Protein AF-0000000078882561 (afdb_homodimer)

Sequence (866 aa):
RDKWDKDHVRMPCSTNNLYPMENSKKVQNRWELIESALLAPIKSSHDLQDAILKYNARYSSRWNFEALHCYFNEYLDSSDAQEFFDHTLPAMVRLTLQIPSVCTVAIPLMKRQKNHSITISQHQAACLLANAFFCTFPRRNSHKHSEYSNFPDINFNRLFQGGKGGTSTVKCEKLQSVLHYFRCVTQCTPTGTLTFHRQALQSEDLPKWERSSENFSRLHVSTKGNIEDDGTGFLQVDFANKYIGGGVIGEGCVQEEIRFLICPEMILSRLFCERLDSNECVFIIGAQRFSNYTGYAHTFKWAGHHDDKSIRDSWGRRYSQVVAIDAHVFHSYIDQFKIGFLKRELDKAYCGFYSPGDSRNLPAIATGNWGCGAFGGDSRLKGLLQMMAASAANRDLVYFTFGDSELAEDLLDIHNFIKERHLTLGKYNVLNIRDKWDKDHVRMPCSTNNLYPMENSKKVQNRWELIESALLAPIKSSHDLQDAILKYNARYSSRWNFEALHCYFNEYLDSSDAQEFFDHTLPAMVRLTLQIPSVCTVAIPLMKRQKNHSITISQHQAACLLANAFFCTFPRRNSHKHSEYSNFPDINFNRLFQGGKGGTSTVKCEKLQSVLHYFRCVTQCTPTGTLTFHRQALQSEDLPKWERSSENFSRLHVSTKGNIEDDGTGFLQVDFANKYIGGGVIGEGCVQEEIRFLICPEMILSRLFCERLDSNECVFIIGAQRFSNYTGYAHTFKWAGHHDDKSIRDSWGRRYSQVVAIDAHVFHSYIDQFKIGFLKRELDKAYCGFYSPGDSRNLPAIATGNWGCGAFGGDSRLKGLLQMMAASAANRDLVYFTFGDSELAEDLLDIHNFIKERHLTLGKYNVLNI

Solvent-accessible surface area (backbone atoms only — not comparable to full-atom values): 45287 Å² total; per-residue (Å²): 88,84,44,90,51,96,58,28,50,53,52,43,73,35,86,82,31,63,33,78,39,88,98,47,96,46,70,39,58,34,38,59,50,46,51,52,38,63,71,42,91,44,82,44,62,66,43,45,50,51,36,43,33,68,76,39,54,92,41,59,85,73,60,48,54,49,24,46,42,42,29,50,70,63,71,35,51,69,67,58,37,48,47,33,44,69,46,44,47,56,45,42,44,51,39,34,72,39,36,72,77,64,53,54,58,55,48,65,45,41,48,72,89,43,69,43,73,49,76,43,40,42,54,45,44,50,17,54,49,36,30,21,63,55,49,48,55,63,77,48,84,58,60,89,88,40,100,43,50,58,34,39,66,51,48,31,59,52,37,21,35,46,52,97,88,44,64,55,70,41,46,36,27,50,48,49,36,53,50,48,45,52,44,48,42,66,73,52,67,55,83,31,24,33,34,41,33,36,45,50,61,53,81,84,72,49,79,62,53,74,72,32,78,50,54,69,50,61,77,44,74,33,42,64,66,46,51,90,79,69,21,78,74,23,42,27,58,32,54,23,41,44,40,50,51,58,30,50,48,44,84,45,35,45,72,36,18,45,53,31,45,23,19,52,73,55,51,54,50,16,64,35,36,36,40,52,53,68,44,26,26,35,36,41,34,14,63,61,48,45,40,37,66,44,73,54,38,86,56,35,37,64,58,48,80,35,84,66,77,64,56,59,51,96,74,36,18,32,66,37,41,34,30,37,34,48,55,72,74,47,90,47,78,68,55,62,71,19,56,71,51,41,48,44,55,30,48,19,45,25,48,53,52,47,63,96,62,80,52,74,84,46,56,34,35,20,40,50,59,56,31,31,68,93,25,48,40,57,54,70,60,45,44,50,39,45,46,51,20,24,20,74,38,52,20,32,39,36,37,32,50,67,60,36,58,68,57,42,52,51,53,49,50,53,52,47,54,37,61,77,66,66,42,24,44,20,74,65,34,82,76,76,90,87,84,45,89,51,95,60,29,48,54,51,45,73,36,86,82,33,62,33,76,39,84,97,46,97,46,71,39,56,37,38,59,49,45,50,54,40,63,71,41,93,45,80,44,64,67,43,44,51,51,36,44,33,68,76,38,54,92,40,58,85,72,62,47,54,49,25,45,41,41,29,49,70,62,71,36,52,70,65,60,37,48,47,35,42,71,46,43,47,55,46,43,44,52,39,34,71,38,36,71,78,63,55,53,58,55,48,64,46,41,49,72,89,43,69,44,73,49,75,44,41,42,54,46,45,50,18,54,50,36,31,22,62,55,48,48,55,64,77,48,83,62,64,89,85,42,97,48,53,59,33,39,66,52,47,31,59,52,37,21,33,46,51,96,91,43,65,55,71,39,46,38,28,50,49,49,35,54,51,48,44,53,46,47,42,66,74,52,66,53,84,31,23,32,34,42,34,38,44,49,61,52,80,84,72,49,78,61,54,73,72,31,77,49,54,69,49,61,77,45,72,33,42,64,65,48,52,90,80,67,23,77,75,24,41,27,57,32,54,23,40,42,41,51,52,58,31,50,49,43,83,45,35,45,71,33,20,45,52,30,46,25,18,52,72,53,52,55,49,16,64,35,37,36,40,52,53,67,44,27,26,37,36,40,35,15,65,61,47,46,40,36,66,46,72,55,38,86,55,36,37,64,58,48,81,36,84,68,77,64,55,58,51,96,72,36,18,32,66,37,42,34,30,35,35,50,56,71,74,47,90,47,79,67,56,63,71,19,57,70,51,41,48,44,55,30,48,20,46,25,48,53,52,47,63,96,61,80,53,74,84,47,57,34,36,20,39,50,61,56,30,31,69,95,25,48,38,56,54,68,60,44,44,51,39,44,48,50,20,26,19,75,38,51,20,34,38,37,37,30,49,66,60,35,57,67,58,41,51,50,53,50,49,54,51,48,54,37,59,75,66,66,42,23,43,20,73,64,32,82,76,76,90

Structure (mmCIF, N/CA/C/O backbone):
data_AF-0000000078882561-model_v1
#
loop_
_entity.id
_entity.type
_entity.pdbx_description
1 polymer 'poly(ADP-ribose) glycohydrolase'
#
loop_
_atom_site.group_PDB
_atom_site.id
_atom_site.type_symbol
_atom_site.label_atom_id
_atom_site.label_alt_id
_atom_site.label_comp_id
_atom_site.label_asym_id
_atom_site.label_entity_id
_atom_site.label_seq_id
_atom_site.pdbx_PDB_ins_code
_atom_site.Cartn_x
_atom_site.Cartn_y
_atom_site.Cartn_z
_atom_site.occupancy
_atom_site.B_iso_or_equiv
_atom_site.auth_seq_id
_atom_site.auth_comp_id
_atom_site.auth_asym_id
_atom_site.auth_atom_id
_atom_site.pdbx_PDB_model_num
ATOM 1 N N . ARG A 1 1 ? 8.32 -50.406 -16.078 1 74.19 1 ARG A N 1
ATOM 2 C CA . ARG A 1 1 ? 7.031 -51.094 -16.234 1 74.19 1 ARG A CA 1
ATOM 3 C C . ARG A 1 1 ? 5.902 -50.25 -15.648 1 74.19 1 ARG A C 1
ATOM 5 O O . ARG A 1 1 ? 6.105 -49.5 -14.688 1 74.19 1 ARG A O 1
ATOM 12 N N . ASP A 1 2 ? 4.848 -50.25 -16.281 1 86.12 2 ASP A N 1
ATOM 13 C CA . ASP A 1 2 ? 3.625 -49.562 -15.875 1 86.12 2 ASP A CA 1
ATOM 14 C C . ASP A 1 2 ? 3.191 -50 -14.477 1 86.12 2 ASP A C 1
ATOM 16 O O . ASP A 1 2 ? 3.334 -51.156 -14.109 1 86.12 2 ASP A O 1
ATOM 20 N N . LYS A 1 3 ? 2.924 -49.156 -13.562 1 92 3 LYS A N 1
ATOM 21 C CA . LYS A 1 3 ? 2.371 -49.406 -12.242 1 92 3 LYS A CA 1
ATOM 22 C C . LYS A 1 3 ? 1.019 -48.719 -12.062 1 92 3 LYS A C 1
ATOM 24 O O . LYS A 1 3 ? 0.907 -47.5 -12.227 1 92 3 LYS A O 1
ATOM 29 N N . TRP A 1 4 ? 0.003 -49.594 -11.742 1 94.06 4 TRP A N 1
ATOM 30 C CA . TRP A 1 4 ? -1.343 -49.062 -11.5 1 94.06 4 TRP A CA 1
ATOM 31 C C . TRP A 1 4 ? -1.661 -49.062 -10.008 1 94.06 4 TRP A C 1
ATOM 33 O O . TRP A 1 4 ? -2.365 -49.938 -9.508 1 94.06 4 TRP A O 1
ATOM 43 N N . ASP A 1 5 ? -1.133 -48.062 -9.312 1 93.31 5 ASP A N 1
ATOM 44 C CA . ASP A 1 5 ? -1.28 -48 -7.863 1 93.31 5 ASP A CA 1
ATOM 45 C C . ASP A 1 5 ? -1.353 -46.562 -7.387 1 93.31 5 ASP A C 1
ATOM 47 O O . ASP A 1 5 ? -1.403 -45.625 -8.195 1 93.31 5 ASP A O 1
ATOM 51 N N . LYS A 1 6 ? -1.439 -46.375 -6.098 1 91.19 6 LYS A N 1
ATOM 52 C CA . LYS A 1 6 ? -1.703 -45.062 -5.516 1 91.19 6 LYS A CA 1
ATOM 53 C C . LYS A 1 6 ? -0.433 -44.219 -5.465 1 91.19 6 LYS A C 1
ATOM 55 O O . LYS A 1 6 ? -0.487 -43 -5.16 1 91.19 6 LYS A O 1
ATOM 60 N N . ASP A 1 7 ? 0.716 -44.719 -5.816 1 93.5 7 ASP A N 1
ATOM 61 C CA . ASP A 1 7 ? 1.985 -44.031 -5.672 1 93.5 7 ASP A CA 1
ATOM 62 C C . ASP A 1 7 ? 2.533 -43.594 -7.031 1 93.5 7 ASP A C 1
ATOM 64 O O . ASP A 1 7 ? 3.58 -42.938 -7.105 1 93.5 7 ASP A O 1
ATOM 68 N N . HIS A 1 8 ? 1.814 -43.938 -8.086 1 95.19 8 HIS A N 1
ATOM 69 C CA . HIS A 1 8 ? 2.266 -43.625 -9.438 1 95.19 8 HIS A CA 1
ATOM 70 C C . HIS A 1 8 ? 1.137 -43 -10.266 1 95.19 8 HIS A C 1
ATOM 72 O O . HIS A 1 8 ? -0.041 -43.188 -9.953 1 95.19 8 HIS A O 1
ATOM 78 N N . VAL A 1 9 ? 1.552 -42.25 -11.242 1 96 9 VAL A N 1
ATOM 79 C CA . VAL A 1 9 ? 0.58 -41.75 -12.203 1 96 9 VAL A CA 1
ATOM 80 C C . VAL A 1 9 ? -0.093 -42.906 -12.93 1 96 9 VAL A C 1
ATOM 82 O O . VAL A 1 9 ? 0.583 -43.812 -13.438 1 96 9 VAL A O 1
ATOM 85 N N . ARG A 1 10 ? -1.375 -42.969 -12.914 1 95.31 10 ARG A N 1
ATOM 86 C CA . ARG A 1 10 ? -2.086 -43.969 -13.727 1 95.31 10 ARG A CA 1
ATOM 87 C C . ARG A 1 10 ? -2.066 -43.562 -15.203 1 95.31 10 ARG A C 1
ATOM 89 O O . ARG A 1 10 ? -2.779 -42.656 -15.609 1 95.31 10 ARG A O 1
ATOM 96 N N . MET A 1 11 ? -1.359 -44.312 -15.922 1 96.56 11 MET A N 1
ATOM 97 C CA . MET A 1 11 ? -1.098 -43.969 -17.312 1 96.56 11 MET A CA 1
ATOM 98 C C . MET A 1 11 ? -2.287 -44.312 -18.203 1 96.56 11 MET A C 1
ATOM 100 O O . MET A 1 11 ? -2.938 -45.344 -18 1 96.56 11 MET A O 1
ATOM 104 N N . PRO A 1 12 ? -2.559 -43.438 -19.188 1 96.44 12 PRO A N 1
ATOM 105 C CA . PRO A 1 12 ? -3.66 -43.719 -20.094 1 96.44 12 PRO A CA 1
ATOM 106 C C . PRO A 1 12 ? -3.48 -45.031 -20.844 1 96.44 12 PRO A C 1
ATOM 108 O O . PRO A 1 12 ? -4.461 -45.719 -21.141 1 96.44 12 PRO A O 1
ATOM 111 N N . CYS A 1 13 ? -2.258 -45.469 -21.109 1 96.5 13 CYS A N 1
ATOM 112 C CA . CYS A 1 13 ? -1.983 -46.625 -21.953 1 96.5 13 CYS A CA 1
ATOM 113 C C . CYS A 1 13 ? -1.884 -47.875 -21.125 1 96.5 13 CYS A C 1
ATOM 115 O O . CYS A 1 13 ? -1.527 -48.938 -21.641 1 96.5 13 CYS A O 1
ATOM 117 N N . SER A 1 14 ? -2.162 -47.75 -19.875 1 95.44 14 SER A N 1
ATOM 118 C CA . SER A 1 14 ? -2.088 -48.906 -19 1 95.44 14 SER A CA 1
ATOM 119 C C . SER A 1 14 ? -3.137 -49.969 -19.391 1 95.44 14 SER A C 1
ATOM 121 O O . SER A 1 14 ? -4.266 -49.594 -19.734 1 95.44 14 SER A O 1
ATOM 123 N N . THR A 1 15 ? -2.775 -51.219 -19.203 1 93.75 15 THR A N 1
ATOM 124 C CA . THR A 1 15 ? -3.713 -52.281 -19.469 1 93.75 15 THR A CA 1
ATOM 125 C C . THR A 1 15 ? -4.824 -52.312 -18.422 1 93.75 15 THR A C 1
ATOM 127 O O . THR A 1 15 ? -5.879 -52.906 -18.656 1 93.75 15 THR A O 1
ATOM 130 N N . ASN A 1 16 ? -4.574 -51.719 -17.344 1 94.25 16 ASN A N 1
ATOM 131 C CA . ASN A 1 16 ? -5.555 -51.688 -16.266 1 94.25 16 ASN A CA 1
ATOM 132 C C . ASN A 1 16 ? -6.539 -50.531 -16.453 1 94.25 16 ASN A C 1
ATOM 134 O O . ASN A 1 16 ? -7.512 -50.406 -15.711 1 94.25 16 ASN A O 1
ATOM 138 N N . ASN A 1 17 ? -6.262 -49.656 -17.469 1 94.75 17 ASN A N 1
ATOM 139 C CA . ASN A 1 17 ? -7.18 -48.594 -17.797 1 94.75 17 ASN A CA 1
ATOM 140 C C . ASN A 1 17 ? -8.367 -49.062 -18.609 1 94.75 17 ASN A C 1
ATOM 142 O O . ASN A 1 17 ? -8.328 -49.031 -19.844 1 94.75 17 ASN A O 1
ATOM 146 N N . LEU A 1 18 ? -9.367 -49.344 -17.875 1 92.88 18 LEU A N 1
ATOM 147 C CA . LEU A 1 18 ? -10.539 -49.938 -18.5 1 92.88 18 LEU A CA 1
ATOM 148 C C . LEU A 1 18 ? -11.688 -48.938 -18.594 1 92.88 18 LEU A C 1
ATOM 150 O O . LEU A 1 18 ? -11.719 -47.938 -17.844 1 92.88 18 LEU A O 1
ATOM 154 N N . TYR A 1 19 ? -12.555 -49.219 -19.578 1 90.56 19 TYR A N 1
ATOM 155 C CA . TYR A 1 19 ? -13.68 -48.344 -19.859 1 90.56 19 TYR A CA 1
ATOM 156 C C . TYR A 1 19 ? -14.938 -49.125 -20.156 1 90.56 19 TYR A C 1
ATOM 158 O O . TYR A 1 19 ? -14.891 -50.156 -20.875 1 90.56 19 TYR A O 1
ATOM 166 N N . PRO A 1 20 ? -16.062 -48.688 -19.516 1 86.12 20 PRO A N 1
ATOM 167 C CA . PRO A 1 20 ? -17.297 -49.469 -19.75 1 86.12 20 PRO A CA 1
ATOM 168 C C . PRO A 1 20 ? -17.75 -49.406 -21.219 1 86.12 20 PRO A C 1
ATOM 170 O O . PRO A 1 20 ? -17.641 -48.344 -21.859 1 86.12 20 PRO A O 1
ATOM 173 N N . MET A 1 21 ? -18.156 -50.5 -21.734 1 79 21 MET A N 1
ATOM 174 C CA . MET A 1 21 ? -18.719 -50.531 -23.094 1 79 21 MET A CA 1
ATOM 175 C C . MET A 1 21 ? -20.172 -50.094 -23.078 1 79 21 MET A C 1
ATOM 177 O O . MET A 1 21 ? -20.875 -50.25 -22.094 1 79 21 MET A O 1
ATOM 181 N N . GLU A 1 22 ? -20.531 -49.375 -24.188 1 65.44 22 GLU A N 1
ATOM 182 C CA . GLU A 1 22 ? -21.922 -48.938 -24.312 1 65.44 22 GLU A CA 1
ATOM 183 C C . GLU A 1 22 ? -22.891 -50.094 -24.125 1 65.44 22 GLU A C 1
ATOM 185 O O . GLU A 1 22 ? -22.75 -51.156 -24.781 1 65.44 22 GLU A O 1
ATOM 190 N N . ASN A 1 23 ? -23.875 -50 -23.359 1 63.44 23 ASN A N 1
ATOM 191 C CA . ASN A 1 23 ? -25.047 -50.844 -23.219 1 63.44 23 ASN A CA 1
ATOM 192 C C . ASN A 1 23 ? -24.656 -52.25 -22.719 1 63.44 23 ASN A C 1
ATOM 194 O O . ASN A 1 23 ? -25.344 -53.219 -23.016 1 63.44 23 ASN A O 1
ATOM 198 N N . SER A 1 24 ? -23.406 -52.406 -22.203 1 65.5 24 SER A N 1
ATOM 199 C CA . SER A 1 24 ? -23.078 -53.719 -21.672 1 65.5 24 SER A CA 1
ATOM 200 C C . SER A 1 24 ? -22.312 -53.625 -20.375 1 65.5 24 SER A C 1
ATOM 202 O O . SER A 1 24 ? -21.812 -52.562 -20.016 1 65.5 24 SER A O 1
ATOM 204 N N . LYS A 1 25 ? -22.328 -54.562 -19.578 1 69.62 25 LYS A N 1
ATOM 205 C CA . LYS A 1 25 ? -21.578 -54.719 -18.344 1 69.62 25 LYS A CA 1
ATOM 206 C C . LYS A 1 25 ? -20.109 -55.094 -18.641 1 69.62 25 LYS A C 1
ATOM 208 O O . LYS A 1 25 ? -19.312 -55.219 -17.719 1 69.62 25 LYS A O 1
ATOM 213 N N . LYS A 1 26 ? -19.828 -55 -19.906 1 81.88 26 LYS A N 1
ATOM 214 C CA . LYS A 1 26 ? -18.469 -55.406 -20.281 1 81.88 26 LYS A CA 1
ATOM 215 C C . LYS A 1 26 ? -17.547 -54.188 -20.328 1 81.88 26 LYS A C 1
ATOM 217 O O . LYS A 1 26 ? -18 -53.062 -20.531 1 81.88 26 LYS A O 1
ATOM 222 N N . VAL A 1 27 ? -16.25 -54.5 -20.047 1 86.94 27 VAL A N 1
ATOM 223 C CA . VAL A 1 27 ? -15.258 -53.438 -20.031 1 86.94 27 VAL A CA 1
ATOM 224 C C . VAL A 1 27 ? -14.258 -53.656 -21.172 1 86.94 27 VAL A C 1
ATOM 226 O O . VAL A 1 27 ? -14.039 -54.781 -21.609 1 86.94 27 VAL A O 1
ATOM 229 N N . GLN A 1 28 ? -13.844 -52.594 -21.734 1 90 28 GLN A N 1
ATOM 230 C CA . GLN A 1 28 ? -12.82 -52.625 -22.766 1 90 28 GLN A CA 1
ATOM 231 C C . GLN A 1 28 ? -11.602 -51.812 -22.359 1 90 28 GLN A C 1
ATOM 233 O O . GLN A 1 28 ? -11.656 -51.031 -21.406 1 90 28 GLN A O 1
ATOM 238 N N . ASN A 1 29 ? -10.562 -52.125 -23.094 1 93.81 29 ASN A N 1
ATOM 239 C CA . ASN A 1 29 ? -9.359 -51.312 -22.906 1 93.81 29 ASN A CA 1
ATOM 240 C C . ASN A 1 29 ? -9.562 -49.875 -23.359 1 93.81 29 ASN A C 1
ATOM 242 O O . ASN A 1 29 ? -9.836 -49.625 -24.547 1 93.81 29 ASN A O 1
ATOM 246 N N . ARG A 1 30 ? -9.445 -48.969 -22.469 1 95.38 30 ARG A N 1
ATOM 247 C CA . ARG A 1 30 ? -9.719 -47.562 -22.781 1 95.38 30 ARG A CA 1
ATOM 248 C C . ARG A 1 30 ? -8.719 -47.031 -23.797 1 95.38 30 ARG A C 1
ATOM 250 O O . ARG A 1 30 ? -9.062 -46.156 -24.625 1 95.38 30 ARG A O 1
ATOM 257 N N . TRP A 1 31 ? -7.48 -47.5 -23.75 1 96.75 31 TRP A N 1
ATOM 258 C CA . TRP A 1 31 ? -6.438 -47.031 -24.656 1 96.75 31 TRP A CA 1
ATOM 259 C C . TRP A 1 31 ? -6.797 -47.344 -26.109 1 96.75 31 TRP A C 1
ATOM 261 O O . TRP A 1 31 ? -6.555 -46.531 -27 1 96.75 31 TRP A O 1
ATOM 271 N N . GLU A 1 32 ? -7.383 -48.469 -26.344 1 96.12 32 GLU A N 1
ATOM 272 C CA . GLU A 1 32 ? -7.812 -48.812 -27.688 1 96.12 32 GLU A CA 1
ATOM 273 C C . GLU A 1 32 ? -8.898 -47.875 -28.188 1 96.12 32 GLU A C 1
ATOM 275 O O . GLU A 1 32 ? -8.914 -47.531 -29.375 1 96.12 32 GLU A O 1
ATOM 280 N N . LEU A 1 33 ? -9.758 -47.594 -27.312 1 96 33 LEU A N 1
ATOM 281 C CA . LEU A 1 33 ? -10.805 -46.625 -27.656 1 96 33 LEU A CA 1
ATOM 282 C C . LEU A 1 33 ? -10.211 -45.25 -27.984 1 96 33 LEU A C 1
ATOM 284 O O . LEU A 1 33 ? -10.641 -44.594 -28.922 1 96 33 LEU A O 1
ATOM 288 N N . ILE A 1 34 ? -9.242 -44.812 -27.172 1 98 34 ILE A N 1
ATOM 289 C CA . ILE A 1 34 ? -8.547 -43.562 -27.375 1 98 34 ILE A CA 1
ATOM 290 C C . ILE A 1 34 ? -7.859 -43.562 -28.734 1 98 34 ILE A C 1
ATOM 292 O O . ILE A 1 34 ? -7.992 -42.625 -29.516 1 98 34 ILE A O 1
ATOM 296 N N . GLU A 1 35 ? -7.16 -44.625 -29.031 1 98 35 GLU A N 1
ATOM 297 C CA . GLU A 1 35 ? -6.461 -44.75 -30.297 1 98 35 GLU A CA 1
ATOM 298 C C . GLU A 1 35 ? -7.434 -44.656 -31.469 1 98 35 GLU A C 1
ATOM 300 O O . GLU A 1 35 ? -7.191 -43.906 -32.438 1 98 35 GLU A O 1
ATOM 305 N N . SER A 1 36 ? -8.5 -45.344 -31.344 1 97.25 36 SER A N 1
ATOM 306 C CA . SER A 1 36 ? -9.492 -45.375 -32.406 1 97.25 36 SER A CA 1
ATOM 307 C C . SER A 1 36 ? -10.109 -44 -32.625 1 97.25 36 SER A C 1
ATOM 309 O O . SER A 1 36 ? -10.273 -43.531 -33.75 1 97.25 36 SER A O 1
ATOM 311 N N . ALA A 1 37 ? -10.461 -43.375 -31.531 1 97.88 37 ALA A N 1
ATOM 312 C CA . ALA A 1 37 ? -11.102 -42.062 -31.578 1 97.88 37 ALA A CA 1
ATOM 313 C C . ALA A 1 37 ? -10.164 -41.031 -32.188 1 97.88 37 ALA A C 1
ATOM 315 O O . ALA A 1 37 ? -10.594 -40.188 -32.969 1 97.88 37 ALA A O 1
ATOM 316 N N . LEU A 1 38 ? -8.867 -41.031 -31.797 1 98.38 38 LEU A N 1
ATOM 317 C CA . LEU A 1 38 ? -7.926 -39.969 -32.188 1 98.38 38 LEU A CA 1
ATOM 318 C C . LEU A 1 38 ? -7.406 -40.188 -33.594 1 98.38 38 LEU A C 1
ATOM 320 O O . LEU A 1 38 ? -6.965 -39.25 -34.25 1 98.38 38 LEU A O 1
ATOM 324 N N . LEU A 1 39 ? -7.438 -41.438 -34.062 1 97.81 39 LEU A N 1
ATOM 325 C CA . LEU A 1 39 ? -6.953 -41.75 -35.406 1 97.81 39 LEU A CA 1
ATOM 326 C C . LEU A 1 39 ? -8.047 -41.531 -36.438 1 97.81 39 LEU A C 1
ATOM 328 O O . LEU A 1 39 ? -7.77 -41.5 -37.625 1 97.81 39 LEU A O 1
ATOM 332 N N . ALA A 1 40 ? -9.32 -41.406 -35.969 1 97.44 40 ALA A N 1
ATOM 333 C CA . ALA A 1 40 ? -10.398 -41.031 -36.875 1 97.44 40 ALA A CA 1
ATOM 334 C C . ALA A 1 40 ? -10.211 -39.594 -37.406 1 97.44 40 ALA A C 1
ATOM 336 O O . ALA A 1 40 ? -9.516 -38.781 -36.781 1 97.44 40 ALA A O 1
ATOM 337 N N . PRO A 1 41 ? -10.805 -39.281 -38.531 1 96.38 41 PRO A N 1
ATOM 338 C CA . PRO A 1 41 ? -10.656 -37.938 -39.094 1 96.38 41 PRO A CA 1
ATOM 339 C C . PRO A 1 41 ? -11.258 -36.875 -38.188 1 96.38 41 PRO A C 1
ATOM 341 O O . PRO A 1 41 ? -12.422 -36.969 -37.781 1 96.38 41 PRO A O 1
ATOM 344 N N . ILE A 1 42 ? -10.484 -35.906 -37.812 1 98.12 42 ILE A N 1
ATOM 345 C CA . ILE A 1 42 ? -10.906 -34.75 -37.031 1 98.12 42 ILE A CA 1
ATOM 346 C C . ILE A 1 42 ? -10.641 -33.469 -37.812 1 98.12 42 ILE A C 1
ATOM 348 O O . ILE A 1 42 ? -9.492 -33.062 -37.969 1 98.12 42 ILE A O 1
ATOM 352 N N . LYS A 1 43 ? -11.68 -32.812 -38.281 1 96.81 43 LYS A N 1
ATOM 353 C CA . LYS A 1 43 ? -11.492 -31.719 -39.219 1 96.81 43 LYS A CA 1
ATOM 354 C C . LYS A 1 43 ? -12.008 -30.406 -38.625 1 96.81 43 LYS A C 1
ATOM 356 O O . LYS A 1 43 ? -11.844 -29.344 -39.25 1 96.81 43 LYS A O 1
ATOM 361 N N . SER A 1 44 ? -12.594 -30.484 -37.469 1 97.06 44 SER A N 1
ATOM 362 C CA . SER A 1 44 ? -13.133 -29.281 -36.844 1 97.06 44 SER A CA 1
ATOM 363 C C . SER A 1 44 ? -13.078 -29.391 -35.312 1 97.06 44 SER A C 1
ATOM 365 O O . SER A 1 44 ? -12.797 -30.453 -34.781 1 97.06 44 SER A O 1
ATOM 367 N N . SER A 1 45 ? -13.297 -28.219 -34.719 1 97.44 45 SER A N 1
ATOM 368 C CA . SER A 1 45 ? -13.305 -28.219 -33.281 1 97.44 45 SER A CA 1
ATOM 369 C C . SER A 1 45 ? -14.438 -29.078 -32.719 1 97.44 45 SER A C 1
ATOM 371 O O . SER A 1 45 ? -14.305 -29.688 -31.641 1 97.44 45 SER A O 1
ATOM 373 N N . HIS A 1 46 ? -15.539 -29.25 -33.406 1 97.5 46 HIS A N 1
ATOM 374 C CA . HIS A 1 46 ? -16.641 -30.109 -33 1 97.5 46 HIS A CA 1
ATOM 375 C C . HIS A 1 46 ? -16.266 -31.578 -33.125 1 97.5 46 HIS A C 1
ATOM 377 O O . HIS A 1 46 ? -16.672 -32.406 -32.312 1 97.5 46 HIS A O 1
ATOM 383 N N . ASP A 1 47 ? -15.531 -31.891 -34.219 1 98.19 47 ASP A N 1
ATOM 384 C CA . ASP A 1 47 ? -15.016 -33.25 -34.344 1 98.19 47 ASP A CA 1
ATOM 385 C C . ASP A 1 47 ? -14.086 -33.594 -33.188 1 98.19 47 ASP A C 1
ATOM 387 O O . ASP A 1 47 ? -14.109 -34.719 -32.688 1 98.19 47 ASP A O 1
ATOM 391 N N . LEU A 1 48 ? -13.266 -32.625 -32.906 1 98.31 48 LEU A N 1
ATOM 392 C CA . LEU A 1 48 ? -12.328 -32.812 -31.797 1 98.31 48 LEU A CA 1
ATOM 393 C C . LEU A 1 48 ? -13.07 -33.062 -30.484 1 98.31 48 LEU A C 1
ATOM 395 O O . LEU A 1 48 ? -12.719 -33.969 -29.734 1 98.31 48 LEU A O 1
ATOM 399 N N . GLN A 1 49 ? -14.078 -32.219 -30.188 1 98.06 49 GLN A N 1
ATOM 400 C CA . GLN A 1 49 ? -14.938 -32.438 -29.031 1 98.06 49 GLN A CA 1
ATOM 401 C C . GLN A 1 49 ? -15.516 -33.844 -29.016 1 98.06 49 GLN A C 1
ATOM 403 O O . GLN A 1 49 ? -15.477 -34.531 -27.984 1 98.06 49 GLN A O 1
ATOM 408 N N . ASP A 1 50 ? -16.031 -34.281 -30.109 1 97.69 50 ASP A N 1
ATOM 409 C CA . ASP A 1 50 ? -16.656 -35.594 -30.219 1 97.69 50 ASP A CA 1
ATOM 410 C C . ASP A 1 50 ? -15.633 -36.688 -29.938 1 97.69 50 ASP A C 1
ATOM 412 O O . ASP A 1 50 ? -15.953 -37.688 -29.266 1 97.69 50 ASP A O 1
ATOM 416 N N . ALA A 1 51 ? -14.477 -36.531 -30.5 1 98.06 51 ALA A N 1
ATOM 417 C CA . ALA A 1 51 ? -13.422 -37.531 -30.281 1 98.06 51 ALA A CA 1
ATOM 418 C C . ALA A 1 51 ? -13.078 -37.656 -28.797 1 98.06 51 ALA A C 1
ATOM 420 O O . ALA A 1 51 ? -12.984 -38.781 -28.266 1 98.06 51 ALA A O 1
ATOM 421 N N . ILE A 1 52 ? -12.898 -36.5 -28.125 1 98 52 ILE A N 1
ATOM 422 C CA . ILE A 1 52 ? -12.508 -36.469 -26.719 1 98 52 ILE A CA 1
ATOM 423 C C . ILE A 1 52 ? -13.617 -37.094 -25.859 1 98 52 ILE A C 1
ATOM 425 O O . ILE A 1 52 ? -13.344 -37.812 -24.891 1 98 52 ILE A O 1
ATOM 429 N N . LEU A 1 53 ? -14.859 -36.906 -26.234 1 96.81 53 LEU A N 1
ATOM 430 C CA . LEU A 1 53 ? -16 -37.344 -25.438 1 96.81 53 LEU A CA 1
ATOM 431 C C . LEU A 1 53 ? -16.25 -38.844 -25.656 1 96.81 53 LEU A C 1
ATOM 433 O O . LEU A 1 53 ? -16.953 -39.469 -24.859 1 96.81 53 LEU A O 1
ATOM 437 N N . LYS A 1 54 ? -15.719 -39.438 -26.703 1 95.69 54 LYS A N 1
ATOM 438 C CA . LYS A 1 54 ? -15.898 -40.875 -26.969 1 95.69 54 LYS A CA 1
ATOM 439 C C . LYS A 1 54 ? -15.32 -41.719 -25.828 1 95.69 54 LYS A C 1
ATOM 441 O O . LYS A 1 54 ? -15.875 -42.75 -25.484 1 95.69 54 LYS A O 1
ATOM 446 N N . TYR A 1 55 ? -14.211 -41.281 -25.328 1 95.62 55 TYR A N 1
ATOM 447 C CA . TYR A 1 55 ? -13.609 -42.031 -24.234 1 95.62 55 TYR A CA 1
ATOM 448 C C . TYR A 1 55 ? -13.789 -41.312 -22.906 1 95.62 55 TYR A C 1
ATOM 450 O O . TYR A 1 55 ? -13.102 -41.594 -21.922 1 95.62 55 TYR A O 1
ATOM 458 N N . ASN A 1 56 ? -14.562 -40.25 -22.844 1 94.75 56 ASN A N 1
ATOM 459 C CA . ASN A 1 56 ? -15.008 -39.531 -21.656 1 94.75 56 ASN A CA 1
ATOM 460 C C . ASN A 1 56 ? -16.516 -39.375 -21.625 1 94.75 56 ASN A C 1
ATOM 462 O O . ASN A 1 56 ? -17.016 -38.281 -21.328 1 94.75 56 ASN A O 1
ATOM 466 N N . ALA A 1 57 ? -17.219 -40.312 -21.984 1 90.81 57 ALA A N 1
ATOM 467 C CA . ALA A 1 57 ? -18.656 -40.25 -22.219 1 90.81 57 ALA A CA 1
ATOM 468 C C . ALA A 1 57 ? -19.406 -39.812 -20.953 1 90.81 57 ALA A C 1
ATOM 470 O O . ALA A 1 57 ? -20.438 -39.156 -21.031 1 90.81 57 ALA A O 1
ATOM 471 N N . ARG A 1 58 ? -18.969 -40.156 -19.844 1 87.81 58 ARG A N 1
ATOM 472 C CA . ARG A 1 58 ? -19.609 -39.844 -18.578 1 87.81 58 ARG A CA 1
ATOM 473 C C . ARG A 1 58 ? -19.703 -38.344 -18.375 1 87.81 58 ARG A C 1
ATOM 475 O O . ARG A 1 58 ? -20.531 -37.844 -17.609 1 87.81 58 ARG A O 1
ATOM 482 N N . TYR A 1 59 ? -18.875 -37.594 -19.109 1 91.12 59 TYR A N 1
ATOM 483 C CA . TYR A 1 59 ? -18.812 -36.156 -18.891 1 91.12 59 TYR A CA 1
ATOM 484 C C . TYR A 1 59 ? -19.453 -35.406 -20.047 1 91.12 59 TYR A C 1
ATOM 486 O O . TYR A 1 59 ? -19.312 -34.188 -20.156 1 91.12 59 TYR A O 1
ATOM 494 N N . SER A 1 60 ? -20.109 -36.094 -20.906 1 91.56 60 SER A N 1
ATOM 495 C CA . SER A 1 60 ? -20.703 -35.5 -22.094 1 91.56 60 SER A CA 1
ATOM 496 C C . SER A 1 60 ? -21.703 -34.406 -21.75 1 91.56 60 SER A C 1
ATOM 498 O O . SER A 1 60 ? -21.828 -33.406 -22.453 1 91.56 60 SER A O 1
ATOM 500 N N . SER A 1 61 ? -22.359 -34.531 -20.625 1 91.19 61 SER A N 1
ATOM 501 C CA . SER A 1 61 ? -23.359 -33.531 -20.234 1 91.19 61 SER A CA 1
ATOM 502 C C . SER A 1 61 ? -22.75 -32.469 -19.344 1 91.19 61 SER A C 1
ATOM 504 O O . SER A 1 61 ? -23.344 -31.391 -19.172 1 91.19 61 SER A O 1
ATOM 506 N N . ARG A 1 62 ? -21.594 -32.625 -18.891 1 90.56 62 ARG A N 1
ATOM 507 C CA . ARG A 1 62 ? -21.016 -31.719 -17.906 1 90.56 62 ARG A CA 1
ATOM 508 C C . ARG A 1 62 ? -19.984 -30.797 -18.562 1 90.56 62 ARG A C 1
ATOM 510 O O . ARG A 1 62 ? -19.859 -29.625 -18.188 1 90.56 62 ARG A O 1
ATOM 517 N N . TRP A 1 63 ? -19.25 -31.406 -19.5 1 93.25 63 TRP A N 1
ATOM 518 C CA . TRP A 1 63 ? -18.188 -30.625 -20.125 1 93.25 63 TRP A CA 1
ATOM 519 C C . TRP A 1 63 ? -18.75 -29.75 -21.25 1 93.25 63 TRP A C 1
ATOM 521 O O . TRP A 1 63 ? -19.656 -30.172 -21.969 1 93.25 63 TRP A O 1
ATOM 531 N N . ASN A 1 64 ? -18.297 -28.516 -21.172 1 92.38 64 ASN A N 1
ATOM 532 C CA . ASN A 1 64 ? -18.562 -27.656 -22.312 1 92.38 64 ASN A CA 1
ATOM 533 C C . ASN A 1 64 ? -17.266 -27.281 -23.031 1 92.38 64 ASN A C 1
ATOM 535 O O . ASN A 1 64 ? -16.188 -27.266 -22.422 1 92.38 64 ASN A O 1
ATOM 539 N N . PHE A 1 65 ? -17.328 -27.094 -24.375 1 95.88 65 PHE A N 1
ATOM 540 C CA . PHE A 1 65 ? -16.156 -26.859 -25.188 1 95.88 65 PHE A CA 1
ATOM 541 C C . PHE A 1 65 ? -16.25 -25.5 -25.891 1 95.88 65 PHE A C 1
ATOM 543 O O . PHE A 1 65 ? -15.734 -25.328 -27 1 95.88 65 PHE A O 1
ATOM 550 N N . GLU A 1 66 ? -16.906 -24.578 -25.234 1 94.88 66 GLU A N 1
ATOM 551 C CA . GLU A 1 66 ? -17.219 -23.312 -25.891 1 94.88 66 GLU A CA 1
ATOM 552 C C . GLU A 1 66 ? -15.953 -22.5 -26.156 1 94.88 66 GLU A C 1
ATOM 554 O O . GLU A 1 66 ? -15.836 -21.828 -27.188 1 94.88 66 GLU A O 1
ATOM 559 N N . ALA A 1 67 ? -15.062 -22.5 -25.25 1 95.69 67 ALA A N 1
ATOM 560 C CA . ALA A 1 67 ? -13.812 -21.766 -25.453 1 95.69 67 ALA A CA 1
ATOM 561 C C . ALA A 1 67 ? -13.016 -22.344 -26.609 1 95.69 67 ALA A C 1
ATOM 563 O O . ALA A 1 67 ? -12.391 -21.594 -27.375 1 95.69 67 ALA A O 1
ATOM 564 N N . LEU A 1 68 ? -12.992 -23.609 -26.719 1 96.81 68 LEU A N 1
ATOM 565 C CA . LEU A 1 68 ? -12.312 -24.266 -27.812 1 96.81 68 LEU A CA 1
ATOM 566 C C . LEU A 1 68 ? -12.93 -23.891 -29.156 1 96.81 68 LEU A C 1
ATOM 568 O O . LEU A 1 68 ? -12.211 -23.594 -30.109 1 96.81 68 LEU A O 1
ATOM 572 N N . HIS A 1 69 ? -14.258 -23.891 -29.203 1 96.25 69 HIS A N 1
ATOM 573 C CA . HIS A 1 69 ? -14.953 -23.531 -30.422 1 96.25 69 HIS A CA 1
ATOM 574 C C . HIS A 1 69 ? -14.695 -22.078 -30.797 1 96.25 69 HIS A C 1
ATOM 576 O O . HIS A 1 69 ? -14.469 -21.75 -31.969 1 96.25 69 HIS A O 1
ATOM 582 N N . CYS A 1 70 ? -14.766 -21.281 -29.797 1 95.38 70 CYS A N 1
ATOM 583 C CA . CYS A 1 70 ? -14.508 -19.859 -30.031 1 95.38 70 CYS A CA 1
ATOM 584 C C . CYS A 1 70 ? -13.102 -19.641 -30.562 1 95.38 70 CYS A C 1
ATOM 586 O O . CYS A 1 70 ? -12.898 -18.812 -31.453 1 95.38 70 CYS A O 1
ATOM 588 N N . TYR A 1 71 ? -12.188 -20.328 -30.062 1 96.62 71 TYR A N 1
ATOM 589 C CA . TYR A 1 71 ? -10.797 -20.203 -30.484 1 96.62 71 TYR A CA 1
ATOM 590 C C . TYR A 1 71 ? -10.648 -20.531 -31.969 1 96.62 71 TYR A C 1
ATOM 592 O O . TYR A 1 71 ? -10.055 -19.766 -32.719 1 96.62 71 TYR A O 1
ATOM 600 N N . PHE A 1 72 ? -11.172 -21.594 -32.438 1 97.12 72 PHE A N 1
ATOM 601 C CA . PHE A 1 72 ? -10.93 -22.062 -33.781 1 97.12 72 PHE A CA 1
ATOM 602 C C . PHE A 1 72 ? -11.844 -21.359 -34.781 1 97.12 72 PHE A C 1
ATOM 604 O O . PHE A 1 72 ? -11.477 -21.172 -35.938 1 97.12 72 PHE A O 1
ATOM 611 N N . ASN A 1 73 ? -12.977 -20.922 -34.25 1 94.88 73 ASN A N 1
ATOM 612 C CA . ASN A 1 73 ? -13.977 -20.422 -35.188 1 94.88 73 ASN A CA 1
ATOM 613 C C . ASN A 1 73 ? -14.008 -18.906 -35.219 1 94.88 73 ASN A C 1
ATOM 615 O O . ASN A 1 73 ? -14.5 -18.297 -36.188 1 94.88 73 ASN A O 1
ATOM 619 N N . GLU A 1 74 ? -13.531 -18.297 -34.188 1 93.31 74 GLU A N 1
ATOM 620 C CA . GLU A 1 74 ? -13.641 -16.844 -34.094 1 93.31 74 GLU A CA 1
ATOM 621 C C . GLU A 1 74 ? -12.266 -16.188 -33.938 1 93.31 74 GLU A C 1
ATOM 623 O O . GLU A 1 74 ? -11.961 -15.188 -34.562 1 93.31 74 GLU A O 1
ATOM 628 N N . TYR A 1 75 ? -11.469 -16.75 -33.125 1 93.44 75 TYR A N 1
ATOM 629 C CA . TYR A 1 75 ? -10.172 -16.172 -32.781 1 93.44 75 TYR A CA 1
ATOM 630 C C . TYR A 1 75 ? -9.18 -16.359 -33.906 1 93.44 75 TYR A C 1
ATOM 632 O O . TYR A 1 75 ? -8.477 -15.414 -34.281 1 93.44 75 TYR A O 1
ATOM 640 N N . LEU A 1 76 ? -9.109 -17.594 -34.438 1 95.25 76 LEU A N 1
ATOM 641 C CA . LEU A 1 76 ? -8.188 -17.891 -35.531 1 95.25 76 LEU A CA 1
ATOM 642 C C . LEU A 1 76 ? -8.812 -17.531 -36.875 1 95.25 76 LEU A C 1
ATOM 644 O O . LEU A 1 76 ? -10.031 -17.594 -37.031 1 95.25 76 LEU A O 1
ATOM 648 N N . ASP A 1 77 ? -7.914 -17.172 -37.75 1 94.62 77 ASP A N 1
ATOM 649 C CA . ASP A 1 77 ? -8.414 -17.094 -39.125 1 94.62 77 ASP A CA 1
ATOM 650 C C . ASP A 1 77 ? -8.602 -18.484 -39.719 1 94.62 77 ASP A C 1
ATOM 652 O O . ASP A 1 77 ? -8.055 -19.453 -39.219 1 94.62 77 ASP A O 1
ATOM 656 N N . SER A 1 78 ? -9.32 -18.562 -40.781 1 93.81 78 SER A N 1
ATOM 657 C CA . SER A 1 78 ? -9.703 -19.844 -41.406 1 93.81 78 SER A CA 1
ATOM 658 C C . SER A 1 78 ? -8.477 -20.625 -41.844 1 93.81 78 SER A C 1
ATOM 660 O O . SER A 1 78 ? -8.438 -21.844 -41.719 1 93.81 78 SER A O 1
ATOM 662 N N . SER A 1 79 ? -7.523 -19.969 -42.312 1 95.62 79 SER A N 1
ATOM 663 C CA . SER A 1 79 ? -6.312 -20.641 -42.812 1 95.62 79 SER A CA 1
ATOM 664 C C . SER A 1 79 ? -5.535 -21.266 -41.656 1 95.62 79 SER A C 1
ATOM 666 O O . SER A 1 79 ? -5.059 -22.406 -41.781 1 95.62 79 SER A O 1
ATOM 668 N N . ASP A 1 80 ? -5.391 -20.516 -40.625 1 94.94 80 ASP A N 1
ATOM 669 C CA . ASP A 1 80 ? -4.676 -21.016 -39.469 1 94.94 80 ASP A CA 1
ATOM 670 C C . ASP A 1 80 ? -5.406 -22.203 -38.844 1 94.94 80 ASP A C 1
ATOM 672 O O . ASP A 1 80 ? -4.773 -23.156 -38.375 1 94.94 80 ASP A O 1
ATOM 676 N N . ALA A 1 81 ? -6.715 -22.078 -38.75 1 96.81 81 ALA A N 1
ATOM 677 C CA . ALA A 1 81 ? -7.504 -23.188 -38.219 1 96.81 81 ALA A CA 1
ATOM 678 C C . ALA A 1 81 ? -7.312 -24.438 -39.062 1 96.81 81 ALA A C 1
ATOM 680 O O . ALA A 1 81 ? -7.133 -25.531 -38.531 1 96.81 81 ALA A O 1
ATOM 681 N N . GLN A 1 82 ? -7.336 -24.234 -40.344 1 96.31 82 GLN A N 1
ATOM 682 C CA . GLN A 1 82 ? -7.16 -25.375 -41.219 1 96.31 82 GLN A CA 1
ATOM 683 C C . GLN A 1 82 ? -5.766 -25.969 -41.094 1 96.31 82 GLN A C 1
ATOM 685 O O . GLN A 1 82 ? -5.605 -27.203 -41.125 1 96.31 82 GLN A O 1
ATOM 690 N N . GLU A 1 83 ? -4.824 -25.141 -41 1 96.19 83 GLU A N 1
ATOM 691 C CA . GLU A 1 83 ? -3.457 -25.609 -40.812 1 96.19 83 GLU A CA 1
ATOM 692 C C . GLU A 1 83 ? -3.34 -26.469 -39.531 1 96.19 83 GLU A C 1
ATOM 694 O O . GLU A 1 83 ? -2.592 -27.438 -39.531 1 96.19 83 GLU A O 1
ATOM 699 N N . PHE A 1 84 ? -3.979 -26.047 -38.594 1 97.38 84 PHE A N 1
ATOM 700 C CA . PHE A 1 84 ? -3.959 -26.812 -37.344 1 97.38 84 PHE A CA 1
ATOM 701 C C . PHE A 1 84 ? -4.543 -28.203 -37.562 1 97.38 84 PHE A C 1
ATOM 703 O O . PHE A 1 84 ? -3.928 -29.203 -37.219 1 97.38 84 PHE A O 1
ATOM 710 N N . PHE A 1 85 ? -5.73 -28.344 -38.094 1 98 85 PHE A N 1
ATOM 711 C CA . PHE A 1 85 ? -6.43 -29.625 -38.219 1 98 85 PHE A CA 1
ATOM 712 C C . PHE A 1 85 ? -5.758 -30.5 -39.281 1 98 85 PHE A C 1
ATOM 714 O O . PHE A 1 85 ? -5.793 -31.734 -39.156 1 98 85 PHE A O 1
ATOM 721 N N . ASP A 1 86 ? -5 -29.844 -40.125 1 97 86 ASP A N 1
ATOM 722 C CA . ASP A 1 86 ? -4.379 -30.609 -41.219 1 97 86 ASP A CA 1
ATOM 723 C C . ASP A 1 86 ? -2.984 -31.078 -40.812 1 97 86 ASP A C 1
ATOM 725 O O . ASP A 1 86 ? -2.514 -32.125 -41.281 1 97 86 ASP A O 1
ATOM 729 N N . HIS A 1 87 ? -2.346 -30.359 -39.969 1 96.75 87 HIS A N 1
ATOM 730 C CA . HIS A 1 87 ? -0.939 -30.672 -39.75 1 96.75 87 HIS A CA 1
ATOM 731 C C . HIS A 1 87 ? -0.644 -30.828 -38.281 1 96.75 87 HIS A C 1
ATOM 733 O O . HIS A 1 87 ? -0.147 -31.859 -37.844 1 96.75 87 HIS A O 1
ATOM 739 N N . THR A 1 88 ? -0.96 -29.828 -37.531 1 97.56 88 THR A N 1
ATOM 740 C CA . THR A 1 88 ? -0.571 -29.812 -36.125 1 97.56 88 THR A CA 1
ATOM 741 C C . THR A 1 88 ? -1.315 -30.891 -35.344 1 97.56 88 THR A C 1
ATOM 743 O O . THR A 1 88 ? -0.712 -31.625 -34.562 1 97.56 88 THR A O 1
ATOM 746 N N . LEU A 1 89 ? -2.67 -30.984 -35.531 1 98.5 89 LEU A N 1
ATOM 747 C CA . LEU A 1 89 ? -3.48 -31.938 -34.75 1 98.5 89 LEU A CA 1
ATOM 748 C C . LEU A 1 89 ? -3.033 -33.375 -35.031 1 98.5 89 LEU A C 1
ATOM 750 O O . LEU A 1 89 ? -2.824 -34.156 -34.094 1 98.5 89 LEU A O 1
ATOM 754 N N . PRO A 1 90 ? -2.865 -33.75 -36.281 1 98.25 90 PRO A N 1
ATOM 755 C CA . PRO A 1 90 ? -2.381 -35.125 -36.531 1 98.25 90 PRO A CA 1
ATOM 756 C C . PRO A 1 90 ? -1.027 -35.406 -35.875 1 98.25 90 PRO A C 1
ATOM 758 O O . PRO A 1 90 ? -0.783 -36.5 -35.406 1 98.25 90 PRO A O 1
ATOM 761 N N . ALA A 1 91 ? -0.17 -34.406 -35.938 1 98.12 91 ALA A N 1
ATOM 762 C CA . ALA A 1 91 ? 1.127 -34.562 -35.281 1 98.12 91 ALA A CA 1
ATOM 763 C C . ALA A 1 91 ? 0.965 -34.75 -33.781 1 98.12 91 ALA A C 1
ATOM 765 O O . ALA A 1 91 ? 1.696 -35.5 -33.156 1 98.12 91 ALA A O 1
ATOM 766 N N . MET A 1 92 ? 0.068 -34 -33.188 1 98.56 92 MET A N 1
ATOM 767 C CA . MET A 1 92 ? -0.233 -34.125 -31.766 1 98.56 9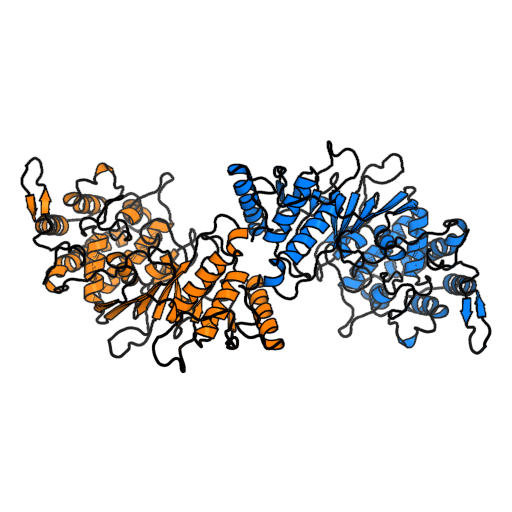2 MET A CA 1
ATOM 768 C C . MET A 1 92 ? -0.765 -35.5 -31.453 1 98.56 92 MET A C 1
ATOM 770 O O . MET A 1 92 ? -0.431 -36.094 -30.406 1 98.56 92 MET A O 1
ATOM 774 N N . VAL A 1 93 ? -1.633 -36 -32.281 1 98.62 93 VAL A N 1
ATOM 775 C CA . VAL A 1 93 ? -2.182 -37.344 -32.094 1 98.62 93 VAL A CA 1
ATOM 776 C C . VAL A 1 93 ? -1.051 -38.344 -32.094 1 98.62 93 VAL A C 1
ATOM 778 O O . VAL A 1 93 ? -1.023 -39.25 -31.266 1 98.62 93 VAL A O 1
ATOM 781 N N . ARG A 1 94 ? -0.133 -38.188 -33 1 97.62 94 ARG A N 1
ATOM 782 C CA . ARG A 1 94 ? 1.015 -39.062 -33.062 1 97.62 94 ARG A CA 1
ATOM 783 C C . ARG A 1 94 ? 1.818 -39 -31.766 1 97.62 94 ARG A C 1
ATOM 785 O O . ARG A 1 94 ? 2.242 -40.031 -31.234 1 97.62 94 ARG A O 1
ATOM 792 N N . LEU A 1 95 ? 2.068 -37.812 -31.328 1 97.12 95 LEU A N 1
ATOM 793 C CA . LEU A 1 95 ? 2.762 -37.625 -30.062 1 97.12 95 LEU A CA 1
ATOM 794 C C . LEU A 1 95 ? 2.043 -38.375 -28.938 1 97.12 95 LEU A C 1
ATOM 796 O O . LEU A 1 95 ? 2.68 -39.031 -28.125 1 97.12 95 LEU A O 1
ATOM 800 N N . THR A 1 96 ? 0.724 -38.219 -28.891 1 98.31 96 THR A N 1
ATOM 801 C CA . THR A 1 96 ? -0.112 -38.812 -27.859 1 98.31 96 THR A CA 1
ATOM 802 C C . THR A 1 96 ? 0.018 -40.312 -27.875 1 98.31 96 THR A C 1
ATOM 804 O O . THR A 1 96 ? 0.183 -40.938 -26.828 1 98.31 96 THR A O 1
ATOM 807 N N . LEU A 1 97 ? -0.007 -40.875 -29.016 1 98.12 97 LEU A N 1
ATOM 808 C CA . LEU A 1 97 ? -0.085 -42.312 -29.172 1 98.12 97 LEU A CA 1
ATOM 809 C C . LEU A 1 97 ? 1.295 -42.969 -29.031 1 98.12 97 LEU A C 1
ATOM 811 O O . LEU A 1 97 ? 1.414 -44.188 -28.938 1 98.12 97 LEU A O 1
ATOM 815 N N . GLN A 1 98 ? 2.34 -42.188 -28.812 1 96.75 98 GLN A N 1
ATOM 816 C CA . GLN A 1 98 ? 3.701 -42.688 -28.641 1 96.75 98 GLN A CA 1
ATOM 817 C C . GLN A 1 98 ? 4 -42.969 -27.172 1 96.75 98 GLN A C 1
ATOM 819 O O . GLN A 1 98 ? 5.023 -43.562 -26.844 1 96.75 98 GLN A O 1
ATOM 824 N N . ILE A 1 99 ? 3.133 -42.625 -26.297 1 95.62 99 ILE A N 1
ATOM 825 C CA . ILE A 1 99 ? 3.402 -42.625 -24.859 1 95.62 99 ILE A CA 1
ATOM 826 C C . ILE A 1 99 ? 3.816 -44.031 -24.406 1 95.62 99 ILE A C 1
ATOM 828 O O . ILE A 1 99 ? 4.695 -44.156 -23.562 1 95.62 99 ILE A O 1
ATOM 832 N N . PRO A 1 100 ? 3.264 -45.156 -24.938 1 94.81 100 PRO A N 1
ATOM 833 C CA . PRO A 1 100 ? 3.691 -46.5 -24.5 1 94.81 100 PRO A CA 1
ATOM 834 C C . PRO A 1 100 ? 5.164 -46.781 -24.812 1 94.81 100 PRO A C 1
ATOM 836 O O . PRO A 1 100 ? 5.82 -47.5 -24.078 1 94.81 100 PRO A O 1
ATOM 839 N N . SER A 1 101 ? 5.695 -46.125 -25.828 1 95.31 101 SER A N 1
ATOM 840 C CA . SER A 1 101 ? 7.07 -46.375 -26.234 1 95.31 101 SER A CA 1
ATOM 841 C C . SER A 1 101 ? 8.023 -45.344 -25.672 1 95.31 101 SER A C 1
ATOM 843 O O . SER A 1 101 ? 9.219 -45.594 -25.516 1 95.31 101 SER A O 1
ATOM 845 N N . VAL A 1 102 ? 7.527 -44.219 -25.359 1 94.44 102 VAL A N 1
ATOM 846 C CA . VAL A 1 102 ? 8.359 -43.094 -24.938 1 94.44 102 VAL A CA 1
ATOM 847 C C . VAL A 1 102 ? 8.445 -43.031 -23.422 1 94.44 102 VAL A C 1
ATOM 849 O O . VAL A 1 102 ? 9.508 -42.781 -22.859 1 94.44 102 VAL A O 1
ATOM 852 N N . CYS A 1 103 ? 7.352 -43.312 -22.75 1 93.75 103 CYS A N 1
ATOM 853 C CA . CYS A 1 103 ? 7.305 -43.344 -21.297 1 93.75 103 CYS A CA 1
ATOM 854 C C . CYS A 1 103 ? 7.211 -44.812 -20.812 1 93.75 103 CYS A C 1
ATOM 856 O O . CYS A 1 103 ? 6.121 -45.281 -20.5 1 93.75 103 CYS A O 1
ATOM 858 N N . THR A 1 104 ? 8.305 -45.375 -20.531 1 91.69 104 THR A N 1
ATOM 859 C CA . THR A 1 104 ? 8.328 -46.812 -20.297 1 91.69 104 THR A CA 1
ATOM 860 C C . THR A 1 104 ? 8.461 -47.125 -18.812 1 91.69 104 THR A C 1
ATOM 862 O O . THR A 1 104 ? 8.383 -48.281 -18.406 1 91.69 104 THR A O 1
ATOM 865 N N . VAL A 1 105 ? 8.719 -46.125 -18.078 1 91.38 105 VAL A N 1
ATOM 866 C CA . VAL A 1 105 ? 8.859 -46.312 -16.641 1 91.38 105 VAL A CA 1
ATOM 867 C C . VAL A 1 105 ? 7.723 -45.594 -15.914 1 91.38 105 VAL A C 1
ATOM 869 O O . VAL A 1 105 ? 7.289 -44.531 -16.344 1 91.38 105 VAL A O 1
ATOM 872 N N . ALA A 1 106 ? 7.246 -46.25 -14.891 1 92.56 106 ALA A N 1
ATOM 873 C CA . ALA A 1 106 ? 6.184 -45.625 -14.102 1 92.56 106 ALA A CA 1
ATOM 874 C C . ALA A 1 106 ? 6.633 -44.312 -13.523 1 92.56 106 ALA A C 1
ATOM 876 O O . ALA A 1 106 ? 7.762 -44.156 -13.039 1 92.56 106 ALA A O 1
ATOM 877 N N . ILE A 1 107 ? 5.805 -43.312 -13.609 1 96.38 107 ILE A N 1
ATOM 878 C CA . ILE A 1 107 ? 6.109 -41.969 -13.094 1 96.38 107 ILE A CA 1
ATOM 879 C C . ILE A 1 107 ? 5.633 -41.875 -11.648 1 96.38 107 ILE A C 1
ATOM 881 O O . ILE A 1 107 ? 4.43 -41.906 -11.383 1 96.38 107 ILE A O 1
ATOM 885 N N . PRO A 1 108 ? 6.48 -41.719 -10.75 1 96.44 108 PRO A N 1
ATOM 886 C CA . PRO A 1 108 ? 6.07 -41.594 -9.352 1 96.44 108 PRO A CA 1
ATOM 887 C C . PRO A 1 108 ? 5.332 -40.281 -9.047 1 96.44 108 PRO A C 1
ATOM 889 O O . PRO A 1 108 ? 5.637 -39.25 -9.648 1 96.44 108 PRO A O 1
ATOM 892 N N . LEU A 1 109 ? 4.402 -40.406 -8.109 1 96.5 109 LEU A N 1
ATOM 893 C CA . LEU A 1 109 ? 3.752 -39.188 -7.594 1 96.5 109 LEU A CA 1
ATOM 894 C C . LEU A 1 109 ? 4.625 -38.5 -6.551 1 96.5 109 LEU A C 1
ATOM 896 O O . LEU A 1 109 ? 5.27 -39.188 -5.738 1 96.5 109 LEU A O 1
ATOM 900 N N . MET A 1 110 ? 4.758 -37.219 -6.688 1 97.56 110 MET A N 1
ATOM 901 C CA . MET A 1 110 ? 5.461 -36.438 -5.676 1 97.56 110 MET A CA 1
ATOM 902 C C . MET A 1 110 ? 4.523 -36.062 -4.539 1 97.56 110 MET A C 1
ATOM 904 O O . MET A 1 110 ? 3.906 -35 -4.57 1 97.56 110 MET A O 1
ATOM 908 N N . LYS A 1 111 ? 4.555 -36.812 -3.494 1 96.44 111 LYS A N 1
ATOM 909 C CA . LYS A 1 111 ? 3.602 -36.719 -2.395 1 96.44 111 LYS A CA 1
ATOM 910 C C . LYS A 1 111 ? 4.109 -35.75 -1.324 1 96.44 111 LYS A C 1
ATOM 912 O O . LYS A 1 111 ? 5.301 -35.469 -1.265 1 96.44 111 LYS A O 1
ATOM 917 N N . ARG A 1 112 ? 3.207 -35.312 -0.469 1 96.44 112 ARG A N 1
ATOM 918 C CA . ARG A 1 112 ? 3.51 -34.344 0.589 1 96.44 112 ARG A CA 1
ATOM 919 C C . ARG A 1 112 ? 4.555 -34.906 1.55 1 96.44 112 ARG A C 1
ATOM 921 O O . ARG A 1 112 ? 4.551 -36.094 1.854 1 96.44 112 ARG A O 1
ATOM 928 N N . GLN A 1 113 ? 5.414 -34.062 2.033 1 96.69 113 GLN A N 1
ATOM 929 C CA . GLN A 1 113 ? 6.387 -34.281 3.092 1 96.69 113 GLN A CA 1
ATOM 930 C C . GLN A 1 113 ? 7.434 -35.312 2.656 1 96.69 113 GLN A C 1
ATOM 932 O O . GLN A 1 113 ? 8.109 -35.906 3.494 1 96.69 113 GLN A O 1
ATOM 937 N N . LYS A 1 114 ? 7.508 -35.562 1.309 1 95.81 114 LYS A N 1
ATOM 938 C CA . LYS A 1 114 ? 8.523 -36.438 0.76 1 95.81 114 LYS A CA 1
ATOM 939 C C . LYS A 1 114 ? 9.367 -35.75 -0.294 1 95.81 114 LYS A C 1
ATOM 941 O O . LYS A 1 114 ? 8.844 -35.25 -1.295 1 95.81 114 LYS A O 1
ATOM 946 N N . ASN A 1 115 ? 10.641 -35.719 -0.036 1 95.5 115 ASN A N 1
ATOM 947 C CA . ASN A 1 115 ? 11.547 -35.188 -1.045 1 95.5 115 ASN A CA 1
ATOM 948 C C . ASN A 1 115 ? 11.695 -36.156 -2.225 1 95.5 115 ASN A C 1
ATOM 950 O O . ASN A 1 115 ? 11.953 -37.344 -2.037 1 95.5 115 ASN A O 1
ATOM 954 N N . HIS A 1 116 ? 11.492 -35.656 -3.383 1 95.81 116 HIS A N 1
ATOM 955 C CA . HIS A 1 116 ? 11.547 -36.469 -4.578 1 95.81 116 HIS A CA 1
ATOM 956 C C . HIS A 1 116 ? 11.875 -35.656 -5.816 1 95.81 116 HIS A C 1
ATOM 958 O O . HIS A 1 116 ? 11.531 -34.469 -5.879 1 95.81 116 HIS A O 1
ATOM 964 N N . SER A 1 117 ? 12.555 -36.25 -6.789 1 96.38 117 SER A N 1
ATOM 965 C CA . SER A 1 117 ? 12.875 -35.594 -8.055 1 96.38 117 SER A CA 1
ATOM 966 C C . SER A 1 117 ? 12.477 -36.469 -9.242 1 96.38 117 SER A C 1
ATOM 968 O O . SER A 1 117 ? 12.625 -37.719 -9.195 1 96.38 117 SER A O 1
ATOM 970 N N . ILE A 1 118 ? 11.938 -35.906 -10.211 1 96.69 118 ILE A N 1
ATOM 971 C CA . ILE A 1 118 ? 11.594 -36.562 -11.469 1 96.69 118 ILE A CA 1
ATOM 972 C C . ILE A 1 118 ? 12.258 -35.812 -12.633 1 96.69 118 ILE A C 1
ATOM 974 O O . ILE A 1 118 ? 12.109 -34.594 -12.773 1 96.69 118 ILE A O 1
ATOM 978 N N . THR A 1 119 ? 13.055 -36.531 -13.391 1 95.75 119 THR A N 1
ATOM 979 C CA . THR A 1 119 ? 13.641 -35.969 -14.617 1 95.75 119 THR A CA 1
ATOM 980 C C . THR A 1 119 ? 13 -36.625 -15.852 1 95.75 119 THR A C 1
ATOM 982 O O . THR A 1 119 ? 12.914 -37.844 -15.953 1 95.75 119 THR A O 1
ATOM 985 N N . ILE A 1 120 ? 12.523 -35.844 -16.719 1 95.5 120 ILE A N 1
ATOM 986 C CA . ILE A 1 120 ? 11.875 -36.312 -17.938 1 95.5 120 ILE A CA 1
ATOM 987 C C . ILE A 1 120 ? 12.461 -35.625 -19.156 1 95.5 120 ILE A C 1
ATOM 989 O O . ILE A 1 120 ? 12.93 -34.469 -19.047 1 95.5 120 ILE A O 1
ATOM 993 N N . SER A 1 121 ? 12.531 -36.281 -20.266 1 95.12 121 SER A N 1
ATOM 994 C CA . SER A 1 121 ? 12.953 -35.625 -21.5 1 95.12 121 SER A CA 1
ATOM 995 C C . SER A 1 121 ? 11.859 -34.719 -22.047 1 95.12 121 SER A C 1
ATOM 997 O O . SER A 1 121 ? 10.68 -34.875 -21.703 1 95.12 121 SER A O 1
ATOM 999 N N . GLN A 1 122 ? 12.219 -33.75 -22.828 1 96.38 122 GLN A N 1
ATOM 1000 C CA . GLN A 1 122 ? 11.227 -32.844 -23.422 1 96.38 122 GLN A CA 1
ATOM 1001 C C . GLN A 1 122 ? 10.297 -33.625 -24.359 1 96.38 122 GLN A C 1
ATOM 1003 O O . GLN A 1 122 ? 9.133 -33.25 -24.516 1 96.38 122 GLN A O 1
ATOM 1008 N N . HIS A 1 123 ? 10.844 -34.688 -24.953 1 96.69 123 HIS A N 1
ATOM 1009 C CA . HIS A 1 123 ? 9.977 -35.531 -25.766 1 96.69 123 HIS A CA 1
ATOM 1010 C C . HIS A 1 123 ? 8.906 -36.219 -24.922 1 96.69 123 HIS A C 1
ATOM 1012 O O . HIS A 1 123 ? 7.734 -36.219 -25.297 1 96.69 123 HIS A O 1
ATOM 1018 N N . GLN A 1 124 ? 9.32 -36.75 -23.844 1 97.19 124 GLN A N 1
ATOM 1019 C CA . GLN A 1 124 ? 8.367 -37.344 -22.906 1 97.19 124 GLN A CA 1
ATOM 1020 C C . GLN A 1 124 ? 7.344 -36.312 -22.438 1 97.19 124 GLN A C 1
ATOM 1022 O O . GLN A 1 124 ? 6.148 -36.625 -22.359 1 97.19 124 GLN A O 1
ATOM 1027 N N . ALA A 1 125 ? 7.859 -35.156 -22.156 1 97.69 125 ALA A N 1
ATOM 1028 C CA . ALA A 1 125 ? 6.984 -34.094 -21.688 1 97.69 125 ALA A CA 1
ATOM 1029 C C . ALA A 1 125 ? 5.93 -33.75 -22.734 1 97.69 125 ALA A C 1
ATOM 1031 O O . ALA A 1 125 ? 4.754 -33.562 -22.406 1 97.69 125 ALA A O 1
ATOM 1032 N N . ALA A 1 126 ? 6.344 -33.656 -23.938 1 98 126 ALA A N 1
ATOM 1033 C CA . ALA A 1 126 ? 5.422 -33.344 -25.031 1 98 126 ALA A CA 1
ATOM 1034 C C . ALA A 1 126 ? 4.348 -34.406 -25.156 1 98 126 ALA A C 1
ATOM 1036 O O . ALA A 1 126 ? 3.17 -34.094 -25.359 1 98 126 ALA A O 1
ATOM 1037 N N . CYS A 1 127 ? 4.754 -35.625 -25.031 1 98 127 CYS A N 1
ATOM 1038 C CA . CYS A 1 127 ? 3.809 -36.75 -25.125 1 98 127 CYS A CA 1
ATOM 1039 C C . CYS A 1 127 ? 2.795 -36.688 -23.984 1 98 127 CYS A C 1
ATOM 1041 O O . CYS A 1 127 ? 1.594 -36.844 -24.203 1 98 127 CYS A O 1
ATOM 1043 N N . LEU A 1 128 ? 3.293 -36.5 -22.828 1 98.25 128 LEU A N 1
ATOM 1044 C CA . LEU A 1 128 ? 2.426 -36.438 -21.656 1 98.25 128 LEU A CA 1
ATOM 1045 C C . LEU A 1 128 ? 1.462 -35.25 -21.734 1 98.25 128 LEU A C 1
ATOM 1047 O O . LEU A 1 128 ? 0.276 -35.406 -21.438 1 98.25 128 LEU A O 1
ATOM 1051 N N . LEU A 1 129 ? 1.949 -34.094 -22.172 1 98.5 129 LEU A N 1
ATOM 1052 C CA . LEU A 1 129 ? 1.104 -32.906 -22.281 1 98.5 129 LEU A CA 1
ATOM 1053 C C . LEU A 1 129 ? 0.056 -33.094 -23.375 1 98.5 129 LEU A C 1
ATOM 1055 O O . LEU A 1 129 ? -1.069 -32.625 -23.25 1 98.5 129 LEU A O 1
ATOM 1059 N N . ALA A 1 130 ? 0.459 -33.75 -24.453 1 98.62 130 ALA A N 1
ATOM 1060 C CA . ALA A 1 130 ? -0.522 -34.031 -25.5 1 98.62 130 ALA A CA 1
ATOM 1061 C C . ALA A 1 130 ? -1.649 -34.906 -24.953 1 98.62 130 ALA A C 1
ATOM 1063 O O . ALA A 1 130 ? -2.82 -34.688 -25.281 1 98.62 130 ALA A O 1
ATOM 1064 N N . ASN A 1 131 ? -1.264 -35.875 -24.172 1 98.56 131 ASN A N 1
ATOM 1065 C CA . ASN A 1 131 ? -2.275 -36.688 -23.531 1 98.56 131 ASN A CA 1
ATOM 1066 C C . ASN A 1 131 ? -3.193 -35.875 -22.641 1 98.56 131 ASN A C 1
ATOM 1068 O O . ASN A 1 131 ? -4.402 -36.094 -22.594 1 98.56 131 ASN A O 1
ATOM 1072 N N . ALA A 1 132 ? -2.613 -34.938 -21.938 1 98.56 132 ALA A N 1
ATOM 1073 C CA . ALA A 1 132 ? -3.414 -34.031 -21.094 1 98.56 132 ALA A CA 1
ATOM 1074 C C . ALA A 1 132 ? -4.363 -33.219 -21.953 1 98.56 132 ALA A C 1
ATOM 1076 O O . ALA A 1 132 ? -5.527 -33 -21.578 1 98.56 132 ALA A O 1
ATOM 1077 N N . PHE A 1 133 ? -3.877 -32.688 -23.047 1 98.56 133 PHE A N 1
ATOM 1078 C CA . PHE A 1 133 ? -4.695 -31.906 -23.953 1 98.56 133 PHE A CA 1
ATOM 1079 C C . PHE A 1 133 ? -5.906 -32.688 -24.438 1 98.56 133 PHE A C 1
ATOM 1081 O O . PHE A 1 133 ? -7.02 -32.156 -24.469 1 98.56 133 PHE A O 1
ATOM 1088 N N . PHE A 1 134 ? -5.691 -33.938 -24.719 1 98.62 134 PHE A N 1
ATOM 1089 C CA . PHE A 1 134 ? -6.77 -34.781 -25.234 1 98.62 134 PHE A CA 1
ATOM 1090 C C . PHE A 1 134 ? -7.562 -35.406 -24.094 1 98.62 134 PHE A C 1
ATOM 1092 O O . PHE A 1 134 ? -8.438 -36.25 -24.312 1 98.62 134 PHE A O 1
ATOM 1099 N N . CYS A 1 135 ? -7.258 -35.094 -22.875 1 97.88 135 CYS A N 1
ATOM 1100 C CA . CYS A 1 135 ? -7.988 -35.5 -21.672 1 97.88 135 CYS A CA 1
ATOM 1101 C C . CYS A 1 135 ? -8.016 -37.031 -21.531 1 97.88 135 CYS A C 1
ATOM 1103 O O . CYS A 1 135 ? -9.078 -37.625 -21.359 1 97.88 135 CYS A O 1
ATOM 1105 N N . THR A 1 136 ? -6.852 -37.625 -21.562 1 97.81 136 THR A N 1
ATOM 1106 C CA . THR A 1 136 ? -6.809 -39.062 -21.578 1 97.81 136 THR A CA 1
ATOM 1107 C C . THR A 1 136 ? -6.508 -39.625 -20.188 1 97.81 136 THR A C 1
ATOM 1109 O O . THR A 1 136 ? -6.711 -40.812 -19.938 1 97.81 136 THR A O 1
ATOM 1112 N N . PHE A 1 137 ? -5.941 -38.812 -19.312 1 96.56 137 PHE A N 1
ATOM 1113 C CA . PHE A 1 137 ? -5.543 -39.312 -18.016 1 96.56 137 PHE A CA 1
ATOM 1114 C C . PHE A 1 137 ? -6.762 -39.781 -17.203 1 96.56 137 PHE A C 1
ATOM 1116 O O . PHE A 1 137 ? -7.695 -39 -17 1 96.56 137 PHE A O 1
ATOM 1123 N N . PRO A 1 138 ? -6.746 -40.969 -16.703 1 93.81 138 PRO A N 1
ATOM 1124 C CA . PRO A 1 138 ? -7.906 -41.5 -15.992 1 93.81 138 PRO A CA 1
ATOM 1125 C C . PRO A 1 138 ? -8.008 -41 -14.555 1 93.81 138 PRO A C 1
ATOM 1127 O O . PRO A 1 138 ? -6.984 -40.656 -13.945 1 93.81 138 PRO A O 1
ATOM 1130 N N . ARG A 1 139 ? -9.156 -40.844 -14.016 1 90.12 139 ARG A N 1
ATOM 1131 C CA . ARG A 1 139 ? -9.484 -40.562 -12.625 1 90.12 139 ARG A CA 1
ATOM 1132 C C . ARG A 1 139 ? -9.016 -39.156 -12.227 1 90.12 139 ARG A C 1
ATOM 1134 O O . ARG A 1 139 ? -8.695 -38.906 -11.062 1 90.12 139 ARG A O 1
ATOM 1141 N N . ARG A 1 140 ? -8.781 -38.312 -13.125 1 89.12 140 ARG A N 1
ATOM 1142 C CA . ARG A 1 140 ? -8.266 -37 -12.859 1 89.12 140 ARG A CA 1
ATOM 1143 C C . ARG A 1 140 ? -9.328 -35.938 -13.125 1 89.12 140 ARG A C 1
ATOM 1145 O O . ARG A 1 140 ? -9.047 -34.719 -13.031 1 89.12 140 ARG A O 1
ATOM 1152 N N . ASN A 1 141 ? -10.453 -36.344 -13.484 1 69.44 141 ASN A N 1
ATOM 1153 C CA . ASN A 1 141 ? -11.531 -35.438 -13.82 1 69.44 141 ASN A CA 1
ATOM 1154 C C . ASN A 1 141 ? -12.539 -35.312 -12.68 1 69.44 141 ASN A C 1
ATOM 1156 O O . ASN A 1 141 ? -13.453 -34.5 -12.742 1 69.44 141 ASN A O 1
ATOM 1160 N N . SER A 1 142 ? -12.43 -36.219 -11.688 1 63.47 142 SER A N 1
ATOM 1161 C CA . SER A 1 142 ? -13.453 -36.281 -10.648 1 63.47 142 SER A CA 1
ATOM 1162 C C . SER A 1 142 ? -12.938 -35.719 -9.336 1 63.47 142 SER A C 1
ATOM 1164 O O . SER A 1 142 ? -11.75 -35.844 -9.016 1 63.47 142 SER A O 1
ATOM 1166 N N . HIS A 1 143 ? -13.539 -34.688 -8.883 1 60.66 143 HIS A N 1
ATOM 1167 C CA . HIS A 1 143 ? -13.133 -33.875 -7.742 1 60.66 143 HIS A CA 1
ATOM 1168 C C . HIS A 1 143 ? -13.047 -34.719 -6.473 1 60.66 143 HIS A C 1
ATOM 1170 O O . HIS A 1 143 ? -11.977 -34.812 -5.859 1 60.66 143 HIS A O 1
ATOM 1176 N N . LYS A 1 144 ? -14.312 -34.875 -5.707 1 61.06 144 LYS A N 1
ATOM 1177 C CA . LYS A 1 144 ? -14.445 -35.094 -4.27 1 61.06 144 LYS A CA 1
ATOM 1178 C C . LYS A 1 144 ? -14.227 -36.562 -3.902 1 61.06 144 LYS A C 1
ATOM 1180 O O . LYS A 1 144 ? -14.781 -37.438 -4.543 1 61.06 144 LYS A O 1
ATOM 1185 N N . HIS A 1 145 ? -13.297 -36.906 -3.172 1 63.03 145 HIS A N 1
ATOM 1186 C CA . HIS A 1 145 ? -13.078 -38.156 -2.441 1 63.03 145 HIS A CA 1
ATOM 1187 C C . HIS A 1 145 ? -12.289 -39.156 -3.281 1 63.03 145 HIS A C 1
ATOM 1189 O O . HIS A 1 145 ? -12.32 -40.344 -3.018 1 63.03 145 HIS A O 1
ATOM 1195 N N . SER A 1 146 ? -11.648 -38.562 -4.32 1 70.12 146 SER A N 1
ATOM 1196 C CA . SER A 1 146 ? -10.891 -39.438 -5.199 1 70.12 146 SER A CA 1
ATOM 1197 C C . SER A 1 146 ? -9.43 -39.531 -4.766 1 70.12 146 SER A C 1
ATOM 1199 O O . SER A 1 146 ? -9 -38.812 -3.855 1 70.12 146 SER A O 1
ATOM 1201 N N . GLU A 1 147 ? -8.828 -40.531 -5.336 1 79.25 147 GLU A N 1
ATOM 1202 C CA . GLU A 1 147 ? -7.41 -40.812 -5.121 1 79.25 147 GLU A CA 1
ATOM 1203 C C . GLU A 1 147 ? -6.566 -39.562 -5.379 1 79.25 147 GLU A C 1
ATOM 1205 O O . GLU A 1 147 ? -5.543 -39.344 -4.73 1 79.25 147 GLU A O 1
ATOM 1210 N N . TYR A 1 148 ? -7.113 -38.688 -6.176 1 86.62 148 TYR A N 1
ATOM 1211 C CA . TYR A 1 148 ? -6.348 -37.5 -6.586 1 86.62 148 TYR A CA 1
ATOM 1212 C C . TYR A 1 148 ? -6.992 -36.219 -6.074 1 86.62 148 TYR A C 1
ATOM 1214 O O . TYR A 1 148 ? -6.84 -35.156 -6.68 1 86.62 148 TYR A O 1
ATOM 1222 N N . SER A 1 149 ? -7.719 -36.312 -4.934 1 88.31 149 SER A N 1
ATOM 1223 C CA . SER A 1 149 ? -8.414 -35.125 -4.395 1 88.31 149 SER A CA 1
ATOM 1224 C C . SER A 1 149 ? -7.434 -34.062 -3.934 1 88.31 149 SER A C 1
ATOM 1226 O O . SER A 1 149 ? -7.77 -32.875 -3.9 1 88.31 149 SER A O 1
ATOM 1228 N N . ASN A 1 150 ? -6.211 -34.5 -3.615 1 92.75 150 ASN A N 1
ATOM 1229 C CA . ASN A 1 150 ? -5.199 -33.562 -3.152 1 92.75 150 ASN A CA 1
ATOM 1230 C C . ASN A 1 150 ? -4.238 -33.188 -4.273 1 92.75 150 ASN A C 1
ATOM 1232 O O . ASN A 1 150 ? -3.184 -32.594 -4.02 1 92.75 150 ASN A O 1
ATOM 1236 N N . PHE A 1 151 ? -4.602 -33.594 -5.512 1 94.38 151 PHE A N 1
ATOM 1237 C CA . PHE A 1 151 ? -3.805 -33.219 -6.676 1 94.38 151 PHE A CA 1
ATOM 1238 C C . PHE A 1 151 ? -4.555 -32.219 -7.547 1 94.38 151 PHE A C 1
ATOM 1240 O O . PHE A 1 151 ? -5.785 -32.219 -7.582 1 94.38 151 PHE A O 1
ATOM 1247 N N . PRO A 1 152 ? -3.809 -31.344 -8.203 1 95.25 152 PRO A N 1
ATOM 1248 C CA . PRO A 1 152 ? -4.48 -30.484 -9.188 1 95.25 152 PRO A CA 1
ATOM 1249 C C . PRO A 1 152 ? -4.965 -31.266 -10.406 1 95.25 152 PRO A C 1
ATOM 1251 O O . PRO A 1 152 ? -4.555 -32.406 -10.617 1 95.25 152 PRO A O 1
ATOM 1254 N N . ASP A 1 153 ? -5.852 -30.625 -11.164 1 94.06 153 ASP A N 1
ATOM 1255 C CA . ASP A 1 153 ? -6.309 -31.25 -12.406 1 94.06 153 ASP A CA 1
ATOM 1256 C C . ASP A 1 153 ? -5.223 -31.188 -13.477 1 94.06 153 ASP A C 1
ATOM 1258 O O . ASP A 1 153 ? -4.367 -30.297 -13.461 1 94.06 153 ASP A O 1
ATOM 1262 N N . ILE A 1 154 ? -5.266 -32.125 -14.422 1 96.5 154 ILE A N 1
ATOM 1263 C CA . ILE A 1 154 ? -4.227 -32.156 -15.445 1 96.5 154 ILE A CA 1
ATOM 1264 C C . ILE A 1 154 ? -4.871 -32.125 -16.828 1 96.5 154 ILE A C 1
ATOM 1266 O O . ILE A 1 154 ? -4.297 -31.562 -17.766 1 96.5 154 ILE A O 1
ATOM 1270 N N . ASN A 1 155 ? -6.09 -32.781 -16.953 1 97.44 155 ASN A N 1
ATOM 1271 C CA . ASN A 1 155 ? -6.766 -32.781 -18.234 1 97.44 155 ASN A CA 1
ATOM 1272 C C . ASN A 1 155 ? -7.254 -31.375 -18.609 1 97.44 155 ASN A C 1
ATOM 1274 O O . ASN A 1 155 ? -7.738 -30.641 -17.734 1 97.44 155 ASN A O 1
ATOM 1278 N N . PHE A 1 156 ? -7.246 -31 -19.859 1 97.69 156 PHE A N 1
ATOM 1279 C CA . PHE A 1 156 ? -7.41 -29.625 -20.297 1 97.69 156 PHE A CA 1
ATOM 1280 C C . PHE A 1 156 ? -8.891 -29.281 -20.469 1 97.69 156 PHE A C 1
ATOM 1282 O O . PHE A 1 156 ? -9.227 -28.219 -20.984 1 97.69 156 PHE A O 1
ATOM 1289 N N . ASN A 1 157 ? -9.836 -30.125 -20.031 1 95.75 157 ASN A N 1
ATOM 1290 C CA . ASN A 1 157 ? -11.258 -29.922 -20.25 1 95.75 157 ASN A CA 1
ATOM 1291 C C . ASN A 1 157 ? -11.711 -28.562 -19.719 1 95.75 157 ASN A C 1
ATOM 1293 O O . ASN A 1 157 ? -12.555 -27.906 -20.312 1 95.75 157 ASN A O 1
ATOM 1297 N N . ARG A 1 158 ? -11.141 -28.109 -18.625 1 93.88 158 ARG A N 1
ATOM 1298 C CA . ARG A 1 158 ? -11.547 -26.828 -18.031 1 93.88 158 ARG A CA 1
ATOM 1299 C C . ARG A 1 158 ? -11.062 -25.656 -18.891 1 93.88 158 ARG A C 1
ATOM 1301 O O . ARG A 1 158 ? -11.68 -24.594 -18.891 1 93.88 158 ARG A O 1
ATOM 1308 N N . LEU A 1 159 ? -9.914 -25.812 -19.562 1 96 159 LEU A N 1
ATOM 1309 C CA . LEU A 1 159 ? -9.422 -24.797 -20.484 1 96 159 LEU A CA 1
ATOM 1310 C C . LEU A 1 159 ? -10.352 -24.641 -21.672 1 96 159 LEU A C 1
ATOM 1312 O O . LEU A 1 159 ? -10.477 -23.547 -22.234 1 96 159 LEU A O 1
ATOM 1316 N N . PHE A 1 160 ? -11.086 -25.719 -22.031 1 96.62 160 PHE A N 1
ATOM 1317 C CA . PHE A 1 160 ? -11.953 -25.719 -23.203 1 96.62 160 PHE A CA 1
ATOM 1318 C C . PHE A 1 160 ? -13.305 -25.094 -22.891 1 96.62 160 PHE A C 1
ATOM 1320 O O . PHE A 1 160 ? -14.086 -24.781 -23.781 1 96.62 160 PHE A O 1
ATOM 1327 N N . GLN A 1 161 ? -13.523 -24.906 -21.625 1 93.62 161 GLN A N 1
ATOM 1328 C CA . GLN A 1 161 ? -14.852 -24.547 -21.172 1 93.62 161 GLN A CA 1
ATOM 1329 C C . GLN A 1 161 ? -15.062 -23.031 -21.25 1 93.62 161 GLN A C 1
ATOM 1331 O O . GLN A 1 161 ? -14.156 -22.25 -20.922 1 93.62 161 GLN A O 1
ATOM 1336 N N . GLY A 1 162 ? -16.266 -22.609 -21.75 1 87.62 162 GLY A N 1
ATOM 1337 C CA . GLY A 1 162 ? -16.641 -21.219 -21.734 1 87.62 162 GLY A CA 1
ATOM 1338 C C . GLY A 1 162 ? -17.406 -20.812 -20.484 1 87.62 162 GLY A C 1
ATOM 1339 O O . GLY A 1 162 ? -17.812 -21.672 -19.703 1 87.62 162 GLY A O 1
ATOM 1340 N N . GLY A 1 163 ? -17.359 -19.438 -20.156 1 72 163 GLY A N 1
ATOM 1341 C CA . GLY A 1 163 ? -18.094 -18.969 -18.984 1 72 163 GLY A CA 1
ATOM 1342 C C . GLY A 1 163 ? -19.5 -18.531 -19.297 1 72 163 GLY A C 1
ATOM 1343 O O . GLY A 1 163 ? -19.922 -18.531 -20.453 1 72 163 GLY A O 1
ATOM 1344 N N . LYS A 1 164 ? -20.453 -18.391 -18.234 1 60.41 164 LYS A N 1
ATOM 1345 C CA . LYS A 1 164 ? -21.844 -17.938 -18.375 1 60.41 164 LYS A CA 1
ATOM 1346 C C . LYS A 1 164 ? -21.922 -16.703 -19.266 1 60.41 164 LYS A C 1
ATOM 1348 O O . LYS A 1 164 ? -22.906 -16.531 -20 1 60.41 164 LYS A O 1
ATOM 1353 N N . GLY A 1 165 ? -21.016 -15.789 -19.188 1 59.38 165 GLY A N 1
ATOM 1354 C CA . GLY A 1 165 ? -21.156 -14.547 -19.922 1 59.38 165 GLY A CA 1
ATOM 1355 C C . GLY A 1 165 ? -20.391 -14.547 -21.234 1 59.38 165 GLY A C 1
ATOM 1356 O O . GLY A 1 165 ? -20.141 -13.492 -21.812 1 59.38 165 GLY A O 1
ATOM 1357 N N . GLY A 1 166 ? -20.156 -15.656 -21.75 1 62.97 166 GLY A N 1
ATOM 1358 C CA . GLY A 1 166 ? -19.438 -15.781 -23.016 1 62.97 166 GLY A CA 1
ATOM 1359 C C . GLY A 1 166 ? -17.969 -16.156 -22.828 1 62.97 166 GLY A C 1
ATOM 1360 O O . GLY A 1 166 ? -17.547 -16.531 -21.734 1 62.97 166 GLY A O 1
ATOM 1361 N N . THR A 1 167 ? -17.359 -16.328 -24.031 1 64.88 167 THR A N 1
ATOM 1362 C CA . THR A 1 167 ? -15.984 -16.812 -24.031 1 64.88 167 THR A CA 1
ATOM 1363 C C . THR A 1 167 ? -15.016 -15.695 -23.656 1 64.88 167 THR A C 1
ATOM 1365 O O . THR A 1 167 ? -15.086 -14.602 -24.219 1 64.88 167 THR A O 1
ATOM 1368 N N . SER A 1 168 ? -14.281 -15.984 -22.641 1 76.62 168 SER A N 1
ATOM 1369 C CA . SER A 1 168 ? -13.25 -15.07 -22.172 1 76.62 168 SER A CA 1
ATOM 1370 C C . SER A 1 168 ? -12.125 -14.93 -23.203 1 76.62 168 SER A C 1
ATOM 1372 O O . SER A 1 168 ? -11.664 -15.93 -23.766 1 76.62 168 SER A O 1
ATOM 1374 N N . THR A 1 169 ? -11.859 -13.781 -23.656 1 88 169 THR A N 1
ATOM 1375 C CA . THR A 1 169 ? -10.727 -13.469 -24.531 1 88 169 THR A CA 1
ATOM 1376 C C . THR A 1 169 ? -9.43 -14.039 -23.953 1 88 169 THR A C 1
ATOM 1378 O O . THR A 1 169 ? -8.555 -14.477 -24.703 1 88 169 THR A O 1
ATOM 1381 N N . VAL A 1 170 ? -9.422 -14.266 -22.734 1 93.81 170 VAL A N 1
ATOM 1382 C CA . VAL A 1 170 ? -8.211 -14.734 -22.062 1 93.81 170 VAL A CA 1
ATOM 1383 C C . VAL A 1 170 ? -8.008 -16.219 -22.344 1 93.81 170 VAL A C 1
ATOM 1385 O O . VAL A 1 170 ? -6.875 -16.656 -22.578 1 93.81 170 VAL A O 1
ATOM 1388 N N . LYS A 1 171 ? -9.031 -17 -22.375 1 95.31 171 LYS A N 1
ATOM 1389 C CA . LYS A 1 171 ? -8.914 -18.438 -22.656 1 95.31 171 LYS A CA 1
ATOM 1390 C C . LYS A 1 171 ? -8.43 -18.688 -24.078 1 95.31 171 LYS A C 1
ATOM 1392 O O . LYS A 1 171 ? -7.695 -19.641 -24.328 1 95.31 171 LYS A O 1
ATOM 1397 N N . CYS A 1 172 ? -8.875 -17.859 -24.953 1 95.69 172 CYS A N 1
ATOM 1398 C CA . CYS A 1 172 ? -8.398 -17.984 -26.328 1 95.69 172 CYS A CA 1
ATOM 1399 C C . CYS A 1 172 ? -6.902 -17.719 -26.406 1 95.69 172 CYS A C 1
ATOM 1401 O O . CYS A 1 172 ? -6.18 -18.422 -27.125 1 95.69 172 CYS A O 1
ATOM 1403 N N . GLU A 1 173 ? -6.477 -16.688 -25.656 1 96.81 173 GLU A N 1
ATOM 1404 C CA . GLU A 1 173 ? -5.051 -16.359 -25.625 1 96.81 173 GLU A CA 1
ATOM 1405 C C . GLU A 1 173 ? -4.25 -17.5 -25 1 96.81 173 GLU A C 1
ATOM 1407 O O . GLU A 1 173 ? -3.135 -17.797 -25.422 1 96.81 173 GLU A O 1
ATOM 1412 N N . LYS A 1 174 ? -4.836 -18.109 -23.984 1 97.88 174 LYS A N 1
ATOM 1413 C CA . LYS A 1 174 ? -4.191 -19.25 -23.359 1 97.88 174 LYS A CA 1
ATOM 1414 C C . LYS A 1 174 ? -4.074 -20.422 -24.328 1 97.88 174 LYS A C 1
ATOM 1416 O O . LYS A 1 174 ? -3.033 -21.078 -24.391 1 97.88 174 LYS A O 1
ATOM 1421 N N . LEU A 1 175 ? -5.16 -20.703 -25.031 1 97.88 175 LEU A N 1
ATOM 1422 C CA . LEU A 1 175 ? -5.16 -21.766 -26.016 1 97.88 175 LEU A CA 1
ATOM 1423 C C . LEU A 1 175 ? -4.125 -21.516 -27.109 1 97.88 175 LEU A C 1
ATOM 1425 O O . LEU A 1 175 ? -3.449 -22.438 -27.562 1 97.88 175 LEU A O 1
ATOM 1429 N N . GLN A 1 176 ? -3.996 -20.266 -27.484 1 97.94 176 GLN A N 1
ATOM 1430 C CA . GLN A 1 176 ? -2.994 -19.891 -28.484 1 97.94 176 GLN A CA 1
ATOM 1431 C C . GLN A 1 176 ? -1.589 -20.25 -28.016 1 97.94 176 GLN A C 1
ATOM 1433 O O . GLN A 1 176 ? -0.78 -20.766 -28.781 1 97.94 176 GLN A O 1
ATOM 1438 N N . SER A 1 177 ? -1.325 -20 -26.781 1 98.31 177 SER A N 1
ATOM 1439 C CA . SER A 1 177 ? -0.017 -20.312 -26.219 1 98.31 177 SER A CA 1
ATOM 1440 C C . SER A 1 177 ? 0.229 -21.812 -26.188 1 98.31 177 SER A C 1
ATOM 1442 O O . SER A 1 177 ? 1.305 -22.281 -26.562 1 98.31 177 SER A O 1
ATOM 1444 N N . VAL A 1 178 ? -0.744 -22.531 -25.75 1 98.38 178 VAL A N 1
ATOM 1445 C CA . VAL A 1 178 ? -0.624 -23.984 -25.609 1 98.38 178 VAL A CA 1
ATOM 1446 C C . VAL A 1 178 ? -0.451 -24.625 -26.984 1 98.38 178 VAL A C 1
ATOM 1448 O O . VAL A 1 178 ? 0.413 -25.484 -27.188 1 98.38 178 VAL A O 1
ATOM 1451 N N . LEU A 1 179 ? -1.229 -24.219 -27.938 1 98.31 179 LEU A N 1
ATOM 1452 C CA . LEU A 1 179 ? -1.193 -24.844 -29.25 1 98.31 179 LEU A CA 1
ATOM 1453 C C . LEU A 1 179 ? 0.059 -24.438 -30.016 1 98.31 179 LEU A C 1
ATOM 1455 O O . LEU A 1 179 ? 0.581 -25.203 -30.828 1 98.31 179 LEU A O 1
ATOM 1459 N N . HIS A 1 180 ? 0.5 -23.203 -29.766 1 98.25 180 HIS A N 1
ATOM 1460 C CA . HIS A 1 180 ? 1.791 -22.828 -30.328 1 98.25 180 HIS A CA 1
ATOM 1461 C C . HIS A 1 180 ? 2.898 -23.75 -29.844 1 98.25 180 HIS A C 1
ATOM 1463 O O . HIS A 1 180 ? 3.783 -24.125 -30.609 1 98.25 180 HIS A O 1
ATOM 1469 N N . TYR A 1 181 ? 2.881 -24.078 -28.625 1 98.38 181 TYR A N 1
ATOM 1470 C CA . TYR A 1 181 ? 3.84 -25.031 -28.078 1 98.38 181 TYR A CA 1
ATOM 1471 C C . TYR A 1 181 ? 3.818 -26.328 -28.859 1 98.38 181 TYR A C 1
ATOM 1473 O O . TYR A 1 181 ? 4.867 -26.828 -29.297 1 98.38 181 TYR A O 1
ATOM 1481 N N . PHE A 1 182 ? 2.643 -26.891 -29.047 1 98.56 182 PHE A N 1
ATOM 1482 C CA . PHE A 1 182 ? 2.537 -28.156 -29.75 1 98.56 182 PHE A CA 1
ATOM 1483 C C . PHE A 1 182 ? 3.008 -28.031 -31.188 1 98.56 182 PHE A C 1
ATOM 1485 O O . PHE A 1 182 ? 3.598 -28.953 -31.75 1 98.56 182 PHE A O 1
ATOM 1492 N N . ARG A 1 183 ? 2.709 -26.891 -31.734 1 97.75 183 ARG A N 1
ATOM 1493 C CA . ARG A 1 183 ? 3.223 -26.641 -33.094 1 97.75 183 ARG A CA 1
ATOM 1494 C C . ARG A 1 183 ? 4.746 -26.703 -33.094 1 97.75 183 ARG A C 1
ATOM 1496 O O . ARG A 1 183 ? 5.34 -27.328 -33.969 1 97.75 183 ARG A O 1
ATOM 1503 N N . CYS A 1 184 ? 5.383 -26.125 -32.125 1 97.44 184 CYS A N 1
ATOM 1504 C CA . CYS A 1 184 ? 6.84 -26.047 -32.062 1 97.44 184 CYS A CA 1
ATOM 1505 C C . CYS A 1 184 ? 7.441 -27.438 -31.859 1 97.44 184 CYS A C 1
ATOM 1507 O O . CYS A 1 184 ? 8.352 -27.828 -32.594 1 97.44 184 CYS A O 1
ATOM 1509 N N . VAL A 1 185 ? 6.906 -28.188 -30.969 1 97.06 185 VAL A N 1
ATOM 1510 C CA . VAL A 1 185 ? 7.547 -29.438 -30.578 1 97.06 185 VAL A CA 1
ATOM 1511 C C . VAL A 1 185 ? 7.277 -30.531 -31.609 1 97.06 185 VAL A C 1
ATOM 1513 O O . VAL A 1 185 ? 8.023 -31.5 -31.703 1 97.06 185 VAL A O 1
ATOM 1516 N N . THR A 1 186 ? 6.223 -30.375 -32.344 1 96.62 186 THR A N 1
ATOM 1517 C CA . THR A 1 186 ? 5.945 -31.359 -33.375 1 96.62 186 THR A CA 1
ATOM 1518 C C . THR A 1 186 ? 6.762 -31.062 -34.656 1 96.62 186 THR A C 1
ATOM 1520 O O . THR A 1 186 ? 7.051 -31.953 -35.438 1 96.62 186 THR A O 1
ATOM 1523 N N . GLN A 1 187 ? 7.086 -29.812 -34.812 1 94.75 187 GLN A N 1
ATOM 1524 C CA . GLN A 1 187 ? 7.93 -29.438 -35.938 1 94.75 187 GLN A CA 1
ATOM 1525 C C . GLN A 1 187 ? 9.391 -29.75 -35.688 1 94.75 187 GLN A C 1
ATOM 1527 O O . GLN A 1 187 ? 10.094 -30.266 -36.562 1 94.75 187 GLN A O 1
ATOM 1532 N N . CYS A 1 188 ? 9.82 -29.406 -34.5 1 92.25 188 CYS A N 1
ATOM 1533 C CA . CYS A 1 188 ? 11.172 -29.719 -34.062 1 92.25 188 CYS A CA 1
ATOM 1534 C C . CYS A 1 188 ? 11.148 -30.203 -32.594 1 92.25 188 CYS A C 1
ATOM 1536 O O . CYS A 1 188 ? 11.07 -29.391 -31.672 1 92.25 188 CYS A O 1
ATOM 1538 N N . THR A 1 189 ? 11.297 -31.516 -32.5 1 87.81 189 THR A N 1
ATOM 1539 C CA . THR A 1 189 ? 11.25 -32.094 -31.156 1 87.81 189 THR A CA 1
ATOM 1540 C C . THR A 1 189 ? 12.492 -31.719 -30.359 1 87.81 189 THR A C 1
ATOM 1542 O O . THR A 1 189 ? 13.609 -32.062 -30.734 1 87.81 189 THR A O 1
ATOM 1545 N N . PRO A 1 190 ? 12.219 -31.078 -29.25 1 88 190 PRO A N 1
ATOM 1546 C CA . PRO A 1 190 ? 13.391 -30.734 -28.438 1 88 190 PRO A CA 1
ATOM 1547 C C . PRO A 1 190 ? 14.039 -31.953 -27.781 1 88 190 PRO A C 1
ATOM 1549 O O . PRO A 1 190 ? 13.367 -32.938 -27.516 1 88 190 PRO A O 1
ATOM 1552 N N . THR A 1 191 ? 15.328 -31.891 -27.484 1 89.06 191 THR A N 1
ATOM 1553 C CA . THR A 1 191 ? 16.078 -33.062 -27.016 1 89.06 191 THR A CA 1
ATOM 1554 C C . THR A 1 191 ? 16.578 -32.844 -25.578 1 89.06 191 THR A C 1
ATOM 1556 O O . THR A 1 191 ? 17.375 -33.625 -25.078 1 89.06 191 THR A O 1
ATOM 1559 N N . GLY A 1 192 ? 16.141 -31.891 -25 1 92.75 192 GLY A N 1
ATOM 1560 C CA . GLY A 1 192 ? 16.594 -31.625 -23.641 1 92.75 192 GLY A CA 1
ATOM 1561 C C . GLY A 1 192 ? 15.812 -32.375 -22.578 1 92.75 192 GLY A C 1
ATOM 1562 O O . GLY A 1 192 ? 15.117 -33.344 -22.906 1 92.75 192 GLY A O 1
ATOM 1563 N N . THR A 1 193 ? 16.109 -32.062 -21.297 1 94.75 193 THR A N 1
ATOM 1564 C CA . THR A 1 193 ? 15.414 -32.656 -20.156 1 94.75 193 THR A CA 1
ATOM 1565 C C . THR A 1 193 ? 14.961 -31.578 -19.172 1 94.75 193 THR A C 1
ATOM 1567 O O . THR A 1 193 ? 15.422 -30.438 -19.234 1 94.75 193 THR A O 1
ATOM 1570 N N . LEU A 1 194 ? 13.992 -31.906 -18.484 1 94.69 194 LEU A N 1
ATOM 1571 C CA . LEU A 1 194 ? 13.578 -31.047 -17.375 1 94.69 194 LEU A CA 1
ATOM 1572 C C . LEU A 1 194 ? 13.406 -31.859 -16.094 1 94.69 194 LEU A C 1
ATOM 1574 O O . LEU A 1 194 ? 13.062 -33.031 -16.141 1 94.69 194 LEU A O 1
ATOM 1578 N N . THR A 1 195 ? 13.688 -31.219 -14.953 1 96.56 195 THR A N 1
ATOM 1579 C CA . THR A 1 195 ? 13.625 -31.891 -13.648 1 96.56 195 THR A CA 1
ATOM 1580 C C . THR A 1 195 ? 12.648 -31.172 -12.719 1 96.56 195 THR A C 1
ATOM 1582 O O . THR A 1 195 ? 12.656 -29.938 -12.641 1 96.56 195 THR A O 1
ATOM 1585 N N . PHE A 1 196 ? 11.789 -31.938 -12.109 1 98 196 PHE A N 1
ATOM 1586 C CA . PHE A 1 196 ? 10.93 -31.469 -11.031 1 98 196 PHE A CA 1
ATOM 1587 C C . PHE A 1 196 ? 11.414 -32 -9.688 1 98 196 PHE A C 1
ATOM 1589 O O . PHE A 1 196 ? 11.602 -33.219 -9.523 1 98 196 PHE A O 1
ATOM 1596 N N . HIS A 1 197 ? 11.672 -31.062 -8.805 1 97.44 197 HIS A N 1
ATOM 1597 C CA . HIS A 1 197 ? 12.172 -31.469 -7.496 1 97.44 197 HIS A CA 1
ATOM 1598 C C . HIS A 1 197 ? 11.297 -30.922 -6.379 1 97.44 197 HIS A C 1
ATOM 1600 O O . HIS A 1 197 ? 11.148 -29.703 -6.242 1 97.44 197 HIS A O 1
ATOM 1606 N N . ARG A 1 198 ? 10.664 -31.797 -5.656 1 98.12 198 ARG A N 1
ATOM 1607 C CA . ARG A 1 198 ? 9.922 -31.406 -4.461 1 98.12 198 ARG A CA 1
ATOM 1608 C C . ARG A 1 198 ? 10.82 -31.391 -3.234 1 98.12 198 ARG A C 1
ATOM 1610 O O . ARG A 1 198 ? 11.578 -32.344 -2.996 1 98.12 198 ARG A O 1
ATOM 1617 N N . GLN A 1 199 ? 10.766 -30.312 -2.502 1 97.06 199 GLN A N 1
ATOM 1618 C CA . GLN A 1 199 ? 11.578 -30.141 -1.3 1 97.06 199 GLN A CA 1
ATOM 1619 C C . GLN A 1 199 ? 10.695 -29.922 -0.073 1 97.06 199 GLN A C 1
ATOM 1621 O O . GLN A 1 199 ? 9.82 -29.047 -0.081 1 97.06 199 GLN A O 1
ATOM 1626 N N . ALA A 1 200 ? 10.891 -30.734 0.91 1 97.25 200 ALA A N 1
ATOM 1627 C CA . ALA A 1 200 ? 10.258 -30.562 2.219 1 97.25 200 ALA A CA 1
ATOM 1628 C C . ALA A 1 200 ? 11.312 -30.375 3.309 1 97.25 200 ALA A C 1
ATOM 1630 O O . ALA A 1 200 ? 12.172 -31.234 3.514 1 97.25 200 ALA A O 1
ATOM 1631 N N . LEU A 1 201 ? 11.234 -29.25 3.928 1 96.31 201 LEU A N 1
ATOM 1632 C CA . LEU A 1 201 ? 12.18 -28.984 5.012 1 96.31 201 LEU A CA 1
ATOM 1633 C C . LEU A 1 201 ? 11.602 -29.422 6.352 1 96.31 201 LEU A C 1
ATOM 1635 O O . LEU A 1 201 ? 10.398 -29.281 6.598 1 96.31 201 LEU A O 1
ATOM 1639 N N . GLN A 1 202 ? 12.438 -29.938 7.164 1 93.69 202 GLN A N 1
ATOM 1640 C CA . GLN A 1 202 ? 12.055 -30.281 8.531 1 93.69 202 GLN A CA 1
ATOM 1641 C C . GLN A 1 202 ? 12.312 -29.109 9.484 1 93.69 202 GLN A C 1
ATOM 1643 O O . GLN A 1 202 ? 13.023 -28.172 9.133 1 93.69 202 GLN A O 1
ATOM 1648 N N . SER A 1 203 ? 11.688 -29.172 10.648 1 91.94 203 SER A N 1
ATOM 1649 C CA . SER A 1 203 ? 11.789 -28.094 11.633 1 91.94 203 SER A CA 1
ATOM 1650 C C . SER A 1 203 ? 13.242 -27.766 11.953 1 91.94 203 SER A C 1
ATOM 1652 O O . SER A 1 203 ? 13.586 -26.609 12.203 1 91.94 203 SER A O 1
ATOM 1654 N N . GLU A 1 204 ? 14.055 -28.781 11.867 1 91.19 204 GLU A N 1
ATOM 1655 C CA . GLU A 1 204 ? 15.461 -28.609 12.211 1 91.19 204 GLU A CA 1
ATOM 1656 C C . GLU A 1 204 ? 16.203 -27.859 11.117 1 91.19 204 GLU A C 1
ATOM 1658 O O . GLU A 1 204 ? 17.266 -27.25 11.367 1 91.19 204 GLU A O 1
ATOM 1663 N N . ASP A 1 205 ? 15.672 -27.875 9.93 1 91.12 205 ASP A N 1
ATOM 1664 C CA . ASP A 1 205 ? 16.312 -27.203 8.797 1 91.12 205 ASP A CA 1
ATOM 1665 C C . ASP A 1 205 ? 15.93 -25.734 8.75 1 91.12 205 ASP A C 1
ATOM 1667 O O . ASP A 1 205 ? 16.578 -24.938 8.047 1 91.12 205 ASP A O 1
ATOM 1671 N N . LEU A 1 206 ? 14.953 -25.359 9.445 1 93.69 206 LEU A N 1
ATOM 1672 C CA . LEU A 1 206 ? 14.484 -23.984 9.438 1 93.69 206 LEU A CA 1
ATOM 1673 C C . LEU A 1 206 ? 15.297 -23.125 10.398 1 93.69 206 LEU A C 1
ATOM 1675 O O . LEU A 1 206 ? 15.68 -23.578 11.477 1 93.69 206 LEU A O 1
ATOM 1679 N N . PRO A 1 207 ? 15.531 -21.906 10.016 1 92.5 207 PRO A N 1
ATOM 1680 C CA . PRO A 1 207 ? 16.281 -21.016 10.914 1 92.5 207 PRO A CA 1
ATOM 1681 C C . PRO A 1 207 ? 15.5 -20.688 12.188 1 92.5 207 PRO A C 1
ATOM 1683 O O . PRO A 1 207 ? 14.273 -20.578 12.156 1 92.5 207 PRO A O 1
ATOM 1686 N N . LYS A 1 208 ? 16.266 -20.562 13.242 1 92.75 208 LYS A N 1
ATOM 1687 C CA . LYS A 1 208 ? 15.703 -19.906 14.414 1 92.75 208 LYS A CA 1
ATOM 1688 C C . LYS A 1 208 ? 15.703 -18.391 14.242 1 92.75 208 LYS A C 1
ATOM 1690 O O . LYS A 1 208 ? 16.625 -17.703 14.711 1 92.75 208 LYS A O 1
ATOM 1695 N N . TRP A 1 209 ? 14.727 -17.859 13.727 1 93.31 209 TRP A N 1
ATOM 1696 C CA . TRP A 1 209 ? 14.656 -16.5 13.227 1 93.31 209 TRP A CA 1
ATOM 1697 C C . TRP A 1 209 ? 14.992 -15.5 14.328 1 93.31 209 TRP A C 1
ATOM 1699 O O . TRP A 1 209 ? 15.773 -14.562 14.109 1 93.31 209 TRP A O 1
ATOM 1709 N N . GLU A 1 210 ? 14.445 -15.641 15.516 1 88.88 210 GLU A N 1
ATOM 1710 C CA . GLU A 1 210 ? 14.562 -14.68 16.609 1 88.88 210 GLU A CA 1
ATOM 1711 C C . GLU A 1 210 ? 15.984 -14.633 17.156 1 88.88 210 GLU A C 1
ATOM 1713 O O . GLU A 1 210 ? 16.391 -13.656 17.781 1 88.88 210 GLU A O 1
ATOM 1718 N N . ARG A 1 211 ? 16.719 -15.625 16.844 1 90.25 211 ARG A N 1
ATOM 1719 C CA . ARG A 1 211 ? 18.062 -15.719 17.406 1 90.25 211 ARG A CA 1
ATOM 1720 C C . ARG A 1 211 ? 19.125 -15.617 16.312 1 90.25 211 ARG A C 1
ATOM 1722 O O . ARG A 1 211 ? 20.312 -15.758 16.578 1 90.25 211 ARG A O 1
ATOM 1729 N N . SER A 1 212 ? 18.719 -15.344 15.172 1 92.19 212 SER A N 1
ATOM 1730 C CA . SER A 1 212 ? 19.656 -15.336 14.055 1 92.19 212 SER A CA 1
ATOM 1731 C C . SER A 1 212 ? 20.578 -14.117 14.109 1 92.19 212 SER A C 1
ATOM 1733 O O . SER A 1 212 ? 20.094 -12.984 14.266 1 92.19 212 SER A O 1
ATOM 1735 N N . SER A 1 213 ? 21.797 -14.281 13.938 1 91.38 213 SER A N 1
ATOM 1736 C CA . SER A 1 213 ? 22.766 -13.188 13.938 1 91.38 213 SER A CA 1
ATOM 1737 C C . SER A 1 213 ? 23.172 -12.812 12.516 1 91.38 213 SER A C 1
ATOM 1739 O O . SER A 1 213 ? 24.047 -11.969 12.312 1 91.38 213 SER A O 1
ATOM 1741 N N . GLU A 1 214 ? 22.531 -13.445 11.578 1 91.88 214 GLU A N 1
ATOM 1742 C CA . GLU A 1 214 ? 22.859 -13.18 10.18 1 91.88 214 GLU A CA 1
ATOM 1743 C C . GLU A 1 214 ? 22.453 -11.773 9.766 1 91.88 214 GLU A C 1
ATOM 1745 O O . GLU A 1 214 ? 21.438 -11.25 10.242 1 91.88 214 GLU A O 1
ATOM 1750 N N . ASN A 1 215 ? 23.234 -11.188 8.898 1 93.56 215 ASN A N 1
ATOM 1751 C CA . ASN A 1 215 ? 22.922 -9.875 8.344 1 93.56 215 ASN A CA 1
ATOM 1752 C C . ASN A 1 215 ? 22.031 -9.992 7.113 1 93.56 215 ASN A C 1
ATOM 1754 O O . ASN A 1 215 ? 21.953 -11.047 6.484 1 93.56 215 ASN A O 1
ATOM 1758 N N . PHE A 1 216 ? 21.438 -8.922 6.816 1 95.56 216 PHE A N 1
ATOM 1759 C CA . PHE A 1 216 ? 20.641 -8.867 5.598 1 95.56 216 PHE A CA 1
ATOM 1760 C C . PHE A 1 216 ? 21.531 -8.82 4.363 1 95.56 216 PHE A C 1
ATOM 1762 O O . PHE A 1 216 ? 22.562 -8.141 4.367 1 95.56 216 PHE A O 1
ATOM 1769 N N . SER A 1 217 ? 21.172 -9.594 3.381 1 95.69 217 SER A N 1
ATOM 1770 C CA . SER A 1 217 ? 21.922 -9.602 2.127 1 95.69 217 SER A CA 1
ATOM 1771 C C . SER A 1 217 ? 21.562 -8.398 1.264 1 95.69 217 SER A C 1
ATOM 1773 O O . SER A 1 217 ? 20.797 -7.531 1.681 1 95.69 217 SER A O 1
ATOM 1775 N N . ARG A 1 218 ? 22.234 -8.32 0.031 1 96.31 218 ARG A N 1
ATOM 1776 C CA . ARG A 1 218 ? 22 -7.188 -0.863 1 96.31 218 ARG A CA 1
ATOM 1777 C C . ARG A 1 218 ? 20.609 -7.262 -1.487 1 96.31 218 ARG A C 1
ATOM 1779 O O . ARG A 1 218 ? 20.078 -8.352 -1.708 1 96.31 218 ARG A O 1
ATOM 1786 N N . LEU A 1 219 ? 19.953 -6.09 -1.706 1 97.75 219 LEU A N 1
ATOM 1787 C CA . LEU A 1 219 ? 18.641 -5.949 -2.33 1 97.75 219 LEU A CA 1
ATOM 1788 C C . LEU A 1 219 ? 18.719 -5.066 -3.57 1 97.75 219 LEU A C 1
ATOM 1790 O O . LEU A 1 219 ? 19.281 -3.969 -3.521 1 97.75 219 LEU A O 1
ATOM 1794 N N . HIS A 1 220 ? 18.312 -5.594 -4.629 1 97.56 220 HIS A N 1
ATOM 1795 C CA . HIS A 1 220 ? 18.078 -4.801 -5.832 1 97.56 220 HIS A CA 1
ATOM 1796 C C . HIS A 1 220 ? 16.594 -4.75 -6.172 1 97.56 220 HIS A C 1
ATOM 1798 O O . HIS A 1 220 ? 15.938 -5.793 -6.277 1 97.56 220 HIS A O 1
ATOM 1804 N N . VAL A 1 221 ? 16.078 -3.564 -6.266 1 97.44 221 VAL A N 1
ATOM 1805 C CA . VAL A 1 221 ? 14.656 -3.412 -6.594 1 97.44 221 VAL A CA 1
ATOM 1806 C C . VAL A 1 221 ? 14.516 -2.781 -7.977 1 97.44 221 VAL A C 1
ATOM 1808 O O . VAL A 1 221 ? 15.172 -1.78 -8.281 1 97.44 221 VAL A O 1
ATOM 1811 N N . SER A 1 222 ? 13.68 -3.412 -8.773 1 96.5 222 SER A N 1
ATOM 1812 C CA . SER A 1 222 ? 13.453 -2.881 -10.117 1 96.5 222 SER A CA 1
ATOM 1813 C C . SER A 1 222 ? 11.977 -2.602 -10.359 1 96.5 222 SER A C 1
ATOM 1815 O O . SER A 1 222 ? 11.125 -3.459 -10.102 1 96.5 222 SER A O 1
ATOM 1817 N N . THR A 1 223 ? 11.68 -1.428 -10.836 1 95.31 223 THR A N 1
ATOM 1818 C CA . THR A 1 223 ? 10.312 -1.079 -11.203 1 95.31 223 THR A CA 1
ATOM 1819 C C . THR A 1 223 ? 10 -1.537 -12.625 1 95.31 223 THR A C 1
ATOM 1821 O O . THR A 1 223 ? 8.836 -1.676 -13 1 95.31 223 THR A O 1
ATOM 1824 N N . LYS A 1 224 ? 11.078 -1.781 -13.336 1 93.94 224 LYS A N 1
ATOM 1825 C CA . LYS A 1 224 ? 10.922 -2.203 -14.727 1 93.94 224 LYS A CA 1
ATOM 1826 C C . LYS A 1 224 ? 11.219 -3.689 -14.883 1 93.94 224 LYS A C 1
ATOM 1828 O O . LYS A 1 224 ? 11.992 -4.262 -14.109 1 93.94 224 LYS A O 1
ATOM 1833 N N . GLY A 1 225 ? 10.531 -4.25 -15.93 1 92.31 225 GLY A N 1
ATOM 1834 C CA . GLY A 1 225 ? 10.82 -5.633 -16.266 1 92.31 225 GLY A CA 1
ATOM 1835 C C . GLY A 1 225 ? 10.031 -6.633 -15.453 1 92.31 225 GLY A C 1
ATOM 1836 O O . GLY A 1 225 ? 9.156 -6.246 -14.672 1 92.31 225 GLY A O 1
ATOM 1837 N N . ASN A 1 226 ? 10.242 -7.941 -15.781 1 94.06 226 ASN A N 1
ATOM 1838 C CA . ASN A 1 226 ? 9.602 -9.062 -15.102 1 94.06 226 ASN A CA 1
ATOM 1839 C C . ASN A 1 226 ? 10.586 -10.195 -14.836 1 94.06 226 ASN A C 1
ATOM 1841 O O . ASN A 1 226 ? 11.703 -10.188 -15.352 1 94.06 226 ASN A O 1
ATOM 1845 N N . ILE A 1 227 ? 10.219 -11.102 -13.984 1 95.31 227 ILE A N 1
ATOM 1846 C CA . ILE A 1 227 ? 11.078 -12.188 -13.531 1 95.31 227 ILE A CA 1
ATOM 1847 C C . ILE A 1 227 ? 11.492 -13.047 -14.719 1 95.31 227 ILE A C 1
ATOM 1849 O O . ILE A 1 227 ? 12.672 -13.375 -14.883 1 95.31 227 ILE A O 1
ATOM 1853 N N . GLU A 1 228 ? 10.547 -13.344 -15.602 1 92.75 228 GLU A N 1
ATOM 1854 C CA . GLU A 1 228 ? 10.797 -14.289 -16.688 1 92.75 228 GLU A CA 1
ATOM 1855 C C . GLU A 1 228 ? 11.656 -13.648 -17.781 1 92.75 228 GLU A C 1
ATOM 1857 O O . GLU A 1 228 ? 12.375 -14.352 -18.5 1 92.75 228 GLU A O 1
ATOM 1862 N N . ASP A 1 229 ? 11.602 -12.32 -17.875 1 91.06 229 ASP A N 1
ATOM 1863 C CA . ASP A 1 229 ? 12.344 -11.641 -18.938 1 91.06 229 ASP A CA 1
ATOM 1864 C C . ASP A 1 229 ? 13.703 -11.156 -18.422 1 91.06 229 ASP A C 1
ATOM 1866 O O . ASP A 1 229 ? 14.672 -11.094 -19.188 1 91.06 229 ASP A O 1
ATOM 1870 N N . ASP A 1 230 ? 13.758 -10.82 -17.156 1 91.44 230 ASP A N 1
ATOM 1871 C CA . ASP A 1 230 ? 14.945 -10.148 -16.656 1 91.44 230 ASP A CA 1
ATOM 1872 C C . ASP A 1 230 ? 15.609 -10.977 -15.547 1 91.44 230 ASP A C 1
ATOM 1874 O O . ASP A 1 230 ? 16.578 -10.523 -14.922 1 91.44 230 ASP A O 1
ATOM 1878 N N . GLY A 1 231 ? 15.117 -12.18 -15.32 1 90.75 231 GLY A N 1
ATOM 1879 C CA . GLY A 1 231 ? 15.625 -12.984 -14.219 1 90.75 231 GLY A CA 1
ATOM 1880 C C . GLY A 1 231 ? 16.547 -14.102 -14.672 1 90.75 231 GLY A C 1
ATOM 1881 O O . GLY A 1 231 ? 16.75 -15.078 -13.938 1 90.75 231 GLY A O 1
ATOM 1882 N N . THR A 1 232 ? 17.094 -14.016 -15.844 1 88.94 232 THR A N 1
ATOM 1883 C CA . THR A 1 232 ? 18 -15.055 -16.328 1 88.94 232 THR A CA 1
ATOM 1884 C C . THR A 1 232 ? 19.203 -15.211 -15.414 1 88.94 232 THR A C 1
ATOM 1886 O O . THR A 1 232 ? 19.828 -14.219 -15.023 1 88.94 232 THR A O 1
ATOM 1889 N N . GLY A 1 233 ? 19.484 -16.406 -15.047 1 88.25 233 GLY A N 1
ATOM 1890 C CA . GLY A 1 233 ? 20.641 -16.703 -14.195 1 88.25 233 GLY A CA 1
ATOM 1891 C C . GLY A 1 233 ? 20.297 -16.703 -12.719 1 88.25 233 GLY A C 1
ATOM 1892 O O . GLY A 1 233 ? 21.078 -17.203 -11.898 1 88.25 233 GLY A O 1
ATOM 1893 N N . PHE A 1 234 ? 19.203 -16.203 -12.391 1 94.06 234 PHE A N 1
ATOM 1894 C CA . PHE A 1 234 ? 18.75 -16.188 -11.008 1 94.06 234 PHE A CA 1
ATOM 1895 C C . PHE A 1 234 ? 17.828 -17.359 -10.719 1 94.06 234 PHE A C 1
ATOM 1897 O O . PHE A 1 234 ? 17.375 -18.047 -11.648 1 94.06 234 PHE A O 1
ATOM 1904 N N . LEU A 1 235 ? 17.656 -17.672 -9.469 1 96.38 235 LEU A N 1
ATOM 1905 C CA . LEU A 1 235 ? 16.531 -18.5 -9.07 1 96.38 235 LEU A CA 1
ATOM 1906 C C . LEU A 1 235 ? 15.219 -17.719 -9.156 1 96.38 235 LEU A C 1
ATOM 1908 O O . LEU A 1 235 ? 15.039 -16.719 -8.445 1 96.38 235 LEU A O 1
ATOM 1912 N N . GLN A 1 236 ? 14.375 -18.125 -10.023 1 97.81 236 GLN A N 1
ATOM 1913 C CA . GLN A 1 236 ? 13.156 -17.375 -10.305 1 97.81 236 GLN A CA 1
ATOM 1914 C C . GLN A 1 236 ? 11.984 -17.906 -9.477 1 97.81 236 GLN A C 1
ATOM 1916 O O . GLN A 1 236 ? 11.664 -19.094 -9.539 1 97.81 236 GLN A O 1
ATOM 1921 N N . VAL A 1 237 ? 11.352 -17.016 -8.773 1 98.5 237 VAL A N 1
ATOM 1922 C CA . VAL A 1 237 ? 10.25 -17.438 -7.914 1 98.5 237 VAL A CA 1
ATOM 1923 C C . VAL A 1 237 ? 8.953 -17.5 -8.719 1 98.5 237 VAL A C 1
ATOM 1925 O O . VAL A 1 237 ? 8.648 -16.562 -9.469 1 98.5 237 VAL A O 1
ATOM 1928 N N . ASP A 1 238 ? 8.297 -18.562 -8.648 1 98.25 238 ASP A N 1
ATOM 1929 C CA . ASP A 1 238 ? 6.918 -18.703 -9.117 1 98.25 238 ASP A CA 1
ATOM 1930 C C . ASP A 1 238 ? 5.926 -18.5 -7.973 1 98.25 238 ASP A C 1
ATOM 1932 O O . ASP A 1 238 ? 5.949 -19.219 -6.977 1 98.25 238 ASP A O 1
ATOM 1936 N N . PHE A 1 239 ? 5.117 -17.438 -8.117 1 97.31 239 PHE A N 1
ATOM 1937 C CA . PHE A 1 239 ? 4.109 -17.156 -7.105 1 97.31 239 PHE A CA 1
ATOM 1938 C C . PHE A 1 239 ? 2.996 -18.188 -7.141 1 97.31 239 PHE A C 1
ATOM 1940 O O . PHE A 1 239 ? 1.869 -17.891 -7.539 1 97.31 239 PHE A O 1
ATOM 1947 N N . ALA A 1 240 ? 3.174 -19.25 -6.559 1 96.88 240 ALA A N 1
ATOM 1948 C CA . ALA A 1 240 ? 2.389 -20.453 -6.828 1 96.88 240 ALA A CA 1
ATOM 1949 C C . ALA A 1 240 ? 1.159 -20.516 -5.926 1 96.88 240 ALA A C 1
ATOM 1951 O O . ALA A 1 240 ? 1.133 -19.891 -4.855 1 96.88 240 ALA A O 1
ATOM 1952 N N . ASN A 1 241 ? 0.174 -21.234 -6.426 1 96 241 ASN A N 1
ATOM 1953 C CA . ASN A 1 241 ? -0.883 -21.797 -5.602 1 96 241 ASN A CA 1
ATOM 1954 C C . ASN A 1 241 ? -0.417 -23.078 -4.902 1 96 241 ASN A C 1
ATOM 1956 O O . ASN A 1 241 ? 0.558 -23.703 -5.324 1 96 241 ASN A O 1
ATOM 1960 N N . LYS A 1 242 ? -1.097 -23.391 -3.777 1 97.25 242 LYS A N 1
ATOM 1961 C CA . LYS A 1 242 ? -0.756 -24.656 -3.131 1 97.25 242 LYS A CA 1
ATOM 1962 C C . LYS A 1 242 ? -0.966 -25.828 -4.078 1 97.25 242 LYS A C 1
ATOM 1964 O O . LYS A 1 242 ? -0.291 -26.859 -3.965 1 97.25 242 LYS A O 1
ATOM 1969 N N . TYR A 1 243 ? -1.973 -25.703 -4.895 1 96.88 243 TYR A N 1
ATOM 1970 C CA . TYR A 1 243 ? -2.1 -26.594 -6.039 1 96.88 243 TYR A CA 1
ATOM 1971 C C . TYR A 1 243 ? -1.375 -26.031 -7.254 1 96.88 243 TYR A C 1
ATOM 1973 O O . TYR A 1 243 ? -1.916 -25.172 -7.969 1 96.88 243 TYR A O 1
ATOM 1981 N N . ILE A 1 244 ? -0.195 -26.5 -7.449 1 97.69 244 ILE A N 1
ATOM 1982 C CA . ILE A 1 244 ? 0.747 -25.906 -8.398 1 97.69 244 ILE A CA 1
ATOM 1983 C C . ILE A 1 244 ? 0.08 -25.75 -9.758 1 97.69 244 ILE A C 1
ATOM 1985 O O . ILE A 1 244 ? -0.662 -26.641 -10.203 1 97.69 244 ILE A O 1
ATOM 1989 N N . GLY A 1 245 ? 0.353 -24.688 -10.414 1 97.31 245 GLY A N 1
ATOM 1990 C CA . GLY A 1 245 ? -0.223 -24.359 -11.711 1 97.31 245 GLY A CA 1
ATOM 1991 C C . GLY A 1 245 ? -1.456 -23.484 -11.602 1 97.31 245 GLY A C 1
ATOM 1992 O O . GLY A 1 245 ? -1.864 -22.859 -12.586 1 97.31 245 GLY A O 1
ATOM 1993 N N . GLY A 1 246 ? -2.055 -23.516 -10.438 1 95.5 246 GLY A N 1
ATOM 1994 C CA . GLY A 1 246 ? -3.221 -22.672 -10.195 1 95.5 246 GLY A CA 1
ATOM 1995 C C . GLY A 1 246 ? -4.32 -22.875 -11.227 1 95.5 246 GLY A C 1
ATOM 1996 O O . GLY A 1 246 ? -4.734 -24.016 -11.484 1 95.5 246 GLY A O 1
ATOM 1997 N N . GLY A 1 247 ? -4.742 -21.766 -11.82 1 95.25 247 GLY A N 1
ATOM 1998 C CA . GLY A 1 247 ? -5.812 -21.797 -12.805 1 95.25 247 GLY A CA 1
ATOM 1999 C C . GLY A 1 247 ? -5.309 -21.828 -14.234 1 95.25 247 GLY A C 1
ATOM 2000 O O . GLY A 1 247 ? -5.977 -21.328 -15.141 1 95.25 247 GLY A O 1
ATOM 2001 N N . VAL A 1 248 ? -4.18 -22.375 -14.484 1 97.38 248 VAL A N 1
ATOM 2002 C CA . VAL A 1 248 ? -3.559 -22.312 -15.797 1 97.38 248 VAL A CA 1
ATOM 2003 C C . VAL A 1 248 ? -4.461 -22.969 -16.828 1 97.38 248 VAL A C 1
ATOM 2005 O O . VAL A 1 248 ? -4.574 -22.5 -17.969 1 97.38 248 VAL A O 1
ATOM 2008 N N . ILE A 1 249 ? -5.109 -24.078 -16.469 1 96.06 249 ILE A N 1
ATOM 2009 C CA . ILE A 1 249 ? -6.016 -24.75 -17.406 1 96.06 249 ILE A CA 1
ATOM 2010 C C . ILE A 1 249 ? -7.457 -24.344 -17.094 1 96.06 249 ILE A C 1
ATOM 2012 O O . ILE A 1 249 ? -8.391 -25.078 -17.438 1 96.06 249 ILE A O 1
ATOM 2016 N N . GLY A 1 250 ? -7.633 -23.344 -16.344 1 93 250 GLY A N 1
ATOM 2017 C CA . GLY A 1 250 ? -8.922 -22.75 -16.031 1 93 250 GLY A CA 1
ATOM 2018 C C . GLY A 1 250 ? -9 -21.281 -16.359 1 93 250 GLY A C 1
ATOM 2019 O O . GLY A 1 250 ? -8.688 -20.875 -17.484 1 93 250 GLY A O 1
ATOM 2020 N N . GLU A 1 251 ? -9.375 -20.484 -15.375 1 89.88 251 GLU A N 1
ATOM 2021 C CA . GLU A 1 251 ? -9.648 -19.078 -15.656 1 89.88 251 GLU A CA 1
ATOM 2022 C C . GLU A 1 251 ? -8.492 -18.188 -15.203 1 89.88 251 GLU A C 1
ATOM 2024 O O . GLU A 1 251 ? -8.344 -17.062 -15.68 1 89.88 251 GLU A O 1
ATOM 2029 N N . GLY A 1 252 ? -7.691 -18.688 -14.32 1 92.06 252 GLY A N 1
ATOM 2030 C CA . GLY A 1 252 ? -6.629 -17.859 -13.766 1 92.06 252 GLY A CA 1
ATOM 2031 C C . GLY A 1 252 ? -5.566 -17.5 -14.781 1 92.06 252 GLY A C 1
ATOM 2032 O O . GLY A 1 252 ? -5.23 -18.297 -15.656 1 92.06 252 GLY A O 1
ATOM 2033 N N . CYS A 1 253 ? -5.016 -16.234 -14.688 1 95.75 253 CYS A N 1
ATOM 2034 C CA . CYS A 1 253 ? -3.971 -15.805 -15.609 1 95.75 253 CYS A CA 1
ATOM 2035 C C . CYS A 1 253 ? -3.092 -14.734 -14.984 1 95.75 253 CYS A C 1
ATOM 2037 O O . CYS A 1 253 ? -2.875 -13.68 -15.578 1 95.75 253 CYS A O 1
ATOM 2039 N N . VAL A 1 254 ? -2.664 -15.016 -13.812 1 95.38 254 VAL A N 1
ATOM 2040 C CA . VAL A 1 254 ? -1.742 -14.117 -13.125 1 95.38 254 VAL A CA 1
ATOM 2041 C C . VAL A 1 254 ? -0.313 -14.633 -13.273 1 95.38 254 VAL A C 1
ATOM 2043 O O . VAL A 1 254 ? 0.023 -15.281 -14.266 1 95.38 254 VAL A O 1
ATOM 2046 N N . GLN A 1 255 ? 0.581 -14.344 -12.414 1 96.44 255 GLN A N 1
ATOM 2047 C CA . GLN A 1 255 ? 2.006 -14.578 -12.633 1 96.44 255 GLN A CA 1
ATOM 2048 C C . GLN A 1 255 ? 2.299 -16.062 -12.844 1 96.44 255 GLN A C 1
ATOM 2050 O O . GLN A 1 255 ? 3.002 -16.438 -13.781 1 96.44 255 GLN A O 1
ATOM 2055 N N . GLU A 1 256 ? 1.788 -16.938 -11.984 1 97.44 256 GLU A N 1
ATOM 2056 C CA . GLU A 1 256 ? 2.031 -18.375 -12.086 1 97.44 256 GLU A CA 1
ATOM 2057 C C . GLU A 1 256 ? 1.499 -18.922 -13.398 1 97.44 256 GLU A C 1
ATOM 2059 O O . GLU A 1 256 ? 2.223 -19.609 -14.133 1 97.44 256 GLU A O 1
ATOM 2064 N N . GLU A 1 257 ? 0.264 -18.625 -13.68 1 97.94 257 GLU A N 1
ATOM 2065 C CA . GLU A 1 257 ? -0.355 -19.156 -14.891 1 97.94 257 GLU A CA 1
ATOM 2066 C C . GLU A 1 257 ? 0.365 -18.656 -16.141 1 97.94 257 GLU A C 1
ATOM 2068 O O . GLU A 1 257 ? 0.586 -19.422 -17.078 1 97.94 257 GLU A O 1
ATOM 2073 N N . ILE A 1 258 ? 0.703 -17.406 -16.109 1 97.94 258 ILE A N 1
ATOM 2074 C CA . ILE A 1 258 ? 1.406 -16.844 -17.25 1 97.94 258 ILE A CA 1
ATOM 2075 C C . ILE A 1 258 ? 2.738 -17.562 -17.453 1 97.94 258 ILE A C 1
ATOM 2077 O O . ILE A 1 258 ? 3.104 -17.906 -18.578 1 97.94 258 ILE A O 1
ATOM 2081 N N . ARG A 1 259 ? 3.445 -17.781 -16.359 1 98 259 ARG A N 1
ATOM 2082 C CA . ARG A 1 259 ? 4.715 -18.5 -16.438 1 98 259 ARG A CA 1
ATOM 2083 C C . ARG A 1 259 ? 4.523 -19.875 -17.062 1 98 259 ARG A C 1
ATOM 2085 O O . ARG A 1 259 ? 5.324 -20.312 -17.906 1 98 259 ARG A O 1
ATOM 2092 N N . PHE A 1 260 ? 3.455 -20.547 -16.703 1 98.56 260 PHE A N 1
ATOM 2093 C CA . PHE A 1 260 ? 3.174 -21.891 -17.203 1 98.56 260 PHE A CA 1
ATOM 2094 C C . PHE A 1 260 ? 2.74 -21.828 -18.656 1 98.56 260 PHE A C 1
ATOM 2096 O O . PHE A 1 260 ? 2.941 -22.797 -19.406 1 98.56 260 PHE A O 1
ATOM 2103 N N . LEU A 1 261 ? 2.17 -20.719 -19.078 1 98.62 261 LEU A N 1
ATOM 2104 C CA . LEU A 1 261 ? 1.711 -20.594 -20.453 1 98.62 261 LEU A CA 1
ATOM 2105 C C . LEU A 1 261 ? 2.883 -20.328 -21.391 1 98.62 261 LEU A C 1
ATOM 2107 O O . LEU A 1 261 ? 2.873 -20.781 -22.547 1 98.62 261 LEU A O 1
ATOM 2111 N N . ILE A 1 262 ? 3.912 -19.641 -20.922 1 98.25 262 ILE A N 1
ATOM 2112 C CA . ILE A 1 262 ? 5.027 -19.344 -21.812 1 98.25 262 ILE A CA 1
ATOM 2113 C C . ILE A 1 262 ? 6.055 -20.469 -21.734 1 98.25 262 ILE A C 1
ATOM 2115 O O . ILE A 1 262 ? 6.891 -20.609 -22.641 1 98.25 262 ILE A O 1
ATOM 2119 N N . CYS A 1 263 ? 6.008 -21.266 -20.703 1 97.94 263 CYS A N 1
ATOM 2120 C CA . CYS A 1 263 ? 6.762 -22.5 -20.547 1 97.94 263 CYS A CA 1
ATOM 2121 C C . CYS A 1 263 ? 5.832 -23.672 -20.266 1 97.94 263 CYS A C 1
ATOM 2123 O O . CYS A 1 263 ? 5.836 -24.219 -19.156 1 97.94 263 CYS A O 1
ATOM 2125 N N . PRO A 1 264 ? 5.16 -24.203 -21.234 1 98.31 264 PRO A N 1
ATOM 2126 C CA . PRO A 1 264 ? 4.039 -25.109 -21.031 1 98.31 264 PRO A CA 1
ATOM 2127 C C . PRO A 1 264 ? 4.469 -26.438 -20.391 1 98.31 264 PRO A C 1
ATOM 2129 O O . PRO A 1 264 ? 3.66 -27.094 -19.734 1 98.31 264 PRO A O 1
ATOM 2132 N N . GLU A 1 265 ? 5.734 -26.844 -20.531 1 97.94 265 GLU A N 1
ATOM 2133 C CA . GLU A 1 265 ? 6.191 -28.109 -19.953 1 97.94 265 GLU A CA 1
ATOM 2134 C C . GLU A 1 265 ? 6.082 -28.094 -18.438 1 97.94 265 GLU A C 1
ATOM 2136 O O . GLU A 1 265 ? 6.031 -29.141 -17.797 1 97.94 265 GLU A O 1
ATOM 2141 N N . MET A 1 266 ? 6.016 -26.875 -17.875 1 98.44 266 MET A N 1
ATOM 2142 C CA . MET A 1 266 ? 5.859 -26.75 -16.438 1 98.44 266 MET A CA 1
ATOM 2143 C C . MET A 1 266 ? 4.492 -27.25 -15.984 1 98.44 266 MET A C 1
ATOM 2145 O O . MET A 1 266 ? 4.309 -27.594 -14.812 1 98.44 266 MET A O 1
ATOM 2149 N N . ILE A 1 267 ? 3.496 -27.297 -16.875 1 98.69 267 ILE A N 1
ATOM 2150 C CA . ILE A 1 267 ? 2.145 -27.75 -16.562 1 98.69 267 ILE A CA 1
ATOM 2151 C C . ILE A 1 267 ? 2.184 -29.203 -16.094 1 98.69 267 ILE A C 1
ATOM 2153 O O . ILE A 1 267 ? 1.323 -29.641 -15.328 1 98.69 267 ILE A O 1
ATOM 2157 N N . LEU A 1 268 ? 3.197 -29.938 -16.453 1 98.06 268 LEU A N 1
ATOM 2158 C CA . LEU A 1 268 ? 3.311 -31.359 -16.109 1 98.06 268 LEU A CA 1
ATOM 2159 C C . LEU A 1 268 ? 3.438 -31.531 -14.594 1 98.06 268 LEU A C 1
ATOM 2161 O O . LEU A 1 268 ? 3.189 -32.625 -14.07 1 98.06 268 LEU A O 1
ATOM 2165 N N . SER A 1 269 ? 3.918 -30.453 -13.922 1 98.25 269 SER A N 1
ATOM 2166 C CA . SER A 1 269 ? 3.982 -30.547 -12.469 1 98.25 269 SER A CA 1
ATOM 2167 C C . SER A 1 269 ? 2.615 -30.859 -11.875 1 98.25 269 SER A C 1
ATOM 2169 O O . SER A 1 269 ? 2.525 -31.5 -10.82 1 98.25 269 SER A O 1
ATOM 2171 N N . ARG A 1 270 ? 1.546 -30.469 -12.539 1 97.94 270 ARG A N 1
ATOM 2172 C CA . ARG A 1 270 ? 0.188 -30.719 -12.07 1 97.94 270 ARG A CA 1
ATOM 2173 C C . ARG A 1 270 ? -0.149 -32.188 -12.125 1 97.94 270 ARG A C 1
ATOM 2175 O O . ARG A 1 270 ? -1.076 -32.656 -11.453 1 97.94 270 ARG A O 1
ATOM 2182 N N . LEU A 1 271 ? 0.573 -32.938 -12.945 1 97.62 271 LEU A N 1
ATOM 2183 C CA . LEU A 1 271 ? 0.312 -34.375 -13.133 1 97.62 271 LEU A CA 1
ATOM 2184 C C . LEU A 1 271 ? 0.73 -35.156 -11.898 1 97.62 271 LEU A C 1
ATOM 2186 O O . LEU A 1 271 ? 0.037 -36.094 -11.484 1 97.62 271 LEU A O 1
ATOM 2190 N N . PHE A 1 272 ? 1.855 -34.75 -11.273 1 97.25 272 PHE A N 1
ATOM 2191 C CA . PHE A 1 272 ? 2.377 -35.688 -10.281 1 97.25 272 PHE A CA 1
ATOM 2192 C C . PHE A 1 272 ? 2.678 -34.969 -8.969 1 97.25 272 PHE A C 1
ATOM 2194 O O . PHE A 1 272 ? 3.025 -35.625 -7.973 1 97.25 272 PHE A O 1
ATOM 2201 N N . CYS A 1 273 ? 2.525 -33.656 -8.898 1 97.5 273 CYS A N 1
ATOM 2202 C CA . CYS A 1 273 ? 2.799 -32.969 -7.656 1 97.5 273 CYS A CA 1
ATOM 2203 C C . CYS A 1 273 ? 1.532 -32.812 -6.824 1 97.5 273 CYS A C 1
ATOM 2205 O O . CYS A 1 273 ? 0.557 -32.219 -7.273 1 97.5 273 CYS A O 1
ATOM 2207 N N . GLU A 1 274 ? 1.524 -33.312 -5.625 1 96.88 274 GLU A N 1
ATOM 2208 C CA . GLU A 1 274 ? 0.443 -33.125 -4.66 1 96.88 274 GLU A CA 1
ATOM 2209 C C . GLU A 1 274 ? 0.453 -31.719 -4.082 1 96.88 274 GLU A C 1
ATOM 2211 O O . GLU A 1 274 ? 1.419 -30.969 -4.266 1 96.88 274 GLU A O 1
ATOM 2216 N N . ARG A 1 275 ? -0.632 -31.344 -3.492 1 97.31 275 ARG A N 1
ATOM 2217 C CA . ARG A 1 275 ? -0.719 -30.016 -2.908 1 97.31 275 ARG A CA 1
ATOM 2218 C C . ARG A 1 275 ? 0.484 -29.719 -2.016 1 97.31 275 ARG A C 1
ATOM 2220 O O . ARG A 1 275 ? 0.991 -30.625 -1.342 1 97.31 275 ARG A O 1
ATOM 2227 N N . LEU A 1 276 ? 0.918 -28.5 -1.907 1 97.81 276 LEU A N 1
ATOM 2228 C CA . LEU A 1 276 ? 2.094 -28.109 -1.14 1 97.81 276 LEU A CA 1
ATOM 2229 C C . LEU A 1 276 ? 1.711 -27.734 0.289 1 97.81 276 LEU A C 1
ATOM 2231 O O . LEU A 1 276 ? 0.798 -26.938 0.503 1 97.81 276 LEU A O 1
ATOM 2235 N N . ASP A 1 277 ? 2.414 -28.297 1.198 1 97.19 277 ASP A N 1
ATOM 2236 C CA . ASP A 1 277 ? 2.289 -27.875 2.594 1 97.19 277 ASP A CA 1
ATOM 2237 C C . ASP A 1 277 ? 3.146 -26.641 2.879 1 97.19 277 ASP A C 1
ATOM 2239 O O . ASP A 1 277 ? 3.932 -26.219 2.031 1 97.19 277 ASP A O 1
ATOM 2243 N N . SER A 1 278 ? 3.049 -26.078 4.105 1 95.94 278 SER A N 1
ATOM 2244 C CA . SER A 1 278 ? 3.67 -24.812 4.461 1 95.94 278 SER A CA 1
ATOM 2245 C C . SER A 1 278 ? 5.191 -24.906 4.426 1 95.94 278 SER A C 1
ATOM 2247 O O . SER A 1 278 ? 5.879 -23.906 4.219 1 95.94 278 SER A O 1
ATOM 2249 N N . ASN A 1 279 ? 5.742 -26.047 4.566 1 96.88 279 ASN A N 1
ATOM 2250 C CA . ASN A 1 279 ? 7.191 -26.234 4.605 1 96.88 279 ASN A CA 1
ATOM 2251 C C . ASN A 1 279 ? 7.703 -26.891 3.332 1 96.88 279 ASN A C 1
ATOM 2253 O O . ASN A 1 279 ? 8.719 -27.594 3.359 1 96.88 279 ASN A O 1
ATOM 2257 N N . GLU A 1 280 ? 6.957 -26.703 2.256 1 97.81 280 GLU A N 1
ATOM 2258 C CA . GLU A 1 280 ? 7.336 -27.391 1.024 1 97.81 280 GLU A CA 1
ATOM 2259 C C . GLU A 1 280 ? 7.387 -26.422 -0.152 1 97.81 280 GLU A C 1
ATOM 2261 O O . GLU A 1 280 ? 6.762 -25.359 -0.117 1 97.81 280 GLU A O 1
ATOM 2266 N N . CYS A 1 281 ? 8.148 -26.766 -1.116 1 98.31 281 CYS A N 1
ATOM 2267 C CA . CYS A 1 281 ? 8.227 -26.062 -2.391 1 98.31 281 CYS A CA 1
ATOM 2268 C C . CYS A 1 281 ? 8.57 -27.016 -3.523 1 98.31 281 CYS A C 1
ATOM 2270 O O . CYS A 1 281 ? 8.852 -28.203 -3.285 1 98.31 281 CYS A O 1
ATOM 2272 N N . VAL A 1 282 ? 8.469 -26.578 -4.766 1 98.44 282 VAL A N 1
ATOM 2273 C CA . VAL A 1 282 ? 8.82 -27.375 -5.93 1 98.44 282 VAL A CA 1
ATOM 2274 C C . VAL A 1 282 ? 9.758 -26.594 -6.84 1 98.44 282 VAL A C 1
ATOM 2276 O O . VAL A 1 282 ? 9.461 -25.469 -7.227 1 98.44 282 VAL A O 1
ATOM 2279 N N . PHE A 1 283 ? 10.906 -27.203 -7.148 1 97.62 283 PHE A N 1
ATOM 2280 C CA . PHE A 1 283 ? 11.82 -26.656 -8.141 1 97.62 283 PHE A CA 1
ATOM 2281 C C . PHE A 1 283 ? 11.531 -27.219 -9.523 1 97.62 283 PHE A C 1
ATOM 2283 O O . PHE A 1 283 ? 11.266 -28.422 -9.664 1 97.62 283 PHE A O 1
ATOM 2290 N N . ILE A 1 284 ? 11.469 -26.406 -10.477 1 97.56 284 ILE A N 1
ATOM 2291 C CA . ILE A 1 284 ? 11.383 -26.812 -11.883 1 97.56 284 ILE A CA 1
ATOM 2292 C C . ILE A 1 284 ? 12.625 -26.312 -12.625 1 97.56 284 ILE A C 1
ATOM 2294 O O . ILE A 1 284 ? 12.789 -25.125 -12.852 1 97.56 284 ILE A O 1
ATOM 2298 N N . ILE A 1 285 ? 13.422 -27.234 -13.039 1 95.44 285 ILE A N 1
ATOM 2299 C CA . ILE A 1 285 ? 14.719 -26.922 -13.625 1 95.44 285 ILE A CA 1
ATOM 2300 C C . ILE A 1 285 ? 14.734 -27.328 -15.102 1 95.44 285 ILE A C 1
ATOM 2302 O O . ILE A 1 285 ? 14.398 -28.469 -15.438 1 95.44 285 ILE A O 1
ATOM 2306 N N . GLY A 1 286 ? 15.039 -26.344 -15.961 1 94.38 286 GLY A N 1
ATOM 2307 C CA . GLY A 1 286 ? 15.258 -26.672 -17.359 1 94.38 286 GLY A CA 1
ATOM 2308 C C . GLY A 1 286 ? 14.055 -26.406 -18.234 1 94.38 286 GLY A C 1
ATOM 2309 O O . GLY A 1 286 ? 14.008 -26.844 -19.391 1 94.38 286 GLY A O 1
ATOM 2310 N N . ALA A 1 287 ? 13.078 -25.734 -17.75 1 92.31 287 ALA A N 1
ATOM 2311 C CA . ALA A 1 287 ? 11.898 -25.438 -18.562 1 92.31 287 ALA A CA 1
ATOM 2312 C C . ALA A 1 287 ? 12.234 -24.469 -19.688 1 92.31 287 ALA A C 1
ATOM 2314 O O . ALA A 1 287 ? 12.883 -23.453 -19.469 1 92.31 287 ALA A O 1
ATOM 2315 N N . GLN A 1 288 ? 11.859 -24.797 -20.859 1 95.25 288 GLN A N 1
ATOM 2316 C CA . GLN A 1 288 ? 12.102 -23.953 -22.031 1 95.25 288 GLN A CA 1
ATOM 2317 C C . GLN A 1 288 ? 10.93 -23.016 -22.281 1 95.25 288 GLN A C 1
ATOM 2319 O O . GLN A 1 288 ? 9.766 -23.406 -22.141 1 95.25 288 GLN A O 1
ATOM 2324 N N . ARG A 1 289 ? 11.219 -21.781 -22.609 1 96.12 289 ARG A N 1
ATOM 2325 C CA . ARG A 1 289 ? 10.188 -20.828 -22.984 1 96.12 289 ARG A CA 1
ATOM 2326 C C . ARG A 1 289 ? 9.883 -20.906 -24.484 1 96.12 289 ARG A C 1
ATOM 2328 O O . ARG A 1 289 ? 10.797 -20.969 -25.297 1 96.12 289 ARG A O 1
ATOM 2335 N N . PHE A 1 290 ? 8.594 -20.844 -24.844 1 97.5 290 PHE A N 1
ATOM 2336 C CA . PHE A 1 290 ? 8.203 -21 -26.234 1 97.5 290 PHE A CA 1
ATOM 2337 C C . PHE A 1 290 ? 7.457 -19.766 -26.734 1 97.5 290 PHE A C 1
ATOM 2339 O O . PHE A 1 290 ? 7.336 -19.562 -27.938 1 97.5 290 PHE A O 1
ATOM 2346 N N . SER A 1 291 ? 6.93 -18.969 -25.812 1 98.25 291 SER A N 1
ATOM 2347 C CA . SER A 1 291 ? 6.078 -17.859 -26.219 1 98.25 291 SER A CA 1
ATOM 2348 C C . SER A 1 291 ? 6.445 -16.578 -25.5 1 98.25 291 SER A C 1
ATOM 2350 O O . SER A 1 291 ? 6.973 -16.625 -24.375 1 98.25 291 SER A O 1
ATOM 2352 N N . ASN A 1 292 ? 6.199 -15.508 -26.188 1 97.75 292 ASN A N 1
ATOM 2353 C CA . ASN A 1 292 ? 6.16 -14.195 -25.547 1 97.75 292 ASN A CA 1
ATOM 2354 C C . ASN A 1 292 ? 4.734 -13.789 -25.188 1 97.75 292 ASN A C 1
ATOM 2356 O O . ASN A 1 292 ? 3.773 -14.406 -25.641 1 97.75 292 ASN A O 1
ATOM 2360 N N . TYR A 1 293 ? 4.609 -12.805 -24.281 1 97.94 293 TYR A N 1
ATOM 2361 C CA . TYR A 1 293 ? 3.283 -12.367 -23.859 1 97.94 293 TYR A CA 1
ATOM 2362 C C . TYR A 1 293 ? 3.287 -10.891 -23.484 1 97.94 293 TYR A C 1
ATOM 2364 O O . TYR A 1 293 ? 4.352 -10.289 -23.328 1 97.94 293 TYR A O 1
ATOM 2372 N N . THR A 1 294 ?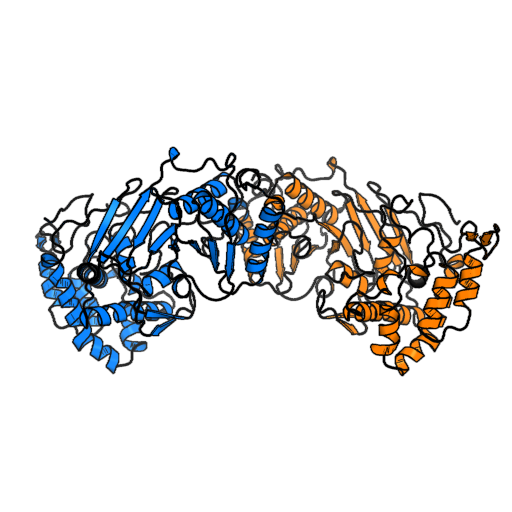 2.162 -10.289 -23.469 1 96.69 294 THR A N 1
ATOM 2373 C CA . THR A 1 294 ? 1.901 -8.977 -22.891 1 96.69 294 THR A CA 1
ATOM 2374 C C . THR A 1 294 ? 0.679 -9.031 -21.969 1 96.69 294 THR A C 1
ATOM 2376 O O . THR A 1 294 ? -0.101 -9.984 -22.031 1 96.69 294 THR A O 1
ATOM 2379 N N . GLY A 1 295 ? 0.658 -8.055 -21.109 1 94.81 295 GLY A N 1
ATOM 2380 C CA . GLY A 1 295 ? -0.514 -7.926 -20.266 1 94.81 295 GLY A CA 1
ATOM 2381 C C . GLY A 1 295 ? -0.447 -8.797 -19.016 1 94.81 295 GLY A C 1
ATOM 2382 O O . GLY A 1 295 ? 0.602 -9.367 -18.703 1 94.81 295 GLY A O 1
ATOM 2383 N N . TYR A 1 296 ? -1.558 -8.875 -18.25 1 93.69 296 TYR A N 1
ATOM 2384 C CA . TYR A 1 296 ? -1.696 -9.531 -16.953 1 93.69 2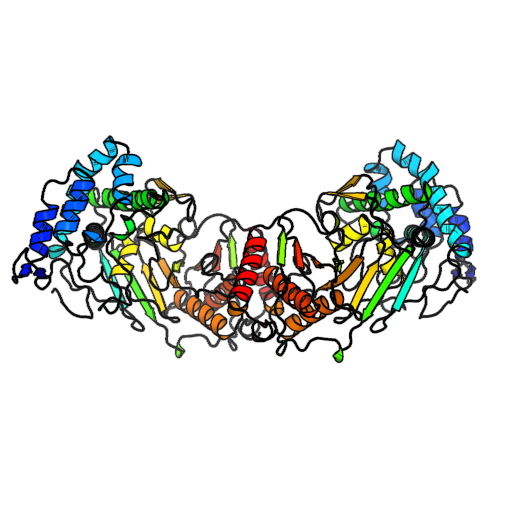96 TYR A CA 1
ATOM 2385 C C . TYR A 1 296 ? -3.162 -9.797 -16.625 1 93.69 296 TYR A C 1
ATOM 2387 O O . TYR A 1 296 ? -4.023 -8.953 -16.906 1 93.69 296 TYR A O 1
ATOM 2395 N N . ALA A 1 297 ? -3.371 -10.984 -16.109 1 93.19 297 ALA A N 1
ATOM 2396 C CA . ALA A 1 297 ? -4.738 -11.344 -15.75 1 93.19 297 ALA A CA 1
ATOM 2397 C C . ALA A 1 297 ? -5.676 -11.203 -16.938 1 93.19 297 ALA A C 1
ATOM 2399 O O . ALA A 1 297 ? -5.449 -11.812 -18 1 93.19 297 ALA A O 1
ATOM 2400 N N . HIS A 1 298 ? -6.672 -10.305 -16.859 1 91.81 298 HIS A N 1
ATOM 2401 C CA . HIS A 1 298 ? -7.684 -10.203 -17.906 1 91.81 298 HIS A CA 1
ATOM 2402 C C . HIS A 1 298 ? -7.129 -9.523 -19.156 1 91.81 298 HIS A C 1
ATOM 2404 O O . HIS A 1 298 ? -7.727 -9.602 -20.219 1 91.81 298 HIS A O 1
ATOM 2410 N N . THR A 1 299 ? -5.914 -8.898 -19.062 1 94.62 299 THR A N 1
ATOM 2411 C CA . THR A 1 299 ? -5.332 -8.219 -20.203 1 94.62 299 THR A CA 1
ATOM 2412 C C . THR A 1 299 ? -4.266 -9.078 -20.875 1 94.62 299 THR A C 1
ATOM 2414 O O . THR A 1 299 ? -3.555 -8.617 -21.766 1 94.62 299 THR A O 1
ATOM 2417 N N . PHE A 1 300 ? -4.113 -10.305 -20.469 1 96.62 300 PHE A N 1
ATOM 2418 C CA . PHE A 1 300 ? -3.104 -11.211 -21 1 96.62 300 PHE A CA 1
ATOM 2419 C C . PHE A 1 300 ? -3.295 -11.414 -22.5 1 96.62 300 PHE A C 1
ATOM 2421 O O . PHE A 1 300 ? -4.414 -11.633 -22.969 1 96.62 300 PHE A O 1
ATOM 2428 N N . LYS A 1 301 ? -2.16 -11.359 -23.25 1 97.44 301 LYS A N 1
ATOM 2429 C CA . LYS A 1 301 ? -2.154 -11.602 -24.688 1 97.44 301 LYS A CA 1
ATOM 2430 C C . LYS A 1 301 ? -0.909 -12.375 -25.109 1 97.44 301 LYS A C 1
ATOM 2432 O O . LYS A 1 301 ? 0.194 -12.094 -24.641 1 97.44 301 LYS A O 1
ATOM 2437 N N . TRP A 1 302 ? -1.151 -13.383 -25.938 1 97.94 302 TRP A N 1
ATOM 2438 C CA . TRP A 1 302 ? -0.034 -14.055 -26.594 1 97.94 302 TRP A CA 1
ATOM 2439 C C . TRP A 1 302 ? 0.67 -13.117 -27.562 1 97.94 302 TRP A C 1
ATOM 2441 O O . TRP A 1 302 ? 0.021 -12.453 -28.375 1 97.94 302 TRP A O 1
ATOM 2451 N N . ALA A 1 303 ? 2.012 -13.047 -27.438 1 98 303 ALA A N 1
ATOM 2452 C CA . ALA A 1 303 ? 2.73 -12.047 -28.219 1 98 303 ALA A CA 1
ATOM 2453 C C . ALA A 1 303 ? 3.764 -12.703 -29.141 1 98 303 ALA A C 1
ATOM 2455 O O . ALA A 1 303 ? 4.863 -12.18 -29.312 1 98 303 ALA A O 1
ATOM 2456 N N . GLY A 1 304 ? 3.598 -13.93 -29.516 1 97.44 304 GLY A N 1
ATOM 2457 C CA . GLY A 1 304 ? 4.438 -14.531 -30.547 1 97.44 304 GLY A CA 1
ATOM 2458 C C . GLY A 1 304 ? 5.41 -15.555 -30 1 97.44 304 GLY A C 1
ATOM 2459 O O . GLY A 1 304 ? 5.488 -15.758 -28.781 1 97.44 304 GLY A O 1
ATOM 2460 N N . HIS A 1 305 ? 6.113 -16.156 -30.953 1 97.12 305 HIS A N 1
ATOM 2461 C CA . HIS A 1 305 ? 7.105 -17.203 -30.688 1 97.12 305 HIS A CA 1
ATOM 2462 C C . HIS A 1 305 ? 8.312 -16.625 -29.953 1 97.12 305 HIS A C 1
ATOM 2464 O O . HIS A 1 305 ? 8.734 -15.508 -30.219 1 97.12 305 HIS A O 1
ATOM 2470 N N . HIS A 1 306 ? 8.742 -17.359 -29 1 96 306 HIS A N 1
ATOM 2471 C CA . HIS A 1 306 ? 9.992 -17.031 -28.328 1 96 306 HIS A CA 1
ATOM 2472 C C . HIS A 1 306 ? 11.094 -18.016 -28.672 1 96 306 HIS A C 1
ATOM 2474 O O . HIS A 1 306 ? 10.938 -19.219 -28.5 1 96 306 HIS A O 1
ATOM 2480 N N . ASP A 1 307 ? 12.18 -17.516 -29.125 1 92.38 307 ASP A N 1
ATOM 2481 C CA . ASP A 1 307 ? 13.367 -18.344 -29.344 1 92.38 307 ASP A CA 1
ATOM 2482 C C . ASP A 1 307 ? 14.258 -18.375 -28.109 1 92.38 307 ASP A C 1
ATOM 2484 O O . ASP A 1 307 ? 15.117 -17.5 -27.938 1 92.38 307 ASP A O 1
ATOM 2488 N N . ASP A 1 308 ? 14.102 -19.422 -27.344 1 89.88 308 ASP A N 1
ATOM 2489 C CA . ASP A 1 308 ? 14.859 -19.547 -26.109 1 89.88 308 ASP A CA 1
ATOM 2490 C C . ASP A 1 308 ? 16.328 -19.844 -26.391 1 89.88 308 ASP A C 1
ATOM 2492 O O . ASP A 1 308 ? 16.672 -20.938 -26.828 1 89.88 308 ASP A O 1
ATOM 2496 N N . LYS A 1 309 ? 17.156 -18.906 -26.062 1 81.62 309 LYS A N 1
ATOM 2497 C CA . LYS A 1 309 ? 18.578 -19.016 -26.391 1 81.62 309 LYS A CA 1
ATOM 2498 C C . LYS A 1 309 ? 19.406 -19.375 -25.156 1 81.62 309 LYS A C 1
ATOM 2500 O O . LYS A 1 309 ? 20.641 -19.344 -25.203 1 81.62 309 LYS A O 1
ATOM 2505 N N . SER A 1 310 ? 18.734 -19.703 -24.141 1 83.31 310 SER A N 1
ATOM 2506 C CA . SER A 1 310 ? 19.469 -20.047 -22.922 1 83.31 310 SER A CA 1
ATOM 2507 C C . SER A 1 310 ? 20.344 -21.297 -23.141 1 83.31 310 SER A C 1
ATOM 2509 O O . SER A 1 310 ? 19.953 -22.203 -23.859 1 83.31 310 SER A O 1
ATOM 2511 N N . ILE A 1 311 ? 21.453 -21.312 -22.5 1 80.81 311 ILE A N 1
ATOM 2512 C CA . ILE A 1 311 ? 22.391 -22.422 -22.625 1 80.81 311 ILE A CA 1
ATOM 2513 C C . ILE A 1 311 ? 21.875 -23.625 -21.844 1 80.81 311 ILE A C 1
ATOM 2515 O O . ILE A 1 311 ? 21 -23.484 -20.984 1 80.81 311 ILE A O 1
ATOM 2519 N N . ARG A 1 312 ? 22.359 -24.797 -22.266 1 80.31 312 ARG A N 1
ATOM 2520 C CA . ARG A 1 312 ? 21.953 -26.031 -21.609 1 80.31 312 ARG A CA 1
ATOM 2521 C C . ARG A 1 312 ? 23.078 -26.578 -20.719 1 80.31 312 ARG A C 1
ATOM 2523 O O . ARG A 1 312 ? 24.266 -26.375 -21.016 1 80.31 312 ARG A O 1
ATOM 2530 N N . ASP A 1 313 ? 22.719 -27.125 -19.625 1 78.44 313 ASP A N 1
ATOM 2531 C CA . ASP A 1 313 ? 23.703 -27.75 -18.766 1 78.44 313 ASP A CA 1
ATOM 2532 C C . ASP A 1 313 ? 24.062 -29.156 -19.281 1 78.44 313 ASP A C 1
ATOM 2534 O O . ASP A 1 313 ? 23.703 -29.516 -20.391 1 78.44 313 ASP A O 1
ATOM 2538 N N . SER A 1 314 ? 24.797 -29.922 -18.406 1 75.19 314 SER A N 1
ATOM 2539 C CA . SER A 1 314 ? 25.312 -31.219 -18.797 1 75.19 314 SER A CA 1
ATOM 2540 C C . SER A 1 314 ? 24.188 -32.25 -18.953 1 75.19 314 SER A C 1
ATOM 2542 O O . SER A 1 314 ? 24.359 -33.25 -19.625 1 75.19 314 SER A O 1
ATOM 2544 N N . TRP A 1 315 ? 23.094 -31.922 -18.406 1 71.06 315 TRP A N 1
ATOM 2545 C CA . TRP A 1 315 ? 21.984 -32.844 -18.453 1 71.06 315 TRP A CA 1
ATOM 2546 C C . TRP A 1 315 ? 21 -32.469 -19.562 1 71.06 315 TRP A C 1
ATOM 2548 O O . TRP A 1 315 ? 19.938 -33.094 -19.703 1 71.06 315 TRP A O 1
ATOM 2558 N N . GLY A 1 316 ? 21.359 -31.453 -20.328 1 73.12 316 GLY A N 1
ATOM 2559 C CA . GLY A 1 316 ? 20.516 -31 -21.422 1 73.12 316 GLY A CA 1
ATOM 2560 C C . GLY A 1 316 ? 19.406 -30.062 -20.984 1 73.12 316 GLY A C 1
ATOM 2561 O O . GLY A 1 316 ? 18.484 -29.781 -21.75 1 73.12 316 GLY A O 1
ATOM 2562 N N . ARG A 1 317 ? 19.5 -29.656 -19.797 1 76.81 317 ARG A N 1
ATOM 2563 C CA . ARG A 1 317 ? 18.5 -28.734 -19.266 1 76.81 317 ARG A CA 1
ATOM 2564 C C . ARG A 1 317 ? 18.875 -27.281 -19.578 1 76.81 317 ARG A C 1
ATOM 2566 O O . ARG A 1 317 ? 20.047 -26.906 -19.484 1 76.81 317 ARG A O 1
ATOM 2573 N N . ARG A 1 318 ? 17.969 -26.609 -19.922 1 80 318 ARG A N 1
ATOM 2574 C CA . ARG A 1 318 ? 18.203 -25.172 -20.078 1 80 318 ARG A CA 1
ATOM 2575 C C . ARG A 1 318 ? 18.547 -24.531 -18.75 1 80 318 ARG A C 1
ATOM 2577 O O . ARG A 1 318 ? 18.078 -24.969 -17.688 1 80 318 ARG A O 1
ATOM 2584 N N . TYR A 1 319 ? 19.344 -23.547 -18.828 1 80.75 319 TYR A N 1
ATOM 2585 C CA . TYR A 1 319 ? 19.719 -22.828 -17.609 1 80.75 319 TYR A CA 1
ATOM 2586 C C . TYR A 1 319 ? 18.578 -21.969 -17.094 1 80.75 319 TYR A C 1
ATOM 2588 O O . TYR A 1 319 ? 18.562 -20.75 -17.312 1 80.75 319 TYR A O 1
ATOM 2596 N N . SER A 1 320 ? 17.562 -22.547 -16.547 1 87.31 320 SER A N 1
ATOM 2597 C CA . SER A 1 320 ? 16.391 -21.938 -15.93 1 87.31 320 SER A CA 1
ATOM 2598 C C . SER A 1 320 ? 15.992 -22.688 -14.664 1 87.31 320 SER A C 1
ATOM 2600 O O . SER A 1 320 ? 15.82 -23.906 -14.688 1 87.31 320 SER A O 1
ATOM 2602 N N . GLN A 1 321 ? 16 -21.969 -13.609 1 93.06 321 GLN A N 1
ATOM 2603 C CA . GLN A 1 321 ? 15.586 -22.547 -12.336 1 93.06 321 GLN A CA 1
ATOM 2604 C C . GLN A 1 321 ? 14.438 -21.766 -11.719 1 93.06 321 GLN A C 1
ATOM 2606 O O . GLN A 1 321 ? 14.594 -20.578 -11.391 1 93.06 321 GLN A O 1
ATOM 2611 N N . VAL A 1 322 ? 13.352 -22.469 -11.648 1 97.44 322 VAL A N 1
ATOM 2612 C CA . VAL A 1 322 ? 12.148 -21.859 -11.086 1 97.44 322 VAL A CA 1
ATOM 2613 C C . VAL A 1 322 ? 11.781 -22.562 -9.773 1 97.44 322 VAL A C 1
ATOM 2615 O O . VAL A 1 322 ? 11.875 -23.781 -9.68 1 97.44 322 VAL A O 1
ATOM 2618 N N . VAL A 1 323 ? 11.469 -21.828 -8.773 1 98.38 323 VAL A N 1
ATOM 2619 C CA . VAL A 1 323 ? 10.984 -22.422 -7.535 1 98.38 323 VAL A CA 1
ATOM 2620 C C . VAL A 1 323 ? 9.547 -21.969 -7.273 1 98.38 323 VAL A C 1
ATOM 2622 O O . VAL A 1 323 ? 9.273 -20.766 -7.223 1 98.38 323 VAL A O 1
ATOM 2625 N N . ALA A 1 324 ? 8.648 -22.906 -7.129 1 98.69 324 ALA A N 1
ATOM 2626 C CA . ALA A 1 324 ? 7.246 -22.641 -6.848 1 98.69 324 ALA A CA 1
ATOM 2627 C C . ALA A 1 324 ? 6.973 -22.656 -5.348 1 98.69 324 ALA A C 1
ATOM 2629 O O . ALA A 1 324 ? 7.133 -23.688 -4.691 1 98.69 324 ALA A O 1
ATOM 2630 N N . ILE A 1 325 ? 6.562 -21.5 -4.809 1 98.56 325 ILE A N 1
ATOM 2631 C CA . ILE A 1 325 ? 6.16 -21.406 -3.408 1 98.56 325 ILE A CA 1
ATOM 2632 C C . ILE A 1 325 ? 4.773 -20.781 -3.314 1 98.56 325 ILE A C 1
ATOM 2634 O O . ILE A 1 325 ? 4.496 -19.766 -3.977 1 98.56 325 ILE A O 1
ATOM 2638 N N . ASP A 1 326 ? 3.9 -21.391 -2.52 1 98.12 326 ASP A N 1
ATOM 2639 C CA . ASP A 1 326 ? 2.559 -20.844 -2.361 1 98.12 326 ASP A CA 1
ATOM 2640 C C . ASP A 1 326 ? 2.512 -19.828 -1.216 1 98.12 326 ASP A C 1
ATOM 2642 O O . ASP A 1 326 ? 3.352 -19.875 -0.316 1 98.12 326 ASP A O 1
ATOM 2646 N N . ALA A 1 327 ? 1.625 -18.891 -1.323 1 97.5 327 ALA A N 1
ATOM 2647 C CA . ALA A 1 327 ? 1.363 -17.938 -0.252 1 97.5 327 ALA A CA 1
ATOM 2648 C C . ALA A 1 327 ? 0.021 -18.219 0.418 1 97.5 327 ALA A C 1
ATOM 2650 O O . ALA A 1 327 ? -0.848 -18.875 -0.167 1 97.5 327 ALA A O 1
ATOM 2651 N N . HIS A 1 328 ? -0.114 -17.812 1.637 1 96 328 HIS A N 1
ATOM 2652 C CA . HIS A 1 328 ? -1.39 -17.906 2.34 1 96 328 HIS A CA 1
ATOM 2653 C C . HIS A 1 328 ? -2.393 -16.891 1.796 1 96 328 HIS A C 1
ATOM 2655 O O . HIS A 1 328 ? -2.023 -15.766 1.469 1 96 328 HIS A O 1
ATOM 2661 N N . VAL A 1 329 ? -3.637 -17.344 1.716 1 94.25 329 VAL A N 1
ATOM 2662 C CA . VAL A 1 329 ? -4.703 -16.453 1.297 1 94.25 329 VAL A CA 1
ATOM 2663 C C . VAL A 1 329 ? -5.266 -15.711 2.512 1 94.25 329 VAL A C 1
ATOM 2665 O O . VAL A 1 329 ? -5.738 -16.344 3.461 1 94.25 329 VAL A O 1
ATOM 2668 N N . PHE A 1 330 ? -5.219 -14.406 2.498 1 91.56 330 PHE A N 1
ATOM 2669 C CA . PHE A 1 330 ? -5.723 -13.602 3.611 1 91.56 330 PHE A CA 1
ATOM 2670 C C . PHE A 1 330 ? -7.078 -13 3.273 1 91.56 330 PHE A C 1
ATOM 2672 O O . PHE A 1 330 ? -7.207 -12.25 2.303 1 91.56 330 PHE A O 1
ATOM 2679 N N . HIS A 1 331 ? -8.031 -13.281 4.094 1 84.44 331 HIS A N 1
ATOM 2680 C CA . HIS A 1 331 ? -9.359 -12.695 3.932 1 84.44 331 HIS A CA 1
ATOM 2681 C C . HIS A 1 331 ? -9.516 -11.438 4.785 1 84.44 331 HIS A C 1
ATOM 2683 O O . HIS A 1 331 ? -10.367 -10.594 4.5 1 84.44 331 HIS A O 1
ATOM 2689 N N . SER A 1 332 ? -8.742 -11.391 5.836 1 84.94 332 SER A N 1
ATOM 2690 C CA . SER A 1 332 ? -8.68 -10.219 6.703 1 84.94 332 SER A CA 1
ATOM 2691 C C . SER A 1 332 ? -7.305 -9.562 6.637 1 84.94 332 SER A C 1
ATOM 2693 O O . SER A 1 332 ? -6.277 -10.234 6.734 1 84.94 332 SER A O 1
ATOM 2695 N N . TYR A 1 333 ? -7.348 -8.273 6.484 1 86.25 333 TYR A N 1
ATOM 2696 C CA . TYR A 1 333 ? -6.098 -7.535 6.32 1 86.25 333 TYR A CA 1
ATOM 2697 C C . TYR A 1 333 ? -5.207 -7.695 7.547 1 86.25 333 TYR A C 1
ATOM 2699 O O . TYR A 1 333 ? -3.988 -7.852 7.418 1 86.25 333 TYR A O 1
ATOM 2707 N N . ILE A 1 334 ? -5.652 -7.742 8.695 1 85.12 334 ILE A N 1
ATOM 2708 C CA . ILE A 1 334 ? -4.875 -7.699 9.93 1 85.12 334 ILE A CA 1
ATOM 2709 C C . ILE A 1 334 ? -4.277 -9.078 10.211 1 85.12 334 ILE A C 1
ATOM 2711 O O . ILE A 1 334 ? -3.277 -9.195 10.922 1 85.12 334 ILE A O 1
ATOM 2715 N N . ASP A 1 335 ? -4.859 -10.078 9.688 1 88.81 335 ASP A N 1
ATOM 2716 C CA . ASP A 1 335 ? -4.406 -11.445 9.953 1 88.81 335 ASP A CA 1
ATOM 2717 C C . ASP A 1 335 ? -2.961 -11.641 9.5 1 88.81 335 ASP A C 1
ATOM 2719 O O . ASP A 1 335 ? -2.213 -12.398 10.117 1 88.81 335 ASP A O 1
ATOM 2723 N N . GLN A 1 336 ? -2.609 -10.977 8.516 1 90.88 336 GLN A N 1
ATOM 2724 C CA . GLN A 1 336 ? -1.298 -11.203 7.914 1 90.88 336 GLN A CA 1
ATOM 2725 C C . GLN A 1 336 ? -0.181 -10.727 8.836 1 90.88 336 GLN A C 1
ATOM 2727 O O . GLN A 1 336 ? 0.989 -11.055 8.625 1 90.88 336 GLN A O 1
ATOM 2732 N N . PHE A 1 337 ? -0.532 -9.984 9.883 1 88.44 337 PHE A N 1
ATOM 2733 C CA . PHE A 1 337 ? 0.472 -9.469 10.805 1 88.44 337 PHE A CA 1
ATOM 2734 C C . PHE A 1 337 ? 0.506 -10.297 12.086 1 88.44 337 PHE A C 1
ATOM 2736 O O . PHE A 1 337 ? 1.252 -9.977 13.016 1 88.44 337 PHE A O 1
ATOM 2743 N N . LYS A 1 338 ? -0.328 -11.305 12.18 1 89.31 338 LYS A N 1
ATOM 2744 C CA . LYS A 1 338 ? -0.257 -12.25 13.289 1 89.31 338 LYS A CA 1
ATOM 2745 C C . LYS A 1 338 ? 0.985 -13.125 13.188 1 89.31 338 LYS A C 1
ATOM 2747 O O . LYS A 1 338 ? 1.37 -13.539 12.086 1 89.31 338 LYS A O 1
ATOM 2752 N N . ILE A 1 339 ? 1.548 -13.5 14.289 1 89.31 339 ILE A N 1
ATOM 2753 C CA . ILE A 1 339 ? 2.844 -14.172 14.375 1 89.31 339 ILE A CA 1
ATOM 2754 C C . ILE A 1 339 ? 2.789 -15.5 13.633 1 89.31 339 ILE A C 1
ATOM 2756 O O . ILE A 1 339 ? 3.734 -15.867 12.93 1 89.31 339 ILE A O 1
ATOM 2760 N N . GLY A 1 340 ? 1.735 -16.219 13.805 1 92.06 340 GLY A N 1
ATOM 2761 C CA . GLY A 1 340 ? 1.613 -17.516 13.141 1 92.06 340 GLY A CA 1
ATOM 2762 C C . GLY A 1 340 ? 1.694 -17.422 11.625 1 92.06 340 GLY A C 1
ATOM 2763 O O . GLY A 1 340 ? 2.377 -18.219 10.984 1 92.06 340 GLY A O 1
ATOM 2764 N N . PHE A 1 341 ? 1.026 -16.5 11.055 1 93.56 341 PHE A N 1
ATOM 2765 C CA . PHE A 1 341 ? 1.009 -16.312 9.609 1 93.56 341 PHE A CA 1
ATOM 2766 C C . PHE A 1 341 ? 2.328 -15.734 9.117 1 93.56 341 PHE A C 1
ATOM 2768 O O . PHE A 1 341 ? 2.797 -16.078 8.031 1 93.56 341 PHE A O 1
ATOM 2775 N N . LEU A 1 342 ? 2.914 -14.828 9.984 1 93.44 342 LEU A N 1
ATOM 2776 C CA . LEU A 1 342 ? 4.227 -14.289 9.648 1 93.44 342 LEU A CA 1
ATOM 2777 C C . LEU A 1 342 ? 5.266 -15.398 9.547 1 93.44 342 LEU A C 1
ATOM 2779 O O . LEU A 1 342 ? 6.031 -15.453 8.586 1 93.44 342 LEU A O 1
ATOM 2783 N N . LYS A 1 343 ? 5.207 -16.234 10.531 1 94.44 343 LYS A N 1
ATOM 2784 C CA . LYS A 1 343 ? 6.164 -17.328 10.555 1 94.44 343 LYS A CA 1
ATOM 2785 C C . LYS A 1 343 ? 5.938 -18.281 9.383 1 94.44 343 LYS A C 1
ATOM 2787 O O . LYS A 1 343 ? 6.895 -18.766 8.773 1 94.44 343 LYS A O 1
ATOM 2792 N N . ARG A 1 344 ? 4.746 -18.594 9.086 1 96 344 ARG A N 1
ATOM 2793 C CA . ARG A 1 344 ? 4.434 -19.484 7.973 1 96 344 ARG A CA 1
ATOM 2794 C C . ARG A 1 344 ? 5.016 -18.953 6.668 1 96 344 ARG A C 1
ATOM 2796 O O . ARG A 1 344 ? 5.668 -19.703 5.93 1 96 344 ARG A O 1
ATOM 2803 N N . GLU A 1 345 ? 4.68 -17.656 6.418 1 96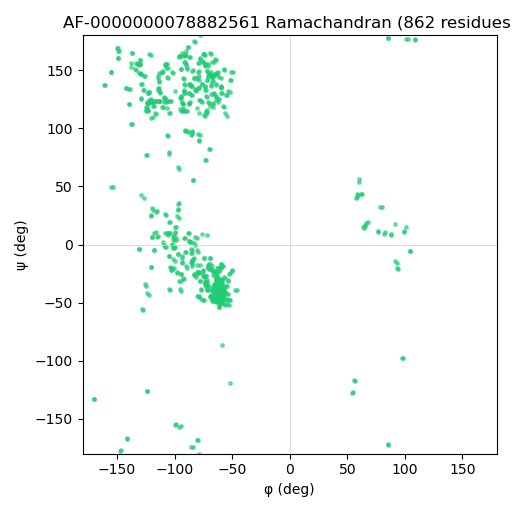.81 345 GLU A N 1
ATOM 2804 C CA . GLU A 1 345 ? 5.141 -17.047 5.172 1 96.81 345 GLU A CA 1
ATOM 2805 C C . GLU A 1 345 ? 6.664 -16.984 5.125 1 96.81 345 GLU A C 1
ATOM 2807 O O . GLU A 1 345 ? 7.266 -17.188 4.07 1 96.81 345 GLU A O 1
ATOM 2812 N N . LEU A 1 346 ? 7.27 -16.703 6.238 1 96.44 346 LEU A N 1
ATOM 2813 C CA . LEU A 1 346 ? 8.719 -16.625 6.332 1 96.44 346 LEU A CA 1
ATOM 2814 C C . LEU A 1 346 ? 9.359 -18 6.086 1 96.44 346 LEU A C 1
ATOM 2816 O O . LEU A 1 346 ? 10.305 -18.109 5.309 1 96.44 346 LEU A O 1
ATOM 2820 N N . ASP A 1 347 ? 8.852 -18.969 6.738 1 97.12 347 ASP A N 1
ATOM 2821 C CA . ASP A 1 347 ? 9.344 -20.328 6.562 1 97.12 347 ASP A CA 1
ATOM 2822 C C . ASP A 1 347 ? 9.164 -20.797 5.121 1 97.12 347 ASP A C 1
ATOM 2824 O O . ASP A 1 347 ? 10.039 -21.469 4.566 1 97.12 347 ASP A O 1
ATOM 2828 N N . LYS A 1 348 ? 8.047 -20.5 4.539 1 98.12 348 LYS A N 1
ATOM 2829 C CA . LYS A 1 348 ? 7.754 -20.891 3.164 1 98.12 348 LYS A CA 1
ATOM 2830 C C . LYS A 1 348 ? 8.758 -20.281 2.195 1 98.12 348 LYS A C 1
ATOM 2832 O O . LYS A 1 348 ? 9.281 -20.969 1.312 1 98.12 348 LYS A O 1
ATOM 2837 N N . ALA A 1 349 ? 9.008 -19 2.34 1 98.25 349 ALA A N 1
ATOM 2838 C CA . ALA A 1 349 ? 9.992 -18.344 1.488 1 98.25 349 ALA A CA 1
ATOM 2839 C C . ALA A 1 349 ? 11.375 -18.969 1.653 1 98.25 349 ALA A C 1
ATOM 2841 O O . ALA A 1 349 ? 12.07 -19.219 0.667 1 98.25 349 ALA A O 1
ATOM 2842 N N . TYR A 1 350 ? 11.734 -19.234 2.865 1 97.88 350 TYR A N 1
ATOM 2843 C CA . TYR A 1 350 ? 13.031 -19.844 3.133 1 97.88 350 TYR A CA 1
ATOM 2844 C C . TYR A 1 350 ? 13.125 -21.234 2.496 1 97.88 350 TYR A C 1
ATOM 2846 O O . TYR A 1 350 ? 14.164 -21.594 1.94 1 97.88 350 TYR A O 1
ATOM 2854 N N . CYS A 1 351 ? 12.078 -21.938 2.625 1 97.62 351 CYS A N 1
ATOM 2855 C CA . CYS A 1 351 ? 12.031 -23.281 2.033 1 97.62 351 CYS A CA 1
ATOM 2856 C C . CYS A 1 351 ? 12.391 -23.219 0.551 1 97.62 351 CYS A C 1
ATOM 2858 O O . CYS A 1 351 ? 13.117 -24.078 0.052 1 97.62 351 CYS A O 1
ATOM 2860 N N . GLY A 1 352 ? 11.898 -22.266 -0.164 1 97.88 352 GLY A N 1
ATOM 2861 C CA . GLY A 1 352 ? 12.156 -22.109 -1.587 1 97.88 352 GLY A CA 1
ATOM 2862 C C . GLY A 1 352 ? 13.547 -21.578 -1.887 1 97.88 352 GLY A C 1
ATOM 2863 O O . GLY A 1 352 ? 14.117 -21.875 -2.939 1 97.88 352 GLY A O 1
ATOM 2864 N N . PHE A 1 353 ? 14.102 -20.828 -0.962 1 97.62 353 PHE A N 1
ATOM 2865 C CA . PHE A 1 353 ? 15.359 -20.141 -1.222 1 97.62 353 PHE A CA 1
ATOM 2866 C C . PHE A 1 353 ? 16.531 -20.984 -0.744 1 97.62 353 PHE A C 1
ATOM 2868 O O . PHE A 1 353 ? 17.672 -20.766 -1.165 1 97.62 353 PHE A O 1
ATOM 2875 N N . TYR A 1 354 ? 16.234 -21.938 0.05 1 95.25 354 TYR A N 1
ATOM 2876 C CA . TYR A 1 354 ? 17.234 -22.766 0.702 1 95.25 354 TYR A CA 1
ATOM 2877 C C . TYR A 1 354 ? 17.828 -23.781 -0.272 1 95.25 354 TYR A C 1
ATOM 2879 O O . TYR A 1 354 ? 17.094 -24.344 -1.104 1 95.25 354 TYR A O 1
ATOM 2887 N N . SER A 1 355 ? 19.094 -24 -0.249 1 90 355 SER A N 1
ATOM 2888 C CA . SER A 1 355 ? 19.781 -25.062 -0.969 1 90 355 SER A CA 1
ATOM 2889 C C . SER A 1 355 ? 20.609 -25.938 -0.018 1 90 355 SER A C 1
ATOM 2891 O O . SER A 1 355 ? 21.438 -25.422 0.737 1 90 355 SER A O 1
ATOM 2893 N N . PRO A 1 356 ? 20.375 -27.25 0.162 1 81.88 356 PRO A N 1
ATOM 2894 C CA . PRO A 1 356 ? 21.062 -28.125 1.098 1 81.88 356 PRO A CA 1
ATOM 2895 C C . PRO A 1 356 ? 22.562 -28.188 0.854 1 81.88 356 PRO A C 1
ATOM 2897 O O . PRO A 1 356 ? 23.344 -28.453 1.778 1 81.88 356 PRO A O 1
ATOM 2900 N N . GLY A 1 357 ? 23.125 -27.844 -0.221 1 74 357 GLY A N 1
ATOM 2901 C CA . GLY A 1 357 ? 24.547 -27.953 -0.496 1 74 357 GLY A CA 1
ATOM 2902 C C . GLY A 1 357 ? 25.328 -26.688 -0.192 1 74 357 GLY A C 1
ATOM 2903 O O . GLY A 1 357 ? 25.031 -25.984 0.773 1 74 357 GLY A O 1
ATOM 2904 N N . ASP A 1 358 ? 26.391 -26.516 -0.777 1 68.44 358 ASP A N 1
ATOM 2905 C CA . ASP A 1 358 ? 27.281 -25.375 -0.591 1 68.44 358 ASP A CA 1
ATOM 2906 C C . ASP A 1 358 ? 26.547 -24.062 -0.837 1 68.44 358 ASP A C 1
ATOM 2908 O O . ASP A 1 358 ? 26.047 -23.812 -1.938 1 68.44 358 ASP A O 1
ATOM 2912 N N . SER A 1 359 ? 26.422 -23.391 0.158 1 70.56 359 SER A N 1
ATOM 2913 C CA . SER A 1 359 ? 25.656 -22.141 0.154 1 70.56 359 SER A CA 1
ATOM 2914 C C . SER A 1 359 ? 26.5 -20.984 -0.359 1 70.56 359 SER A C 1
ATOM 2916 O O . SER A 1 359 ? 26.016 -19.859 -0.46 1 70.56 359 SER A O 1
ATOM 2918 N N . ARG A 1 360 ? 27.812 -21.406 -0.856 1 75 360 ARG A N 1
ATOM 2919 C CA . ARG A 1 360 ? 28.656 -20.328 -1.354 1 75 360 ARG A CA 1
ATOM 2920 C C . ARG A 1 360 ? 28.375 -20.047 -2.824 1 75 360 ARG A C 1
ATOM 2922 O O . ARG A 1 360 ? 28.172 -20.969 -3.613 1 75 360 ARG A O 1
ATOM 2929 N N . ASN A 1 361 ? 28 -18.859 -3.141 1 81.44 361 ASN A N 1
ATOM 2930 C CA . ASN A 1 361 ? 27.875 -18.312 -4.488 1 81.44 361 ASN A CA 1
ATOM 2931 C C . ASN A 1 361 ? 26.562 -18.75 -5.133 1 81.44 361 ASN A C 1
ATOM 2933 O O . ASN A 1 361 ? 26.531 -19.141 -6.305 1 81.44 361 ASN A O 1
ATOM 2937 N N . LEU A 1 362 ? 25.562 -18.906 -4.34 1 90.31 362 LEU A N 1
ATOM 2938 C CA . LEU A 1 362 ? 24.234 -19.203 -4.891 1 90.31 362 LEU A CA 1
ATOM 2939 C C . LEU A 1 362 ? 23.703 -18.016 -5.68 1 90.31 362 LEU A C 1
ATOM 2941 O O . LEU A 1 362 ? 23.922 -16.859 -5.309 1 90.31 362 LEU A O 1
ATOM 2945 N N . PRO A 1 363 ? 23.078 -18.359 -6.773 1 92.5 363 PRO A N 1
ATOM 2946 C CA . PRO A 1 363 ? 22.469 -17.266 -7.523 1 92.5 363 PRO A CA 1
ATOM 2947 C C . PRO A 1 363 ? 21.469 -16.469 -6.691 1 92.5 363 PRO A C 1
ATOM 2949 O O . PRO A 1 363 ? 20.844 -17.016 -5.789 1 92.5 363 PRO A O 1
ATOM 2952 N N . ALA A 1 364 ? 21.359 -15.211 -7.035 1 95.88 364 ALA A N 1
ATOM 2953 C CA . ALA A 1 364 ? 20.359 -14.367 -6.387 1 95.88 364 ALA A CA 1
ATOM 2954 C C . ALA A 1 364 ? 18.938 -14.844 -6.695 1 95.88 364 ALA A C 1
ATOM 2956 O O . ALA A 1 364 ? 18.734 -15.641 -7.617 1 95.88 364 ALA A O 1
ATOM 2957 N N . ILE A 1 365 ? 18.031 -14.438 -5.848 1 97.75 365 ILE A N 1
ATOM 2958 C CA . ILE A 1 365 ? 16.625 -14.766 -6.02 1 97.75 365 ILE A CA 1
ATOM 2959 C C . ILE A 1 365 ? 15.93 -13.648 -6.801 1 97.75 365 ILE A C 1
ATOM 2961 O O . ILE A 1 365 ? 16.016 -12.477 -6.426 1 97.75 365 ILE A O 1
ATOM 2965 N N . ALA A 1 366 ? 15.352 -13.969 -7.918 1 98.06 366 ALA A N 1
ATOM 2966 C CA . ALA A 1 366 ? 14.469 -13.039 -8.617 1 98.06 366 ALA A CA 1
ATOM 2967 C C . ALA A 1 366 ? 13.008 -13.25 -8.203 1 98.06 366 ALA A C 1
ATOM 2969 O O . ALA A 1 366 ? 12.438 -14.312 -8.438 1 98.06 366 ALA A O 1
ATOM 2970 N N . THR A 1 367 ? 12.414 -12.266 -7.559 1 98.44 367 THR A N 1
ATOM 2971 C CA . THR A 1 367 ? 11.062 -12.398 -7.023 1 98.44 367 THR A CA 1
ATOM 2972 C C . THR A 1 367 ? 10.281 -11.109 -7.203 1 98.44 367 THR A C 1
ATOM 2974 O O . THR A 1 367 ? 10.594 -10.297 -8.078 1 98.44 367 THR A O 1
ATOM 2977 N N . GLY A 1 368 ? 9.148 -11 -6.539 1 97.75 368 GLY A N 1
ATOM 2978 C CA . GLY A 1 368 ? 8.273 -9.844 -6.574 1 97.75 368 GLY A CA 1
ATOM 2979 C C . GLY A 1 368 ? 7.172 -9.891 -5.535 1 97.75 368 GLY A C 1
ATOM 2980 O O . GLY A 1 368 ? 7.434 -10.141 -4.355 1 97.75 368 GLY A O 1
ATOM 2981 N N . ASN A 1 369 ? 5.953 -9.586 -6.066 1 96.5 369 ASN A N 1
ATOM 2982 C CA . ASN A 1 369 ? 4.816 -9.445 -5.168 1 96.5 369 ASN A CA 1
ATOM 2983 C C . ASN A 1 369 ? 4.18 -10.789 -4.84 1 96.5 369 ASN A C 1
ATOM 2985 O O . ASN A 1 369 ? 2.969 -10.961 -4.988 1 96.5 369 ASN A O 1
ATOM 2989 N N . TRP A 1 370 ? 4.949 -11.664 -4.348 1 97.62 370 TRP A N 1
ATOM 2990 C CA . TRP A 1 370 ? 4.508 -13 -3.973 1 97.62 370 TRP A CA 1
ATOM 2991 C C . TRP A 1 370 ? 3.385 -12.938 -2.941 1 97.62 370 TRP A C 1
ATOM 2993 O O . TRP A 1 370 ? 3.557 -12.367 -1.862 1 97.62 370 TRP A O 1
ATOM 3003 N N . GLY A 1 371 ? 2.238 -13.484 -3.346 1 95.88 371 GLY A N 1
ATOM 3004 C CA . GLY A 1 371 ? 1.107 -13.562 -2.436 1 95.88 371 GLY A CA 1
ATOM 3005 C C . GLY A 1 371 ? 0.388 -12.234 -2.262 1 95.88 371 GLY A C 1
ATOM 3006 O O . GLY A 1 371 ? -0.421 -12.078 -1.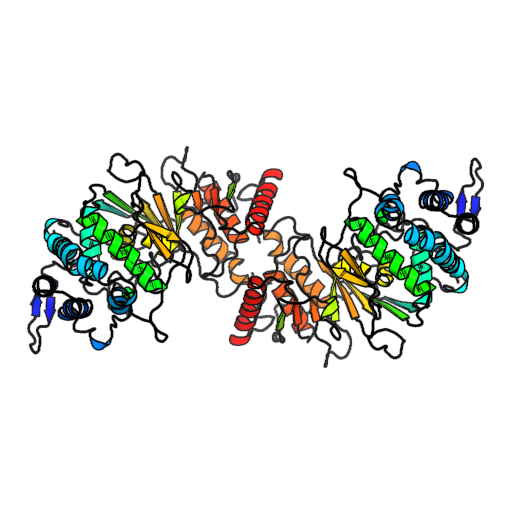345 1 95.88 371 GLY A O 1
ATOM 3007 N N . CYS A 1 372 ? 0.791 -11.352 -3.156 1 91.94 372 CYS A N 1
ATOM 3008 C CA . CYS A 1 372 ? 0.149 -10.047 -3.066 1 91.94 372 CYS A CA 1
ATOM 3009 C C . CYS A 1 372 ? -0.918 -9.883 -4.141 1 91.94 372 CYS A C 1
ATOM 3011 O O . CYS A 1 372 ? -0.916 -10.609 -5.137 1 91.94 372 CYS A O 1
ATOM 3013 N N . GLY A 1 373 ? -2.014 -9.172 -3.99 1 82.5 373 GLY A N 1
ATOM 3014 C CA . GLY A 1 373 ? -3.096 -9.031 -4.949 1 82.5 373 GLY A CA 1
ATOM 3015 C C . GLY A 1 373 ? -4.266 -9.953 -4.676 1 82.5 373 GLY A C 1
ATOM 3016 O O . GLY A 1 373 ? -5.059 -9.711 -3.764 1 82.5 373 GLY A O 1
ATOM 3017 N N . ALA A 1 374 ? -4.176 -11.117 -5.492 1 75.56 374 ALA A N 1
ATOM 3018 C CA . ALA A 1 374 ? -5.293 -12.047 -5.398 1 75.56 374 ALA A CA 1
ATOM 3019 C C . ALA A 1 374 ? -5.391 -12.648 -3.998 1 75.56 374 ALA A C 1
ATOM 3021 O O . ALA A 1 374 ? -6.488 -12.945 -3.518 1 75.56 374 ALA A O 1
ATOM 3022 N N . PHE A 1 375 ? -4.195 -12.781 -3.352 1 88.12 375 PHE A N 1
ATOM 3023 C CA . PHE A 1 375 ? -4.172 -13.469 -2.066 1 88.12 375 PHE A CA 1
ATOM 3024 C C . PHE A 1 375 ? -4.203 -12.477 -0.915 1 88.12 375 PHE A C 1
ATOM 3026 O O . PHE A 1 375 ? -4.238 -12.867 0.253 1 88.12 375 PHE A O 1
ATOM 3033 N N . GLY A 1 376 ? -4.09 -11.211 -1.188 1 89.5 376 GLY A N 1
ATOM 3034 C CA . GLY A 1 376 ? -4.395 -10.172 -0.212 1 89.5 376 GLY A CA 1
ATOM 3035 C C . GLY A 1 376 ? -3.211 -9.812 0.665 1 89.5 376 GLY A C 1
ATOM 3036 O O . GLY A 1 376 ? -3.367 -9.141 1.686 1 89.5 376 GLY A O 1
ATOM 3037 N N . GLY A 1 377 ? -2.076 -10.297 0.355 1 93.44 377 GLY A N 1
ATOM 3038 C CA . GLY A 1 377 ? -0.901 -9.984 1.153 1 93.44 377 GLY A CA 1
ATOM 3039 C C . GLY A 1 377 ? -0.419 -8.555 0.972 1 93.44 377 GLY A C 1
ATOM 3040 O O . GLY A 1 377 ? -0.551 -7.98 -0.112 1 93.44 377 GLY A O 1
ATOM 3041 N N . ASP A 1 378 ? 0.19 -7.953 2.037 1 92.75 378 ASP A N 1
ATOM 3042 C CA . ASP A 1 378 ? 0.812 -6.633 1.971 1 92.75 378 ASP A CA 1
ATOM 3043 C C . ASP A 1 378 ? 2.186 -6.707 1.307 1 92.75 378 ASP A C 1
ATOM 3045 O O . ASP A 1 378 ? 3.062 -7.441 1.765 1 92.75 378 ASP A O 1
ATOM 3049 N N . SER A 1 379 ? 2.359 -5.93 0.282 1 94.56 379 SER A N 1
ATOM 3050 C CA . SER A 1 379 ? 3.561 -6.047 -0.539 1 94.56 379 SER A CA 1
ATOM 3051 C C . SER A 1 379 ? 4.809 -5.652 0.247 1 94.56 379 SER A C 1
ATOM 3053 O O . SER A 1 379 ? 5.883 -6.215 0.034 1 94.56 379 SER A O 1
ATOM 3055 N N . ARG A 1 380 ? 4.719 -4.645 1.093 1 93.5 380 ARG A N 1
ATOM 3056 C CA . ARG A 1 380 ? 5.871 -4.234 1.894 1 93.5 380 ARG A CA 1
ATOM 3057 C C . ARG A 1 380 ? 6.27 -5.332 2.875 1 93.5 380 ARG A C 1
ATOM 3059 O O . ARG A 1 380 ? 7.457 -5.637 3.023 1 93.5 380 ARG A O 1
ATOM 3066 N N . LEU A 1 381 ? 5.246 -5.887 3.518 1 94 381 LEU A N 1
ATOM 3067 C CA . LEU A 1 381 ? 5.5 -6.977 4.457 1 94 381 LEU A CA 1
ATOM 3068 C C . LEU A 1 381 ? 6.094 -8.188 3.742 1 94 381 LEU A C 1
ATOM 3070 O O . LEU A 1 381 ? 7.086 -8.758 4.199 1 94 381 LEU A O 1
ATOM 3074 N N . LYS A 1 382 ? 5.465 -8.578 2.65 1 97.06 382 LYS A N 1
ATOM 3075 C CA . LYS A 1 382 ? 5.949 -9.734 1.896 1 97.06 382 LYS A CA 1
ATOM 3076 C C . LYS A 1 382 ? 7.367 -9.492 1.384 1 97.06 382 LYS A C 1
ATOM 3078 O O . LYS A 1 382 ? 8.18 -10.422 1.33 1 97.06 382 LYS A O 1
ATOM 3083 N N . GLY A 1 383 ? 7.641 -8.266 0.938 1 96.75 383 GLY A N 1
ATOM 3084 C CA . GLY A 1 383 ? 9 -7.922 0.556 1 96.75 383 GLY A CA 1
ATOM 3085 C C . GLY A 1 383 ? 10.008 -8.117 1.678 1 96.75 383 GLY A C 1
ATOM 3086 O O . GLY A 1 383 ? 11.078 -8.688 1.467 1 96.75 383 GLY A O 1
ATOM 3087 N N . LEU A 1 384 ? 9.648 -7.656 2.834 1 95.31 384 LEU A N 1
ATOM 3088 C CA . LEU A 1 384 ? 10.516 -7.777 4.004 1 95.31 384 LEU A CA 1
ATOM 3089 C C . LEU A 1 384 ? 10.758 -9.242 4.352 1 95.31 384 LEU A C 1
ATOM 3091 O O . LEU A 1 384 ? 11.891 -9.633 4.645 1 95.31 384 LEU A O 1
ATOM 3095 N N . LEU A 1 385 ? 9.703 -10.047 4.371 1 96.62 385 LEU A N 1
ATOM 3096 C CA . LEU A 1 385 ? 9.828 -11.469 4.676 1 96.62 385 LEU A CA 1
ATOM 3097 C C . LEU A 1 385 ? 10.758 -12.156 3.684 1 96.62 385 LEU A C 1
ATOM 3099 O O . LEU A 1 385 ? 11.57 -13.008 4.07 1 96.62 385 LEU A O 1
ATOM 3103 N N . GLN A 1 386 ? 10.609 -11.805 2.436 1 98.19 386 GLN A N 1
ATOM 3104 C CA . GLN A 1 386 ? 11.461 -12.398 1.408 1 98.19 386 GLN A CA 1
ATOM 3105 C C . GLN A 1 386 ? 12.906 -11.961 1.575 1 98.19 386 GLN A C 1
ATOM 3107 O O . GLN A 1 386 ? 13.836 -12.734 1.333 1 98.19 386 GLN A O 1
ATOM 3112 N N . MET A 1 387 ? 13.172 -10.695 1.986 1 97.25 387 MET A N 1
ATOM 3113 C CA . MET A 1 387 ? 14.523 -10.227 2.289 1 97.25 387 MET A CA 1
ATOM 3114 C C . MET A 1 387 ? 15.148 -11.055 3.4 1 97.25 387 MET A C 1
ATOM 3116 O O . MET A 1 387 ? 16.312 -11.453 3.307 1 97.25 387 MET A O 1
ATOM 3120 N N . MET A 1 388 ? 14.383 -11.297 4.41 1 96.62 388 MET A N 1
ATOM 3121 C CA . MET A 1 388 ? 14.852 -12.078 5.551 1 96.62 388 MET A CA 1
ATOM 3122 C C . MET A 1 388 ? 15.188 -13.5 5.133 1 96.62 388 MET A C 1
ATOM 3124 O O . MET A 1 388 ? 16.25 -14.016 5.465 1 96.62 388 MET A O 1
ATOM 3128 N N . ALA A 1 389 ? 14.266 -14.117 4.422 1 97.44 389 ALA A N 1
ATOM 3129 C CA . ALA A 1 389 ? 14.445 -15.5 3.982 1 97.44 389 ALA A CA 1
ATOM 3130 C C . ALA A 1 389 ? 15.664 -15.625 3.074 1 97.44 389 ALA A C 1
ATOM 3132 O O . ALA A 1 389 ? 16.453 -16.578 3.205 1 97.44 389 ALA A O 1
ATOM 3133 N N . ALA A 1 390 ? 15.773 -14.719 2.09 1 97.56 390 ALA A N 1
ATOM 3134 C CA . ALA A 1 390 ? 16.922 -14.734 1.179 1 97.56 390 ALA A CA 1
ATOM 3135 C C . ALA A 1 390 ? 18.234 -14.609 1.944 1 97.56 390 ALA A C 1
ATOM 3137 O O . ALA A 1 390 ? 19.203 -15.32 1.651 1 97.56 390 ALA A O 1
ATOM 3138 N N . SER A 1 391 ? 18.281 -13.703 2.906 1 96.06 391 SER A N 1
ATOM 3139 C CA . SER A 1 391 ? 19.484 -13.5 3.713 1 96.06 391 SER A CA 1
ATOM 3140 C C . SER A 1 391 ? 19.844 -14.75 4.504 1 96.06 391 SER A C 1
ATOM 3142 O O . SER A 1 391 ? 21 -15.133 4.578 1 96.06 391 SER A O 1
ATOM 3144 N N . ALA A 1 392 ? 18.859 -15.328 5.078 1 95.06 392 ALA A N 1
ATOM 3145 C CA . ALA A 1 392 ? 19.094 -16.562 5.832 1 95.06 392 ALA A CA 1
ATOM 3146 C C . ALA A 1 392 ? 19.625 -17.672 4.926 1 95.06 392 ALA A C 1
ATOM 3148 O O . ALA A 1 392 ? 20.375 -18.547 5.371 1 95.06 392 ALA A O 1
ATOM 3149 N N . ALA A 1 393 ? 19.188 -17.672 3.689 1 95.75 393 ALA A N 1
ATOM 3150 C CA . ALA A 1 393 ? 19.625 -18.672 2.721 1 95.75 393 ALA A CA 1
ATOM 3151 C C . ALA A 1 393 ? 20.922 -18.25 2.039 1 95.75 393 ALA A C 1
ATOM 3153 O O . ALA A 1 393 ? 21.391 -18.922 1.115 1 95.75 393 ALA A O 1
ATOM 3154 N N . ASN A 1 394 ? 21.484 -17.094 2.441 1 94.75 394 ASN A N 1
ATOM 3155 C CA . ASN A 1 394 ? 22.719 -16.547 1.91 1 94.75 394 ASN A CA 1
ATOM 3156 C C . ASN A 1 394 ? 22.609 -16.234 0.421 1 94.75 394 ASN A C 1
ATOM 3158 O O . ASN A 1 394 ? 23.484 -16.625 -0.366 1 94.75 394 ASN A O 1
ATOM 3162 N N . ARG A 1 395 ? 21.531 -15.664 0.062 1 96.56 395 ARG A N 1
ATOM 3163 C CA . ARG A 1 395 ? 21.297 -15.234 -1.312 1 96.56 395 ARG A CA 1
ATOM 3164 C C . ARG A 1 395 ? 20.922 -13.758 -1.369 1 96.56 395 ARG A C 1
ATOM 3166 O O . ARG A 1 395 ? 20.281 -13.234 -0.45 1 96.56 395 ARG A O 1
ATOM 3173 N N . ASP A 1 396 ? 21.359 -13.109 -2.41 1 97.06 396 ASP A N 1
ATOM 3174 C CA . ASP A 1 396 ? 20.875 -11.758 -2.668 1 97.06 396 ASP A CA 1
ATOM 3175 C C . ASP A 1 396 ? 19.484 -11.773 -3.279 1 97.06 396 ASP A C 1
ATOM 3177 O O . ASP A 1 396 ? 19.016 -12.82 -3.732 1 97.06 396 ASP A O 1
ATOM 3181 N N . LEU A 1 397 ? 18.797 -10.656 -3.184 1 97.94 397 LEU A N 1
ATOM 3182 C CA . LEU A 1 397 ? 17.406 -10.586 -3.627 1 97.94 397 LEU A CA 1
ATOM 3183 C C . LEU A 1 397 ? 17.234 -9.539 -4.723 1 97.94 397 LEU A C 1
ATOM 3185 O O . LEU A 1 397 ? 17.688 -8.398 -4.574 1 97.94 397 LEU A O 1
ATOM 3189 N N . VAL A 1 398 ? 16.75 -9.945 -5.824 1 98.06 398 VAL A N 1
ATOM 3190 C CA . VAL A 1 398 ? 16.297 -9.055 -6.879 1 98.06 398 VAL A CA 1
ATOM 3191 C C . VAL A 1 398 ? 14.766 -9.016 -6.895 1 98.06 398 VAL A C 1
ATOM 3193 O O . VAL A 1 398 ? 14.117 -10 -7.246 1 98.06 398 VAL A O 1
ATOM 3196 N N . TYR A 1 399 ? 14.18 -7.855 -6.562 1 98.25 399 TYR A N 1
ATOM 3197 C CA . TYR A 1 399 ? 12.742 -7.711 -6.395 1 98.25 399 TYR A CA 1
ATOM 3198 C C . TYR A 1 399 ? 12.148 -6.863 -7.512 1 98.25 399 TYR A C 1
ATOM 3200 O O . TYR A 1 399 ? 12.5 -5.695 -7.676 1 98.25 399 TYR A O 1
ATOM 3208 N N . PHE A 1 400 ? 11.234 -7.477 -8.289 1 97.56 400 PHE A N 1
ATOM 3209 C CA . PHE A 1 400 ? 10.508 -6.746 -9.32 1 97.56 400 PHE A CA 1
ATOM 3210 C C . PHE A 1 400 ? 9.172 -6.254 -8.789 1 97.56 400 PHE A C 1
ATOM 3212 O O . PHE A 1 400 ? 8.367 -7.039 -8.289 1 97.56 400 PHE A O 1
ATOM 3219 N N . THR A 1 401 ? 8.844 -4.93 -8.922 1 95.88 401 THR A N 1
ATOM 3220 C CA . THR A 1 401 ? 7.609 -4.363 -8.391 1 95.88 401 THR A CA 1
ATOM 3221 C C . THR A 1 401 ? 6.574 -4.188 -9.5 1 95.88 401 THR A C 1
ATOM 3223 O O . THR A 1 401 ? 5.488 -3.662 -9.266 1 95.88 401 THR A O 1
ATOM 3226 N N . PHE A 1 402 ? 6.965 -4.512 -10.75 1 92.5 402 PHE A N 1
ATOM 3227 C CA . PHE A 1 402 ? 6.078 -4.523 -11.906 1 92.5 402 PHE A CA 1
ATOM 3228 C C . PHE A 1 402 ? 5.449 -3.15 -12.117 1 92.5 402 PHE A C 1
ATOM 3230 O O . PHE A 1 402 ? 4.23 -3.039 -12.273 1 92.5 402 PHE A O 1
ATOM 3237 N N . GLY A 1 403 ? 6.18 -2.084 -11.961 1 91.62 403 GLY A N 1
ATOM 3238 C CA . GLY A 1 403 ? 5.762 -0.727 -12.273 1 91.62 403 GLY A CA 1
ATOM 3239 C C . GLY A 1 403 ? 5.418 0.09 -11.039 1 91.62 403 GLY A C 1
ATOM 3240 O O . GLY A 1 403 ? 5.133 1.285 -11.141 1 91.62 403 GLY A O 1
ATOM 3241 N N . ASP A 1 404 ? 5.414 -0.429 -9.93 1 92.56 404 ASP A N 1
ATOM 3242 C CA . ASP A 1 404 ? 5.062 0.268 -8.695 1 92.56 404 ASP A CA 1
ATOM 3243 C C . ASP A 1 404 ? 6.273 0.984 -8.102 1 92.56 404 ASP A C 1
ATOM 3245 O O . ASP A 1 404 ? 6.996 0.417 -7.281 1 92.56 404 ASP A O 1
ATOM 3249 N N . SER A 1 405 ? 6.422 2.256 -8.422 1 93 405 SER A N 1
ATOM 3250 C CA . SER A 1 405 ? 7.578 3.033 -7.988 1 93 405 SER A CA 1
ATOM 3251 C C . SER A 1 405 ? 7.527 3.311 -6.488 1 93 405 SER A C 1
ATOM 3253 O O . SER A 1 405 ? 8.57 3.383 -5.832 1 93 405 SER A O 1
ATOM 3255 N N . GLU A 1 406 ? 6.363 3.504 -5.984 1 88.25 406 GLU A N 1
ATOM 3256 C CA . GLU A 1 406 ? 6.223 3.756 -4.551 1 88.25 406 GLU A CA 1
ATOM 3257 C C . GLU A 1 406 ? 6.676 2.551 -3.734 1 88.25 406 GLU A C 1
ATOM 3259 O O . GLU A 1 406 ? 7.371 2.703 -2.727 1 88.25 406 GLU A O 1
ATOM 3264 N N . LEU A 1 407 ? 6.27 1.415 -4.188 1 93 407 LEU A N 1
ATOM 3265 C CA . LEU A 1 407 ? 6.691 0.196 -3.51 1 93 407 LEU A CA 1
ATOM 3266 C C . LEU A 1 407 ? 8.211 0.039 -3.566 1 93 407 LEU A C 1
ATOM 3268 O O . LEU A 1 407 ? 8.828 -0.383 -2.59 1 93 407 LEU A O 1
ATOM 3272 N N . ALA A 1 408 ? 8.781 0.323 -4.707 1 96.06 408 ALA A N 1
ATOM 3273 C CA . ALA A 1 408 ? 10.234 0.228 -4.859 1 96.06 408 ALA A CA 1
ATOM 3274 C C . ALA A 1 408 ? 10.945 1.117 -3.846 1 96.06 408 ALA A C 1
ATOM 3276 O O . ALA A 1 408 ? 11.898 0.684 -3.193 1 96.06 408 ALA A O 1
ATOM 3277 N N . GLU A 1 409 ? 10.5 2.291 -3.744 1 93.12 409 GLU A N 1
ATOM 3278 C CA . GLU A 1 409 ? 11.094 3.234 -2.803 1 93.12 409 GLU A CA 1
ATOM 3279 C C . GLU A 1 409 ? 10.93 2.752 -1.363 1 93.12 409 GLU A C 1
ATOM 3281 O O . GLU A 1 409 ? 11.867 2.844 -0.565 1 93.12 409 GLU A O 1
ATOM 3286 N N . ASP A 1 410 ? 9.773 2.299 -1.083 1 91.88 410 ASP A N 1
ATOM 3287 C CA . ASP A 1 410 ? 9.5 1.823 0.269 1 91.88 410 ASP A CA 1
ATOM 3288 C C . ASP A 1 410 ? 10.414 0.659 0.64 1 91.88 410 ASP A C 1
ATOM 3290 O O . ASP A 1 410 ? 10.938 0.603 1.757 1 91.88 410 ASP A O 1
ATOM 3294 N N . LEU A 1 411 ? 10.555 -0.296 -0.241 1 95.5 411 LEU A N 1
ATOM 3295 C CA . LEU A 1 411 ? 11.391 -1.461 0.026 1 95.5 411 LEU A CA 1
ATOM 3296 C C . LEU A 1 411 ? 12.852 -1.052 0.213 1 95.5 411 LEU A C 1
ATOM 3298 O O . LEU A 1 411 ? 13.539 -1.583 1.085 1 95.5 411 LEU A O 1
ATOM 3302 N N . LEU A 1 412 ? 13.297 -0.152 -0.622 1 95.44 412 LEU A N 1
ATOM 3303 C CA . LEU A 1 412 ? 14.664 0.34 -0.487 1 95.44 412 LEU A CA 1
ATOM 3304 C C . LEU A 1 412 ? 14.852 1.071 0.839 1 95.44 412 LEU A C 1
ATOM 3306 O O . LEU A 1 412 ? 15.891 0.937 1.486 1 95.44 412 LEU A O 1
ATOM 3310 N N . ASP A 1 413 ? 13.891 1.829 1.213 1 91.94 413 ASP A N 1
ATOM 3311 C CA . ASP A 1 413 ? 13.945 2.543 2.484 1 91.94 413 ASP A CA 1
ATOM 3312 C C . ASP A 1 413 ? 14.039 1.568 3.656 1 91.94 413 ASP A C 1
ATOM 3314 O O . ASP A 1 413 ? 14.789 1.804 4.605 1 91.94 413 ASP A O 1
ATOM 3318 N N . ILE A 1 414 ? 13.242 0.558 3.613 1 91.75 414 ILE A N 1
ATOM 3319 C CA . ILE A 1 414 ? 13.273 -0.468 4.648 1 91.75 414 ILE A CA 1
ATOM 3320 C C . ILE A 1 414 ? 14.672 -1.09 4.715 1 91.75 414 ILE A C 1
ATOM 3322 O O . ILE A 1 414 ? 15.258 -1.206 5.793 1 91.75 414 ILE A O 1
ATOM 3326 N N . HIS A 1 415 ? 15.148 -1.471 3.574 1 95.19 415 HIS A N 1
ATOM 3327 C CA . HIS A 1 415 ? 16.453 -2.121 3.51 1 95.19 415 HIS A CA 1
ATOM 3328 C C . HIS A 1 415 ? 17.562 -1.188 3.998 1 95.19 415 HIS A C 1
ATOM 3330 O O . HIS A 1 415 ? 18.453 -1.611 4.734 1 95.19 415 HIS A O 1
ATOM 3336 N N . ASN A 1 416 ? 17.531 0.092 3.598 1 93.12 416 ASN A N 1
ATOM 3337 C CA . ASN A 1 416 ? 18.5 1.083 4.023 1 93.12 416 ASN A CA 1
ATOM 3338 C C . ASN A 1 416 ? 18.469 1.294 5.535 1 93.12 416 ASN A C 1
ATOM 3340 O O . ASN A 1 416 ? 19.516 1.437 6.168 1 93.12 416 ASN A O 1
ATOM 3344 N N . PHE A 1 417 ? 17.344 1.316 6.043 1 91.44 417 PHE A N 1
ATOM 3345 C CA . PHE A 1 417 ? 17.172 1.463 7.484 1 91.44 417 PHE A CA 1
ATOM 3346 C C . PHE A 1 417 ? 17.875 0.335 8.227 1 91.44 417 PHE A C 1
ATOM 3348 O O . PHE A 1 417 ? 18.562 0.576 9.227 1 91.44 417 PHE A O 1
ATOM 3355 N N . ILE A 1 418 ? 17.672 -0.852 7.75 1 91.69 418 ILE A N 1
ATOM 3356 C CA . ILE A 1 418 ? 18.234 -2.049 8.359 1 91.69 418 ILE A CA 1
ATOM 3357 C C . ILE A 1 418 ? 19.75 -2.018 8.25 1 91.69 418 ILE A C 1
ATOM 3359 O O . ILE A 1 418 ? 20.469 -2.287 9.219 1 91.69 418 ILE A O 1
ATOM 3363 N N . LYS A 1 419 ? 20.25 -1.674 7.113 1 92.62 419 LYS A N 1
ATOM 3364 C CA . LYS A 1 419 ? 21.688 -1.675 6.848 1 92.62 419 LYS A CA 1
ATOM 3365 C C . LYS A 1 419 ? 22.391 -0.578 7.641 1 92.62 419 LYS A C 1
ATOM 3367 O O . LYS A 1 419 ? 23.469 -0.799 8.188 1 92.62 419 LYS A O 1
ATOM 3372 N N . GLU A 1 420 ? 21.797 0.6 7.652 1 91.56 420 GLU A N 1
ATOM 3373 C CA . GLU A 1 420 ? 22.391 1.738 8.344 1 91.56 420 GLU A CA 1
ATOM 3374 C C . GLU A 1 420 ? 22.531 1.469 9.844 1 91.56 420 GLU A C 1
ATOM 3376 O O . GLU A 1 420 ? 23.469 1.931 10.484 1 91.56 420 GLU A O 1
ATOM 3381 N N . ARG A 1 421 ? 21.656 0.726 10.367 1 90.44 421 ARG A N 1
ATOM 3382 C CA . ARG A 1 421 ? 21.641 0.456 11.805 1 90.44 421 ARG A CA 1
ATOM 3383 C C . ARG A 1 421 ? 22.266 -0.901 12.109 1 90.44 421 ARG A C 1
ATOM 3385 O O . ARG A 1 421 ? 22.328 -1.315 13.266 1 90.44 421 ARG A O 1
ATOM 3392 N N . HIS A 1 422 ? 22.672 -1.651 11.141 1 90.5 422 HIS A N 1
ATOM 3393 C CA . HIS A 1 422 ? 23.344 -2.941 11.258 1 90.5 422 HIS A CA 1
ATOM 3394 C C . HIS A 1 422 ? 22.484 -3.939 12.023 1 90.5 422 HIS A C 1
ATOM 3396 O O . HIS A 1 422 ? 22.953 -4.602 12.945 1 90.5 422 HIS A O 1
ATOM 3402 N N . LEU A 1 423 ? 21.25 -3.885 11.633 1 90.38 423 LEU A N 1
ATOM 3403 C CA . LEU A 1 423 ? 20.312 -4.801 12.297 1 90.38 423 LEU A CA 1
ATOM 3404 C C . LEU A 1 423 ? 20.438 -6.207 11.719 1 90.38 423 LEU A C 1
ATOM 3406 O O . LEU A 1 423 ? 20.516 -6.379 10.5 1 90.38 423 LEU A O 1
ATOM 3410 N N . THR A 1 424 ? 20.469 -7.168 12.602 1 92.69 424 THR A N 1
ATOM 3411 C CA . THR A 1 424 ? 20.5 -8.57 12.188 1 92.69 424 THR A CA 1
ATOM 3412 C C . THR A 1 424 ? 19.094 -9.109 12.008 1 92.69 424 THR A C 1
ATOM 3414 O O . THR A 1 424 ? 18.109 -8.438 12.352 1 92.69 424 THR A O 1
ATOM 3417 N N . LEU A 1 425 ? 19 -10.328 11.422 1 92.19 425 LEU A N 1
ATOM 3418 C CA . LEU A 1 425 ? 17.703 -10.977 11.227 1 92.19 425 LEU A CA 1
ATOM 3419 C C . LEU A 1 425 ? 16.969 -11.141 12.562 1 92.19 425 LEU A C 1
ATOM 3421 O O . LEU A 1 425 ? 15.758 -10.977 12.625 1 92.19 425 LEU A O 1
ATOM 3425 N N . GLY A 1 426 ? 17.688 -11.445 13.547 1 89.19 426 GLY A N 1
ATOM 3426 C CA . GLY A 1 426 ? 17.094 -11.633 14.859 1 89.19 426 GLY A CA 1
ATOM 3427 C C . GLY A 1 426 ? 16.672 -10.328 15.508 1 89.19 426 GLY A C 1
ATOM 3428 O O . GLY A 1 426 ? 15.656 -10.273 16.203 1 89.19 426 GLY A O 1
ATOM 3429 N N . LYS A 1 427 ? 17.328 -9.25 15.305 1 81.94 427 LYS A N 1
ATOM 3430 C CA . LYS A 1 427 ? 17.062 -7.957 15.914 1 81.94 427 LYS A CA 1
ATOM 3431 C C . LYS A 1 427 ? 15.898 -7.25 15.219 1 81.94 427 LYS A C 1
ATOM 3433 O O . LYS A 1 427 ? 15.086 -6.59 15.867 1 81.94 427 LYS A O 1
ATOM 3438 N N . TYR A 1 428 ? 15.969 -7.301 13.914 1 76.38 428 TYR A N 1
ATOM 3439 C CA . TYR A 1 428 ? 14.867 -6.75 13.133 1 76.38 428 TYR A CA 1
ATOM 3440 C C . TYR A 1 428 ? 13.891 -7.848 12.727 1 76.38 428 TYR A C 1
ATOM 3442 O O . TYR A 1 428 ? 13.758 -8.164 11.539 1 76.38 428 TYR A O 1
ATOM 3450 N N . ASN A 1 429 ? 13.289 -8.383 13.727 1 73.56 429 ASN A N 1
ATOM 3451 C CA . ASN A 1 429 ? 12.477 -9.555 13.43 1 73.56 429 ASN A CA 1
ATOM 3452 C C . ASN A 1 429 ? 10.984 -9.242 13.516 1 73.56 429 ASN A C 1
ATOM 3454 O O . ASN A 1 429 ? 10.523 -8.68 14.508 1 73.56 429 ASN A O 1
ATOM 3458 N N . VAL A 1 430 ? 10.359 -9.484 12.453 1 78.81 430 VAL A N 1
ATOM 3459 C CA . VAL A 1 430 ? 8.922 -9.25 12.305 1 78.81 430 VAL A CA 1
ATOM 3460 C C . VAL A 1 430 ? 8.156 -10.078 13.336 1 78.81 430 VAL A C 1
ATOM 3462 O O . VAL A 1 430 ? 6.988 -9.805 13.617 1 78.81 430 VAL A O 1
ATOM 3465 N N . LEU A 1 431 ? 8.844 -11.031 13.867 1 77.88 431 LEU A N 1
ATOM 3466 C CA . LEU A 1 431 ? 8.164 -11.93 14.789 1 77.88 431 LEU A CA 1
ATOM 3467 C C . LEU A 1 431 ? 8.156 -11.359 16.203 1 77.88 431 LEU A C 1
ATOM 3469 O O . LEU A 1 431 ? 7.555 -11.938 17.109 1 77.88 431 LEU A O 1
ATOM 3473 N N . ASN A 1 432 ? 8.812 -10.211 16.422 1 69.06 432 ASN A N 1
ATOM 3474 C CA . ASN A 1 432 ? 8.812 -9.531 17.703 1 69.06 432 ASN A CA 1
ATOM 3475 C C . ASN A 1 432 ? 7.773 -8.406 17.75 1 69.06 432 ASN A C 1
ATOM 3477 O O . ASN A 1 432 ? 8.047 -7.32 18.25 1 69.06 432 ASN A O 1
ATOM 3481 N N . ILE A 1 433 ? 6.676 -8.594 17.109 1 66.38 433 ILE A N 1
ATOM 3482 C CA . ILE A 1 433 ? 5.613 -7.598 17.094 1 66.38 433 ILE A CA 1
ATOM 3483 C C . ILE A 1 433 ? 4.781 -7.707 18.375 1 66.38 433 ILE A C 1
ATOM 3485 O O . ILE A 1 433 ? 4.551 -8.812 18.875 1 66.38 433 ILE A O 1
ATOM 3489 N N . ARG B 1 1 ? -6.73 42.562 31.078 1 74.44 1 ARG B N 1
ATOM 3490 C CA . ARG B 1 1 ? -5.434 43.188 31.359 1 74.44 1 ARG B CA 1
ATOM 3491 C C . ARG B 1 1 ? -4.293 42.281 30.891 1 74.44 1 ARG B C 1
ATOM 3493 O O . ARG B 1 1 ? -4.414 41.062 30.906 1 74.44 1 ARG B O 1
ATOM 3500 N N . ASP B 1 2 ? -3.336 42.844 30.375 1 86.25 2 ASP B N 1
ATOM 3501 C CA . ASP B 1 2 ? -2.119 42.188 29.922 1 86.25 2 ASP B CA 1
ATOM 3502 C C . ASP B 1 2 ? -1.476 41.375 31.031 1 86.25 2 ASP B C 1
ATOM 3504 O O . ASP B 1 2 ? -1.502 41.812 32.188 1 86.25 2 ASP B O 1
ATOM 3508 N N . LYS B 1 3 ? -1.151 40.156 30.875 1 92 3 LYS B N 1
ATOM 3509 C CA . LYS B 1 3 ? -0.412 39.312 31.797 1 92 3 LYS B CA 1
ATOM 3510 C C . LYS B 1 3 ? 0.901 38.844 31.188 1 92 3 LYS B C 1
ATOM 3512 O O . LYS B 1 3 ? 0.904 38.219 30.125 1 92 3 LYS B O 1
ATOM 3517 N N . TRP B 1 4 ? 2.002 39.156 31.906 1 94.06 4 TRP B N 1
ATOM 3518 C CA . TRP B 1 4 ? 3.328 38.75 31.469 1 94.06 4 TRP B CA 1
ATOM 3519 C C . TRP B 1 4 ? 3.836 37.594 32.312 1 94.06 4 TRP B C 1
ATOM 3521 O O . TRP B 1 4 ? 4.652 37.781 33.219 1 94.06 4 TRP B O 1
ATOM 3531 N N . ASP B 1 5 ? 3.344 36.406 32.031 1 93.31 5 ASP B N 1
ATOM 3532 C CA . ASP B 1 5 ? 3.676 35.219 32.812 1 93.31 5 ASP B CA 1
ATOM 3533 C C . ASP B 1 5 ? 3.709 33.969 31.953 1 93.31 5 ASP B C 1
ATOM 3535 O O . ASP B 1 5 ? 3.596 34.031 30.734 1 93.31 5 ASP B O 1
ATOM 3539 N N . LYS B 1 6 ? 3.938 32.844 32.562 1 91.19 6 LYS B N 1
ATOM 3540 C CA . LYS B 1 6 ? 4.18 31.578 31.844 1 91.19 6 LYS B CA 1
ATOM 3541 C C . LYS B 1 6 ? 2.873 30.953 31.375 1 91.19 6 LYS B C 1
ATOM 3543 O O . LYS B 1 6 ? 2.881 30 30.594 1 91.19 6 LYS B O 1
ATOM 3548 N N . ASP B 1 7 ? 1.734 31.484 31.734 1 93.56 7 ASP B N 1
ATOM 3549 C CA . ASP B 1 7 ? 0.448 30.875 31.438 1 93.56 7 ASP B CA 1
ATOM 3550 C C . ASP B 1 7 ? -0.302 31.641 30.359 1 93.56 7 ASP B C 1
ATOM 3552 O O . ASP B 1 7 ? -1.391 31.25 29.938 1 93.56 7 ASP B O 1
ATOM 3556 N N . HIS B 1 8 ? 0.302 32.75 29.906 1 95.25 8 HIS B N 1
ATOM 3557 C CA . HIS B 1 8 ? -0.344 33.562 28.891 1 95.25 8 HIS B CA 1
ATOM 3558 C C . HIS B 1 8 ? 0.621 33.938 27.766 1 95.25 8 HIS B C 1
ATOM 3560 O O . HIS B 1 8 ? 1.84 33.875 27.953 1 95.25 8 HIS B O 1
ATOM 3566 N N . VAL B 1 9 ? 0.029 34.219 26.656 1 96.06 9 VAL B N 1
ATOM 3567 C CA . VAL B 1 9 ? 0.829 34.719 25.547 1 96.06 9 VAL B CA 1
ATOM 3568 C C . VAL B 1 9 ? 1.478 36.062 25.938 1 96.06 9 VAL B C 1
ATOM 3570 O O . VAL B 1 9 ? 0.803 36.969 26.438 1 96.06 9 VAL B O 1
ATOM 3573 N N . ARG B 1 10 ? 2.75 36.156 25.828 1 95.31 10 ARG B N 1
ATOM 3574 C CA . ARG B 1 10 ? 3.412 37.438 26.016 1 95.31 10 ARG B CA 1
ATOM 3575 C C . ARG B 1 10 ? 3.168 38.375 24.828 1 95.31 10 ARG B C 1
ATOM 3577 O O . ARG B 1 10 ? 3.756 38.188 23.75 1 95.31 10 ARG B O 1
ATOM 3584 N N . MET B 1 11 ? 2.428 39.375 25.078 1 96.56 11 MET B N 1
ATOM 3585 C CA . MET B 1 11 ? 1.96 40.219 24 1 96.56 11 MET B CA 1
ATOM 3586 C C . MET B 1 11 ? 3.043 41.219 23.578 1 96.56 11 MET B C 1
ATOM 3588 O O . MET B 1 11 ? 3.789 41.719 24.422 1 96.56 11 MET B O 1
ATOM 3592 N N . PRO B 1 12 ? 3.115 41.469 22.266 1 96.5 12 PRO B N 1
ATOM 3593 C CA . PRO B 1 12 ? 4.102 42.438 21.797 1 96.5 12 PRO B CA 1
ATOM 3594 C C . PRO B 1 12 ? 3.92 43.812 22.422 1 96.5 12 PRO B C 1
ATOM 3596 O O . PRO B 1 12 ? 4.898 44.531 22.656 1 96.5 12 PRO B O 1
ATOM 3599 N N . CYS B 1 13 ? 2.711 44.219 22.75 1 96.56 13 CYS B N 1
ATOM 3600 C CA . CYS B 1 13 ? 2.408 45.562 23.203 1 96.56 13 CYS B CA 1
ATOM 3601 C C . CYS B 1 13 ? 2.508 45.656 24.719 1 96.56 13 CYS B C 1
ATOM 3603 O O . CYS B 1 13 ? 2.154 46.688 25.297 1 96.56 13 CYS B O 1
ATOM 3605 N N . SER B 1 14 ? 2.936 44.625 25.312 1 95.5 14 SER B N 1
ATOM 3606 C CA . SER B 1 14 ? 3.057 44.625 26.766 1 95.5 14 SER B CA 1
ATOM 3607 C C . SER B 1 14 ? 4.113 45.625 27.219 1 95.5 14 SER B C 1
ATOM 3609 O O . SER B 1 14 ? 5.16 45.781 26.578 1 95.5 14 SER B O 1
ATOM 3611 N N . THR B 1 15 ? 3.869 46.219 28.359 1 93.81 15 THR B N 1
ATOM 3612 C CA . THR B 1 15 ? 4.832 47.156 28.922 1 93.81 15 THR B CA 1
ATOM 3613 C C . THR B 1 15 ? 6.074 46.438 29.422 1 93.81 15 THR B C 1
ATOM 3615 O O . THR B 1 15 ? 7.129 47.062 29.625 1 93.81 15 THR B O 1
ATOM 3618 N N . ASN B 1 16 ? 5.922 45.219 29.641 1 94.31 16 ASN B N 1
ATOM 3619 C CA . ASN B 1 16 ? 7.035 44.406 30.109 1 94.31 16 ASN B CA 1
ATOM 3620 C C . ASN B 1 16 ? 7.906 43.906 28.969 1 94.31 16 ASN B C 1
ATOM 3622 O O . ASN B 1 16 ? 8.961 43.312 29.188 1 94.31 16 ASN B O 1
ATOM 3626 N N . ASN B 1 17 ? 7.441 44.156 27.719 1 94.75 17 ASN B N 1
ATOM 3627 C CA . ASN B 1 17 ? 8.234 43.781 26.531 1 94.75 17 ASN B CA 1
ATOM 3628 C C . ASN B 1 17 ? 9.328 44.812 26.266 1 94.75 17 ASN B C 1
ATOM 3630 O O . ASN B 1 17 ? 9.125 45.781 25.516 1 94.75 17 ASN B O 1
ATOM 3634 N N . LEU B 1 18 ? 10.438 44.469 26.781 1 92.75 18 LEU B N 1
ATOM 3635 C CA . LEU B 1 18 ? 11.547 45.406 26.719 1 92.75 18 LEU B CA 1
ATOM 3636 C C . LEU B 1 18 ? 12.602 44.938 25.734 1 92.75 18 LEU B C 1
ATOM 3638 O O . LEU B 1 18 ? 12.664 43.75 25.391 1 92.75 18 LEU B O 1
ATOM 3642 N N . TYR B 1 19 ? 13.359 45.938 25.234 1 90.5 19 TYR B N 1
ATOM 3643 C CA . TYR B 1 19 ? 14.375 45.688 24.219 1 90.5 19 TYR B CA 1
ATOM 3644 C C . TYR B 1 19 ? 15.633 46.5 24.5 1 90.5 19 TYR B C 1
ATOM 3646 O O . TYR B 1 19 ? 15.547 47.656 24.875 1 90.5 19 TYR B O 1
ATOM 3654 N N . PRO B 1 20 ? 16.797 45.812 24.391 1 86.12 20 PRO B N 1
ATOM 3655 C CA . PRO B 1 20 ? 18.031 46.562 24.672 1 86.12 20 PRO B CA 1
ATOM 3656 C C . PRO B 1 20 ? 18.281 47.688 23.688 1 86.12 20 PRO B C 1
ATOM 3658 O O . PRO B 1 20 ? 18.016 47.531 22.484 1 86.12 20 PRO B O 1
ATOM 3661 N N . MET B 1 21 ? 18.688 48.812 24.188 1 79.19 21 MET B N 1
ATOM 3662 C CA . MET B 1 21 ? 19.062 49.938 23.328 1 79.19 21 MET B CA 1
ATOM 3663 C C . MET B 1 21 ? 20.469 49.719 22.75 1 79.19 21 MET B C 1
ATOM 3665 O O . MET B 1 21 ? 21.312 49.094 23.375 1 79.19 21 MET B O 1
ATOM 3669 N N . GLU B 1 22 ? 20.641 50.188 21.5 1 65.5 22 GLU B N 1
ATOM 3670 C CA . GLU B 1 22 ? 21.953 50.094 20.891 1 65.5 22 GLU B CA 1
ATOM 3671 C C . GLU B 1 22 ? 23.031 50.719 21.766 1 65.5 22 GLU B C 1
ATOM 3673 O O . GLU B 1 22 ? 22.891 51.875 22.219 1 65.5 22 GLU B O 1
ATOM 3678 N N . ASN B 1 23 ? 24.094 50.094 21.984 1 63.5 23 ASN B N 1
ATOM 3679 C CA . ASN B 1 23 ? 25.344 50.562 22.578 1 63.5 23 ASN B CA 1
ATOM 3680 C C . ASN B 1 23 ? 25.125 51 24.031 1 63.5 23 ASN B C 1
ATOM 3682 O O . ASN B 1 23 ? 25.828 51.906 24.531 1 63.5 23 ASN B O 1
ATOM 3686 N N . SER B 1 24 ? 23.984 50.625 24.656 1 66.12 24 SER B N 1
ATOM 3687 C CA . SER B 1 24 ? 23.828 51 26.047 1 66.12 24 SER B CA 1
ATOM 3688 C C . SER B 1 24 ? 23.234 49.875 26.875 1 66.12 24 SER B C 1
ATOM 3690 O O . SER B 1 24 ? 22.719 48.906 26.312 1 66.12 24 SER B O 1
ATOM 3692 N N . LYS B 1 25 ? 23.484 49.812 28.078 1 70.62 25 LYS B N 1
ATOM 3693 C CA . LYS B 1 25 ? 22.906 48.906 29.062 1 70.62 25 LYS B CA 1
ATOM 3694 C C . LYS B 1 25 ? 21.469 49.25 29.375 1 70.62 25 LYS B C 1
ATOM 3696 O O . LYS B 1 25 ? 20.797 48.562 30.156 1 70.62 25 LYS B O 1
ATOM 3701 N N . LYS B 1 26 ? 20.922 50.188 28.594 1 82.19 26 LYS B N 1
ATOM 3702 C CA . LYS B 1 26 ? 19.562 50.656 28.859 1 82.19 26 LYS B CA 1
ATOM 3703 C C . LYS B 1 26 ? 18.547 49.875 28.016 1 82.19 26 LYS B C 1
ATOM 3705 O O . LYS B 1 26 ? 18.891 49.406 26.938 1 82.19 26 LYS B O 1
ATOM 3710 N N . VAL B 1 27 ? 17.328 49.781 28.609 1 87.12 27 VAL B N 1
ATOM 3711 C CA . VAL B 1 27 ? 16.266 49.062 27.922 1 87.12 27 VAL B CA 1
ATOM 3712 C C . VAL B 1 27 ? 15.141 50.031 27.547 1 87.12 27 VAL B C 1
ATOM 3714 O O . VAL B 1 27 ? 14.945 51.031 28.203 1 87.12 27 VAL B O 1
ATOM 3717 N N . GLN B 1 28 ? 14.57 49.781 26.453 1 90.06 28 GLN B N 1
ATOM 3718 C CA . GLN B 1 28 ? 13.414 50.562 26 1 90.06 28 GLN B CA 1
ATOM 3719 C C . GLN B 1 28 ? 12.211 49.656 25.766 1 90.06 28 GLN B C 1
ATOM 3721 O O . GLN B 1 28 ? 12.344 48.438 25.719 1 90.06 28 GLN B O 1
ATOM 3726 N N . ASN B 1 29 ? 11.109 50.375 25.703 1 93.81 29 ASN B N 1
ATOM 3727 C CA . ASN B 1 29 ? 9.898 49.625 25.344 1 93.81 29 ASN B CA 1
ATOM 3728 C C . ASN B 1 29 ? 9.938 49.156 23.906 1 93.81 29 ASN B C 1
ATOM 3730 O O . ASN B 1 29 ? 10.031 49.938 22.969 1 93.81 29 ASN B O 1
ATOM 3734 N N . ARG B 1 30 ? 9.883 47.875 23.719 1 95.31 30 ARG B N 1
ATOM 3735 C CA . ARG B 1 30 ? 10.008 47.281 22.391 1 95.31 30 ARG B CA 1
ATOM 3736 C C . ARG B 1 30 ? 8.852 47.688 21.484 1 95.31 30 ARG B C 1
ATOM 3738 O O . ARG B 1 30 ? 9.016 47.844 20.281 1 95.31 30 ARG B O 1
ATOM 3745 N N . TRP B 1 31 ? 7.664 47.875 22.078 1 96.81 31 TRP B N 1
ATOM 3746 C CA . TRP B 1 31 ? 6.48 48.219 21.312 1 96.81 31 TRP B CA 1
ATOM 3747 C C . TRP B 1 31 ? 6.664 49.594 20.641 1 96.81 31 TRP B C 1
ATOM 3749 O O . TRP B 1 31 ? 6.246 49.781 19.484 1 96.81 31 TRP B O 1
ATOM 3759 N N . GLU B 1 32 ? 7.285 50.5 21.297 1 96.12 32 GLU B N 1
ATOM 3760 C CA . GLU B 1 32 ? 7.555 51.812 20.719 1 96.12 32 GLU B CA 1
ATOM 3761 C C . GLU B 1 32 ? 8.492 51.688 19.516 1 96.12 32 GLU B C 1
ATOM 3763 O O . GLU B 1 32 ? 8.328 52.406 18.531 1 96.12 32 GLU B O 1
ATOM 3768 N N . LEU B 1 33 ? 9.445 50.875 19.703 1 96 33 LEU B N 1
ATOM 3769 C CA . LEU B 1 33 ? 10.375 50.625 18.594 1 96 33 LEU B CA 1
ATOM 3770 C C . LEU B 1 33 ? 9.648 50 17.406 1 96 33 LEU B C 1
ATOM 3772 O O . LEU B 1 33 ? 9.906 50.375 16.25 1 96 33 LEU B O 1
ATOM 3776 N N . ILE B 1 34 ? 8.766 49.031 17.672 1 98 34 ILE B N 1
ATOM 3777 C CA . ILE B 1 34 ? 7.961 48.375 16.641 1 98 34 ILE B CA 1
ATOM 3778 C C . ILE B 1 34 ? 7.098 49.438 15.93 1 98 34 ILE B C 1
ATOM 3780 O O . ILE B 1 34 ? 7.059 49.469 14.695 1 98 34 ILE B O 1
ATOM 3784 N N . GLU B 1 35 ? 6.445 50.25 16.688 1 98 35 GLU B N 1
ATOM 3785 C CA . GLU B 1 35 ? 5.594 51.281 16.125 1 98 35 GLU B CA 1
ATOM 3786 C C . GLU B 1 35 ? 6.391 52.219 15.203 1 98 35 GLU B C 1
ATOM 3788 O O . GLU B 1 35 ? 5.973 52.5 14.078 1 98 35 GLU B O 1
ATOM 3793 N N . SER B 1 36 ? 7.512 52.625 15.695 1 97.25 36 SER B N 1
ATOM 3794 C CA . SER B 1 36 ? 8.344 53.562 14.93 1 97.25 36 SER B CA 1
ATOM 3795 C C . SER B 1 36 ? 8.836 52.906 13.641 1 97.25 36 SER B C 1
ATOM 3797 O O . SER B 1 36 ? 8.82 53.531 12.578 1 97.25 36 SER B O 1
ATOM 3799 N N . ALA B 1 37 ? 9.289 51.688 13.758 1 97.88 37 ALA B N 1
ATOM 3800 C CA . ALA B 1 37 ? 9.836 50.969 12.609 1 97.88 37 ALA B CA 1
ATOM 3801 C C . ALA B 1 37 ? 8.758 50.75 11.555 1 97.88 37 ALA B C 1
ATOM 3803 O O . ALA B 1 37 ? 9.016 50.875 10.352 1 97.88 37 ALA B O 1
ATOM 3804 N N . LEU B 1 38 ? 7.52 50.344 11.953 1 98.38 38 LEU B N 1
ATOM 3805 C CA . LEU B 1 38 ? 6.469 49.969 11.023 1 98.38 38 LEU B CA 1
ATOM 3806 C C . LEU B 1 38 ? 5.781 51.188 10.43 1 98.38 38 LEU B C 1
ATOM 3808 O O . LEU B 1 38 ? 5.191 51.094 9.344 1 98.38 38 LEU B O 1
ATOM 3812 N N . LEU B 1 39 ? 5.832 52.312 11.148 1 97.81 39 LEU B N 1
ATOM 3813 C CA . LEU B 1 39 ? 5.195 53.531 10.648 1 97.81 39 LEU B CA 1
ATOM 3814 C C . LEU B 1 39 ? 6.125 54.281 9.703 1 97.81 39 LEU B C 1
ATOM 3816 O O . LEU B 1 39 ? 5.684 55.188 8.977 1 97.81 39 LEU B O 1
ATOM 3820 N N . ALA B 1 40 ? 7.434 53.906 9.688 1 97.38 40 ALA B N 1
ATOM 3821 C CA . ALA B 1 40 ? 8.359 54.469 8.711 1 97.38 40 ALA B CA 1
ATOM 3822 C C . ALA B 1 40 ? 8 54 7.297 1 97.38 40 ALA B C 1
ATOM 3824 O O . ALA B 1 40 ? 7.34 52.969 7.121 1 97.38 40 ALA B O 1
ATOM 3825 N N . PRO B 1 41 ? 8.414 54.75 6.281 1 96.31 41 PRO B N 1
ATOM 3826 C CA . PRO B 1 41 ? 8.109 54.375 4.906 1 96.31 41 PRO B CA 1
ATOM 3827 C C . PRO B 1 41 ? 8.742 53.031 4.523 1 96.31 41 PRO B C 1
ATOM 3829 O O . PRO B 1 41 ? 9.953 52.844 4.691 1 96.31 41 PRO B O 1
ATOM 3832 N N . ILE B 1 42 ? 7.965 52.094 4.102 1 98.12 42 ILE B N 1
ATOM 3833 C CA . ILE B 1 42 ? 8.398 50.781 3.59 1 98.12 42 ILE B CA 1
ATOM 3834 C C . ILE B 1 42 ? 7.945 50.625 2.143 1 98.12 42 ILE B C 1
ATOM 3836 O O . ILE B 1 42 ? 6.754 50.438 1.88 1 98.12 42 ILE B O 1
ATOM 3840 N N . LYS B 1 43 ? 8.875 50.656 1.223 1 96.75 43 LYS B N 1
ATOM 3841 C CA . LYS B 1 43 ? 8.484 50.719 -0.185 1 96.75 43 LYS B CA 1
ATOM 3842 C C . LYS B 1 43 ? 8.984 49.469 -0.947 1 96.75 43 LYS B C 1
ATOM 3844 O O . LYS B 1 43 ? 8.672 49.312 -2.129 1 96.75 43 LYS B O 1
ATOM 3849 N N . SER B 1 44 ? 9.727 48.656 -0.271 1 97.12 44 SER B N 1
ATOM 3850 C CA . SER B 1 44 ? 10.266 47.469 -0.908 1 97.12 44 SER B CA 1
ATOM 3851 C C . SER B 1 44 ? 10.414 46.312 0.093 1 97.12 44 SER B C 1
ATOM 3853 O O . SER B 1 44 ? 10.281 46.531 1.302 1 97.12 44 SER B O 1
ATOM 3855 N N . SER B 1 45 ? 10.633 45.156 -0.498 1 97.44 45 SER B N 1
ATOM 3856 C CA . SER B 1 45 ? 10.836 44 0.373 1 97.44 45 SER B CA 1
ATOM 3857 C C . SER B 1 45 ? 12.086 44.156 1.232 1 97.44 45 SER B C 1
ATOM 3859 O O . SER B 1 45 ? 12.133 43.656 2.365 1 97.44 45 SER B O 1
ATOM 3861 N N . HIS B 1 46 ? 13.094 44.875 0.801 1 97.5 46 HIS B N 1
ATOM 3862 C CA . HIS B 1 46 ? 14.297 45.156 1.579 1 97.5 46 HIS B CA 1
ATOM 3863 C C . HIS B 1 46 ? 14.016 46.125 2.711 1 97.5 46 HIS B C 1
ATOM 3865 O O . HIS B 1 46 ? 14.57 46 3.805 1 97.5 46 HIS B O 1
ATOM 3871 N N . ASP B 1 47 ? 13.156 47.125 2.404 1 98.12 47 ASP B N 1
ATOM 3872 C CA . ASP B 1 47 ? 12.727 48.031 3.469 1 98.12 47 ASP B CA 1
ATOM 3873 C C . ASP B 1 47 ? 11.984 47.25 4.566 1 98.12 47 ASP B C 1
ATOM 3875 O O . ASP B 1 47 ? 12.148 47.562 5.75 1 98.12 47 ASP B O 1
ATOM 3879 N N . LEU B 1 48 ? 11.141 46.375 4.07 1 98.31 48 LEU B N 1
ATOM 3880 C CA . LEU B 1 48 ? 10.375 45.562 5.012 1 98.31 48 LEU B CA 1
ATOM 3881 C C . LEU B 1 48 ? 11.297 44.75 5.891 1 98.31 48 LEU B C 1
ATOM 3883 O O . LEU B 1 48 ? 11.109 44.656 7.109 1 98.31 48 LEU B O 1
ATOM 3887 N N . GLN B 1 49 ? 12.273 44.062 5.27 1 98.06 49 GLN B N 1
ATOM 3888 C CA . GLN B 1 49 ? 13.289 43.312 6.012 1 98.06 49 GLN B CA 1
ATOM 3889 C C . GLN B 1 49 ? 13.961 44.188 7.055 1 98.06 49 GLN B C 1
ATOM 3891 O O . GLN B 1 49 ? 14.109 43.812 8.211 1 98.06 49 GLN B O 1
ATOM 3896 N N . ASP B 1 50 ? 14.359 45.344 6.668 1 97.62 50 ASP B N 1
ATOM 3897 C CA . ASP B 1 50 ? 15.047 46.281 7.562 1 97.62 50 ASP B CA 1
ATOM 3898 C C . ASP B 1 50 ? 14.164 46.688 8.734 1 97.62 50 ASP B C 1
ATOM 3900 O O . ASP B 1 50 ? 14.625 46.781 9.875 1 97.62 50 ASP B O 1
ATOM 3904 N N . ALA B 1 51 ? 12.93 46.938 8.438 1 98.06 51 ALA B N 1
ATOM 3905 C CA . ALA B 1 51 ? 11.984 47.312 9.492 1 98.06 51 ALA B CA 1
ATOM 3906 C C . ALA B 1 51 ? 11.852 46.219 10.523 1 98.06 51 ALA B C 1
ATOM 3908 O O . ALA B 1 51 ? 11.898 46.469 11.734 1 98.06 51 ALA B O 1
ATOM 3909 N N . ILE B 1 52 ? 11.688 44.969 10.047 1 98 52 ILE B N 1
ATOM 3910 C CA . ILE B 1 52 ? 11.477 43.812 10.922 1 98 52 ILE B CA 1
ATOM 3911 C C . ILE B 1 52 ? 12.734 43.562 11.758 1 98 52 ILE B C 1
ATOM 3913 O O . ILE B 1 52 ? 12.641 43.219 12.945 1 98 52 ILE B O 1
ATOM 3917 N N . LEU B 1 53 ? 13.898 43.812 11.211 1 96.75 53 LEU B N 1
ATOM 3918 C CA . LEU B 1 53 ? 15.164 43.562 11.891 1 96.75 53 LEU B CA 1
ATOM 3919 C C . LEU B 1 53 ? 15.492 44.625 12.906 1 96.75 53 LEU B C 1
ATOM 3921 O O . LEU B 1 53 ? 16.312 44.438 13.797 1 96.75 53 LEU B O 1
ATOM 3925 N N . LYS B 1 54 ? 14.859 45.781 12.828 1 95.69 54 LYS B N 1
ATOM 3926 C CA . LYS B 1 54 ? 15.102 46.875 13.766 1 95.69 54 LYS B CA 1
ATOM 3927 C C . LYS B 1 54 ? 14.742 46.469 15.195 1 95.69 54 LYS B C 1
ATOM 3929 O O . LYS B 1 54 ? 15.406 46.875 16.141 1 95.69 54 LYS B O 1
ATOM 3934 N N . TYR B 1 55 ? 13.672 45.75 15.297 1 95.62 55 TYR B N 1
ATOM 3935 C CA . TYR B 1 55 ? 13.273 45.312 16.625 1 95.62 55 TYR B CA 1
ATOM 3936 C C . TYR B 1 55 ? 13.578 43.812 16.828 1 95.62 55 TYR B C 1
ATOM 3938 O O . TYR B 1 55 ? 13.047 43.188 17.75 1 95.62 55 TYR B O 1
ATOM 3946 N N . ASN B 1 56 ? 14.289 43.188 15.945 1 94.69 56 ASN B N 1
ATOM 3947 C CA . ASN B 1 56 ? 14.836 41.844 16.031 1 94.69 56 ASN B CA 1
ATOM 3948 C C . ASN B 1 56 ? 16.328 41.812 15.695 1 94.69 56 ASN B C 1
ATOM 3950 O O . ASN B 1 56 ? 16.781 40.938 14.953 1 94.69 56 ASN B O 1
ATOM 3954 N N . ALA B 1 57 ? 17.031 42.688 16.156 1 90.69 57 ALA B N 1
ATOM 3955 C CA . ALA B 1 57 ? 18.422 42.938 15.766 1 90.69 57 ALA B CA 1
ATOM 3956 C C . ALA B 1 57 ? 19.297 41.719 16.078 1 90.69 57 ALA B C 1
ATOM 3958 O O . ALA B 1 57 ? 20.25 41.438 15.359 1 90.69 57 ALA B O 1
ATOM 3959 N N . ARG B 1 58 ? 19.031 41.031 17.078 1 87.75 58 ARG B N 1
ATOM 3960 C CA . ARG B 1 58 ? 19.812 39.875 17.5 1 87.75 58 ARG B CA 1
ATOM 3961 C C . ARG B 1 58 ? 19.828 38.812 16.406 1 87.75 58 ARG B C 1
ATOM 3963 O O . ARG B 1 58 ? 20.719 37.969 16.375 1 87.75 58 ARG B O 1
ATOM 3970 N N . TYR B 1 59 ? 18.859 38.875 15.5 1 91.06 59 TYR B N 1
ATOM 3971 C CA . TYR B 1 59 ? 18.719 37.844 14.5 1 91.06 59 TYR B CA 1
ATOM 3972 C C . TYR B 1 59 ? 19.156 38.312 13.125 1 91.06 59 TYR B C 1
ATOM 3974 O O . TYR B 1 59 ? 18.938 37.656 12.125 1 91.06 59 TYR B O 1
ATOM 3982 N N . SER B 1 60 ? 19.75 39.438 13.062 1 91.5 60 SER B N 1
ATOM 3983 C CA . SER B 1 60 ? 20.125 40.062 11.805 1 91.5 60 SER B CA 1
ATOM 3984 C C . SER B 1 60 ? 21.094 39.188 11.023 1 91.5 60 SER B C 1
ATOM 3986 O O . SER B 1 60 ? 21.062 39.156 9.789 1 91.5 60 SER B O 1
ATOM 3988 N N . SER B 1 61 ? 21.891 38.406 11.711 1 91.12 61 SER B N 1
ATOM 3989 C CA . SER B 1 61 ? 22.875 37.562 11.039 1 91.12 61 SER B CA 1
ATOM 3990 C C . SER B 1 61 ? 22.312 36.156 10.789 1 91.12 61 SER B C 1
ATOM 3992 O O . SER B 1 61 ? 22.844 35.406 9.969 1 91.12 61 SER B O 1
ATOM 3994 N N . ARG B 1 62 ? 21.234 35.844 11.352 1 90.44 62 ARG B N 1
ATOM 3995 C CA . ARG B 1 62 ? 20.719 34.469 11.289 1 90.44 62 ARG B CA 1
ATOM 3996 C C . ARG B 1 62 ? 19.562 34.375 10.312 1 90.44 62 ARG B C 1
ATOM 3998 O O . ARG B 1 62 ? 19.406 33.344 9.633 1 90.44 62 ARG B O 1
ATOM 4005 N N . TRP B 1 63 ? 18.75 35.406 10.336 1 93.31 63 TRP B N 1
ATOM 4006 C CA . TRP B 1 63 ? 17.562 35.375 9.484 1 93.31 63 TRP B CA 1
ATOM 4007 C C . TRP B 1 63 ? 17.906 35.781 8.047 1 93.31 63 TRP B C 1
ATOM 4009 O O . TRP B 1 63 ? 18.75 36.656 7.816 1 93.31 63 TRP B O 1
ATOM 4019 N N . ASN B 1 64 ? 17.391 34.938 7.18 1 92.44 64 ASN B N 1
ATOM 4020 C CA . ASN B 1 64 ? 17.422 35.312 5.773 1 92.44 64 ASN B CA 1
ATOM 4021 C C . ASN B 1 64 ? 16.031 35.594 5.227 1 92.44 64 ASN B C 1
ATOM 4023 O O . ASN B 1 64 ? 15.047 35.031 5.719 1 92.44 64 ASN B O 1
ATOM 4027 N N . PHE B 1 65 ? 15.914 36.531 4.273 1 95.88 65 PHE B N 1
ATOM 4028 C CA . PHE B 1 65 ? 14.625 36.969 3.748 1 95.88 65 PHE B CA 1
ATOM 4029 C C . PHE B 1 65 ? 14.531 36.688 2.25 1 95.88 65 PHE B C 1
ATOM 4031 O O . PHE B 1 65 ? 13.859 37.406 1.521 1 95.88 65 PHE B O 1
ATOM 4038 N N . GLU B 1 66 ? 15.203 35.656 1.819 1 94.88 66 GLU B N 1
ATOM 4039 C CA . GLU B 1 66 ? 15.336 35.406 0.384 1 94.88 66 GLU B CA 1
ATOM 4040 C C . GLU B 1 66 ? 14 35.031 -0.242 1 94.88 66 GLU B C 1
ATOM 4042 O O . GLU B 1 66 ? 13.703 35.438 -1.369 1 94.88 66 GLU B O 1
ATOM 4047 N N . ALA B 1 67 ? 13.234 34.281 0.411 1 95.69 67 ALA B N 1
ATOM 4048 C CA . ALA B 1 67 ? 11.93 33.906 -0.121 1 95.69 67 ALA B CA 1
ATOM 4049 C C . ALA B 1 67 ? 11.016 35.125 -0.25 1 95.69 67 ALA B C 1
ATOM 4051 O O . ALA B 1 67 ? 10.25 35.219 -1.205 1 95.69 67 ALA B O 1
ATOM 4052 N N . LEU B 1 68 ? 11.078 35.969 0.694 1 96.81 68 LEU B N 1
ATOM 4053 C CA . LEU B 1 68 ? 10.297 37.219 0.652 1 96.81 68 LEU B CA 1
ATOM 4054 C C . LEU B 1 68 ? 10.703 38.062 -0.539 1 96.81 68 LEU B C 1
ATOM 4056 O O . LEU B 1 68 ? 9.852 38.625 -1.242 1 96.81 68 LEU B O 1
ATOM 4060 N N . HIS B 1 69 ? 12.016 38.188 -0.738 1 96.31 69 HIS B N 1
ATOM 4061 C CA . HIS B 1 69 ? 12.523 38.969 -1.857 1 96.31 69 HIS B CA 1
ATOM 4062 C C . HIS B 1 69 ? 12.117 38.375 -3.191 1 96.31 69 HIS B C 1
ATOM 4064 O O . HIS B 1 69 ? 11.719 39.094 -4.113 1 96.31 69 HIS B O 1
ATOM 4070 N N . CYS B 1 70 ? 12.258 37.094 -3.232 1 95.44 70 CYS B N 1
ATOM 4071 C CA . CYS B 1 70 ? 11.883 36.406 -4.453 1 95.44 70 CYS B CA 1
ATOM 4072 C C . CYS B 1 70 ? 10.398 36.594 -4.762 1 95.44 70 CYS B C 1
ATOM 4074 O O . CYS B 1 70 ? 10.023 36.781 -5.918 1 95.44 70 CYS B O 1
ATOM 4076 N N . TYR B 1 71 ? 9.602 36.562 -3.779 1 96.56 71 TYR B N 1
ATOM 4077 C CA . TYR B 1 71 ? 8.164 36.75 -3.951 1 96.56 71 TYR B CA 1
ATOM 4078 C C . TYR B 1 71 ? 7.84 38.094 -4.555 1 96.56 71 TYR B C 1
ATOM 4080 O O . TYR B 1 71 ? 7.102 38.188 -5.535 1 96.56 71 TYR B O 1
ATOM 4088 N N . PHE B 1 72 ? 8.383 39.156 -4.059 1 97.12 72 PHE B N 1
ATOM 4089 C CA . PHE B 1 72 ? 7.996 40.5 -4.465 1 97.12 72 PHE B CA 1
ATOM 4090 C C . PHE B 1 72 ? 8.719 40.906 -5.742 1 97.12 72 PHE B C 1
ATOM 4092 O O . PHE B 1 72 ? 8.188 41.656 -6.543 1 97.12 72 PHE B O 1
ATOM 4099 N N . ASN B 1 73 ? 9.875 40.281 -5.93 1 94.88 73 ASN B N 1
ATOM 4100 C CA . ASN B 1 73 ? 10.711 40.781 -7.02 1 94.88 73 ASN B CA 1
ATOM 4101 C C . ASN B 1 73 ? 10.633 39.875 -8.242 1 94.88 73 ASN B C 1
ATOM 4103 O O . ASN B 1 73 ? 10.961 40.312 -9.352 1 94.88 73 ASN B O 1
ATOM 4107 N N . GLU B 1 74 ? 10.25 38.656 -8.031 1 93.38 74 GLU B N 1
ATOM 4108 C CA . GLU B 1 74 ? 10.258 37.719 -9.148 1 93.38 74 GLU B CA 1
ATOM 4109 C C . GLU B 1 74 ? 8.883 37.094 -9.367 1 93.38 74 GLU B C 1
ATOM 4111 O O . GLU B 1 74 ? 8.422 37 -10.508 1 93.38 74 GLU B O 1
ATOM 4116 N N . TYR B 1 75 ? 8.242 36.75 -8.328 1 93.5 75 TYR B N 1
ATOM 4117 C CA . TYR B 1 75 ? 6.965 36.062 -8.414 1 93.5 75 TYR B CA 1
ATOM 4118 C C . TYR B 1 75 ? 5.844 37 -8.82 1 93.5 75 TYR B C 1
ATOM 4120 O O . TYR B 1 75 ? 5.035 36.688 -9.695 1 93.5 75 TYR B O 1
ATOM 4128 N N . LEU B 1 76 ? 5.797 38.156 -8.148 1 95.25 76 LEU B N 1
ATOM 4129 C CA . LEU B 1 76 ? 4.762 39.156 -8.453 1 95.25 76 LEU B CA 1
ATOM 4130 C C . LEU B 1 76 ? 5.176 40.031 -9.625 1 95.25 76 LEU B C 1
ATOM 4132 O O . LEU B 1 76 ? 6.367 40.281 -9.836 1 95.25 76 LEU B O 1
ATOM 4136 N N . ASP B 1 77 ? 4.16 40.469 -10.312 1 94.62 77 ASP B N 1
ATOM 4137 C CA . ASP B 1 77 ? 4.469 41.531 -11.266 1 94.62 77 ASP B CA 1
ATOM 4138 C C . ASP B 1 77 ? 4.672 42.844 -10.547 1 94.62 77 ASP B C 1
ATOM 4140 O O . ASP B 1 77 ? 4.262 43 -9.398 1 94.62 77 ASP B O 1
ATOM 4144 N N . SER B 1 78 ? 5.254 43.781 -11.219 1 93.88 78 SER B N 1
ATOM 4145 C CA . SER B 1 78 ? 5.637 45.062 -10.625 1 93.88 78 SER B CA 1
ATOM 4146 C C . SER B 1 78 ? 4.418 45.812 -10.117 1 93.88 78 SER B C 1
ATOM 4148 O O . SER B 1 78 ? 4.477 46.469 -9.07 1 93.88 78 SER B O 1
ATOM 4150 N N . SER B 1 79 ? 3.375 45.75 -10.781 1 95.56 79 SER B N 1
ATOM 4151 C CA . SER B 1 79 ? 2.16 46.469 -10.391 1 95.56 79 SER B CA 1
ATOM 4152 C C . SER B 1 79 ? 1.582 45.875 -9.102 1 95.56 79 SER B C 1
ATOM 4154 O O . SER B 1 79 ? 1.172 46.625 -8.211 1 95.56 79 SER B O 1
ATOM 4156 N N . ASP B 1 80 ? 1.515 44.594 -9.055 1 95 80 ASP B N 1
ATOM 4157 C CA . ASP B 1 80 ? 0.99 43.938 -7.867 1 95 80 ASP B CA 1
ATOM 4158 C C . ASP B 1 80 ? 1.876 44.219 -6.652 1 95 80 ASP B C 1
ATOM 4160 O O . ASP B 1 80 ? 1.375 44.375 -5.539 1 95 80 ASP B O 1
ATOM 4164 N N . ALA B 1 81 ? 3.174 44.156 -6.883 1 96.81 81 ALA B N 1
ATOM 4165 C CA . ALA B 1 81 ? 4.098 44.469 -5.793 1 96.81 81 ALA B CA 1
ATOM 4166 C C . ALA B 1 81 ? 3.885 45.875 -5.281 1 96.81 81 ALA B C 1
ATOM 4168 O O . ALA B 1 81 ? 3.855 46.125 -4.07 1 96.81 81 ALA B O 1
ATOM 4169 N N . GLN B 1 82 ? 3.73 46.75 -6.203 1 96.31 82 GLN B N 1
ATOM 4170 C CA . GLN B 1 82 ? 3.516 48.156 -5.828 1 96.31 82 GLN B CA 1
ATOM 4171 C C . GLN B 1 82 ? 2.197 48.312 -5.078 1 96.31 82 GLN B C 1
ATOM 4173 O O . GLN B 1 82 ? 2.113 49.094 -4.125 1 96.31 82 GLN B O 1
ATOM 4178 N N . GLU B 1 83 ? 1.22 47.688 -5.547 1 96.25 83 GLU B N 1
ATOM 4179 C CA . GLU B 1 83 ? -0.075 47.719 -4.875 1 96.25 83 GLU B CA 1
ATOM 4180 C C . GLU B 1 83 ? 0.033 47.25 -3.432 1 96.25 83 GLU B C 1
ATOM 4182 O O . GLU B 1 83 ? -0.644 47.781 -2.543 1 96.25 83 GLU B O 1
ATOM 4187 N N . PHE B 1 84 ? 0.763 46.281 -3.285 1 97.38 84 PHE B N 1
ATOM 4188 C CA . PHE B 1 84 ? 0.958 45.75 -1.934 1 97.38 84 PHE B CA 1
ATOM 4189 C C . PHE B 1 84 ? 1.604 46.812 -1.045 1 97.38 84 PHE B C 1
ATOM 4191 O O . PHE B 1 84 ? 1.116 47.094 0.052 1 97.38 84 PHE B O 1
ATOM 4198 N N . PHE B 1 85 ? 2.717 47.406 -1.41 1 98 85 PHE B N 1
ATOM 4199 C CA . PHE B 1 85 ? 3.479 48.344 -0.575 1 98 85 PHE B CA 1
ATOM 4200 C C . PHE B 1 85 ? 2.738 49.656 -0.408 1 98 85 PHE B C 1
ATOM 4202 O O . PHE B 1 85 ? 2.875 50.312 0.618 1 98 85 PHE B O 1
ATOM 4209 N N . ASP B 1 86 ? 1.837 49.875 -1.338 1 97.06 86 ASP B N 1
ATOM 4210 C CA . ASP B 1 86 ? 1.132 51.156 -1.3 1 97.06 86 ASP B CA 1
ATOM 4211 C C . ASP B 1 86 ? -0.162 51.062 -0.496 1 97.06 86 ASP B C 1
ATOM 4213 O O . ASP B 1 86 ? -0.617 52.031 0.096 1 97.06 86 ASP B O 1
ATOM 4217 N N . HIS B 1 87 ? -0.738 49.906 -0.492 1 96.75 87 HIS B N 1
ATOM 4218 C CA . HIS B 1 87 ? -2.078 49.812 0.08 1 96.75 87 HIS B CA 1
ATOM 4219 C C . HIS B 1 87 ? -2.164 48.719 1.135 1 96.75 87 HIS B C 1
ATOM 4221 O O . HIS B 1 87 ? -2.523 49 2.283 1 96.75 87 HIS B O 1
ATOM 4227 N N . THR B 1 88 ? -1.82 47.562 0.735 1 97.56 88 THR B N 1
ATOM 4228 C CA . THR B 1 88 ? -2.021 46.406 1.622 1 97.56 88 THR B CA 1
ATOM 4229 C C . THR B 1 88 ? -1.107 46.5 2.842 1 97.56 88 THR B C 1
ATOM 4231 O O . THR B 1 88 ? -1.55 46.312 3.973 1 97.56 88 THR B O 1
ATOM 4234 N N . LEU B 1 89 ? 0.213 46.781 2.631 1 98.5 89 LEU B N 1
ATOM 4235 C CA . LEU B 1 89 ? 1.179 46.812 3.725 1 98.5 89 LEU B CA 1
ATOM 4236 C C . LEU B 1 89 ? 0.802 47.875 4.754 1 98.5 89 LEU B C 1
ATOM 4238 O O . LEU B 1 89 ? 0.774 47.594 5.953 1 98.5 89 LEU B O 1
ATOM 4242 N N . PRO B 1 90 ? 0.489 49.094 4.336 1 98.25 90 PRO B N 1
ATOM 4243 C CA . PRO B 1 90 ? 0.071 50.094 5.324 1 98.25 90 PRO B CA 1
ATOM 4244 C C . PRO B 1 90 ? -1.161 49.656 6.113 1 98.25 90 PRO B C 1
ATOM 4246 O O . PRO B 1 90 ? -1.263 49.938 7.312 1 98.25 90 PRO B O 1
ATOM 4249 N N . ALA B 1 91 ? -2.072 49.062 5.422 1 98.12 91 ALA B N 1
ATOM 4250 C CA . ALA B 1 91 ? -3.258 48.562 6.113 1 98.12 91 ALA B CA 1
ATOM 4251 C C . ALA B 1 91 ? -2.889 47.469 7.129 1 98.12 91 ALA B C 1
ATOM 4253 O O . ALA B 1 91 ? -3.475 47.406 8.211 1 98.12 91 ALA B O 1
ATOM 4254 N N . MET B 1 92 ? -1.976 46.594 6.773 1 98.56 92 MET B N 1
ATOM 4255 C CA . MET B 1 92 ? -1.482 45.562 7.688 1 98.56 92 MET B CA 1
ATOM 4256 C C . MET B 1 92 ? -0.817 46.219 8.906 1 98.56 92 MET B C 1
ATOM 4258 O O . MET B 1 92 ? -0.971 45.719 10.023 1 98.56 92 MET B O 1
ATOM 4262 N N . VAL B 1 93 ? -0.035 47.219 8.664 1 98.62 93 VAL B N 1
ATOM 4263 C CA . VAL B 1 93 ? 0.624 47.938 9.758 1 98.62 93 VAL B CA 1
ATOM 4264 C C . VAL B 1 93 ? -0.425 48.5 10.719 1 98.62 93 VAL B C 1
ATOM 4266 O O . VAL B 1 93 ? -0.277 48.375 11.938 1 98.62 93 VAL B O 1
ATOM 4269 N N . ARG B 1 94 ? -1.47 49.031 10.156 1 97.56 94 ARG B N 1
ATOM 4270 C CA . ARG B 1 94 ? -2.549 49.531 10.992 1 97.56 94 ARG B CA 1
ATOM 4271 C C . ARG B 1 94 ? -3.178 48.438 11.82 1 97.56 94 ARG B C 1
ATOM 4273 O O . ARG B 1 94 ? -3.453 48.625 13.008 1 97.56 94 ARG B O 1
ATOM 4280 N N . LEU B 1 95 ? -3.443 47.344 11.172 1 97.12 95 LEU B N 1
ATOM 4281 C CA . LEU B 1 95 ? -3.973 46.188 11.883 1 97.12 95 LEU B CA 1
ATOM 4282 C C . LEU B 1 95 ? -3.061 45.812 13.047 1 97.12 95 LEU B C 1
ATOM 4284 O O . LEU B 1 95 ? -3.537 45.531 14.148 1 97.12 95 LEU B O 1
ATOM 4288 N N . THR B 1 96 ? -1.761 45.75 12.75 1 98.31 96 THR B N 1
ATOM 4289 C CA . THR B 1 96 ? -0.755 45.344 13.734 1 98.31 96 THR B CA 1
ATOM 4290 C C . THR B 1 96 ? -0.782 46.281 14.938 1 98.31 96 THR B C 1
ATOM 4292 O O . THR B 1 96 ? -0.762 45.812 16.078 1 98.31 96 THR B O 1
ATOM 4295 N N . LEU B 1 97 ? -0.875 47.5 14.695 1 98.12 97 LEU B N 1
ATOM 4296 C CA . LEU B 1 97 ? -0.716 48.5 15.742 1 98.12 97 LEU B CA 1
ATOM 4297 C C . LEU B 1 97 ? -2.018 48.719 16.516 1 98.12 97 LEU B C 1
ATOM 4299 O O . LEU B 1 97 ? -2.039 49.375 17.547 1 98.12 97 LEU B O 1
ATOM 4303 N N . GLN B 1 98 ? -3.078 48 16.188 1 96.69 98 GLN B N 1
ATOM 4304 C CA . GLN B 1 98 ? -4.367 48.094 16.859 1 96.69 98 GLN B CA 1
ATOM 4305 C C . GLN B 1 98 ? -4.449 47.094 18 1 96.69 98 GLN B C 1
ATOM 4307 O O . GLN B 1 98 ? -5.375 47.125 18.812 1 96.69 98 GLN B O 1
ATOM 4312 N N . ILE B 1 99 ? -3.498 46.25 18.141 1 95.62 99 ILE B N 1
ATOM 4313 C CA . ILE B 1 99 ? -3.578 45.094 19.031 1 95.62 99 ILE B CA 1
ATOM 4314 C C . ILE B 1 99 ? -3.832 45.562 20.453 1 95.62 99 ILE B C 1
ATOM 4316 O O . ILE B 1 99 ? -4.578 44.906 21.203 1 95.62 99 ILE B O 1
ATOM 4320 N N . PRO B 1 100 ? -3.277 46.719 20.969 1 94.75 100 PRO B N 1
ATOM 4321 C CA . PRO B 1 100 ? -3.549 47.125 22.328 1 94.75 100 PRO B CA 1
ATOM 4322 C C . PRO B 1 100 ? -5.023 47.469 22.578 1 94.75 100 PRO B C 1
ATOM 4324 O O . PRO B 1 100 ? -5.527 47.281 23.688 1 94.75 100 PRO B O 1
ATOM 4327 N N . SER B 1 101 ? -5.727 47.844 21.547 1 95.25 101 SER B N 1
ATOM 4328 C CA . SER B 1 101 ? -7.125 48.25 21.688 1 95.25 101 SER B CA 1
ATOM 4329 C C . SER B 1 101 ? -8.062 47.094 21.328 1 95.25 101 SER B C 1
ATOM 4331 O O . SER B 1 101 ? -9.211 47.062 21.781 1 95.25 101 SER B O 1
ATOM 4333 N N . VAL B 1 102 ? -7.617 46.188 20.547 1 94.44 102 VAL B N 1
ATOM 4334 C CA . VAL B 1 102 ? -8.461 45.125 20.031 1 94.44 102 VAL B CA 1
ATOM 4335 C C . VAL B 1 102 ? -8.352 43.875 20.922 1 94.44 102 VAL B C 1
ATOM 4337 O O . VAL B 1 102 ? -9.344 43.219 21.188 1 94.44 102 VAL B O 1
ATOM 4340 N N . CYS B 1 103 ? -7.156 43.594 21.359 1 93.81 103 CYS B N 1
ATOM 4341 C CA . CYS B 1 103 ? -6.914 42.469 22.266 1 93.81 103 CYS B CA 1
ATOM 4342 C C . CYS B 1 103 ? -6.656 42.969 23.688 1 93.81 103 CYS B C 1
ATOM 4344 O O . CYS B 1 103 ? -5.504 43.062 24.109 1 93.81 103 CYS B O 1
ATOM 4346 N N . THR B 1 104 ? -7.664 43.031 24.469 1 91.56 104 THR B N 1
ATOM 4347 C CA . THR B 1 104 ? -7.562 43.719 25.734 1 91.56 104 THR B CA 1
ATOM 4348 C C . THR B 1 104 ? -7.477 42.719 26.891 1 91.56 104 THR B C 1
ATOM 4350 O O . THR B 1 104 ? -7.258 43.094 28.047 1 91.56 104 THR B O 1
ATOM 4353 N N . VAL B 1 105 ? -7.699 41.531 26.578 1 91.31 105 VAL B N 1
ATOM 4354 C CA . VAL B 1 105 ? -7.637 40.469 27.609 1 91.31 105 VAL B CA 1
ATOM 4355 C C . VAL B 1 105 ? -6.469 39.531 27.312 1 91.31 105 VAL B C 1
ATOM 4357 O O . VAL B 1 105 ? -6.172 39.25 26.156 1 91.31 105 VAL B O 1
ATOM 4360 N N . ALA B 1 106 ? -5.812 39.156 28.375 1 92.44 106 ALA B N 1
ATOM 4361 C CA . ALA B 1 106 ? -4.695 38.25 28.219 1 92.44 106 ALA B CA 1
ATOM 4362 C C . ALA B 1 106 ? -5.152 36.938 27.578 1 92.44 106 ALA B C 1
ATOM 4364 O O . ALA B 1 106 ? -6.203 36.406 27.938 1 92.44 106 ALA B O 1
ATOM 4365 N N . ILE B 1 107 ? -4.422 36.469 26.625 1 96.38 107 ILE B N 1
ATOM 4366 C CA . ILE B 1 107 ? -4.746 35.219 25.922 1 96.38 107 ILE B CA 1
ATOM 4367 C C . ILE B 1 107 ? -4.09 34.031 26.641 1 96.38 107 ILE B C 1
ATOM 4369 O O . ILE B 1 107 ? -2.859 33.938 26.688 1 96.38 107 ILE B O 1
ATOM 4373 N N . PRO B 1 108 ? -4.824 33.188 27.172 1 96.44 108 PRO B N 1
ATOM 4374 C CA . PRO B 1 108 ? -4.242 32.031 27.859 1 96.44 108 PRO B CA 1
ATOM 4375 C C . PRO B 1 108 ? -3.559 31.047 26.906 1 96.44 108 PRO B C 1
ATOM 4377 O O . PRO B 1 108 ? -4.004 30.875 25.781 1 96.44 108 PRO B O 1
ATOM 4380 N N . LEU B 1 109 ? -2.508 30.406 27.438 1 96.5 109 LEU B N 1
ATOM 4381 C CA . LEU B 1 109 ? -1.877 29.312 26.703 1 96.5 109 LEU B CA 1
ATOM 4382 C C . LEU B 1 109 ? -2.648 28.016 26.906 1 96.5 109 LEU B C 1
ATOM 4384 O O . LEU B 1 109 ? -3.137 27.75 28 1 96.5 109 LEU B O 1
ATOM 4388 N N . MET B 1 110 ? -2.875 27.344 25.828 1 97.56 110 MET B N 1
ATOM 4389 C CA . MET B 1 110 ? -3.49 26.016 25.906 1 97.56 110 MET B CA 1
ATOM 4390 C C . MET B 1 110 ? -2.436 24.953 26.156 1 97.56 110 MET B C 1
ATOM 4392 O O . MET B 1 110 ? -1.901 24.359 25.219 1 97.56 110 MET B O 1
ATOM 4396 N N . LYS B 1 111 ? -2.285 24.578 27.406 1 96.44 111 LYS B N 1
ATOM 4397 C CA . LYS B 1 111 ? -1.205 23.703 27.844 1 96.44 111 LYS B CA 1
ATOM 4398 C C . LYS B 1 111 ? -1.631 22.234 27.797 1 96.44 111 LYS B C 1
ATOM 4400 O O . LYS B 1 111 ? -2.824 21.938 27.75 1 96.44 111 LYS B O 1
ATOM 4405 N N . ARG B 1 112 ? -0.654 21.359 27.828 1 96.44 112 ARG B N 1
ATOM 4406 C CA . ARG B 1 112 ? -0.878 19.922 27.75 1 96.44 112 ARG B CA 1
ATOM 4407 C C . ARG B 1 112 ? -1.747 19.438 28.906 1 96.44 112 ARG B C 1
ATOM 4409 O O . ARG B 1 112 ? -1.62 19.922 30.031 1 96.44 112 ARG B O 1
ATOM 4416 N N . GLN B 1 113 ? -2.596 18.484 28.641 1 96.69 113 GLN B N 1
ATOM 4417 C CA . GLN B 1 113 ? -3.402 17.734 29.594 1 96.69 113 GLN B CA 1
ATOM 4418 C C . GLN B 1 113 ? -4.422 18.625 30.281 1 96.69 113 GLN B C 1
ATOM 4420 O O . GLN B 1 113 ? -4.938 18.297 31.359 1 96.69 113 GLN B O 1
ATOM 4425 N N . LYS B 1 114 ? -4.66 19.844 29.688 1 95.81 114 LYS B N 1
ATOM 4426 C CA . LYS B 1 114 ? -5.672 20.766 30.203 1 95.81 114 LYS B CA 1
ATOM 4427 C C . LYS B 1 114 ? -6.699 21.109 29.125 1 95.81 114 LYS B C 1
ATOM 4429 O O . LYS B 1 114 ? -6.344 21.625 28.062 1 95.81 114 LYS B O 1
ATOM 4434 N N . ASN B 1 115 ? -7.922 20.812 29.422 1 95.5 115 ASN B N 1
ATOM 4435 C CA . ASN B 1 115 ? -8.992 21.219 28.531 1 95.5 115 ASN B CA 1
ATOM 4436 C C . ASN B 1 115 ? -9.227 22.734 28.594 1 95.5 115 ASN B C 1
ATOM 4438 O O . ASN B 1 115 ? -9.375 23.297 29.688 1 95.5 115 ASN B O 1
ATOM 4442 N N . HIS B 1 116 ? -9.211 23.359 27.484 1 95.75 116 HIS B N 1
ATOM 4443 C CA . HIS B 1 116 ? -9.375 24.797 27.422 1 95.75 116 HIS B CA 1
ATOM 4444 C C . HIS B 1 116 ? -9.914 25.25 26.062 1 95.75 116 HIS B C 1
ATOM 4446 O O . HIS B 1 116 ? -9.648 24.609 25.047 1 95.75 116 HIS B O 1
ATOM 4452 N N . SER B 1 117 ? -10.688 26.328 26.062 1 96.38 117 SER B N 1
ATOM 4453 C CA . SER B 1 117 ? -11.211 26.906 24.844 1 96.38 117 SER B CA 1
ATOM 4454 C C . SER B 1 117 ? -10.914 28.406 24.766 1 96.38 117 SER B C 1
ATOM 4456 O O . SER B 1 117 ? -10.969 29.109 25.781 1 96.38 117 SER B O 1
ATOM 4458 N N . ILE B 1 118 ? -10.547 28.859 23.656 1 96.69 118 ILE B N 1
ATOM 4459 C CA . ILE B 1 118 ? -10.328 30.266 23.375 1 96.69 118 ILE B CA 1
ATOM 4460 C C . ILE B 1 118 ? -11.188 30.703 22.188 1 96.69 118 ILE B C 1
ATOM 4462 O O . ILE B 1 118 ? -11.141 30.078 21.125 1 96.69 118 ILE B O 1
ATOM 4466 N N . THR B 1 119 ? -12.031 31.688 22.391 1 95.75 119 THR B N 1
ATOM 4467 C CA . THR B 1 119 ? -12.805 32.281 21.312 1 95.75 119 THR B CA 1
ATOM 4468 C C . THR B 1 119 ? -12.297 33.688 20.984 1 95.75 119 THR B C 1
ATOM 4470 O O . THR B 1 119 ? -12.141 34.5 21.875 1 95.75 119 THR B O 1
ATOM 4473 N N . ILE B 1 120 ? -11.992 33.938 19.781 1 95.5 120 ILE B N 1
ATOM 4474 C CA . ILE B 1 120 ? -11.484 35.219 19.344 1 95.5 120 ILE B CA 1
ATOM 4475 C C . ILE B 1 120 ? -12.273 35.719 18.141 1 95.5 120 ILE B C 1
ATOM 4477 O O . ILE B 1 120 ? -12.789 34.906 17.359 1 95.5 120 ILE B O 1
ATOM 4481 N N . SER B 1 121 ? -12.445 37 18.016 1 95.06 121 SER B N 1
ATOM 4482 C CA . SER B 1 121 ? -13.062 37.562 16.828 1 95.06 121 SER B CA 1
ATOM 4483 C C . SER B 1 121 ? -12.117 37.5 15.633 1 95.06 121 SER B C 1
ATOM 4485 O O . SER B 1 121 ? -10.898 37.406 15.805 1 95.06 121 SER B O 1
ATOM 4487 N N . GLN B 1 122 ? -12.656 37.5 14.438 1 96.38 122 GLN B N 1
ATOM 4488 C CA . GLN B 1 122 ? -11.812 37.469 13.242 1 96.38 122 GLN B CA 1
ATOM 4489 C C . GLN B 1 122 ? -10.961 38.75 13.148 1 96.38 122 GLN B C 1
ATOM 4491 O O . GLN B 1 122 ? -9.859 38.719 12.594 1 96.38 122 GLN B O 1
ATOM 4496 N N . HIS B 1 123 ? -11.508 39.844 13.719 1 96.69 123 HIS B N 1
ATOM 4497 C CA . HIS B 1 123 ? -10.703 41.062 13.773 1 96.69 123 HIS B CA 1
ATOM 4498 C C . HIS B 1 123 ? -9.492 40.875 14.672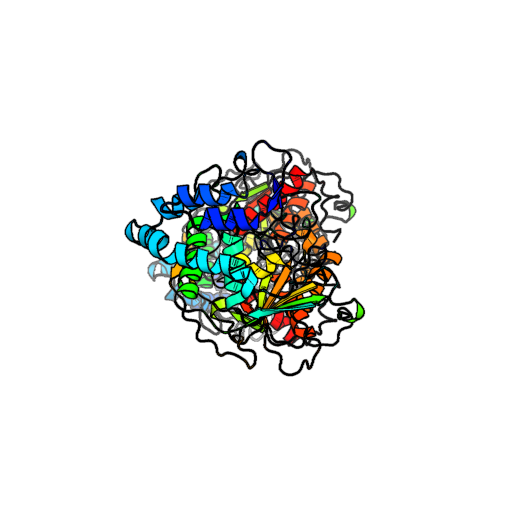 1 96.69 123 HIS B C 1
ATOM 4500 O O . HIS B 1 123 ? -8.375 41.25 14.305 1 96.69 123 HIS B O 1
ATOM 4506 N N . GLN B 1 124 ? -9.711 40.312 15.812 1 97.12 124 GLN B N 1
ATOM 4507 C CA . GLN B 1 124 ? -8.602 40 16.719 1 97.12 124 GLN B CA 1
ATOM 4508 C C . GLN B 1 124 ? -7.602 39.062 16.047 1 97.12 124 GLN B C 1
ATOM 4510 O O . GLN B 1 124 ? -6.391 39.281 16.172 1 97.12 124 GLN B O 1
ATOM 4515 N N . ALA B 1 125 ? -8.156 38.094 15.359 1 97.69 125 ALA B N 1
ATOM 4516 C CA . ALA B 1 125 ? -7.297 37.125 14.68 1 97.69 125 ALA B CA 1
ATOM 4517 C C . ALA B 1 125 ? -6.414 37.812 13.641 1 97.69 125 ALA B C 1
ATOM 4519 O O . ALA B 1 125 ? -5.223 37.531 13.531 1 97.69 125 ALA B O 1
ATOM 4520 N N . ALA B 1 126 ? -6.988 38.688 12.906 1 98 126 ALA B N 1
ATOM 4521 C CA . ALA B 1 126 ? -6.246 39.406 11.875 1 98 126 ALA B CA 1
ATOM 4522 C C . ALA B 1 126 ? -5.129 40.25 12.5 1 98 126 ALA B C 1
ATOM 4524 O O . ALA B 1 126 ? -4.012 40.281 11.977 1 98 126 ALA B O 1
ATOM 4525 N N . CYS B 1 127 ? -5.426 40.875 13.602 1 98 127 CYS B N 1
ATOM 4526 C CA . CYS B 1 127 ? -4.426 41.688 14.289 1 98 127 CYS B CA 1
ATOM 4527 C C . CYS B 1 127 ? -3.277 40.812 14.789 1 98 127 CYS B C 1
ATOM 4529 O O . CYS B 1 127 ? -2.109 41.156 14.617 1 98 127 CYS B O 1
ATOM 4531 N N . LEU B 1 128 ? -3.627 39.75 15.391 1 98.25 128 LEU B N 1
ATOM 4532 C CA . LEU B 1 128 ? -2.619 38.844 15.938 1 98.25 128 LEU B CA 1
ATOM 4533 C C . LEU B 1 128 ? -1.759 38.25 14.82 1 98.25 128 LEU B C 1
ATOM 4535 O O . LEU B 1 128 ? -0.536 38.156 14.953 1 98.25 128 LEU B O 1
ATOM 4539 N N . LEU B 1 129 ? -2.377 37.844 13.719 1 98.5 129 LEU B N 1
ATOM 4540 C CA . LEU B 1 129 ? -1.639 37.281 12.594 1 98.5 129 LEU B CA 1
ATOM 4541 C C . LEU B 1 129 ? -0.733 38.312 11.953 1 98.5 129 LEU B C 1
ATOM 4543 O O . LEU B 1 129 ? 0.359 38 11.477 1 98.5 129 LEU B O 1
ATOM 4547 N N . ALA B 1 130 ? -1.23 39.531 11.852 1 98.62 130 ALA B N 1
ATOM 4548 C CA . ALA B 1 130 ? -0.377 40.594 11.336 1 98.62 130 ALA B CA 1
ATOM 4549 C C . ALA B 1 130 ? 0.87 40.781 12.203 1 98.62 130 ALA B C 1
ATOM 4551 O O . ALA B 1 130 ? 1.968 40.969 11.68 1 98.62 130 ALA B O 1
ATOM 4552 N N . ASN B 1 131 ? 0.654 40.719 13.477 1 98.56 131 ASN B N 1
ATOM 4553 C CA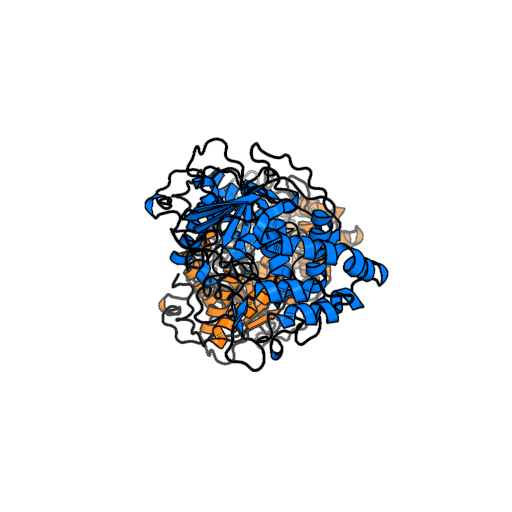 . ASN B 1 131 ? 1.798 40.781 14.375 1 98.56 131 ASN B CA 1
ATOM 4554 C C . ASN B 1 131 ? 2.768 39.625 14.133 1 98.56 131 ASN B C 1
ATOM 4556 O O . ASN B 1 131 ? 3.984 39.812 14.18 1 98.56 131 ASN B O 1
ATOM 4560 N N . ALA B 1 132 ? 2.23 38.469 13.906 1 98.56 132 ALA B N 1
ATOM 4561 C CA . ALA B 1 132 ? 3.07 37.312 13.586 1 98.56 132 ALA B CA 1
ATOM 4562 C C . ALA B 1 132 ? 3.84 37.531 12.289 1 98.56 132 ALA B C 1
ATOM 4564 O O . ALA B 1 132 ? 5.023 37.188 12.195 1 98.56 132 ALA B O 1
ATOM 4565 N N . PHE B 1 133 ? 3.18 38.062 11.297 1 98.56 133 PHE B N 1
ATOM 4566 C CA . PHE B 1 133 ? 3.811 38.344 10.016 1 98.56 133 PHE B CA 1
ATOM 4567 C C . PHE B 1 133 ? 5 39.281 10.195 1 98.56 133 PHE B C 1
ATOM 4569 O O . PHE B 1 133 ? 6.059 39.062 9.602 1 98.56 133 PHE B O 1
ATOM 4576 N N . PHE B 1 134 ? 4.832 40.25 11.039 1 98.62 134 PHE B N 1
ATOM 4577 C CA . PHE B 1 134 ? 5.891 41.25 11.242 1 98.62 134 PHE B CA 1
ATOM 4578 C C . PHE B 1 134 ? 6.867 40.781 12.312 1 98.62 134 PHE B C 1
ATOM 4580 O O . PHE B 1 134 ? 7.766 41.5 12.711 1 98.62 134 PHE B O 1
ATOM 4587 N N . CYS B 1 135 ? 6.711 39.594 12.844 1 97.88 135 CYS B N 1
ATOM 4588 C CA . CYS B 1 135 ? 7.617 38.938 13.781 1 97.88 135 CYS B CA 1
ATOM 4589 C C . CYS B 1 135 ? 7.77 39.781 15.055 1 97.88 135 CYS B C 1
ATOM 4591 O O . CYS B 1 135 ? 8.891 40.062 15.492 1 97.88 135 CYS B O 1
ATOM 4593 N N . THR B 1 136 ? 6.652 40.062 15.672 1 97.81 136 THR B N 1
ATOM 4594 C CA . THR B 1 136 ? 6.711 40.969 16.812 1 97.81 136 THR B CA 1
ATOM 4595 C C . THR B 1 136 ? 6.633 40.188 18.125 1 97.81 136 THR B C 1
ATOM 4597 O O . THR B 1 136 ? 6.941 40.719 19.188 1 97.81 136 THR B O 1
ATOM 4600 N N . PHE B 1 137 ? 6.133 38.969 18.078 1 96.5 137 PHE B N 1
ATOM 4601 C CA . PHE B 1 137 ? 5.945 38.219 19.312 1 96.5 137 PHE B CA 1
ATOM 4602 C C . PHE B 1 137 ? 7.285 37.938 20 1 96.5 137 PHE B C 1
ATOM 4604 O O . PHE B 1 137 ? 8.18 37.344 19.391 1 96.5 137 PHE B O 1
ATOM 4611 N N . PRO B 1 138 ? 7.422 38.281 21.25 1 93.81 138 PRO B N 1
ATOM 4612 C CA . PRO B 1 138 ? 8.703 38.125 21.938 1 93.81 138 PRO B CA 1
ATOM 4613 C C . PRO B 1 138 ? 8.953 36.688 22.375 1 93.81 138 PRO B C 1
ATOM 4615 O O . PRO B 1 138 ? 8.008 35.938 22.625 1 93.81 138 PRO B O 1
ATOM 4618 N N . ARG B 1 139 ? 10.148 36.25 22.438 1 90.12 139 ARG B N 1
ATOM 4619 C CA . ARG B 1 139 ? 10.633 34.969 23 1 90.12 139 ARG B CA 1
ATOM 4620 C C . ARG B 1 139 ? 10.133 33.781 22.188 1 90.12 139 ARG B C 1
ATOM 4622 O O . ARG B 1 139 ? 9.961 32.688 22.734 1 90.12 139 ARG B O 1
ATOM 4629 N N . ARG B 1 140 ? 9.719 33.969 21.016 1 89.12 140 ARG B N 1
ATOM 4630 C CA . ARG B 1 140 ? 9.156 32.906 20.188 1 89.12 140 ARG B CA 1
ATOM 4631 C C . ARG B 1 140 ? 10.102 32.531 19.047 1 89.12 140 ARG B C 1
ATOM 4633 O O . ARG B 1 140 ? 9.766 31.719 18.203 1 89.12 140 ARG B O 1
ATOM 4640 N N . ASN B 1 141 ? 11.18 33.188 19.016 1 69.19 141 ASN B N 1
ATOM 4641 C CA . ASN B 1 141 ? 12.148 32.938 17.953 1 69.19 141 ASN B CA 1
ATOM 4642 C C . ASN B 1 141 ? 13.289 32.031 18.422 1 69.19 141 ASN B C 1
ATOM 4644 O O . ASN B 1 141 ? 14.148 31.656 17.625 1 69.19 141 ASN B O 1
ATOM 4648 N N . SER B 1 142 ? 13.383 31.875 19.734 1 62.62 142 SER B N 1
ATOM 4649 C CA . SER B 1 142 ? 14.562 31.234 20.297 1 62.62 142 SER B CA 1
ATOM 4650 C C . SER B 1 142 ? 14.289 29.766 20.625 1 62.62 142 SER B C 1
ATOM 4652 O O . SER B 1 142 ? 13.156 29.391 20.906 1 62.62 142 SER B O 1
ATOM 4654 N N . HIS B 1 143 ? 15.203 28.906 20.188 1 59.91 143 HIS B N 1
ATOM 4655 C CA . HIS B 1 143 ? 15.297 27.453 20.156 1 59.91 143 HIS B CA 1
ATOM 4656 C C . HIS B 1 143 ? 15.031 26.859 21.547 1 59.91 143 HIS B C 1
ATOM 4658 O O . HIS B 1 143 ? 13.969 27.062 22.125 1 59.91 143 HIS B O 1
ATOM 4664 N N . LYS B 1 144 ? 16.109 26.125 22.078 1 60.31 144 LYS B N 1
ATOM 4665 C CA . LYS B 1 144 ? 16.297 25.078 23.078 1 60.31 144 LYS B CA 1
ATOM 4666 C C . LYS B 1 144 ? 16.266 25.656 24.5 1 60.31 144 LYS B C 1
ATOM 4668 O O . LYS B 1 144 ? 16.922 26.656 24.781 1 60.31 144 LYS B O 1
ATOM 4673 N N . HIS B 1 145 ? 15.352 25.375 25.281 1 62.72 145 HIS B N 1
ATOM 4674 C CA . HIS B 1 145 ? 15.297 25.547 26.719 1 62.72 145 HIS B CA 1
ATOM 4675 C C . HIS B 1 145 ? 14.492 26.781 27.109 1 62.72 145 HIS B C 1
ATOM 4677 O O . HIS B 1 145 ? 14.641 27.297 28.219 1 62.72 145 HIS B O 1
ATOM 4683 N N . SER B 1 146 ? 13.734 27.25 26.078 1 70.38 146 SER B N 1
ATOM 4684 C CA . SER B 1 146 ? 12.945 28.438 26.359 1 70.38 146 SER B CA 1
ATOM 4685 C C . SER B 1 146 ? 11.562 28.078 26.891 1 70.38 146 SER B C 1
ATOM 4687 O O . SER B 1 146 ? 11.195 26.906 26.922 1 70.38 146 SER B O 1
ATOM 4689 N N . GLU B 1 147 ? 10.977 29.125 27.406 1 79.12 147 GLU B N 1
ATOM 4690 C CA . GLU B 1 147 ? 9.625 29.031 27.938 1 79.12 147 GLU B CA 1
ATOM 4691 C C . GLU B 1 147 ? 8.664 28.422 26.906 1 79.12 147 GLU B C 1
ATOM 4693 O O . GLU B 1 147 ? 7.727 27.719 27.281 1 79.12 147 GLU B O 1
ATOM 4698 N N . TYR B 1 148 ? 9.039 28.578 25.672 1 86.5 148 TYR B N 1
ATOM 4699 C CA . TYR B 1 148 ? 8.141 28.125 24.609 1 86.5 148 TYR B CA 1
ATOM 4700 C C . TYR B 1 148 ? 8.758 26.984 23.812 1 86.5 148 TYR B C 1
ATOM 4702 O O . TYR B 1 148 ? 8.453 26.812 22.641 1 86.5 148 TYR B O 1
ATOM 4710 N N . SER B 1 149 ? 9.633 26.172 24.469 1 88.12 149 SER B N 1
ATOM 4711 C CA . SER B 1 149 ? 10.312 25.078 23.766 1 88.12 149 SER B CA 1
ATOM 4712 C C . SER B 1 149 ? 9.32 24 23.344 1 88.12 149 SER B C 1
ATOM 4714 O O . SER B 1 149 ? 9.57 23.266 22.375 1 88.12 149 SER B O 1
ATOM 4716 N N . ASN B 1 150 ? 8.188 23.953 24.047 1 92.69 150 ASN B N 1
ATOM 4717 C CA . ASN B 1 150 ? 7.176 22.953 23.719 1 92.69 150 ASN B CA 1
ATOM 4718 C C . ASN B 1 150 ? 6.051 23.547 22.875 1 92.69 150 ASN B C 1
ATOM 4720 O O . ASN B 1 150 ? 5 22.922 22.703 1 92.69 150 ASN B O 1
ATOM 4724 N N . PHE B 1 151 ? 6.277 24.781 22.391 1 94.31 151 PHE B N 1
ATOM 4725 C CA . PHE B 1 151 ? 5.312 25.422 21.516 1 94.31 151 PHE B CA 1
ATOM 4726 C C . PHE B 1 151 ? 5.867 25.547 20.109 1 94.31 151 PHE B C 1
ATOM 4728 O O . PHE B 1 151 ? 7.082 25.656 19.922 1 94.31 151 PHE B O 1
ATOM 4735 N N . PRO B 1 152 ? 4.992 25.5 19.125 1 95.19 152 PRO B N 1
ATOM 4736 C CA . PRO B 1 152 ? 5.465 25.797 17.781 1 95.19 152 PRO B CA 1
ATOM 4737 C C . PRO B 1 152 ? 5.844 27.266 17.594 1 95.19 152 PRO B C 1
ATOM 4739 O O . PRO B 1 152 ? 5.504 28.109 18.438 1 95.19 152 PRO B O 1
ATOM 4742 N N . ASP B 1 153 ? 6.566 27.531 16.516 1 94 153 ASP B N 1
ATOM 4743 C CA . ASP B 1 153 ? 6.895 28.922 16.188 1 94 153 ASP B CA 1
ATOM 4744 C C . ASP B 1 153 ? 5.672 29.656 15.648 1 94 153 ASP B C 1
ATOM 4746 O O . ASP B 1 153 ? 4.762 29.047 15.086 1 94 153 ASP B O 1
ATOM 4750 N N . ILE B 1 154 ? 5.664 30.984 15.82 1 96.5 154 ILE B N 1
ATOM 4751 C CA . ILE B 1 154 ? 4.504 31.75 15.375 1 96.5 154 ILE B CA 1
ATOM 4752 C C . ILE B 1 154 ? 4.945 32.844 14.43 1 96.5 154 ILE B C 1
ATOM 4754 O O . ILE B 1 154 ? 4.215 33.219 13.508 1 96.5 154 ILE B O 1
ATOM 4758 N N . ASN B 1 155 ? 6.188 33.438 14.727 1 97.44 155 ASN B N 1
ATOM 4759 C CA . ASN B 1 155 ? 6.684 34.5 13.852 1 97.44 155 ASN B CA 1
ATOM 4760 C C . ASN B 1 155 ? 7.02 33.969 12.461 1 97.44 155 ASN B C 1
ATOM 4762 O O . ASN B 1 155 ? 7.562 32.875 12.328 1 97.44 155 ASN B O 1
ATOM 4766 N N . PHE B 1 156 ? 6.82 34.719 11.414 1 97.62 156 PHE B N 1
ATOM 4767 C CA . PHE B 1 156 ? 6.832 34.219 10.039 1 97.62 156 PHE B CA 1
ATOM 4768 C C . PHE B 1 156 ? 8.242 34.25 9.469 1 97.62 156 PHE B C 1
ATOM 4770 O O . PHE B 1 156 ? 8.438 34.031 8.266 1 97.62 156 PHE B O 1
ATOM 4777 N N . ASN B 1 157 ? 9.289 34.5 10.273 1 95.75 157 ASN B N 1
ATOM 4778 C CA . ASN B 1 157 ? 10.664 34.625 9.781 1 95.75 157 ASN B CA 1
ATOM 4779 C C . ASN B 1 157 ? 11.078 33.375 8.969 1 95.75 157 ASN B C 1
ATOM 4781 O O . ASN B 1 157 ? 11.797 33.531 7.977 1 95.75 157 ASN B O 1
ATOM 4785 N N . ARG B 1 158 ? 10.625 32.219 9.352 1 93.88 158 ARG B N 1
ATOM 4786 C CA . ARG B 1 158 ? 11.016 31 8.641 1 93.88 158 ARG B CA 1
ATOM 4787 C C . ARG B 1 158 ? 10.344 30.922 7.273 1 93.88 158 ARG B C 1
ATOM 4789 O O . ARG B 1 158 ? 10.883 30.312 6.344 1 93.88 158 ARG B O 1
ATOM 4796 N N . LEU B 1 159 ? 9.133 31.484 7.145 1 96 159 LEU B N 1
ATOM 4797 C CA . LEU B 1 159 ? 8.445 31.547 5.859 1 96 159 LEU B CA 1
ATOM 4798 C C . LEU B 1 159 ? 9.195 32.469 4.891 1 96 159 LEU B C 1
ATOM 4800 O O . LEU B 1 159 ? 9.172 32.219 3.678 1 96 159 LEU B O 1
ATOM 4804 N N . PHE B 1 160 ? 9.953 33.438 5.43 1 96.62 160 PHE B N 1
ATOM 4805 C CA . PHE B 1 160 ? 10.656 34.438 4.609 1 96.62 160 PHE B CA 1
ATOM 4806 C C . PHE B 1 160 ? 11.992 33.875 4.125 1 96.62 160 PHE B C 1
ATOM 4808 O O . PHE B 1 160 ? 12.617 34.438 3.23 1 96.62 160 PHE B O 1
ATOM 4815 N N . GLN B 1 161 ? 12.359 32.781 4.715 1 93.69 161 GLN B N 1
ATOM 4816 C CA . GLN B 1 161 ? 13.719 32.281 4.512 1 93.69 161 GLN B CA 1
ATOM 4817 C C . GLN B 1 161 ? 13.805 31.422 3.246 1 93.69 161 GLN B C 1
ATOM 4819 O O . GLN B 1 161 ? 12.898 30.656 2.945 1 93.69 161 GLN B O 1
ATOM 4824 N N . GLY B 1 162 ? 14.891 31.656 2.465 1 87.56 162 GLY B N 1
ATOM 4825 C CA . GLY B 1 162 ? 15.164 30.812 1.312 1 87.56 162 GLY B CA 1
ATOM 4826 C C . GLY B 1 162 ? 16.062 29.641 1.632 1 87.56 162 GLY B C 1
ATOM 4827 O O . GLY B 1 162 ? 16.641 29.562 2.723 1 87.56 162 GLY B O 1
ATOM 4828 N N . GLY B 1 163 ? 15.969 28.531 0.743 1 71.56 163 GLY B N 1
ATOM 4829 C CA . GLY B 1 163 ? 16.797 27.359 0.979 1 71.56 163 GLY B CA 1
ATOM 4830 C C . GLY B 1 163 ? 18.125 27.422 0.267 1 71.56 163 GLY B C 1
ATOM 4831 O O . GLY B 1 163 ? 18.406 28.375 -0.463 1 71.56 163 GLY B O 1
ATOM 4832 N N . LYS B 1 164 ? 19.156 26.531 0.679 1 60.06 164 LYS B N 1
ATOM 4833 C CA . LYS B 1 164 ? 20.484 26.453 0.077 1 60.06 164 LYS B CA 1
ATOM 4834 C C . LYS B 1 164 ? 20.391 26.406 -1.446 1 60.06 164 LYS B C 1
ATOM 4836 O O . LYS B 1 164 ? 21.266 26.953 -2.135 1 60.06 164 LYS B O 1
ATOM 4841 N N . GLY B 1 165 ? 19.469 25.734 -2.027 1 59.22 165 GLY B N 1
ATOM 4842 C CA . GLY B 1 165 ? 19.438 25.594 -3.473 1 59.22 165 GLY B CA 1
ATOM 4843 C C . GLY B 1 165 ? 18.531 26.594 -4.156 1 59.22 165 GLY B C 1
ATOM 4844 O O . GLY B 1 165 ? 18.141 26.406 -5.316 1 59.22 165 GLY B O 1
ATOM 4845 N N . GLY B 1 166 ? 18.281 27.641 -3.547 1 62.72 166 GLY B N 1
ATOM 4846 C CA . GLY B 1 166 ? 17.422 28.672 -4.113 1 62.72 166 GLY B CA 1
ATOM 4847 C C . GLY B 1 166 ? 16.016 28.672 -3.525 1 62.72 166 GLY B C 1
ATOM 4848 O O . GLY B 1 166 ? 15.766 28 -2.523 1 62.72 166 GLY B O 1
ATOM 4849 N N . THR B 1 167 ? 15.273 29.688 -4.031 1 64.5 167 THR B N 1
ATOM 4850 C CA . THR B 1 167 ? 13.945 29.906 -3.48 1 64.5 167 THR B CA 1
ATOM 4851 C C . THR B 1 167 ? 12.953 28.875 -4.004 1 64.5 167 THR B C 1
ATOM 4853 O O . THR B 1 167 ? 12.883 28.625 -5.211 1 64.5 167 THR B O 1
ATOM 4856 N N . SER B 1 168 ? 12.383 28.219 -3.07 1 76.69 168 SER B N 1
ATOM 4857 C CA . SER B 1 168 ? 11.352 27.219 -3.359 1 76.69 168 SER B CA 1
ATOM 4858 C C . SER B 1 168 ? 10.102 27.859 -3.934 1 76.69 168 SER B C 1
ATOM 4860 O O . SER B 1 168 ? 9.633 28.891 -3.426 1 76.69 168 SER B O 1
ATOM 4862 N N . THR B 1 169 ? 9.695 27.5 -5.074 1 87.81 169 THR B N 1
ATOM 4863 C CA . THR B 1 169 ? 8.438 27.922 -5.695 1 87.81 169 THR B CA 1
ATOM 4864 C C . THR B 1 169 ? 7.273 27.734 -4.73 1 87.81 169 THR B C 1
ATOM 4866 O O . THR B 1 169 ? 6.336 28.547 -4.719 1 87.81 169 THR B O 1
ATOM 4869 N N . VAL B 1 170 ? 7.438 26.906 -3.816 1 93.88 170 VAL B N 1
ATOM 4870 C CA . VAL B 1 170 ? 6.363 26.594 -2.885 1 93.88 170 VAL B CA 1
ATOM 4871 C C . VAL B 1 170 ? 6.219 27.703 -1.858 1 93.88 170 VAL B C 1
ATOM 4873 O O . VAL B 1 170 ? 5.102 28.078 -1.492 1 93.88 170 VAL B O 1
ATOM 4876 N N . LYS B 1 171 ? 7.285 28.281 -1.385 1 95.25 171 LYS B N 1
ATOM 4877 C CA . LYS B 1 171 ? 7.23 29.359 -0.402 1 95.25 171 LYS B CA 1
ATOM 4878 C C . LYS B 1 171 ? 6.582 30.609 -0.991 1 95.25 171 LYS B C 1
ATOM 4880 O O . LYS B 1 171 ? 5.883 31.344 -0.288 1 95.25 171 LYS B O 1
ATOM 4885 N N . CYS B 1 172 ? 6.844 30.828 -2.234 1 95.69 172 CYS B N 1
ATOM 4886 C CA . CYS B 1 172 ? 6.195 31.969 -2.891 1 95.69 172 CYS B CA 1
ATOM 4887 C C . CYS B 1 172 ? 4.688 31.766 -2.947 1 95.69 172 CYS B C 1
ATOM 4889 O O . CYS B 1 172 ? 3.926 32.719 -2.719 1 95.69 172 CYS B O 1
ATOM 4891 N N . GLU B 1 173 ? 4.301 30.516 -3.264 1 96.81 173 GLU B N 1
ATOM 4892 C CA . GLU B 1 173 ? 2.875 30.203 -3.299 1 96.81 173 GLU B CA 1
ATOM 4893 C C . GLU B 1 173 ? 2.244 30.344 -1.916 1 96.81 173 GLU B C 1
ATOM 4895 O O . GLU B 1 173 ? 1.104 30.797 -1.793 1 96.81 173 GLU B O 1
ATOM 4900 N N . LYS B 1 174 ? 2.992 29.953 -0.913 1 97.88 174 LYS B N 1
ATOM 4901 C CA . LYS B 1 174 ? 2.518 30.109 0.459 1 97.88 174 LYS B CA 1
ATOM 4902 C C . LYS B 1 174 ? 2.355 31.578 0.82 1 97.88 174 LYS B C 1
ATOM 4904 O O . LYS B 1 174 ? 1.36 31.969 1.435 1 97.88 174 LYS B O 1
ATOM 4909 N N . LEU B 1 175 ? 3.354 32.375 0.465 1 97.88 175 LEU B N 1
ATOM 4910 C CA . LEU B 1 175 ? 3.299 33.812 0.725 1 97.88 175 LEU B CA 1
ATOM 4911 C C . LEU B 1 175 ? 2.113 34.469 0.006 1 97.88 175 LEU B C 1
ATOM 4913 O O . LEU B 1 175 ? 1.449 35.344 0.556 1 97.88 175 LEU B O 1
ATOM 4917 N N . GLN B 1 176 ? 1.854 33.969 -1.193 1 97.94 176 GLN B N 1
ATOM 4918 C CA . GLN B 1 176 ? 0.706 34.469 -1.948 1 97.94 176 GLN B CA 1
ATOM 4919 C C . GLN B 1 176 ? -0.596 34.25 -1.188 1 97.94 176 GLN B C 1
ATOM 4921 O O . GLN B 1 176 ? -1.461 35.125 -1.137 1 97.94 176 GLN B O 1
ATOM 4926 N N . SER B 1 177 ? -0.713 33.094 -0.621 1 98.31 177 SER B N 1
ATOM 4927 C CA . SER B 1 177 ? -1.911 32.75 0.138 1 98.31 177 SER B CA 1
ATOM 4928 C C . SER B 1 177 ? -2.047 33.625 1.382 1 98.31 177 SER B C 1
ATOM 4930 O O . SER B 1 177 ? -3.129 34.156 1.671 1 98.31 177 SER B O 1
ATOM 4932 N N . VAL B 1 178 ? -0.979 33.812 2.076 1 98.38 178 VAL B N 1
ATOM 4933 C CA . VAL B 1 178 ? -0.981 34.562 3.32 1 98.38 178 VAL B CA 1
ATOM 4934 C C . VAL B 1 178 ? -1.29 36.031 3.025 1 98.38 178 VAL B C 1
ATOM 4936 O O . VAL B 1 178 ? -2.109 36.656 3.709 1 98.38 178 VAL B O 1
ATOM 4939 N N . LEU B 1 179 ? -0.673 36.594 2.035 1 98.38 179 LEU B N 1
ATOM 4940 C CA . LEU B 1 179 ? -0.84 38 1.743 1 98.38 179 LEU B CA 1
ATOM 4941 C C . LEU B 1 179 ? -2.209 38.281 1.127 1 98.38 179 LEU B C 1
ATOM 4943 O O . LEU B 1 179 ? -2.779 39.344 1.322 1 98.38 179 LEU B O 1
ATOM 4947 N N . HIS B 1 180 ? -2.697 37.281 0.377 1 98.25 180 HIS B N 1
ATOM 4948 C CA . HIS B 1 180 ? -4.074 37.406 -0.086 1 98.25 180 HIS B CA 1
ATOM 4949 C C . HIS B 1 180 ? -5.039 37.531 1.088 1 98.25 180 HIS B C 1
ATOM 4951 O O . HIS B 1 180 ? -5.992 38.312 1.038 1 98.25 180 HIS B O 1
ATOM 4957 N N . TYR B 1 181 ? -4.84 36.75 2.066 1 98.38 181 TYR B N 1
ATOM 4958 C CA . TYR B 1 181 ? -5.648 36.844 3.277 1 98.38 181 TYR B CA 1
ATOM 4959 C C . TYR B 1 181 ? -5.641 38.281 3.828 1 98.38 181 TYR B C 1
ATOM 4961 O O . TYR B 1 181 ? -6.699 38.844 4.105 1 98.38 181 TYR B O 1
ATOM 4969 N N . PHE B 1 182 ? -4.465 38.844 4.008 1 98.56 182 PHE B N 1
ATOM 4970 C CA . PHE B 1 182 ? -4.367 40.156 4.574 1 98.56 182 PHE B CA 1
ATOM 4971 C C . PHE B 1 182 ? -5.031 41.188 3.666 1 98.56 182 PHE B C 1
ATOM 4973 O O . PHE B 1 182 ? -5.621 42.156 4.145 1 98.56 182 PHE B O 1
ATOM 4980 N N . ARG B 1 183 ? -4.887 40.969 2.406 1 97.75 183 ARG B N 1
ATOM 4981 C CA . ARG B 1 183 ? -5.59 41.844 1.478 1 97.75 183 ARG B CA 1
ATOM 4982 C C . ARG B 1 183 ? -7.098 41.781 1.709 1 97.75 183 ARG B C 1
ATOM 4984 O O . ARG B 1 183 ? -7.754 42.844 1.771 1 97.75 183 ARG B O 1
ATOM 4991 N N . CYS B 1 184 ? -7.641 40.625 1.913 1 97.44 184 CYS B N 1
ATOM 4992 C CA . CYS B 1 184 ? -9.07 40.438 2.098 1 97.44 184 CYS B CA 1
ATOM 4993 C C . CYS B 1 184 ? -9.547 41.094 3.393 1 97.44 184 CYS B C 1
ATOM 4995 O O . CYS B 1 184 ? -10.516 41.844 3.391 1 97.44 184 CYS B O 1
ATOM 4997 N N . VAL B 1 185 ? -8.852 40.875 4.453 1 97.06 185 VAL B N 1
ATOM 4998 C CA . VAL B 1 185 ? -9.352 41.281 5.762 1 97.06 185 VAL B CA 1
ATOM 4999 C C . VAL B 1 185 ? -9.141 42.781 5.957 1 97.06 185 VAL B C 1
ATOM 5001 O O . VAL B 1 185 ? -9.828 43.406 6.77 1 97.06 185 VAL B O 1
ATOM 5004 N N . THR B 1 186 ? -8.203 43.344 5.27 1 96.62 186 THR B N 1
ATOM 5005 C CA . THR B 1 186 ? -7.996 44.781 5.379 1 96.62 186 THR B CA 1
ATOM 5006 C C . THR B 1 186 ? -8.992 45.531 4.5 1 96.62 186 THR B C 1
ATOM 5008 O O . THR B 1 186 ? -9.32 46.688 4.773 1 96.62 186 THR B O 1
ATOM 5011 N N . GLN B 1 187 ? -9.422 44.906 3.449 1 94.75 187 GLN B N 1
ATOM 5012 C CA . GLN B 1 187 ? -10.43 45.5 2.59 1 94.75 187 GLN B CA 1
ATOM 5013 C C . GLN B 1 187 ? -11.82 45.406 3.203 1 94.75 187 GLN B C 1
ATOM 5015 O O . GLN B 1 187 ? -12.594 46.344 3.18 1 94.75 187 GLN B O 1
ATOM 5020 N N . CYS B 1 188 ? -12.102 44.219 3.678 1 92.19 188 CYS B N 1
ATOM 5021 C CA . CYS B 1 188 ? -13.359 43.969 4.379 1 92.19 188 CYS B CA 1
ATOM 5022 C C . CYS B 1 188 ? -13.117 43.125 5.625 1 92.19 188 CYS B C 1
ATOM 5024 O O . CYS B 1 188 ? -12.977 41.906 5.539 1 92.19 188 CYS B O 1
ATOM 5026 N N . THR B 1 189 ? -13.156 43.844 6.75 1 87.69 189 THR B N 1
ATOM 5027 C CA . THR B 1 189 ? -12.883 43.125 8 1 87.69 189 THR B CA 1
ATOM 5028 C C . THR B 1 189 ? -14.039 42.188 8.352 1 87.69 189 THR B C 1
ATOM 5030 O O . THR B 1 189 ? -15.172 42.625 8.547 1 87.69 189 THR B O 1
ATOM 5033 N N . PRO B 1 190 ? -13.664 40.938 8.484 1 88.06 190 PRO B N 1
ATOM 5034 C CA . PRO B 1 190 ? -14.734 40.031 8.859 1 88.06 190 PRO B CA 1
ATOM 5035 C C . PRO B 1 190 ? -15.219 40.219 10.297 1 88.06 190 PRO B C 1
ATOM 5037 O O . PRO B 1 190 ? -14.445 40.656 11.148 1 88.06 190 PRO B O 1
ATOM 5040 N N . THR B 1 191 ? -16.453 39.844 10.609 1 89.12 191 THR B N 1
ATOM 5041 C CA . THR B 1 191 ? -17.047 40.156 11.906 1 89.12 191 THR B CA 1
ATOM 5042 C C . THR B 1 191 ? -17.375 38.875 12.656 1 89.12 191 THR B C 1
ATOM 5044 O O . THR B 1 191 ? -18.062 38.906 13.688 1 89.12 191 THR B O 1
ATOM 5047 N N . GLY B 1 192 ? -16.953 37.844 12.203 1 92.81 192 GLY B N 1
ATOM 5048 C CA . GLY B 1 192 ? -17.234 36.562 12.867 1 92.81 192 GLY B CA 1
ATOM 5049 C C . GLY B 1 192 ? -16.266 36.25 13.992 1 92.81 192 GLY B C 1
ATOM 5050 O O . GLY B 1 192 ? -15.562 37.125 14.469 1 92.81 192 GLY B O 1
ATOM 5051 N N . THR B 1 193 ? -16.406 35.031 14.547 1 94.81 193 THR B N 1
ATOM 5052 C CA . THR B 1 193 ? -15.539 34.531 15.602 1 94.81 193 THR B CA 1
ATOM 5053 C C . THR B 1 193 ? -15.023 33.125 15.273 1 94.81 193 THR B C 1
ATOM 5055 O O . THR B 1 193 ? -15.578 32.438 14.398 1 94.81 193 THR B O 1
ATOM 5058 N N . LEU B 1 194 ? -13.953 32.812 15.82 1 94.75 194 LEU B N 1
ATOM 5059 C CA . LEU B 1 194 ? -13.461 31.453 15.75 1 94.75 194 LEU B CA 1
ATOM 5060 C C . LEU B 1 194 ? -13.062 30.953 17.125 1 94.75 194 LEU B C 1
ATOM 5062 O O . LEU B 1 194 ? -12.648 31.734 17.984 1 94.75 194 LEU B O 1
ATOM 5066 N N . THR B 1 195 ? -13.227 29.641 17.359 1 96.56 195 THR B N 1
ATOM 5067 C CA . THR B 1 195 ? -12.945 29.016 18.641 1 96.56 195 THR B CA 1
ATOM 5068 C C . THR B 1 195 ? -11.906 27.906 18.5 1 96.56 195 THR B C 1
ATOM 5070 O O . THR B 1 195 ? -11.984 27.109 17.562 1 96.56 195 THR B O 1
ATOM 5073 N N . PHE B 1 196 ? -10.922 27.938 19.359 1 98 196 PHE B N 1
ATOM 5074 C CA . PHE B 1 196 ? -9.961 26.859 19.516 1 98 196 PHE B CA 1
ATOM 5075 C C . PHE B 1 196 ? -10.227 26.094 20.812 1 98 196 PHE B C 1
ATOM 5077 O O . PHE B 1 196 ? -10.305 26.688 21.891 1 98 196 PHE B O 1
ATOM 5084 N N . HIS B 1 197 ? -10.422 24.828 20.641 1 97.44 197 HIS B N 1
ATOM 5085 C CA . HIS B 1 197 ? -10.719 24 21.812 1 97.44 197 HIS B CA 1
ATOM 5086 C C . HIS B 1 197 ? -9.742 22.828 21.922 1 97.44 197 HIS B C 1
ATOM 5088 O O . HIS B 1 197 ? -9.664 22 21.031 1 97.44 197 HIS B O 1
ATOM 5094 N N . ARG B 1 198 ? -8.961 22.844 22.969 1 98.12 198 ARG B N 1
ATOM 5095 C CA . ARG B 1 198 ? -8.094 21.703 23.281 1 98.12 198 ARG B CA 1
ATOM 5096 C C . ARG B 1 198 ? -8.82 20.672 24.125 1 98.12 198 ARG B C 1
ATOM 5098 O O . ARG B 1 198 ? -9.477 21.016 25.109 1 98.12 198 ARG B O 1
ATOM 5105 N N . GLN B 1 199 ? -8.742 19.438 23.703 1 97.06 199 GLN B N 1
ATOM 5106 C CA . GLN B 1 199 ? -9.398 18.328 24.391 1 97.06 199 GLN B CA 1
ATOM 5107 C C . GLN B 1 199 ? -8.383 17.281 24.828 1 97.06 199 GLN B C 1
ATOM 5109 O O . GLN B 1 199 ? -7.578 16.812 24.016 1 97.06 199 GLN B O 1
ATOM 5114 N N . ALA B 1 200 ? -8.383 16.984 26.094 1 97.19 200 ALA B N 1
ATOM 5115 C CA . ALA B 1 200 ? -7.602 15.891 26.656 1 97.19 200 ALA B CA 1
ATOM 5116 C C . ALA B 1 200 ? -8.508 14.844 27.297 1 97.19 200 ALA B C 1
ATOM 5118 O O . ALA B 1 200 ? -9.273 15.148 28.203 1 97.19 200 ALA B O 1
ATOM 5119 N N . LEU B 1 201 ? -8.422 13.68 26.781 1 96.31 201 LEU B N 1
ATOM 5120 C CA . LEU B 1 201 ? -9.227 12.602 27.344 1 96.31 201 LEU B CA 1
ATOM 5121 C C . LEU B 1 201 ? -8.445 11.844 28.406 1 96.31 201 LEU B C 1
ATOM 5123 O O . LEU B 1 201 ? -7.234 11.641 28.281 1 96.31 201 LEU B O 1
ATOM 5127 N N . GLN B 1 202 ? -9.133 11.445 29.406 1 93.75 202 GLN B N 1
ATOM 5128 C CA . GLN B 1 202 ? -8.547 10.602 30.438 1 93.75 202 GLN B CA 1
ATOM 5129 C C . GLN B 1 202 ? -8.758 9.117 30.125 1 93.75 202 GLN B C 1
ATOM 5131 O O . GLN B 1 202 ? -9.57 8.773 29.266 1 93.75 202 GLN B O 1
ATOM 5136 N N . SER B 1 203 ? -7.977 8.273 30.781 1 91.94 203 SER B N 1
ATOM 5137 C CA . SER B 1 203 ? -8.023 6.832 30.547 1 91.94 203 SER B CA 1
ATOM 5138 C C . SER B 1 203 ? -9.438 6.293 30.688 1 91.94 203 SER B C 1
ATOM 5140 O O . SER B 1 203 ? -9.836 5.367 29.969 1 91.94 203 SER B O 1
ATOM 5142 N N . GLU B 1 204 ? -10.18 6.93 31.531 1 91.12 204 GLU B N 1
ATOM 5143 C CA . GLU B 1 204 ? -11.539 6.473 31.797 1 91.12 204 GLU B CA 1
ATOM 5144 C C . GLU B 1 204 ? -12.477 6.828 30.641 1 91.12 204 GLU B C 1
ATOM 5146 O O . GLU B 1 204 ? -13.523 6.199 30.469 1 91.12 204 GLU B O 1
ATOM 5151 N N . ASP B 1 205 ? -12.102 7.812 29.875 1 91.06 205 ASP B N 1
ATOM 5152 C CA . ASP B 1 205 ? -12.93 8.258 28.75 1 91.06 205 ASP B CA 1
ATOM 5153 C C . ASP B 1 205 ? -12.664 7.418 27.5 1 91.06 205 ASP B C 1
ATOM 5155 O O . ASP B 1 205 ? -13.453 7.445 26.562 1 91.06 205 ASP B O 1
ATOM 5159 N N . LEU B 1 206 ? -11.633 6.707 27.5 1 93.62 206 LEU B N 1
ATOM 5160 C CA . LEU B 1 206 ? -11.258 5.898 26.344 1 93.62 206 LEU B CA 1
ATOM 5161 C C . LEU B 1 206 ? -12 4.566 26.344 1 93.62 206 LEU B C 1
ATOM 5163 O O . LEU B 1 206 ? -12.203 3.973 27.406 1 93.62 206 LEU B O 1
ATOM 5167 N N . PRO B 1 207 ? -12.367 4.109 25.203 1 92.5 207 PRO B N 1
ATOM 5168 C CA . PRO B 1 207 ? -13.039 2.812 25.141 1 92.5 207 PRO B CA 1
ATOM 5169 C C . PRO B 1 207 ? -12.133 1.653 25.531 1 92.5 207 PRO B C 1
ATOM 5171 O O . PRO B 1 207 ? -10.93 1.691 25.281 1 92.5 207 PRO B O 1
ATOM 5174 N N . LYS B 1 208 ? -12.766 0.684 26.172 1 92.75 208 LYS B N 1
ATOM 5175 C CA . LYS B 1 208 ? -12.102 -0.609 26.281 1 92.75 208 LYS B CA 1
ATOM 5176 C C . LYS B 1 208 ? -12.219 -1.401 24.984 1 92.75 208 LYS B C 1
ATOM 5178 O O . LYS B 1 208 ? -13.109 -2.248 24.859 1 92.75 208 LYS B O 1
ATOM 5183 N N . TRP B 1 209 ? -11.352 -1.238 24.141 1 93.25 209 TRP B N 1
ATOM 5184 C CA . TRP B 1 209 ? -11.445 -1.673 22.75 1 93.25 209 TRP B CA 1
ATOM 5185 C C . TRP B 1 209 ? -11.695 -3.174 22.656 1 93.25 209 TRP B C 1
ATOM 5187 O O . TRP B 1 209 ? -12.555 -3.621 21.906 1 93.25 209 TRP B O 1
ATOM 5197 N N . GLU B 1 210 ? -10.984 -3.984 23.406 1 89 210 GLU B N 1
ATOM 5198 C CA . GLU B 1 210 ? -11.023 -5.441 23.328 1 89 210 GLU B CA 1
ATOM 5199 C C . GLU B 1 210 ? -12.367 -5.988 23.797 1 89 210 GLU B C 1
ATOM 5201 O O . GLU B 1 210 ? -12.742 -7.109 23.453 1 89 210 GLU B O 1
ATOM 5206 N N . ARG B 1 211 ? -13.07 -5.188 24.5 1 90.19 211 ARG B N 1
ATOM 5207 C CA . ARG B 1 211 ? -14.32 -5.66 25.078 1 90.19 211 ARG B CA 1
ATOM 5208 C C . ARG B 1 211 ? -15.516 -4.93 24.484 1 90.19 211 ARG B C 1
ATOM 5210 O O . ARG B 1 211 ? -16.656 -5.145 24.906 1 90.19 211 ARG B O 1
ATOM 5217 N N . SER B 1 212 ? -15.289 -4.172 23.531 1 92.19 212 SER B N 1
ATOM 5218 C CA . SER B 1 212 ? -16.359 -3.355 22.984 1 92.19 212 SER B CA 1
ATOM 5219 C C . SER B 1 212 ? -17.344 -4.203 22.172 1 92.19 212 SER B C 1
ATOM 5221 O O . SER B 1 212 ? -16.922 -4.992 21.328 1 92.19 212 SER B O 1
ATOM 5223 N N . SER B 1 213 ? -18.562 -4.047 22.375 1 91.38 213 SER B N 1
ATOM 5224 C CA . SER B 1 213 ? -19.594 -4.773 21.641 1 91.38 213 SER B CA 1
ATOM 5225 C C . SER B 1 213 ? -20.203 -3.906 20.547 1 91.38 213 SER B C 1
ATOM 5227 O O . SER B 1 213 ? -21.156 -4.324 19.875 1 91.38 213 SER B O 1
ATOM 5229 N N . GLU B 1 214 ? -19.672 -2.742 20.391 1 91.94 214 GLU B N 1
ATOM 5230 C CA . GLU B 1 214 ? -20.188 -1.821 19.391 1 91.94 214 GLU B CA 1
ATOM 5231 C C . GLU B 1 214 ? -19.938 -2.336 17.984 1 91.94 214 GLU B C 1
ATOM 5233 O O . GLU B 1 214 ? -18.906 -2.961 17.719 1 91.94 214 GLU B O 1
ATOM 5238 N N . ASN B 1 215 ? -20.875 -2.057 17.109 1 93.62 215 ASN B N 1
ATOM 5239 C CA . ASN B 1 215 ? -20.719 -2.395 15.695 1 93.62 215 ASN B CA 1
ATOM 5240 C C . ASN B 1 215 ? -19.984 -1.296 14.93 1 93.62 215 ASN B C 1
ATOM 5242 O O . ASN B 1 215 ? -19.938 -0.148 15.375 1 93.62 215 ASN B O 1
ATOM 5246 N N . PHE B 1 216 ? -19.5 -1.683 13.82 1 95.56 216 PHE B N 1
ATOM 5247 C CA . PHE B 1 216 ? -18.875 -0.699 12.945 1 95.56 216 PHE B CA 1
ATOM 5248 C C . PHE B 1 216 ? -19.938 0.185 12.289 1 95.56 216 PHE B C 1
ATOM 5250 O O . PHE B 1 216 ? -21 -0.297 11.898 1 95.56 216 PHE B O 1
ATOM 5257 N N . SER B 1 217 ? -19.656 1.459 12.273 1 95.62 217 SER B N 1
ATOM 5258 C CA . SER B 1 217 ? -20.562 2.406 11.633 1 95.62 217 SER B CA 1
ATOM 5259 C C . SER B 1 217 ? -20.406 2.371 10.117 1 95.62 217 SER B C 1
ATOM 5261 O O . SER B 1 217 ? -19.641 1.562 9.578 1 95.62 217 SER B O 1
ATOM 5263 N N . ARG B 1 218 ? -21.234 3.246 9.391 1 96.31 218 ARG B N 1
ATOM 5264 C CA . ARG B 1 218 ? -21.203 3.275 7.93 1 96.31 218 ARG B CA 1
ATOM 5265 C C . ARG B 1 218 ? -19.906 3.902 7.426 1 96.31 218 ARG B C 1
ATOM 5267 O O . ARG B 1 218 ? -19.328 4.773 8.086 1 96.31 218 ARG B O 1
ATOM 5274 N N . LEU B 1 219 ? -19.375 3.418 6.289 1 97.75 219 LEU B N 1
ATOM 5275 C CA . LEU B 1 219 ? -18.172 3.908 5.629 1 97.75 219 LEU B CA 1
ATOM 5276 C C . LEU B 1 219 ? -18.484 4.348 4.199 1 97.75 219 LEU B C 1
ATOM 5278 O O . LEU B 1 219 ? -19.094 3.602 3.436 1 97.75 219 LEU B O 1
ATOM 5282 N N . HIS B 1 220 ? -18.172 5.52 3.932 1 97.5 220 HIS B N 1
ATOM 5283 C CA . HIS B 1 220 ? -18.156 6 2.555 1 97.5 220 HIS B CA 1
ATOM 5284 C C . HIS B 1 220 ? -16.734 6.332 2.111 1 97.5 220 HIS B C 1
ATOM 5286 O O . HIS B 1 220 ? -16.031 7.082 2.789 1 97.5 220 HIS B O 1
ATOM 5292 N N . VAL B 1 221 ? -16.312 5.719 1.046 1 97.44 221 VAL B N 1
ATOM 5293 C CA . VAL B 1 221 ? -14.969 5.973 0.537 1 97.44 221 VAL B CA 1
ATOM 5294 C C . VAL B 1 221 ? -15.055 6.688 -0.81 1 97.44 221 VAL B C 1
ATOM 5296 O O . VAL B 1 221 ? -15.805 6.273 -1.694 1 97.44 221 VAL B O 1
ATOM 5299 N N . SER B 1 222 ? -14.297 7.77 -0.898 1 96.44 222 SER B N 1
ATOM 5300 C CA . SER B 1 222 ? -14.289 8.516 -2.152 1 96.44 222 SER B CA 1
ATOM 5301 C C . SER B 1 222 ? -12.875 8.633 -2.719 1 96.44 222 SER B C 1
ATOM 5303 O O . SER B 1 222 ? -11.945 9 -2.002 1 96.44 222 SER B O 1
ATOM 5305 N N . THR B 1 223 ? -12.727 8.305 -3.984 1 95.25 223 THR B N 1
ATOM 5306 C CA . THR B 1 223 ? -11.445 8.477 -4.668 1 95.25 223 THR B CA 1
ATOM 5307 C C . THR B 1 223 ? -11.305 9.898 -5.203 1 95.25 223 THR B C 1
ATOM 5309 O O . THR B 1 223 ? -10.188 10.344 -5.492 1 95.25 223 THR B O 1
ATOM 5312 N N . LYS B 1 224 ? -12.445 10.539 -5.262 1 93.94 224 LYS B N 1
ATOM 5313 C CA . LYS B 1 224 ? -12.445 11.906 -5.785 1 93.94 224 LYS B CA 1
ATOM 5314 C C . LYS B 1 224 ? -12.656 12.922 -4.664 1 93.94 224 LYS B C 1
ATOM 5316 O O . LYS B 1 224 ? -13.258 12.602 -3.639 1 93.94 224 LYS B O 1
ATOM 5321 N N . GLY B 1 225 ? -12.078 14.133 -4.949 1 92.25 225 GLY B N 1
ATOM 5322 C CA . GLY B 1 225 ? -12.32 15.227 -4.023 1 92.25 225 GLY B CA 1
ATOM 5323 C C . GLY B 1 225 ? -11.352 15.234 -2.854 1 92.25 225 GLY B C 1
ATOM 5324 O O . GLY B 1 225 ? -10.406 14.445 -2.812 1 92.25 225 GLY B O 1
ATOM 5325 N N . ASN B 1 226 ? -11.516 16.281 -1.988 1 94 226 ASN B N 1
ATOM 5326 C CA . ASN B 1 226 ? -10.711 16.469 -0.783 1 94 226 ASN B CA 1
ATOM 5327 C C . ASN B 1 226 ? -11.578 16.891 0.405 1 94 226 ASN B C 1
ATOM 5329 O O . ASN B 1 226 ? -12.75 17.234 0.237 1 94 226 ASN B O 1
ATOM 5333 N N . ILE B 1 227 ? -11.047 16.797 1.583 1 95.25 227 ILE B N 1
ATOM 5334 C CA . ILE B 1 227 ? -11.766 17.062 2.828 1 95.25 227 ILE B CA 1
ATOM 5335 C C . ILE B 1 227 ? -12.273 18.5 2.848 1 95.25 227 ILE B C 1
ATOM 5337 O O . ILE B 1 227 ? -13.43 18.75 3.18 1 95.25 227 ILE B O 1
ATOM 5341 N N . GLU B 1 228 ? -11.43 19.438 2.43 1 92.62 228 GLU B N 1
ATOM 5342 C CA . GLU B 1 228 ? -11.75 20.859 2.549 1 92.62 228 GLU B CA 1
ATOM 5343 C C . GLU B 1 228 ? -12.797 21.266 1.515 1 92.62 228 GLU B C 1
ATOM 5345 O O . GLU B 1 228 ? -13.562 22.203 1.744 1 92.62 228 GLU B O 1
ATOM 5350 N N . ASP B 1 229 ? -12.836 20.547 0.398 1 91.06 229 ASP B N 1
ATOM 5351 C CA . ASP B 1 229 ? -13.758 20.922 -0.671 1 91.06 229 ASP B CA 1
ATOM 5352 C C . ASP B 1 229 ? -15.062 20.141 -0.567 1 91.06 229 ASP B C 1
ATOM 5354 O O . ASP B 1 229 ? -16.125 20.641 -0.939 1 91.06 229 ASP B O 1
ATOM 5358 N N . ASP B 1 230 ? -14.977 18.922 -0.061 1 91.38 230 ASP B N 1
ATOM 5359 C CA . ASP B 1 230 ? -16.125 18.031 -0.124 1 91.38 230 ASP B CA 1
ATOM 5360 C C . ASP B 1 230 ? -16.578 17.625 1.275 1 91.38 230 ASP B C 1
ATOM 5362 O O . ASP B 1 230 ? -17.484 16.797 1.424 1 91.38 230 ASP B O 1
ATOM 5366 N N . GLY B 1 231 ? -15.992 18.219 2.287 1 90.69 231 GLY B N 1
ATOM 5367 C CA . GLY B 1 231 ? -16.297 17.812 3.648 1 90.69 231 GLY B CA 1
ATOM 5368 C C . GLY B 1 231 ? -17.188 18.781 4.387 1 90.69 231 GLY B C 1
ATOM 5369 O O . GLY B 1 231 ? -17.219 18.797 5.617 1 90.69 231 GLY B O 1
ATOM 5370 N N . THR B 1 232 ? -17.891 19.625 3.689 1 89 232 THR B N 1
ATOM 5371 C CA . THR B 1 232 ? -18.781 20.578 4.336 1 89 232 THR B CA 1
ATOM 5372 C C . THR B 1 232 ? -19.844 19.875 5.172 1 89 232 THR B C 1
ATOM 5374 O O . THR B 1 232 ? -20.469 18.922 4.703 1 89 232 THR B O 1
ATOM 5377 N N . GLY B 1 233 ? -20 20.281 6.375 1 88.19 233 GLY B N 1
ATOM 5378 C CA . GLY B 1 233 ? -21 19.703 7.266 1 88.19 233 GLY B CA 1
ATOM 5379 C C . GLY B 1 233 ? -20.453 18.578 8.117 1 88.19 233 GLY B C 1
ATOM 5380 O O . GLY B 1 233 ? -21.094 18.172 9.094 1 88.19 233 GLY B O 1
ATOM 5381 N N . PHE B 1 234 ? -19.359 18.078 7.754 1 94 234 PHE B N 1
ATOM 5382 C CA . PHE B 1 234 ? -18.734 17.016 8.516 1 94 234 PHE B CA 1
ATOM 5383 C C . PHE B 1 234 ? -17.719 17.562 9.492 1 94 234 PHE B C 1
ATOM 5385 O O . PHE B 1 234 ? -17.344 18.734 9.414 1 94 234 PHE B O 1
ATOM 5392 N N . LEU B 1 235 ? -17.359 16.766 10.469 1 96.31 235 LEU B N 1
ATOM 5393 C CA . LEU B 1 235 ? -16.125 17.031 11.203 1 96.31 235 LEU B CA 1
ATOM 5394 C C . LEU B 1 235 ? -14.906 16.719 10.352 1 96.31 235 LEU B C 1
ATOM 5396 O O . LEU B 1 235 ? -14.695 15.562 9.969 1 96.31 235 LEU B O 1
ATOM 5400 N N . GLN B 1 236 ? -14.156 17.719 10.062 1 97.81 236 GLN B N 1
ATOM 5401 C CA . GLN B 1 236 ? -13.039 17.562 9.133 1 97.81 236 GLN B CA 1
ATOM 5402 C C . GLN B 1 236 ? -11.734 17.297 9.891 1 97.81 236 GLN B C 1
ATOM 5404 O O . GLN B 1 236 ? -11.344 18.094 10.75 1 97.81 236 GLN B O 1
ATOM 5409 N N . VAL B 1 237 ? -11.07 16.234 9.523 1 98.5 237 VAL B N 1
ATOM 5410 C CA . VAL B 1 237 ? -9.836 15.891 10.227 1 98.5 237 VAL B CA 1
ATOM 5411 C C . VAL B 1 237 ? -8.664 16.641 9.609 1 98.5 237 VAL B C 1
ATOM 5413 O O . VAL B 1 237 ? -8.516 16.688 8.383 1 98.5 237 VAL B O 1
ATOM 5416 N N . ASP B 1 238 ? -7.926 17.281 10.406 1 98.25 238 ASP B N 1
ATOM 5417 C CA . ASP B 1 238 ? -6.617 17.828 10.062 1 98.25 238 ASP B CA 1
ATOM 5418 C C . ASP B 1 238 ? -5.496 16.859 10.438 1 98.25 238 ASP B C 1
ATOM 5420 O O . ASP B 1 238 ? -5.336 16.516 11.617 1 98.25 238 ASP B O 1
ATOM 5424 N N . PHE B 1 239 ? -4.785 16.359 9.414 1 97.25 239 PHE B N 1
ATOM 5425 C CA . PHE B 1 239 ? -3.67 15.461 9.656 1 97.25 239 PHE B CA 1
ATOM 5426 C C . PHE B 1 239 ? -2.506 16.203 10.305 1 97.25 239 PHE B C 1
ATOM 5428 O O . PHE B 1 239 ? -1.466 16.406 9.68 1 97.25 239 PHE B O 1
ATOM 5435 N N . ALA B 1 240 ? -2.531 16.375 11.5 1 96.81 240 ALA B N 1
ATOM 5436 C CA . ALA B 1 240 ? -1.711 17.375 12.188 1 96.81 240 ALA B CA 1
ATOM 5437 C C . ALA B 1 240 ? -0.369 16.781 12.609 1 96.81 240 ALA B C 1
ATOM 5439 O O . ALA B 1 240 ? -0.239 15.562 12.766 1 96.81 240 ALA B O 1
ATOM 5440 N N . ASN B 1 241 ? 0.589 17.672 12.734 1 96 241 ASN B N 1
ATOM 5441 C CA . ASN B 1 241 ? 1.783 17.438 13.547 1 96 241 ASN B CA 1
ATOM 5442 C C . ASN B 1 241 ? 1.502 17.641 15.031 1 96 241 ASN B C 1
ATOM 5444 O O . ASN B 1 241 ? 0.52 18.281 15.398 1 96 241 ASN B O 1
ATOM 5448 N N . LYS B 1 242 ? 2.344 16.984 15.867 1 97.25 242 LYS B N 1
ATOM 5449 C CA . LYS B 1 242 ? 2.182 17.234 17.297 1 97.25 242 LYS B CA 1
ATOM 5450 C C . LYS B 1 242 ? 2.34 18.719 17.625 1 97.25 242 LYS B C 1
ATOM 5452 O O . LYS B 1 242 ? 1.757 19.203 18.594 1 97.25 242 LYS B O 1
ATOM 5457 N N . TYR B 1 243 ? 3.221 19.344 16.906 1 96.88 243 TYR B N 1
ATOM 5458 C CA . TYR B 1 243 ? 3.252 20.797 16.891 1 96.88 243 TYR B CA 1
ATOM 5459 C C . TYR B 1 243 ? 2.332 21.359 15.82 1 96.88 243 TYR B C 1
ATOM 5461 O O . TYR B 1 243 ? 2.715 21.438 14.648 1 96.88 243 TYR B O 1
ATOM 5469 N N . ILE B 1 244 ? 1.173 21.719 16.234 1 97.69 244 ILE B N 1
ATOM 5470 C CA . ILE B 1 244 ? 0.074 22.047 15.336 1 97.69 244 ILE B CA 1
ATOM 5471 C C . ILE B 1 244 ? 0.538 23.062 14.305 1 97.69 244 ILE B C 1
ATOM 5473 O O . ILE B 1 244 ? 1.276 24 14.633 1 97.69 244 ILE B O 1
ATOM 5477 N N . GLY B 1 245 ? 0.106 22.922 13.117 1 97.38 245 GLY B N 1
ATOM 5478 C CA . GLY B 1 245 ? 0.478 23.781 12 1 97.38 245 GLY B CA 1
ATOM 5479 C C . GLY B 1 245 ? 1.65 23.25 11.203 1 97.38 245 GLY B C 1
ATOM 5480 O O . GLY B 1 245 ? 1.88 23.656 10.062 1 97.38 245 GLY B O 1
ATOM 5481 N N . GLY B 1 246 ? 2.406 22.375 11.844 1 95.5 246 GLY B N 1
ATOM 5482 C CA . GLY B 1 246 ? 3.531 21.75 11.164 1 95.5 246 GLY B CA 1
ATOM 5483 C C . GLY B 1 246 ? 4.496 22.766 10.562 1 95.5 246 GLY B C 1
ATOM 5484 O O . GLY B 1 246 ? 4.945 23.688 11.242 1 95.5 246 GLY B O 1
ATOM 5485 N N . GLY B 1 247 ? 4.773 22.578 9.266 1 95.19 247 GLY B N 1
ATOM 5486 C CA . GLY B 1 247 ? 5.707 23.453 8.578 1 95.19 247 GLY B CA 1
ATOM 5487 C C . GLY B 1 247 ? 5.02 24.562 7.805 1 95.19 247 GLY B C 1
ATOM 5488 O O . GLY B 1 247 ? 5.523 25.016 6.773 1 95.19 247 GLY B O 1
ATOM 5489 N N . VAL B 1 248 ? 3.9 25.016 8.242 1 97.38 248 VAL B N 1
ATOM 5490 C CA . VAL B 1 248 ? 3.107 25.969 7.48 1 97.38 248 VAL B CA 1
ATOM 5491 C C . VAL B 1 248 ? 3.91 27.25 7.27 1 97.38 248 VAL B C 1
ATOM 5493 O O . VAL B 1 248 ? 3.838 27.859 6.203 1 97.38 248 VAL B O 1
ATOM 5496 N N . ILE B 1 249 ? 4.676 27.672 8.273 1 96.06 249 ILE B N 1
ATOM 5497 C CA . ILE B 1 249 ? 5.488 28.875 8.109 1 96.06 249 ILE B CA 1
ATOM 5498 C C . ILE B 1 249 ? 6.926 28.484 7.785 1 96.06 249 ILE B C 1
ATOM 5500 O O . ILE B 1 249 ? 7.855 29.266 8.023 1 96.06 249 ILE B O 1
ATOM 5504 N N . GLY B 1 250 ? 7.137 27.297 7.418 1 93.06 250 GLY B N 1
ATOM 5505 C CA . GLY B 1 250 ? 8.414 26.766 6.965 1 93.06 250 GLY B CA 1
ATOM 5506 C C . GLY B 1 250 ? 8.344 26.141 5.582 1 93.06 250 GLY B C 1
ATOM 5507 O O . GLY B 1 250 ? 7.852 26.766 4.641 1 93.06 250 GLY B O 1
ATOM 5508 N N . GLU B 1 251 ? 8.781 24.906 5.508 1 90.06 251 GLU B N 1
ATOM 5509 C CA . GLU B 1 251 ? 8.922 24.297 4.195 1 90.06 251 GLU B CA 1
ATOM 5510 C C . GLU B 1 251 ? 7.777 23.312 3.922 1 90.06 251 GLU B C 1
ATOM 5512 O O . GLU B 1 251 ? 7.492 23 2.768 1 90.06 251 GLU B O 1
ATOM 5517 N N . GLY B 1 252 ? 7.133 22.875 4.941 1 92.19 252 GLY B N 1
ATOM 5518 C CA . GLY B 1 252 ? 6.102 21.859 4.77 1 92.19 252 GLY B CA 1
ATOM 5519 C C . GLY B 1 252 ? 4.891 22.375 4.012 1 92.19 252 GLY B C 1
ATOM 5520 O O . GLY B 1 252 ? 4.496 23.531 4.164 1 92.19 252 GLY B O 1
ATOM 5521 N N . CYS B 1 253 ? 4.27 21.484 3.168 1 95.75 253 CYS B N 1
ATOM 5522 C CA . CYS B 1 253 ? 3.088 21.891 2.412 1 95.75 253 CYS B CA 1
ATOM 5523 C C . CYS B 1 253 ? 2.229 20.672 2.059 1 95.75 253 CYS B C 1
ATOM 5525 O O . CYS B 1 253 ? 1.866 20.484 0.896 1 95.75 253 CYS B O 1
ATOM 5527 N N . VAL B 1 254 ? 1.981 19.906 3.039 1 95.38 254 VAL B N 1
ATOM 5528 C CA . VAL B 1 254 ? 1.1 18.75 2.865 1 95.38 254 VAL B CA 1
ATOM 5529 C C . VAL B 1 254 ? -0.297 19.094 3.385 1 95.38 254 VAL B C 1
ATOM 5531 O O . VAL B 1 254 ? -0.714 20.25 3.354 1 95.38 254 VAL B O 1
ATOM 5534 N N . GLN B 1 255 ? -1.087 18.188 3.779 1 96.44 255 GLN B N 1
ATOM 5535 C CA . GLN B 1 255 ? -2.51 18.406 4.023 1 96.44 255 GLN B CA 1
ATOM 5536 C C . GLN B 1 255 ? -2.729 19.453 5.105 1 96.44 255 GLN B C 1
ATOM 5538 O O . GLN B 1 255 ? -3.525 20.375 4.93 1 96.44 255 GLN B O 1
ATOM 5543 N N . GLU B 1 256 ? -2.047 19.328 6.25 1 97.44 256 GLU B N 1
ATOM 5544 C CA . GLU B 1 256 ? -2.203 20.281 7.352 1 97.44 256 GLU B CA 1
ATOM 5545 C C . GLU B 1 256 ? -1.814 21.688 6.93 1 97.44 256 GLU B C 1
ATOM 5547 O O .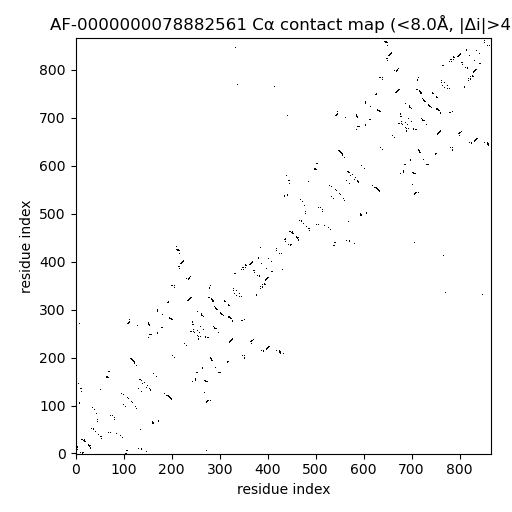 GLU B 1 256 ? -2.578 22.641 7.133 1 97.44 256 GLU B O 1
ATOM 5552 N N . GLU B 1 257 ? -0.646 21.797 6.352 1 98 257 GLU B N 1
ATOM 5553 C CA . GLU B 1 257 ? -0.157 23.109 5.961 1 98 257 GLU B CA 1
ATOM 5554 C C . GLU B 1 257 ? -1.068 23.75 4.918 1 98 257 GLU B C 1
ATOM 5556 O O . GLU B 1 257 ? -1.355 24.953 4.984 1 98 257 GLU B O 1
ATOM 5561 N N . ILE B 1 258 ? -1.483 22.953 4.012 1 98 258 ILE B N 1
ATOM 5562 C CA . ILE B 1 258 ? -2.367 23.469 2.969 1 98 258 ILE B CA 1
ATOM 5563 C C . ILE B 1 258 ? -3.66 23.984 3.598 1 98 258 ILE B C 1
ATOM 5565 O O . ILE B 1 258 ? -4.148 25.047 3.236 1 98 258 ILE B O 1
ATOM 5569 N N . ARG B 1 259 ? -4.211 23.203 4.523 1 98 259 ARG B N 1
ATOM 5570 C CA . ARG B 1 259 ? -5.426 23.641 5.207 1 98 259 ARG B CA 1
ATOM 5571 C C . ARG B 1 259 ? -5.223 24.984 5.898 1 98 259 ARG B C 1
ATOM 5573 O O . ARG B 1 259 ? -6.094 25.844 5.844 1 98 259 ARG B O 1
ATOM 5580 N N . PHE B 1 260 ? -4.074 25.156 6.488 1 98.56 260 PHE B N 1
ATOM 5581 C CA . PHE B 1 260 ? -3.766 26.391 7.203 1 98.56 260 PHE B CA 1
ATOM 5582 C C . PHE B 1 260 ? -3.533 27.547 6.23 1 98.56 260 PHE B C 1
ATOM 5584 O O . PHE B 1 260 ? -3.764 28.703 6.57 1 98.56 260 PHE B O 1
ATOM 5591 N N . LEU B 1 261 ? -3.104 27.219 5.027 1 98.62 261 LEU B N 1
ATOM 5592 C CA . LEU B 1 261 ? -2.84 28.266 4.039 1 98.62 261 LEU B CA 1
ATOM 5593 C C . LEU B 1 261 ? -4.141 28.766 3.426 1 98.62 261 LEU B C 1
ATOM 5595 O O . LEU B 1 261 ? -4.246 29.953 3.084 1 98.62 261 LEU B O 1
ATOM 5599 N N . ILE B 1 262 ? -5.141 27.906 3.305 1 98.31 262 ILE B N 1
ATOM 5600 C CA . ILE B 1 262 ? -6.383 28.359 2.691 1 98.31 262 ILE B CA 1
ATOM 5601 C C . ILE B 1 262 ? -7.309 28.938 3.766 1 98.31 262 ILE B C 1
ATOM 5603 O O . ILE B 1 262 ? -8.242 29.672 3.457 1 98.31 262 ILE B O 1
ATOM 5607 N N . CYS B 1 263 ? -7.074 28.594 5.008 1 98 263 CYS B N 1
ATOM 5608 C CA . CYS B 1 263 ? -7.715 29.188 6.184 1 98 263 CYS B CA 1
ATOM 5609 C C . CYS B 1 263 ? -6.676 29.734 7.152 1 98 263 CYS B C 1
ATOM 5611 O O . CYS B 1 263 ? -6.5 29.203 8.25 1 98 263 CYS B O 1
ATOM 5613 N N . PRO B 1 264 ? -6.102 30.859 6.879 1 98.31 264 PRO B N 1
ATOM 5614 C CA . PRO B 1 264 ? -4.902 31.312 7.582 1 98.31 264 PRO B CA 1
ATOM 5615 C C . PRO B 1 264 ? -5.156 31.594 9.062 1 98.31 264 PRO B C 1
ATOM 5617 O O . PRO B 1 264 ? -4.227 31.531 9.875 1 98.31 264 PRO B O 1
ATOM 5620 N N . GLU B 1 265 ? -6.402 31.875 9.477 1 98 265 GLU B N 1
ATOM 5621 C CA . GLU B 1 265 ? -6.695 32.156 10.875 1 98 265 GLU B CA 1
ATOM 5622 C C . GLU B 1 265 ? -6.387 30.953 11.758 1 98 265 GLU B C 1
ATOM 5624 O O . GLU B 1 265 ? -6.172 31.094 12.961 1 98 265 GLU B O 1
ATOM 5629 N N . MET B 1 266 ? -6.324 29.797 11.133 1 98.44 266 MET B N 1
ATOM 5630 C CA . MET B 1 266 ? -5.988 28.578 11.867 1 98.44 266 MET B CA 1
ATOM 5631 C C . MET B 1 266 ? -4.543 28.609 12.352 1 98.44 266 MET B C 1
ATOM 5633 O O . MET B 1 266 ? -4.184 27.906 13.297 1 98.44 266 MET B O 1
ATOM 5637 N N . ILE B 1 267 ? -3.672 29.422 11.719 1 98.69 267 ILE B N 1
ATOM 5638 C CA . ILE B 1 267 ? -2.264 29.531 12.078 1 98.69 267 ILE B CA 1
ATOM 5639 C C . ILE B 1 267 ? -2.141 30.047 13.516 1 98.69 267 ILE B C 1
ATOM 5641 O O . ILE B 1 267 ? -1.158 29.766 14.203 1 98.69 267 ILE B O 1
ATOM 5645 N N . LEU B 1 268 ? -3.148 30.719 14.016 1 98.06 268 LEU B N 1
ATOM 5646 C CA . LEU B 1 268 ? -3.117 31.297 15.359 1 98.06 268 LEU B CA 1
ATOM 5647 C C . LEU B 1 268 ? -3.031 30.203 16.422 1 98.06 268 LEU B C 1
ATOM 5649 O O . LEU B 1 268 ? -2.637 30.453 17.562 1 98.06 268 LEU B O 1
ATOM 5653 N N . SER B 1 269 ? -3.486 28.984 16.047 1 98.25 269 SER B N 1
ATOM 5654 C CA . SER B 1 269 ? -3.35 27.875 16.984 1 98.25 269 SER B CA 1
ATOM 5655 C C . SER B 1 269 ? -1.897 27.688 17.406 1 98.25 269 SER B C 1
ATOM 5657 O O . SER B 1 269 ? -1.624 27.266 18.531 1 98.25 269 SER B O 1
ATOM 5659 N N . ARG B 1 270 ? -0.95 28.047 16.547 1 97.94 270 ARG B N 1
ATOM 5660 C CA . ARG B 1 270 ? 0.472 27.906 16.844 1 97.94 270 ARG B CA 1
ATOM 5661 C C . ARG B 1 270 ? 0.899 28.891 17.938 1 97.94 270 ARG B C 1
ATOM 5663 O O . ARG B 1 270 ? 1.931 28.688 18.594 1 97.94 270 ARG B O 1
ATOM 5670 N N . LEU B 1 271 ? 0.128 29.953 18.141 1 97.62 271 LEU B N 1
ATOM 5671 C CA . LEU B 1 271 ? 0.458 30.984 19.125 1 97.62 271 LEU B CA 1
ATOM 5672 C C . LEU B 1 271 ? 0.263 30.453 20.531 1 97.62 271 LEU B C 1
ATOM 5674 O O . LEU B 1 271 ? 1.062 30.75 21.422 1 97.62 271 LEU B O 1
ATOM 5678 N N . PHE B 1 272 ? -0.795 29.641 20.75 1 97.25 272 PHE B N 1
ATOM 5679 C CA . PHE B 1 272 ? -1.115 29.391 22.156 1 97.25 272 PHE B CA 1
ATOM 5680 C C . PHE B 1 272 ? -1.287 27.906 22.406 1 97.25 272 PHE B C 1
ATOM 5682 O O . PHE B 1 272 ? -1.461 27.484 23.562 1 97.25 272 PHE B O 1
ATOM 5689 N N . CYS B 1 273 ? -1.216 27.062 21.391 1 97.5 273 CYS B N 1
ATOM 5690 C CA . CYS B 1 273 ? -1.371 25.641 21.625 1 97.5 273 CYS B CA 1
ATOM 5691 C C . CYS B 1 273 ? -0.018 24.969 21.828 1 97.5 273 CYS B C 1
ATOM 5693 O O . CYS B 1 273 ? 0.847 25.016 20.953 1 97.5 273 CYS B O 1
ATOM 5695 N N . GLU B 1 274 ? 0.184 24.328 22.953 1 96.94 274 GLU B N 1
ATOM 5696 C CA . GLU B 1 274 ? 1.37 23.531 23.234 1 96.94 274 GLU B CA 1
ATOM 5697 C C . GLU B 1 274 ? 1.341 22.203 22.469 1 96.94 274 GLU B C 1
ATOM 5699 O O . GLU B 1 274 ? 0.311 21.828 21.906 1 96.94 274 GLU B O 1
ATOM 5704 N N . ARG B 1 275 ? 2.469 21.578 22.391 1 97.31 275 ARG B N 1
ATOM 5705 C CA . ARG B 1 275 ? 2.543 20.312 21.672 1 97.31 275 ARG B CA 1
ATOM 5706 C C . ARG B 1 275 ? 1.453 19.344 22.141 1 97.31 275 ARG B C 1
ATOM 5708 O O . ARG B 1 275 ? 1.107 19.328 23.328 1 97.31 275 ARG B O 1
ATOM 5715 N N . LEU B 1 276 ? 0.955 18.484 21.297 1 97.88 276 LEU B N 1
ATOM 5716 C CA . LEU B 1 276 ? -0.132 17.562 21.609 1 97.88 276 LEU B CA 1
ATOM 5717 C C . LEU B 1 276 ? 0.412 16.234 22.125 1 97.88 276 LEU B C 1
ATOM 5719 O O . LEU B 1 276 ? 1.292 15.633 21.5 1 97.88 276 LEU B O 1
ATOM 5723 N N . ASP B 1 277 ? -0.118 15.812 23.203 1 97.25 277 ASP B N 1
ATOM 5724 C CA . ASP B 1 277 ? 0.157 14.469 23.703 1 97.25 277 ASP B CA 1
ATOM 5725 C C . ASP B 1 277 ? -0.73 13.438 23 1 97.25 277 ASP B C 1
ATOM 5727 O O . ASP B 1 277 ? -1.643 13.797 22.25 1 97.25 277 ASP B O 1
ATOM 5731 N N . SER B 1 278 ? -0.509 12.133 23.281 1 96 278 SER B N 1
ATOM 5732 C CA . SER B 1 278 ? -1.16 11.039 22.562 1 96 278 SER B CA 1
ATOM 5733 C C . SER B 1 278 ? -2.664 11.023 22.828 1 96 278 SER B C 1
ATOM 5735 O O . SER B 1 278 ? -3.438 10.531 22 1 96 278 SER B O 1
ATOM 5737 N N . ASN B 1 279 ? -3.121 11.578 23.891 1 96.88 279 ASN B N 1
ATOM 5738 C CA . ASN B 1 279 ? -4.535 11.562 24.25 1 96.88 279 ASN B CA 1
ATOM 5739 C C . ASN B 1 279 ? -5.172 12.938 24.078 1 96.88 279 ASN B C 1
ATOM 5741 O O . ASN B 1 279 ? -6.125 13.273 24.781 1 96.88 279 ASN B O 1
ATOM 5745 N N . GLU B 1 280 ? -4.586 13.711 23.188 1 97.81 280 GLU B N 1
ATOM 5746 C CA . GLU B 1 280 ? -5.082 15.078 23.047 1 97.81 280 GLU B CA 1
ATOM 5747 C C . GLU B 1 280 ? -5.359 15.414 21.578 1 97.81 280 GLU B C 1
ATOM 5749 O O . GLU B 1 280 ? -4.805 14.781 20.672 1 97.81 280 GLU B O 1
ATOM 5754 N N . CYS B 1 281 ? -6.219 16.344 21.375 1 98.31 281 CYS B N 1
ATOM 5755 C CA . CYS B 1 281 ? -6.512 16.922 20.062 1 98.31 281 CYS B CA 1
ATOM 5756 C C . CYS B 1 281 ? -6.941 18.375 20.188 1 98.31 281 CYS B C 1
ATOM 5758 O O . CYS B 1 281 ? -7.105 18.891 21.297 1 98.31 281 CYS B O 1
ATOM 5760 N N . VAL B 1 282 ? -7.035 19.094 19.078 1 98.44 282 VAL B N 1
ATOM 5761 C CA . VAL B 1 282 ? -7.477 20.484 19.062 1 98.44 282 VAL B CA 1
ATOM 5762 C C . VAL B 1 282 ? -8.578 20.656 18.031 1 98.44 282 VAL B C 1
ATOM 5764 O O . VAL B 1 282 ? -8.414 20.297 16.859 1 98.44 282 VAL B O 1
ATOM 5767 N N . PHE B 1 283 ? -9.719 21.203 18.484 1 97.62 283 PHE B N 1
ATOM 5768 C CA . PHE B 1 283 ? -10.797 21.578 17.594 1 97.62 283 PHE B CA 1
ATOM 5769 C C . PHE B 1 283 ? -10.648 23.047 17.156 1 97.62 283 PHE B C 1
ATOM 5771 O O . PHE B 1 283 ? -10.32 23.906 17.984 1 97.62 283 PHE B O 1
ATOM 5778 N N . ILE B 1 284 ? -10.766 23.312 15.938 1 97.62 284 ILE B N 1
ATOM 5779 C CA . ILE B 1 284 ? -10.844 24.656 15.398 1 97.62 284 ILE B CA 1
ATOM 5780 C C . ILE B 1 284 ? -12.203 24.875 14.734 1 97.62 284 ILE B C 1
ATOM 5782 O O . ILE B 1 284 ? -12.492 24.297 13.688 1 97.62 284 ILE B O 1
ATOM 5786 N N . ILE B 1 285 ? -12.984 25.703 15.312 1 95.5 285 ILE B N 1
ATOM 5787 C CA . ILE B 1 285 ? -14.367 25.906 14.898 1 95.5 285 ILE B CA 1
ATOM 5788 C C . ILE B 1 285 ? -14.547 27.312 14.344 1 95.5 285 ILE B C 1
ATOM 5790 O O . ILE B 1 285 ? -14.195 28.297 14.992 1 95.5 285 ILE B O 1
ATOM 5794 N N . GLY B 1 286 ? -15.031 27.359 13.086 1 94.38 286 GLY B N 1
ATOM 5795 C CA . GLY B 1 286 ? -15.422 28.656 12.539 1 94.38 286 GLY B CA 1
ATOM 5796 C C . GLY B 1 286 ? -14.367 29.266 11.633 1 94.38 286 GLY B C 1
ATOM 5797 O O . GLY B 1 286 ? -14.445 30.438 11.281 1 94.38 286 GLY B O 1
ATOM 5798 N N . ALA B 1 287 ? -13.367 28.547 11.266 1 92.38 287 ALA B N 1
ATOM 5799 C CA . ALA B 1 287 ? -12.328 29.078 10.391 1 92.38 287 ALA B CA 1
ATOM 5800 C C . ALA B 1 287 ? -12.883 29.359 8.992 1 92.38 287 ALA B C 1
ATOM 5802 O O . ALA B 1 287 ? -13.562 28.516 8.406 1 92.38 287 ALA B O 1
ATOM 5803 N N . GLN B 1 288 ? -12.656 30.5 8.484 1 95.31 288 GLN B N 1
ATOM 5804 C CA . GLN B 1 288 ? -13.102 30.906 7.156 1 95.31 288 GLN B CA 1
ATOM 5805 C C . GLN B 1 288 ? -12.039 30.594 6.105 1 95.31 288 GLN B C 1
ATOM 5807 O O . GLN B 1 288 ? -10.844 30.797 6.348 1 95.31 288 GLN B O 1
ATOM 5812 N N . ARG B 1 289 ? -12.453 30.078 4.984 1 96.12 289 ARG B N 1
ATOM 5813 C CA . ARG B 1 289 ? -11.547 29.859 3.863 1 96.12 289 ARG B CA 1
ATOM 5814 C C . ARG B 1 289 ? -11.438 31.094 2.99 1 96.12 289 ARG B C 1
ATOM 5816 O O . ARG B 1 289 ? -12.445 31.734 2.668 1 96.12 289 ARG B O 1
ATOM 5823 N N . PHE B 1 290 ? -10.219 31.438 2.553 1 97.56 290 PHE B N 1
ATOM 5824 C CA . PHE B 1 290 ? -10.008 32.656 1.795 1 97.56 290 PHE B CA 1
ATOM 5825 C C . PHE B 1 290 ? -9.422 32.375 0.423 1 97.56 290 PHE B C 1
ATOM 5827 O O . PHE B 1 290 ? -9.477 33.188 -0.484 1 97.56 290 PHE B O 1
ATOM 5834 N N . SER B 1 291 ? -8.828 31.172 0.278 1 98.25 291 SER B N 1
ATOM 5835 C CA . SER B 1 291 ? -8.117 30.891 -0.962 1 98.25 291 SER B CA 1
ATOM 5836 C C . SER B 1 291 ? -8.477 29.5 -1.49 1 98.25 291 SER B C 1
ATOM 5838 O O . SER B 1 291 ? -8.844 28.609 -0.718 1 98.25 291 SER B O 1
ATOM 5840 N N . ASN B 1 292 ? -8.398 29.406 -2.797 1 97.75 292 ASN B N 1
ATOM 5841 C CA . ASN B 1 292 ? -8.367 28.109 -3.459 1 97.75 292 ASN B CA 1
ATOM 5842 C C . ASN B 1 292 ? -6.938 27.656 -3.748 1 97.75 292 ASN B C 1
ATOM 5844 O O . ASN B 1 292 ? -6.004 28.453 -3.67 1 97.75 292 ASN B O 1
ATOM 5848 N N . TYR B 1 293 ? -6.77 26.359 -3.998 1 97.88 293 TYR B N 1
ATOM 5849 C CA . TYR B 1 293 ? -5.43 25.844 -4.273 1 97.88 293 TYR B CA 1
ATOM 5850 C C . TYR B 1 293 ? -5.488 24.641 -5.215 1 97.88 293 TYR B C 1
ATOM 5852 O O . TYR B 1 293 ? -6.559 24.078 -5.449 1 97.88 293 TYR B O 1
ATOM 5860 N N . THR B 1 294 ? -4.414 24.344 -5.836 1 96.69 294 THR B N 1
ATOM 5861 C CA . THR B 1 294 ? -4.164 23.094 -6.547 1 96.69 294 THR B CA 1
ATOM 5862 C C . THR B 1 294 ? -2.826 22.484 -6.125 1 96.69 294 THR B C 1
ATOM 5864 O O . THR B 1 294 ? -1.996 23.172 -5.52 1 96.69 294 THR B O 1
ATOM 5867 N N . GLY B 1 295 ? -2.752 21.203 -6.379 1 94.75 295 GLY B N 1
ATOM 5868 C CA . GLY B 1 295 ? -1.486 20.531 -6.129 1 94.75 295 GLY B CA 1
ATOM 5869 C C . GLY B 1 295 ? -1.327 20.078 -4.691 1 94.75 295 GLY B C 1
ATOM 5870 O O . GLY B 1 295 ? -2.281 20.109 -3.912 1 94.75 295 GLY B O 1
ATOM 5871 N N . TYR B 1 296 ? -0.124 19.578 -4.324 1 93.62 296 TYR B N 1
ATOM 5872 C CA . TYR B 1 296 ? 0.231 18.969 -3.047 1 93.62 296 TYR B CA 1
ATOM 5873 C C . TYR B 1 296 ? 1.741 18.969 -2.846 1 93.62 296 TYR B C 1
ATOM 5875 O O . TYR B 1 296 ? 2.498 18.719 -3.791 1 93.62 296 TYR B O 1
ATOM 5883 N N . ALA B 1 297 ? 2.098 19.312 -1.623 1 93.25 297 ALA B N 1
ATOM 5884 C CA . ALA B 1 297 ? 3.523 19.328 -1.304 1 93.25 297 ALA B CA 1
ATOM 5885 C C . ALA B 1 297 ? 4.285 20.25 -2.256 1 93.25 297 ALA B C 1
ATOM 5887 O O . ALA B 1 297 ? 3.963 21.438 -2.375 1 93.25 297 ALA B O 1
ATOM 5888 N N . HIS B 1 298 ? 5.219 19.703 -3.055 1 91.81 298 HIS B N 1
ATOM 5889 C CA . HIS B 1 298 ? 6.074 20.531 -3.898 1 91.81 298 HIS B CA 1
ATOM 5890 C C . HIS B 1 298 ? 5.309 21.062 -5.102 1 91.81 298 HIS B C 1
ATOM 5892 O O . HIS B 1 298 ? 5.762 22 -5.766 1 91.81 298 HIS B O 1
ATOM 5898 N N . THR B 1 299 ? 4.078 20.531 -5.367 1 94.56 299 THR B N 1
ATOM 5899 C CA . THR B 1 299 ? 3.307 20.984 -6.52 1 94.56 299 THR B CA 1
ATOM 5900 C C . THR B 1 299 ? 2.223 21.969 -6.09 1 94.56 299 THR B C 1
ATOM 5902 O O . THR B 1 299 ? 1.366 22.344 -6.895 1 94.56 299 THR B O 1
ATOM 5905 N N . PHE B 1 300 ? 2.199 22.391 -4.867 1 96.56 300 PHE B N 1
ATOM 5906 C CA . PHE B 1 300 ? 1.192 23.297 -4.34 1 96.56 300 PHE B CA 1
ATOM 5907 C C . PHE B 1 300 ? 1.195 24.609 -5.109 1 96.56 300 PHE B C 1
ATOM 5909 O O . PHE B 1 300 ? 2.256 25.188 -5.355 1 96.56 300 PHE B O 1
ATOM 5916 N N . LYS B 1 301 ? -0.019 25.094 -5.438 1 97.38 301 LYS B N 1
ATOM 5917 C CA . LYS B 1 301 ? -0.198 26.391 -6.105 1 97.38 301 LYS B CA 1
ATOM 5918 C C . LYS B 1 301 ? -1.434 27.109 -5.586 1 97.38 301 LYS B C 1
ATOM 5920 O O . LYS B 1 301 ? -2.482 26.5 -5.383 1 97.38 301 LYS B O 1
ATOM 5925 N N . TRP B 1 302 ? -1.237 28.391 -5.316 1 97.94 302 TRP B N 1
ATOM 5926 C CA . TRP B 1 302 ? -2.383 29.25 -5.027 1 97.94 302 TRP B CA 1
ATOM 5927 C C . TRP B 1 302 ? -3.273 29.391 -6.254 1 97.94 302 TRP B C 1
ATOM 5929 O O . TRP B 1 302 ? -2.787 29.688 -7.352 1 97.94 302 TRP B O 1
ATOM 5939 N N . ALA B 1 303 ? -4.582 29.156 -6.051 1 97.94 303 ALA B N 1
ATOM 5940 C CA . ALA B 1 303 ? -5.465 29.125 -7.211 1 97.94 303 ALA B CA 1
ATOM 5941 C C . ALA B 1 303 ? -6.559 30.188 -7.102 1 97.94 303 ALA B C 1
ATOM 5943 O O . ALA B 1 303 ? -7.707 29.938 -7.484 1 97.94 303 ALA B O 1
ATOM 5944 N N . GLY B 1 304 ? -6.367 31.25 -6.383 1 97.38 304 GLY B N 1
ATOM 5945 C CA . GLY B 1 304 ? -7.289 32.375 -6.414 1 97.38 304 GLY B CA 1
ATOM 5946 C C . GLY B 1 304 ? -8.109 32.5 -5.141 1 97.38 304 GLY B C 1
ATOM 5947 O O . GLY B 1 304 ? -8.008 31.672 -4.242 1 97.38 304 GLY B O 1
ATOM 5948 N N . HIS B 1 305 ? -8.891 33.562 -5.148 1 97.12 305 HIS B N 1
ATOM 5949 C CA . HIS B 1 305 ? -9.766 33.938 -4.039 1 97.12 305 HIS B CA 1
ATOM 5950 C C . HIS B 1 305 ? -10.898 32.938 -3.877 1 97.12 305 HIS B C 1
ATOM 5952 O O . HIS B 1 305 ? -11.43 32.438 -4.867 1 97.12 305 HIS B O 1
ATOM 5958 N N . HIS B 1 306 ? -11.156 32.594 -2.662 1 95.94 306 HIS B N 1
ATOM 5959 C CA . HIS B 1 306 ? -12.32 31.781 -2.352 1 95.94 306 HIS B CA 1
ATOM 5960 C C . HIS B 1 306 ? -13.391 32.594 -1.635 1 95.94 306 HIS B C 1
ATOM 5962 O O . HIS B 1 306 ? -13.125 33.219 -0.598 1 95.94 306 HIS B O 1
ATOM 5968 N N . ASP B 1 307 ? -14.555 32.594 -2.146 1 92.38 307 ASP B N 1
ATOM 5969 C CA . ASP B 1 307 ? -15.695 33.188 -1.47 1 92.38 307 ASP B CA 1
ATOM 5970 C C . ASP B 1 307 ? -16.422 32.156 -0.59 1 92.38 307 ASP B C 1
ATOM 5972 O O . ASP B 1 307 ? -17.297 31.453 -1.059 1 92.38 307 ASP B O 1
ATOM 5976 N N . ASP B 1 308 ? -16.094 32.219 0.68 1 89.94 308 ASP B N 1
ATOM 5977 C CA . ASP B 1 308 ? -16.672 31.266 1.617 1 89.94 308 ASP B CA 1
ATOM 5978 C C . ASP B 1 308 ? -18.141 31.562 1.879 1 89.94 308 ASP B C 1
ATOM 5980 O O . ASP B 1 308 ? -18.469 32.562 2.535 1 89.94 308 ASP B O 1
ATOM 5984 N N . LYS B 1 309 ? -18.984 30.672 1.448 1 81.5 309 LYS B N 1
ATOM 5985 C CA . LYS B 1 309 ? -20.422 30.922 1.53 1 81.5 309 LYS B CA 1
ATOM 5986 C C . LYS B 1 309 ? -21.047 30.109 2.662 1 81.5 309 LYS B C 1
ATOM 5988 O O . LYS B 1 309 ? -22.266 30.047 2.783 1 81.5 309 LYS B O 1
ATOM 5993 N N . SER B 1 310 ? -20.234 29.547 3.43 1 83.06 310 SER B N 1
ATOM 5994 C CA . SER B 1 310 ? -20.781 28.75 4.527 1 83.06 310 SER B CA 1
ATOM 5995 C C . SER B 1 310 ? -21.578 29.625 5.496 1 83.06 310 SER B C 1
ATOM 5997 O O . SER B 1 310 ? -21.219 30.781 5.734 1 83.06 310 SER B O 1
ATOM 5999 N N . ILE B 1 311 ? -22.578 29.047 6.051 1 80.81 311 ILE B N 1
ATOM 6000 C CA . ILE B 1 311 ? -23.453 29.766 6.977 1 80.81 311 ILE B CA 1
ATOM 6001 C C . ILE B 1 311 ? -22.75 29.906 8.328 1 80.81 311 ILE B C 1
ATOM 6003 O O . ILE B 1 311 ? -21.781 29.219 8.609 1 80.81 311 ILE B O 1
ATOM 6007 N N . ARG B 1 312 ? -23.219 30.906 9.062 1 80.25 312 ARG B N 1
ATOM 6008 C CA . ARG B 1 312 ? -22.641 31.172 10.383 1 80.25 312 ARG B CA 1
ATOM 6009 C C . ARG B 1 312 ? -23.594 30.734 11.484 1 80.25 312 ARG B C 1
ATOM 6011 O O . ARG B 1 312 ? -24.812 30.781 11.312 1 80.25 312 ARG B O 1
ATOM 6018 N N . ASP B 1 313 ? -23.047 30.234 12.531 1 78.62 313 ASP B N 1
ATOM 6019 C CA . ASP B 1 313 ? -23.875 29.875 13.688 1 78.62 313 ASP B CA 1
ATOM 6020 C C . ASP B 1 313 ? -24.188 31.109 14.531 1 78.62 313 ASP B C 1
ATOM 6022 O O . ASP B 1 313 ? -23.969 32.25 14.102 1 78.62 313 ASP B O 1
ATOM 6026 N N . SER B 1 314 ? -24.734 30.828 15.766 1 75.12 314 SER B N 1
ATOM 6027 C CA . SER B 1 314 ? -25.203 31.906 16.625 1 75.12 314 SER B CA 1
ATOM 6028 C C . SER B 1 314 ? -24.047 32.719 17.188 1 75.12 314 SER B C 1
ATOM 6030 O O . SER B 1 314 ? -24.234 33.875 17.609 1 75.12 314 SER B O 1
ATOM 6032 N N . TRP B 1 315 ? -22.938 32.156 17.125 1 70.88 315 TRP B N 1
ATOM 6033 C CA . TRP B 1 315 ? -21.766 32.844 17.672 1 70.88 315 TRP B CA 1
ATOM 6034 C C . TRP B 1 315 ? -20.969 33.531 16.562 1 70.88 315 TRP B C 1
ATOM 6036 O O . TRP B 1 315 ? -19.906 34.125 16.828 1 70.88 315 TRP B O 1
ATOM 6046 N N . GLY B 1 316 ? -21.516 33.5 15.336 1 72.81 316 GLY B N 1
ATOM 6047 C CA . GLY B 1 316 ? -20.859 34.156 14.211 1 72.81 316 GLY B CA 1
ATOM 6048 C C . GLY B 1 316 ? -19.766 33.312 13.594 1 72.81 316 GLY B C 1
ATOM 6049 O O . GLY B 1 316 ? -18.969 33.812 12.789 1 72.81 316 GLY B O 1
ATOM 6050 N N . ARG B 1 317 ? -19.703 32.125 14.008 1 76.69 317 ARG B N 1
ATOM 6051 C CA . ARG B 1 317 ? -18.719 31.203 13.469 1 76.69 317 ARG B CA 1
ATOM 6052 C C . ARG B 1 317 ? -19.219 30.531 12.188 1 76.69 317 ARG B C 1
ATOM 6054 O O . ARG B 1 317 ? -20.391 30.172 12.094 1 76.69 317 ARG B O 1
ATOM 6061 N N . ARG B 1 318 ? -18.422 30.469 11.305 1 80.31 318 ARG B N 1
ATOM 6062 C CA . ARG B 1 318 ? -18.766 29.703 10.109 1 80.31 318 ARG B CA 1
ATOM 6063 C C . ARG B 1 318 ? -18.984 28.234 10.453 1 80.31 318 ARG B C 1
ATOM 6065 O O . ARG B 1 318 ? -18.359 27.703 11.367 1 80.31 318 ARG B O 1
ATOM 6072 N N . TYR B 1 319 ? -19.844 27.641 9.734 1 80.81 319 TYR B N 1
ATOM 6073 C CA . TYR B 1 319 ? -20.109 26.219 9.953 1 80.81 319 TYR B CA 1
ATOM 6074 C C . TYR B 1 319 ? -18.969 25.359 9.422 1 80.81 319 TYR B C 1
ATOM 6076 O O . TYR B 1 319 ? -19.078 24.797 8.328 1 80.81 319 TYR B O 1
ATOM 6084 N N . SER B 1 320 ? -17.875 25.359 10.078 1 87.31 320 SER B N 1
ATOM 6085 C CA . SER B 1 320 ? -16.672 24.578 9.812 1 87.31 320 SER B CA 1
ATOM 6086 C C . SER B 1 320 ? -16.062 24.062 11.109 1 87.31 320 SER B C 1
ATOM 6088 O O . SER B 1 320 ? -15.812 24.828 12.031 1 87.31 320 SER B O 1
ATOM 6090 N N . GLN B 1 321 ? -15.977 22.781 11.172 1 93 321 GLN B N 1
ATOM 6091 C CA . GLN B 1 321 ? -15.352 22.156 12.336 1 93 321 GLN B CA 1
ATOM 6092 C C . GLN B 1 321 ? -14.188 21.266 11.922 1 93 321 GLN B C 1
ATOM 6094 O O . GLN B 1 321 ? -14.383 20.281 11.211 1 93 321 GLN B O 1
ATOM 6099 N N . VAL B 1 322 ? -13.055 21.703 12.375 1 97.44 322 VAL B N 1
ATOM 6100 C CA . VAL B 1 322 ? -11.836 20.953 12.078 1 97.44 322 VAL B CA 1
ATOM 6101 C C . VAL B 1 322 ? -11.25 20.375 13.359 1 97.44 322 VAL B C 1
ATOM 6103 O O . VAL B 1 322 ? -11.242 21.047 14.398 1 97.44 322 VAL B O 1
ATOM 6106 N N . VAL B 1 323 ? -10.859 19.156 13.336 1 98.31 323 VAL B N 1
ATOM 6107 C CA . VAL B 1 323 ? -10.172 18.578 14.477 1 98.31 323 VAL B CA 1
ATOM 6108 C C . VAL B 1 323 ? -8.75 18.172 14.086 1 98.31 323 VAL B C 1
ATOM 6110 O O . VAL B 1 323 ? -8.555 17.422 13.125 1 98.31 323 VAL B O 1
ATOM 6113 N N . ALA B 1 324 ? -7.777 18.703 14.805 1 98.69 324 ALA B N 1
ATOM 6114 C CA . ALA B 1 324 ? -6.367 18.406 14.562 1 98.69 324 ALA B CA 1
ATOM 6115 C C . ALA B 1 324 ? -5.898 17.25 15.438 1 98.69 324 ALA B C 1
ATOM 6117 O O . ALA B 1 324 ? -5.906 17.344 16.656 1 98.69 324 ALA B O 1
ATOM 6118 N N . ILE B 1 325 ? -5.5 16.156 14.797 1 98.56 325 ILE B N 1
ATOM 6119 C CA . ILE B 1 325 ? -4.922 15.016 15.508 1 98.56 325 ILE B CA 1
ATOM 6120 C C . ILE B 1 325 ? -3.582 14.641 14.875 1 98.56 325 ILE B C 1
ATOM 6122 O O . ILE B 1 325 ? -3.465 14.57 13.648 1 98.56 325 ILE B O 1
ATOM 6126 N N . ASP B 1 326 ? -2.57 14.445 15.727 1 98.12 326 ASP B N 1
ATOM 6127 C CA . ASP B 1 326 ? -1.261 14.07 15.203 1 98.12 326 ASP B CA 1
ATOM 6128 C C . ASP B 1 326 ? -1.129 12.555 15.086 1 98.12 326 ASP B C 1
ATOM 6130 O O . ASP B 1 326 ? -1.836 11.812 15.766 1 98.12 326 ASP B O 1
ATOM 6134 N N . ALA B 1 327 ? -0.321 12.117 14.172 1 97.44 327 ALA B N 1
ATOM 6135 C CA . ALA B 1 327 ? 0.017 10.711 14.016 1 97.44 327 ALA B CA 1
ATOM 6136 C C . ALA B 1 327 ? 1.454 10.438 14.453 1 97.44 327 ALA B C 1
ATOM 6138 O O . ALA B 1 327 ? 2.279 11.352 14.5 1 97.44 327 ALA B O 1
ATOM 6139 N N . HIS B 1 328 ? 1.722 9.242 14.844 1 95.94 328 HIS B N 1
ATOM 6140 C CA . HIS B 1 328 ? 3.082 8.828 15.164 1 95.94 328 HIS B CA 1
ATOM 6141 C C . HIS B 1 328 ? 3.932 8.703 13.898 1 95.94 328 HIS B C 1
ATOM 6143 O O . HIS B 1 328 ? 3.445 8.25 12.867 1 95.94 328 HIS B O 1
ATOM 6149 N N . VAL B 1 329 ? 5.18 9.117 14.047 1 94.25 329 VAL B N 1
ATOM 6150 C CA . VAL B 1 329 ? 6.117 8.969 12.945 1 94.25 329 VAL B CA 1
ATOM 6151 C C . VAL B 1 329 ? 6.785 7.594 13.016 1 94.25 329 VAL B C 1
ATOM 6153 O O . VAL B 1 329 ? 7.422 7.258 14.016 1 94.25 329 VAL B O 1
ATOM 6156 N N . PHE B 1 330 ? 6.652 6.812 11.977 1 91.5 330 PHE B N 1
ATOM 6157 C CA . PHE B 1 330 ? 7.242 5.48 11.945 1 91.5 330 PHE B CA 1
ATOM 6158 C C . PHE B 1 330 ? 8.492 5.465 11.078 1 91.5 330 PHE B C 1
ATOM 6160 O O . PHE B 1 330 ? 8.438 5.77 9.883 1 91.5 330 PHE B O 1
ATOM 6167 N N . HIS B 1 331 ? 9.57 5.047 11.672 1 84.19 331 HIS B N 1
ATOM 6168 C CA . HIS B 1 331 ? 10.82 4.902 10.938 1 84.19 331 HIS B CA 1
ATOM 6169 C C . HIS B 1 331 ? 11.008 3.473 10.438 1 84.19 331 HIS B C 1
ATOM 6171 O O . HIS B 1 331 ? 11.734 3.236 9.477 1 84.19 331 HIS B O 1
ATOM 6177 N N . SER B 1 332 ? 10.391 2.574 11.133 1 84.94 332 SER B N 1
ATOM 6178 C CA . SER B 1 332 ? 10.359 1.168 10.75 1 84.94 332 SER B CA 1
ATOM 6179 C C . SER B 1 332 ? 8.953 0.728 10.367 1 84.94 332 SER B C 1
ATOM 6181 O O . SER B 1 332 ? 7.992 0.997 11.094 1 84.94 332 SER B O 1
ATOM 6183 N N . TYR B 1 333 ? 8.891 0.07 9.258 1 86.06 333 TYR B N 1
ATOM 6184 C CA . TYR B 1 333 ? 7.59 -0.333 8.734 1 86.06 333 TYR B CA 1
ATOM 6185 C C . TYR B 1 333 ? 6.875 -1.259 9.719 1 86.06 333 TYR B C 1
ATOM 6187 O O . TYR B 1 333 ? 5.664 -1.145 9.922 1 86.06 333 TYR B O 1
ATOM 6195 N N . ILE B 1 334 ? 7.477 -2.109 10.383 1 85.12 334 ILE B N 1
ATOM 6196 C CA . ILE B 1 334 ? 6.867 -3.158 11.195 1 85.12 334 ILE B CA 1
ATOM 6197 C C . ILE B 1 334 ? 6.406 -2.578 12.523 1 85.12 334 ILE B C 1
ATOM 6199 O O . ILE B 1 334 ? 5.52 -3.135 13.18 1 85.12 334 ILE B O 1
ATOM 6203 N N . ASP B 1 335 ? 6.977 -1.52 12.93 1 88.81 335 ASP B N 1
ATOM 6204 C CA . ASP B 1 335 ? 6.656 -0.925 14.227 1 88.81 335 ASP B CA 1
ATOM 6205 C C . ASP B 1 335 ? 5.18 -0.547 14.305 1 88.81 335 ASP B C 1
ATOM 6207 O O . ASP B 1 335 ? 4.574 -0.617 15.375 1 88.81 335 ASP B O 1
ATOM 6211 N N . GLN B 1 336 ? 4.656 -0.188 13.227 1 90.94 336 GLN B N 1
ATOM 6212 C CA . GLN B 1 336 ? 3.293 0.337 13.227 1 90.94 336 GLN B CA 1
ATOM 6213 C C . GLN B 1 336 ? 2.281 -0.756 13.555 1 90.94 336 GLN B C 1
ATOM 6215 O O . GLN B 1 336 ? 1.118 -0.467 13.844 1 90.94 336 GLN B O 1
ATOM 6220 N N . PHE B 1 337 ? 2.725 -2.016 13.547 1 88.44 337 PHE B N 1
ATOM 6221 C CA . PHE B 1 337 ? 1.819 -3.123 13.828 1 88.44 337 PHE B CA 1
ATOM 6222 C C . PHE B 1 337 ? 2.01 -3.633 15.25 1 88.44 337 PHE B C 1
ATOM 6224 O O . PHE B 1 337 ? 1.37 -4.605 15.664 1 88.44 337 PHE B O 1
ATOM 6231 N N . LYS B 1 338 ? 2.908 -3.037 15.992 1 89.31 338 LYS B N 1
ATOM 6232 C CA . LYS B 1 338 ? 3.047 -3.342 17.406 1 89.31 338 LYS B CA 1
ATOM 6233 C C . LYS B 1 338 ? 1.86 -2.809 18.203 1 89.31 338 LYS B C 1
ATOM 6235 O O . LYS B 1 338 ? 1.357 -1.719 17.922 1 89.31 338 LYS B O 1
ATOM 6240 N N . ILE B 1 339 ? 1.478 -3.492 19.234 1 89.31 339 ILE B N 1
ATOM 6241 C CA . ILE B 1 339 ? 0.252 -3.24 20 1 89.31 339 ILE B CA 1
ATOM 6242 C C . ILE B 1 339 ? 0.295 -1.837 20.594 1 89.31 339 ILE B C 1
ATOM 6244 O O . ILE B 1 339 ? -0.711 -1.122 20.594 1 89.31 339 ILE B O 1
ATOM 6248 N N . GLY B 1 340 ? 1.399 -1.453 21.125 1 92.06 340 GLY B N 1
ATOM 6249 C CA . GLY B 1 340 ? 1.516 -0.136 21.734 1 92.06 340 GLY B CA 1
ATOM 6250 C C . GLY B 1 340 ? 1.227 0.994 20.766 1 92.06 340 GLY B C 1
ATOM 6251 O O . GLY B 1 340 ? 0.52 1.945 21.109 1 92.06 340 GLY B O 1
ATOM 6252 N N . PHE B 1 341 ? 1.754 0.929 19.594 1 93.56 341 PHE B N 1
ATOM 6253 C CA . PHE B 1 341 ? 1.564 1.965 18.594 1 93.56 341 PHE B CA 1
ATOM 6254 C C . PHE B 1 341 ? 0.155 1.909 18.016 1 93.56 341 PHE B C 1
ATOM 6256 O O . PHE B 1 341 ? -0.431 2.945 17.688 1 93.56 341 PHE B O 1
ATOM 6263 N N . LEU B 1 342 ? -0.369 0.632 17.906 1 93.38 342 LEU B N 1
ATOM 6264 C CA . LEU B 1 342 ? -1.748 0.479 17.453 1 93.38 342 LEU B CA 1
ATOM 6265 C C . LEU B 1 342 ? -2.713 1.169 18.406 1 93.38 342 LEU B C 1
ATOM 6267 O O . LEU B 1 342 ? -3.596 1.914 17.984 1 93.38 342 LEU B O 1
ATOM 6271 N N . LYS B 1 343 ? -2.471 0.904 19.641 1 94.44 343 LYS B N 1
ATOM 6272 C CA . LYS B 1 343 ? -3.336 1.495 20.656 1 94.44 343 LYS B CA 1
ATOM 6273 C C . LYS B 1 343 ? -3.205 3.016 20.672 1 94.44 343 LYS B C 1
ATOM 6275 O O . LYS B 1 343 ? -4.203 3.727 20.812 1 94.44 343 LYS B O 1
ATOM 6280 N N . ARG B 1 344 ? -2.039 3.52 20.578 1 96 344 ARG B N 1
ATOM 6281 C CA . ARG B 1 344 ? -1.818 4.961 20.578 1 96 344 ARG B CA 1
ATOM 6282 C C . ARG B 1 344 ? -2.604 5.633 19.453 1 96 344 ARG B C 1
ATOM 6284 O O . ARG B 1 344 ? -3.297 6.625 19.688 1 96 344 ARG B O 1
ATOM 6291 N N . GLU B 1 345 ? -2.398 5.047 18.219 1 96.88 345 GLU B N 1
ATOM 6292 C CA . GLU B 1 345 ? -3.062 5.637 17.062 1 96.88 345 GLU B CA 1
ATOM 6293 C C . GLU B 1 345 ? -4.582 5.531 17.188 1 96.88 345 GLU B C 1
ATOM 6295 O O . GLU B 1 345 ? -5.305 6.449 16.797 1 96.88 345 GLU B O 1
ATOM 6300 N N . LEU B 1 346 ? -5.043 4.453 17.719 1 96.44 346 LEU B N 1
ATOM 6301 C CA . LEU B 1 346 ? -6.473 4.234 17.922 1 96.44 346 LEU B CA 1
ATOM 6302 C C . LEU B 1 346 ? -7.039 5.219 18.938 1 96.44 346 LEU B C 1
ATOM 6304 O O . LEU B 1 346 ? -8.078 5.844 18.688 1 96.44 346 LEU B O 1
ATOM 6308 N N . ASP B 1 347 ? -6.391 5.336 20.016 1 97.12 347 ASP B N 1
ATOM 6309 C CA . ASP B 1 347 ? -6.809 6.273 21.062 1 97.12 347 ASP B CA 1
ATOM 6310 C C . ASP B 1 347 ? -6.793 7.707 20.547 1 97.12 347 ASP B C 1
ATOM 6312 O O . ASP B 1 347 ? -7.688 8.5 20.859 1 97.12 347 ASP B O 1
ATOM 6316 N N . LYS B 1 348 ? -5.781 8.062 19.797 1 98.12 348 LYS B N 1
ATOM 6317 C CA . LYS B 1 348 ? -5.656 9.406 19.25 1 98.12 348 LYS B CA 1
ATOM 6318 C C . LYS B 1 348 ? -6.82 9.734 18.312 1 98.12 348 LYS B C 1
ATOM 6320 O O . LYS B 1 348 ? -7.406 10.812 18.406 1 98.12 348 LYS B O 1
ATOM 6325 N N . ALA B 1 349 ? -7.137 8.812 17.422 1 98.25 349 ALA B N 1
ATOM 6326 C CA . ALA B 1 349 ? -8.273 9.023 16.531 1 98.25 349 ALA B CA 1
ATOM 6327 C C . ALA B 1 349 ? -9.57 9.188 17.312 1 98.25 349 ALA B C 1
ATOM 6329 O O . ALA B 1 349 ? -10.375 10.07 17.016 1 98.25 349 ALA B O 1
ATOM 6330 N N . TYR B 1 350 ? -9.75 8.359 18.297 1 97.88 350 TYR B N 1
ATOM 6331 C CA . TYR B 1 350 ? -10.953 8.445 19.125 1 97.88 350 TYR B CA 1
ATOM 6332 C C . TYR B 1 350 ? -11.039 9.781 19.844 1 97.88 350 TYR B C 1
ATOM 6334 O O . TYR B 1 350 ? -12.109 10.375 19.938 1 97.88 350 TYR B O 1
ATOM 6342 N N . CYS B 1 351 ? -9.945 10.18 20.328 1 97.62 351 CYS B N 1
ATOM 6343 C CA . CYS B 1 351 ? -9.883 11.461 21.031 1 97.62 351 CYS B CA 1
ATOM 6344 C C . CYS B 1 351 ? -10.43 12.578 20.141 1 97.62 351 CYS B C 1
ATOM 6346 O O . CYS B 1 351 ? -11.164 13.453 20.625 1 97.62 351 CYS B O 1
ATOM 6348 N N . GLY B 1 352 ? -10.109 12.602 18.906 1 97.88 352 GLY B N 1
ATOM 6349 C CA . GLY B 1 352 ? -10.562 13.617 17.969 1 97.88 352 GLY B CA 1
ATOM 6350 C C . GLY B 1 352 ? -12.008 13.438 17.547 1 97.88 352 GLY B C 1
ATOM 6351 O O . GLY B 1 352 ? -12.688 14.414 17.234 1 97.88 352 GLY B O 1
ATOM 6352 N N . PHE B 1 353 ? -12.484 12.211 17.578 1 97.62 353 PHE B N 1
ATOM 6353 C CA . PHE B 1 353 ? -13.812 11.922 17.062 1 97.62 353 PHE B CA 1
ATOM 6354 C C . PHE B 1 353 ? -14.859 11.977 18.172 1 97.62 353 PHE B C 1
ATOM 6356 O O . PHE B 1 353 ? -16.047 12.102 17.891 1 97.62 353 PHE B O 1
ATOM 6363 N N . TYR B 1 354 ? -14.383 11.953 19.344 1 95.19 354 TYR B N 1
ATOM 6364 C CA . TYR B 1 354 ? -15.234 11.883 20.531 1 95.19 354 TYR B CA 1
ATOM 6365 C C . TYR B 1 354 ? -15.875 13.234 20.828 1 95.19 354 TYR B C 1
ATOM 6367 O O . TYR B 1 354 ? -15.234 14.281 20.656 1 95.19 354 TYR B O 1
ATOM 6375 N N . SER B 1 355 ? -17.109 13.25 21.188 1 90 355 SER B N 1
ATOM 6376 C CA . SER B 1 355 ? -17.812 14.422 21.688 1 90 355 SER B CA 1
ATOM 6377 C C . SER B 1 355 ? -18.438 14.148 23.047 1 90 355 SER B C 1
ATOM 6379 O O . SER B 1 355 ? -19.188 13.18 23.219 1 90 355 SER B O 1
ATOM 6381 N N . PRO B 1 356 ? -18.109 14.812 24.172 1 81.62 356 PRO B N 1
ATOM 6382 C CA . PRO B 1 356 ? -18.609 14.57 25.531 1 81.62 356 PRO B CA 1
ATOM 6383 C C . PRO B 1 356 ? -20.125 14.688 25.641 1 81.62 356 PRO B C 1
ATOM 6385 O O . PRO B 1 356 ? -20.734 14.062 26.5 1 81.62 356 PRO B O 1
ATOM 6388 N N . GLY B 1 357 ? -20.859 15.281 24.797 1 73.75 357 GLY B N 1
ATOM 6389 C CA . GLY B 1 357 ? -22.297 15.477 24.922 1 73.75 357 GLY B CA 1
ATOM 6390 C C . GLY B 1 357 ? -23.109 14.422 24.188 1 73.75 357 GLY B C 1
ATOM 6391 O O . GLY B 1 357 ? -22.719 13.25 24.172 1 73.75 357 GLY B O 1
ATOM 6392 N N . ASP B 1 358 ? -24.25 14.703 23.859 1 68.38 358 ASP B N 1
ATOM 6393 C CA . ASP B 1 358 ? -25.172 13.805 23.172 1 68.38 358 ASP B CA 1
ATOM 6394 C C . ASP B 1 358 ? -24.578 13.258 21.891 1 68.38 358 ASP B C 1
ATOM 6396 O O . ASP B 1 358 ? -24.234 14.023 20.984 1 68.38 358 ASP B O 1
ATOM 6400 N N . SER B 1 359 ? -24.328 12.078 21.938 1 70.25 359 SER B N 1
ATOM 6401 C CA . SER B 1 359 ? -23.656 11.383 20.844 1 70.25 359 SER B CA 1
ATOM 6402 C C . SER B 1 359 ? -24.641 11.023 19.719 1 70.25 359 SER B C 1
ATOM 6404 O O . SER B 1 359 ? -24.234 10.469 18.703 1 70.25 359 SER B O 1
ATOM 6406 N N . ARG B 1 360 ? -25.969 11.578 19.953 1 74.69 360 ARG B N 1
ATOM 6407 C CA . ARG B 1 360 ? -26.938 11.258 18.922 1 74.69 360 ARG B CA 1
ATOM 6408 C C . ARG B 1 360 ? -26.875 12.266 17.781 1 74.69 360 ARG B C 1
ATOM 6410 O O . ARG B 1 360 ? -26.719 13.469 18.016 1 74.69 360 ARG B O 1
ATOM 6417 N N . ASN B 1 361 ? -26.656 11.805 16.609 1 81.31 361 ASN B N 1
ATOM 6418 C CA . ASN B 1 361 ? -26.734 12.562 15.359 1 81.31 361 ASN B CA 1
ATOM 6419 C C . ASN B 1 361 ? -25.5 13.422 15.141 1 81.31 361 ASN B C 1
ATOM 6421 O O . ASN B 1 361 ? -25.609 14.586 14.75 1 81.31 361 ASN B O 1
ATOM 6425 N N . LEU B 1 362 ? -24.391 12.961 15.594 1 90.12 362 LEU B N 1
ATOM 6426 C CA . LEU B 1 362 ? -23.141 13.664 15.32 1 90.12 362 LEU B CA 1
ATOM 6427 C C . LEU B 1 362 ? -22.797 13.594 13.836 1 90.12 362 LEU B C 1
ATOM 6429 O O . LEU B 1 362 ? -23.047 12.578 13.188 1 90.12 362 LEU B O 1
ATOM 6433 N N . PRO B 1 363 ? -22.312 14.703 13.375 1 92.44 363 PRO B N 1
ATOM 6434 C CA . PRO B 1 363 ? -21.891 14.664 11.977 1 92.44 363 PRO B CA 1
ATOM 6435 C C . PRO B 1 363 ? -20.844 13.586 11.711 1 92.44 363 PRO B C 1
ATOM 6437 O O . PRO B 1 363 ? -20.047 13.258 12.602 1 92.44 363 PRO B O 1
ATOM 6440 N N . ALA B 1 364 ? -20.859 13.094 10.484 1 95.81 364 ALA B N 1
ATOM 6441 C CA . ALA B 1 364 ? -19.844 12.133 10.07 1 95.81 364 ALA B CA 1
ATOM 6442 C C . ALA B 1 364 ? -18.453 12.766 10.07 1 95.81 364 ALA B C 1
ATOM 6444 O O . ALA B 1 364 ? -18.328 13.992 10.117 1 95.81 364 ALA B O 1
ATOM 6445 N N . ILE B 1 365 ? -17.469 11.914 10.133 1 97.75 365 ILE B N 1
ATOM 6446 C CA . ILE B 1 365 ? -16.078 12.344 10.102 1 97.75 365 ILE B CA 1
ATOM 6447 C C . ILE B 1 365 ? -15.562 12.328 8.664 1 97.75 365 ILE B C 1
ATOM 6449 O O . ILE B 1 365 ? -15.656 11.305 7.98 1 97.75 365 ILE B O 1
ATOM 6453 N N . ALA B 1 366 ? -15.133 13.43 8.164 1 98.06 366 ALA B N 1
ATOM 6454 C CA . ALA B 1 366 ? -14.406 13.469 6.898 1 98.06 366 ALA B CA 1
ATOM 6455 C C . ALA B 1 366 ? -12.898 13.367 7.117 1 98.06 366 ALA B C 1
ATOM 6457 O O . ALA B 1 366 ? -12.297 14.242 7.75 1 98.06 366 ALA B O 1
ATOM 6458 N N . THR B 1 367 ? -12.289 12.305 6.648 1 98.44 367 THR B N 1
ATOM 6459 C CA . THR B 1 367 ? -10.867 12.055 6.898 1 98.44 367 THR B CA 1
ATOM 6460 C C . THR B 1 367 ? -10.203 11.461 5.66 1 98.44 367 THR B C 1
ATOM 6462 O O . THR B 1 367 ? -10.68 11.656 4.539 1 98.44 367 THR B O 1
ATOM 6465 N N . GLY B 1 368 ? -9 10.938 5.82 1 97.75 368 GLY B N 1
ATOM 6466 C CA . GLY B 1 368 ? -8.219 10.32 4.762 1 97.75 368 GLY B CA 1
ATOM 6467 C C . GLY B 1 368 ? -6.988 9.602 5.273 1 97.75 368 GLY B C 1
ATOM 6468 O O . GLY B 1 368 ? -7.074 8.805 6.211 1 97.75 368 GLY B O 1
ATOM 6469 N N . ASN B 1 369 ? -5.871 9.906 4.555 1 96.44 369 ASN B N 1
ATOM 6470 C CA . ASN B 1 369 ? -4.637 9.18 4.828 1 96.44 369 ASN B CA 1
ATOM 6471 C C . ASN B 1 369 ? -3.873 9.789 6 1 96.44 369 ASN B C 1
ATOM 6473 O O . ASN B 1 369 ? -2.684 10.086 5.883 1 96.44 369 ASN B O 1
ATOM 6477 N N . TRP B 1 370 ? -4.508 9.891 7.086 1 97.56 370 TRP B N 1
ATOM 6478 C CA . TRP B 1 370 ? -3.932 10.438 8.312 1 97.56 370 TRP B CA 1
ATOM 6479 C C . TRP B 1 370 ? -2.688 9.656 8.719 1 97.56 370 TRP B C 1
ATOM 6481 O O . TRP B 1 370 ? -2.75 8.445 8.938 1 97.56 370 TRP B O 1
ATOM 6491 N N . GLY B 1 371 ? -1.569 10.391 8.75 1 95.81 371 GLY B N 1
ATOM 6492 C CA . GLY B 1 371 ? -0.324 9.789 9.203 1 95.81 371 GLY B CA 1
ATOM 6493 C C . GLY B 1 371 ? 0.32 8.891 8.172 1 95.81 371 GLY B C 1
ATOM 6494 O O . GLY B 1 371 ? 1.237 8.133 8.484 1 95.81 371 GLY B O 1
ATOM 6495 N N . CYS B 1 372 ? -0.271 9.023 6.992 1 91.94 372 CYS B N 1
ATOM 6496 C CA . CYS B 1 372 ? 0.284 8.195 5.926 1 91.94 372 CYS B CA 1
ATOM 6497 C C . CYS B 1 372 ? 1.185 9.016 5.012 1 91.94 372 CYS B C 1
ATOM 6499 O O . CYS B 1 372 ? 1.101 10.242 4.988 1 91.94 372 CYS B O 1
ATOM 6501 N N . GLY B 1 373 ? 2.256 8.547 4.398 1 82.25 373 GLY B N 1
ATOM 6502 C CA . GLY B 1 373 ? 3.186 9.281 3.562 1 82.25 373 GLY B CA 1
ATOM 6503 C C . GLY B 1 373 ? 4.441 9.711 4.297 1 82.25 373 GLY B C 1
ATOM 6504 O O . GLY B 1 373 ? 5.328 8.891 4.547 1 82.25 373 GLY B O 1
ATOM 6505 N N . ALA B 1 374 ? 4.324 11.062 4.73 1 75.19 374 ALA B N 1
ATOM 6506 C CA . ALA B 1 374 ? 5.508 11.625 5.367 1 75.19 374 ALA B CA 1
ATOM 6507 C C . ALA B 1 374 ? 5.832 10.891 6.668 1 75.19 374 ALA B C 1
ATOM 6509 O O . ALA B 1 374 ? 7.004 10.758 7.035 1 75.19 374 ALA B O 1
ATOM 6510 N N . PHE B 1 375 ? 4.75 10.383 7.328 1 87.69 375 PHE B N 1
ATOM 6511 C CA . PHE B 1 375 ? 4.949 9.789 8.641 1 87.69 375 PHE B CA 1
ATOM 6512 C C . PHE B 1 375 ? 5.066 8.273 8.539 1 87.69 375 PHE B C 1
ATOM 6514 O O . PHE B 1 375 ? 5.297 7.594 9.539 1 87.69 375 PHE B O 1
ATOM 6521 N N . GLY B 1 376 ? 4.828 7.711 7.398 1 89.31 376 GLY B N 1
ATOM 6522 C CA . GLY B 1 376 ? 5.188 6.328 7.125 1 89.31 376 GLY B CA 1
ATOM 6523 C C . GLY B 1 376 ? 4.109 5.344 7.523 1 89.31 376 GLY B C 1
ATOM 6524 O O . GLY B 1 376 ? 4.352 4.133 7.566 1 89.31 376 GLY B O 1
ATOM 6525 N N . GLY B 1 377 ? 2.98 5.797 7.883 1 93.44 377 GLY B N 1
ATOM 6526 C CA . GLY B 1 377 ? 1.903 4.902 8.273 1 93.44 377 GLY B CA 1
ATOM 6527 C C . GLY B 1 377 ? 1.307 4.145 7.102 1 93.44 377 GLY B C 1
ATOM 6528 O O . GLY B 1 377 ? 1.25 4.664 5.984 1 93.44 377 GLY B O 1
ATOM 6529 N N . ASP B 1 378 ? 0.802 2.902 7.352 1 92.69 378 ASP B N 1
ATOM 6530 C CA . ASP B 1 378 ? 0.092 2.107 6.352 1 92.69 378 ASP B CA 1
ATOM 6531 C C . ASP B 1 378 ? -1.35 2.586 6.195 1 92.69 378 ASP B C 1
ATOM 6533 O O . ASP B 1 378 ? -2.109 2.617 7.168 1 92.69 378 ASP B O 1
ATOM 6537 N N . SER B 1 379 ? -1.707 2.91 4.984 1 94.56 379 SER B N 1
ATOM 6538 C CA . SER B 1 379 ? -2.998 3.549 4.746 1 94.56 379 SER B CA 1
ATOM 6539 C C . SER B 1 379 ? -4.148 2.604 5.07 1 94.56 379 SER B C 1
ATOM 6541 O O . SER B 1 379 ? -5.207 3.041 5.527 1 94.56 379 SER B O 1
ATOM 6543 N N . ARG B 1 380 ? -4.016 1.324 4.777 1 93.44 380 ARG B N 1
ATOM 6544 C CA . ARG B 1 380 ? -5.074 0.366 5.09 1 93.44 380 ARG B CA 1
ATOM 6545 C C . ARG B 1 380 ? -5.266 0.233 6.594 1 93.44 380 ARG B C 1
ATOM 6547 O O . ARG B 1 380 ? -6.398 0.224 7.082 1 93.44 380 ARG B O 1
ATOM 6554 N N . LEU B 1 381 ? -4.133 0.127 7.281 1 94 381 LEU B N 1
ATOM 6555 C CA . LEU B 1 381 ? -4.184 0.032 8.734 1 94 381 LEU B CA 1
ATOM 6556 C C . LEU B 1 381 ? -4.785 1.294 9.344 1 94 381 LEU B C 1
ATOM 6558 O O . LEU B 1 381 ? -5.664 1.214 10.203 1 94 381 LEU B O 1
ATOM 6562 N N . LYS B 1 382 ? -4.285 2.441 8.914 1 97.06 382 LYS B N 1
ATOM 6563 C CA . LYS B 1 382 ? -4.789 3.709 9.438 1 97.06 382 LYS B CA 1
ATOM 6564 C C . LYS B 1 382 ? -6.273 3.875 9.133 1 97.06 382 LYS B C 1
ATOM 6566 O O . LYS B 1 382 ? -7.02 4.434 9.938 1 97.06 382 LYS B O 1
ATOM 6571 N N . GLY B 1 383 ? -6.688 3.455 7.938 1 96.69 383 GLY B N 1
ATOM 6572 C CA . GLY B 1 383 ? -8.109 3.461 7.617 1 96.69 383 GLY B CA 1
ATOM 6573 C C . GLY B 1 383 ? -8.938 2.627 8.578 1 96.69 383 GLY B C 1
ATOM 6574 O O . GLY B 1 383 ? -9.992 3.07 9.039 1 96.69 383 GLY B O 1
ATOM 6575 N N . LEU B 1 384 ? -8.461 1.462 8.859 1 95.31 384 LEU B N 1
ATOM 6576 C CA . LEU B 1 384 ? -9.148 0.553 9.773 1 95.31 384 LEU B CA 1
ATOM 6577 C C . LEU B 1 384 ? -9.25 1.154 11.164 1 95.31 384 LEU B C 1
ATOM 6579 O O . LEU B 1 384 ? -10.305 1.089 11.805 1 95.31 384 LEU B O 1
ATOM 6583 N N . LEU B 1 385 ? -8.148 1.701 11.672 1 96.62 385 LEU B N 1
ATOM 6584 C CA . LEU B 1 385 ? -8.141 2.318 12.992 1 96.62 385 LEU B CA 1
ATOM 6585 C C . LEU B 1 385 ? -9.148 3.461 13.07 1 96.62 385 LEU B C 1
ATOM 6587 O O . LEU B 1 385 ? -9.836 3.619 14.078 1 96.62 385 LEU B O 1
ATOM 6591 N N . GLN B 1 386 ? -9.188 4.242 12.023 1 98.19 386 GLN B N 1
ATOM 6592 C CA . GLN B 1 386 ? -10.133 5.355 11.992 1 98.19 386 GLN B CA 1
ATOM 6593 C C . GLN B 1 386 ? -11.57 4.859 11.938 1 98.19 386 GLN B C 1
ATOM 6595 O O . GLN B 1 386 ? -12.461 5.469 12.531 1 98.19 386 GLN B O 1
ATOM 6600 N N . MET B 1 387 ? -11.859 3.754 11.227 1 97.19 387 MET B N 1
ATOM 6601 C CA . MET B 1 387 ? -13.18 3.143 11.219 1 97.19 387 MET B CA 1
ATOM 6602 C C . MET B 1 387 ? -13.602 2.73 12.625 1 97.19 387 MET B C 1
ATOM 6604 O O . MET B 1 387 ? -14.742 2.967 13.031 1 97.19 387 MET B O 1
ATOM 6608 N N . MET B 1 388 ? -12.688 2.127 13.312 1 96.62 388 MET B N 1
ATOM 6609 C CA . MET B 1 388 ? -12.945 1.669 14.672 1 96.62 388 MET B CA 1
ATOM 6610 C C . MET B 1 388 ? -13.242 2.848 15.594 1 96.62 388 MET B C 1
ATOM 6612 O O . MET B 1 388 ? -14.219 2.83 16.344 1 96.62 388 MET B O 1
ATOM 6616 N N . ALA B 1 389 ? -12.383 3.84 15.531 1 97.44 389 ALA B N 1
ATOM 6617 C CA . ALA B 1 389 ? -12.531 5.02 16.391 1 97.44 389 ALA B CA 1
ATOM 6618 C C . ALA B 1 389 ? -13.852 5.734 16.109 1 97.44 389 ALA B C 1
ATOM 6620 O O . ALA B 1 389 ? -14.547 6.156 17.031 1 97.44 389 ALA B O 1
ATOM 6621 N N . ALA B 1 390 ? -14.148 5.949 14.812 1 97.56 390 ALA B N 1
ATOM 6622 C CA . ALA B 1 390 ? -15.391 6.605 14.438 1 97.56 390 ALA B CA 1
ATOM 6623 C C . ALA B 1 390 ? -16.594 5.84 14.969 1 97.56 390 ALA B C 1
ATOM 6625 O O . ALA B 1 390 ? -17.547 6.441 15.484 1 97.56 390 ALA B O 1
ATOM 6626 N N . SER B 1 391 ? -16.578 4.531 14.844 1 96.06 391 SER B N 1
ATOM 6627 C CA . SER B 1 391 ? -17.672 3.691 15.32 1 96.06 391 SER B CA 1
ATOM 6628 C C . SER B 1 391 ? -17.844 3.807 16.828 1 96.06 391 SER B C 1
ATOM 6630 O O . SER B 1 391 ? -18.953 3.906 17.344 1 96.06 391 SER B O 1
ATOM 6632 N N . ALA B 1 392 ? -16.766 3.764 17.516 1 95 392 ALA B N 1
ATOM 6633 C CA . ALA B 1 392 ? -16.812 3.906 18.969 1 95 392 ALA B CA 1
ATOM 6634 C C . ALA B 1 392 ? -17.375 5.266 19.359 1 95 392 ALA B C 1
ATOM 6636 O O . ALA B 1 392 ? -18 5.395 20.422 1 95 392 ALA B O 1
ATOM 6637 N N . ALA B 1 393 ? -17.109 6.273 18.562 1 95.69 393 ALA B N 1
ATOM 6638 C CA . ALA B 1 393 ? -17.609 7.625 18.828 1 95.69 393 ALA B CA 1
ATOM 6639 C C . ALA B 1 393 ? -19.016 7.82 18.266 1 95.69 393 ALA B C 1
ATOM 6641 O O . ALA B 1 393 ? -19.562 8.922 18.312 1 95.69 393 ALA B O 1
ATOM 6642 N N . ASN B 1 394 ? -19.578 6.754 17.672 1 94.69 394 ASN B N 1
ATOM 6643 C CA . ASN B 1 394 ? -20.922 6.758 17.094 1 94.69 394 ASN B CA 1
ATOM 6644 C C . ASN B 1 394 ? -21.031 7.754 15.938 1 94.69 394 ASN B C 1
ATOM 6646 O O . ASN B 1 394 ? -21.969 8.555 15.883 1 94.69 394 ASN B O 1
ATOM 6650 N N . ARG B 1 395 ? -20.047 7.75 15.125 1 96.5 395 ARG B N 1
ATOM 6651 C CA . ARG B 1 395 ? -20.031 8.594 13.93 1 96.5 395 ARG B CA 1
ATOM 6652 C C . ARG B 1 395 ? -19.75 7.762 12.68 1 96.5 395 ARG B C 1
ATOM 6654 O O . ARG B 1 395 ? -19.031 6.762 12.734 1 96.5 395 ARG B O 1
ATOM 6661 N N . ASP B 1 396 ? -20.375 8.164 11.602 1 97.06 396 ASP B N 1
ATOM 6662 C CA . ASP B 1 396 ? -20.031 7.57 10.312 1 97.06 396 ASP B CA 1
ATOM 6663 C C . ASP B 1 396 ? -18.734 8.156 9.773 1 97.06 396 ASP B C 1
ATOM 6665 O O . ASP B 1 396 ? -18.25 9.188 10.266 1 97.06 396 ASP B O 1
ATOM 6669 N N . LEU B 1 397 ? -18.109 7.434 8.859 1 97.94 397 LEU B N 1
ATOM 6670 C CA . LEU B 1 397 ? -16.812 7.836 8.352 1 97.94 397 LEU B CA 1
ATOM 6671 C C . LEU B 1 397 ? -16.859 8.07 6.848 1 97.94 397 LEU B C 1
ATOM 6673 O O . LEU B 1 397 ? -17.359 7.234 6.098 1 97.94 397 LEU B O 1
ATOM 6677 N N . VAL B 1 398 ? -16.5 9.227 6.445 1 98.06 398 VAL B N 1
ATOM 6678 C CA . VAL B 1 398 ? -16.25 9.547 5.043 1 98.06 398 VAL B CA 1
ATOM 6679 C C . VAL B 1 398 ? -14.742 9.633 4.797 1 98.06 398 VAL B C 1
ATOM 6681 O O . VAL B 1 398 ? -14.078 10.562 5.27 1 98.06 398 VAL B O 1
ATOM 6684 N N . TYR B 1 399 ? -14.195 8.703 4.004 1 98.25 399 TYR B N 1
ATOM 6685 C CA . TYR B 1 399 ? -12.758 8.578 3.793 1 98.25 399 TYR B CA 1
ATOM 6686 C C . TYR B 1 399 ? -12.375 8.984 2.375 1 98.25 399 TYR B C 1
ATOM 6688 O O . TYR B 1 399 ? -12.828 8.367 1.404 1 98.25 399 TYR B O 1
ATOM 6696 N N . PHE B 1 400 ? -11.539 10.031 2.268 1 97.5 400 PHE B N 1
ATOM 6697 C CA . PHE B 1 400 ? -11.008 10.445 0.975 1 97.5 400 PHE B CA 1
ATOM 6698 C C . PHE B 1 400 ? -9.648 9.812 0.718 1 97.5 400 PHE B C 1
ATOM 6700 O O . PHE B 1 400 ? -8.734 9.945 1.534 1 97.5 400 PHE B O 1
ATOM 6707 N N . THR B 1 401 ? -9.438 9.125 -0.448 1 95.75 401 THR B N 1
ATOM 6708 C CA . THR B 1 401 ? -8.18 8.438 -0.748 1 95.75 401 THR B CA 1
ATOM 6709 C C . THR B 1 401 ? -7.324 9.273 -1.693 1 95.75 401 THR B C 1
ATOM 6711 O O . THR B 1 401 ? -6.254 8.836 -2.117 1 95.75 401 THR B O 1
ATOM 6714 N N . PHE B 1 402 ? -7.863 10.445 -2.123 1 92.38 402 PHE B N 1
ATOM 6715 C CA . PHE B 1 402 ? -7.141 11.422 -2.93 1 92.38 402 PHE B CA 1
ATOM 6716 C C . PHE B 1 402 ? -6.637 10.789 -4.223 1 92.38 402 PHE B C 1
ATOM 6718 O O . PHE B 1 402 ? -5.461 10.922 -4.566 1 92.38 402 PHE B O 1
ATOM 6725 N N . GLY B 1 403 ? -7.402 9.953 -4.871 1 91.44 403 GLY B N 1
ATOM 6726 C CA . GLY B 1 403 ? -7.125 9.391 -6.184 1 91.44 403 GLY B CA 1
ATOM 6727 C C . GLY B 1 403 ? -6.672 7.945 -6.133 1 91.44 403 GLY B C 1
ATOM 6728 O O . GLY B 1 403 ? -6.496 7.309 -7.172 1 91.44 403 GLY B O 1
ATOM 6729 N N . ASP B 1 404 ? -6.477 7.402 -5.062 1 92.44 404 ASP B N 1
ATOM 6730 C CA . ASP B 1 404 ? -6.012 6.023 -4.918 1 92.44 404 ASP B CA 1
ATOM 6731 C C . ASP B 1 404 ? -7.18 5.043 -4.965 1 92.44 404 ASP B C 1
ATOM 6733 O O . ASP B 1 404 ? -7.742 4.691 -3.93 1 92.44 404 ASP B O 1
ATOM 6737 N N . SER B 1 405 ? -7.457 4.496 -6.133 1 93 405 SER B N 1
ATOM 6738 C CA . SER B 1 405 ? -8.594 3.604 -6.332 1 93 405 SER B CA 1
ATOM 6739 C C . SER B 1 405 ? -8.367 2.256 -5.656 1 93 405 SER B C 1
ATOM 6741 O O . SER B 1 405 ? -9.312 1.627 -5.18 1 93 405 SER B O 1
ATOM 6743 N N . GLU B 1 406 ? -7.148 1.816 -5.672 1 88.25 406 GLU B N 1
ATOM 6744 C CA . GLU B 1 406 ? -6.84 0.542 -5.031 1 88.25 406 GLU B CA 1
ATOM 6745 C C . GLU B 1 406 ? -7.098 0.601 -3.529 1 88.25 406 GLU B C 1
ATOM 6747 O O . GLU B 1 406 ? -7.656 -0.335 -2.953 1 88.25 406 GLU B O 1
ATOM 6752 N N . LEU B 1 407 ? -6.68 1.679 -2.963 1 93 407 LEU B N 1
ATOM 6753 C CA . LEU B 1 407 ? -6.926 1.857 -1.537 1 93 407 LEU B CA 1
ATOM 6754 C C . LEU B 1 407 ? -8.422 1.897 -1.244 1 93 407 LEU B C 1
ATOM 6756 O O . LEU B 1 407 ? -8.883 1.341 -0.243 1 93 407 LEU B O 1
ATOM 6760 N N . ALA B 1 408 ? -9.164 2.592 -2.072 1 96.12 408 ALA B N 1
ATOM 6761 C CA . ALA B 1 408 ? -10.609 2.672 -1.892 1 96.12 408 ALA B CA 1
ATOM 6762 C C . ALA B 1 408 ? -11.242 1.284 -1.891 1 96.12 408 ALA B C 1
ATOM 6764 O O . ALA B 1 408 ? -12.07 0.972 -1.031 1 96.12 408 ALA B O 1
ATOM 6765 N N . GLU B 1 409 ? -10.859 0.518 -2.816 1 93.06 409 GLU B N 1
ATOM 6766 C CA . GLU B 1 409 ? -11.383 -0.841 -2.916 1 93.06 409 GLU B CA 1
ATOM 6767 C C . GLU B 1 409 ? -11 -1.671 -1.692 1 93.06 409 GLU B C 1
ATOM 6769 O O . GLU B 1 409 ? -11.828 -2.42 -1.164 1 93.06 409 GLU B O 1
ATOM 6774 N N . ASP B 1 410 ? -9.797 -1.533 -1.323 1 91.81 410 ASP B N 1
ATOM 6775 C CA . ASP B 1 410 ? -9.312 -2.291 -0.174 1 91.81 410 ASP B CA 1
ATOM 6776 C C . ASP B 1 410 ? -10.094 -1.934 1.089 1 91.81 410 ASP B C 1
ATOM 6778 O O . ASP B 1 410 ? -10.461 -2.814 1.869 1 91.81 410 ASP B O 1
ATOM 6782 N N . LEU B 1 411 ? -10.281 -0.67 1.336 1 95.56 411 LEU B N 1
ATOM 6783 C CA . LEU B 1 411 ? -10.992 -0.225 2.529 1 95.56 411 LEU B CA 1
ATOM 6784 C C . LEU B 1 411 ? -12.438 -0.716 2.514 1 95.56 411 LEU B C 1
ATOM 6786 O O . LEU B 1 411 ? -12.969 -1.127 3.547 1 95.56 411 LEU B O 1
ATOM 6790 N N . LEU B 1 412 ? -13.047 -0.632 1.366 1 95.5 412 LEU B N 1
ATOM 6791 C CA . LEU B 1 412 ? -14.414 -1.127 1.242 1 95.5 412 LEU B CA 1
ATOM 6792 C C . LEU B 1 412 ? -14.477 -2.633 1.484 1 95.5 412 LEU B C 1
ATOM 6794 O O . LEU B 1 412 ? -15.406 -3.129 2.117 1 95.5 412 LEU B O 1
ATOM 6798 N N . ASP B 1 413 ? -13.523 -3.324 0.977 1 91.94 413 ASP B N 1
ATOM 6799 C CA . ASP B 1 413 ? -13.453 -4.766 1.183 1 91.94 413 ASP B CA 1
ATOM 6800 C C . ASP B 1 413 ? -13.328 -5.105 2.666 1 91.94 413 ASP B C 1
ATOM 6802 O O . ASP B 1 413 ? -13.961 -6.047 3.148 1 91.94 413 ASP B O 1
ATOM 6806 N N . ILE B 1 414 ? -12.477 -4.406 3.33 1 91.81 414 ILE B N 1
ATOM 6807 C CA . ILE B 1 414 ? -12.305 -4.602 4.766 1 91.81 414 ILE B CA 1
ATOM 6808 C C . ILE B 1 414 ? -13.633 -4.363 5.48 1 91.81 414 ILE B C 1
ATOM 6810 O O . ILE B 1 414 ? -14.055 -5.184 6.301 1 91.81 414 ILE B O 1
ATOM 6814 N N . HIS B 1 415 ? -14.227 -3.262 5.16 1 95.19 415 HIS B N 1
ATOM 6815 C CA . HIS B 1 415 ? -15.484 -2.902 5.812 1 95.19 415 HIS B CA 1
ATOM 6816 C C . HIS B 1 415 ? -16.578 -3.926 5.516 1 95.19 415 HIS B C 1
ATOM 6818 O O . HIS B 1 415 ? -17.328 -4.305 6.41 1 95.19 415 HIS B O 1
ATOM 6824 N N . ASN B 1 416 ? -16.672 -4.387 4.258 1 93.25 416 ASN B N 1
ATOM 6825 C CA . ASN B 1 416 ? -17.656 -5.391 3.863 1 93.25 416 ASN B CA 1
ATOM 6826 C C . ASN B 1 416 ? -17.438 -6.711 4.594 1 93.25 416 ASN B C 1
ATOM 6828 O O . ASN B 1 416 ? -18.391 -7.371 5 1 93.25 416 ASN B O 1
ATOM 6832 N N . PHE B 1 417 ? -16.266 -7.051 4.73 1 91.44 417 PHE B N 1
ATOM 6833 C CA . PHE B 1 417 ? -15.906 -8.266 5.453 1 91.44 417 PHE B CA 1
ATOM 6834 C C . PHE B 1 417 ? -16.422 -8.211 6.887 1 91.44 417 PHE B C 1
ATOM 6836 O O . PHE B 1 417 ? -16.984 -9.188 7.383 1 91.44 417 PHE B O 1
ATOM 6843 N N . ILE B 1 418 ? -16.203 -7.105 7.512 1 91.75 418 ILE B N 1
ATOM 6844 C CA . ILE B 1 418 ? -16.594 -6.895 8.898 1 91.75 418 ILE B CA 1
ATOM 6845 C C . ILE B 1 418 ? -18.125 -6.922 9.008 1 91.75 418 ILE B C 1
ATOM 6847 O O . ILE B 1 418 ? -18.672 -7.57 9.898 1 91.75 418 ILE B O 1
ATOM 6851 N N . LYS B 1 419 ? -18.781 -6.258 8.117 1 92.62 419 LYS B N 1
ATOM 6852 C CA . LYS B 1 419 ? -20.234 -6.145 8.148 1 92.62 419 LYS B CA 1
ATOM 6853 C C . LYS B 1 419 ? -20.906 -7.484 7.852 1 92.62 419 LYS B C 1
ATOM 6855 O O . LYS B 1 419 ? -21.891 -7.852 8.5 1 92.62 419 LYS B O 1
ATOM 6860 N N . GLU B 1 420 ? -20.391 -8.172 6.855 1 91.62 420 GLU B N 1
ATOM 6861 C CA . GLU B 1 420 ? -20.953 -9.453 6.453 1 91.62 420 GLU B CA 1
ATOM 6862 C C . GLU B 1 420 ? -20.875 -10.477 7.578 1 91.62 420 GLU B C 1
ATOM 6864 O O . GLU B 1 420 ? -21.75 -11.328 7.723 1 91.62 420 GLU B O 1
ATOM 6869 N N . ARG B 1 421 ? -19.906 -10.383 8.367 1 90.38 421 ARG B N 1
ATOM 6870 C CA . ARG B 1 421 ? -19.688 -11.352 9.445 1 90.38 421 ARG B CA 1
ATOM 6871 C C . ARG B 1 421 ? -20.172 -10.805 10.781 1 90.38 421 ARG B C 1
ATOM 6873 O O . ARG B 1 421 ? -20.047 -11.477 11.812 1 90.38 421 ARG B O 1
ATOM 6880 N N . HIS B 1 422 ? -20.641 -9.602 10.836 1 90.5 422 HIS B N 1
ATOM 6881 C CA . HIS B 1 422 ? -21.203 -8.953 12.016 1 90.5 422 HIS B CA 1
ATOM 6882 C C . HIS B 1 422 ? -20.188 -8.891 13.148 1 90.5 422 HIS B C 1
ATOM 6884 O O . HIS B 1 422 ? -20.5 -9.25 14.289 1 90.5 422 HIS B O 1
ATOM 6890 N N . LEU B 1 423 ? -19.016 -8.547 12.703 1 90.5 423 LEU B N 1
ATOM 6891 C CA . LEU B 1 423 ? -17.953 -8.453 13.703 1 90.5 423 LEU B CA 1
ATOM 6892 C C . LEU B 1 423 ? -18.062 -7.145 14.484 1 90.5 423 LEU B C 1
ATOM 6894 O O . LEU B 1 423 ? -18.281 -6.082 13.898 1 90.5 423 LEU B O 1
ATOM 6898 N N . THR B 1 424 ? -17.906 -7.254 15.773 1 92.69 424 THR B N 1
ATOM 6899 C CA . THR B 1 424 ? -17.891 -6.078 16.641 1 92.69 424 THR B CA 1
ATOM 6900 C C . THR B 1 424 ? -16.484 -5.512 16.766 1 92.69 424 THR B C 1
ATOM 6902 O O . THR B 1 424 ? -15.523 -6.125 16.312 1 92.69 424 THR B O 1
ATOM 6905 N N . LEU B 1 425 ? -16.391 -4.297 17.375 1 92.12 425 LEU B N 1
ATOM 6906 C CA . LEU B 1 425 ? -15.094 -3.668 17.609 1 92.12 425 LEU B CA 1
ATOM 6907 C C . LEU B 1 425 ? -14.188 -4.574 18.422 1 92.12 425 LEU B C 1
ATOM 6909 O O . LEU B 1 425 ? -12.984 -4.652 18.172 1 92.12 425 LEU B O 1
ATOM 6913 N N . GLY B 1 426 ? -14.742 -5.203 19.359 1 89.38 426 GLY B N 1
ATOM 6914 C CA . GLY B 1 426 ? -13.969 -6.09 20.203 1 89.38 426 GLY B CA 1
ATOM 6915 C C . GLY B 1 426 ? -13.555 -7.375 19.516 1 89.38 426 GLY B C 1
ATOM 6916 O O . GLY B 1 426 ? -12.461 -7.895 19.75 1 89.38 426 GLY B O 1
ATOM 6917 N N . LYS B 1 427 ? -14.312 -7.906 18.625 1 82.31 427 LYS B N 1
ATOM 6918 C CA . LYS B 1 427 ? -14.055 -9.164 17.938 1 82.31 427 LYS B CA 1
ATOM 6919 C C . LYS B 1 427 ? -13.055 -8.969 16.797 1 82.31 427 LYS B C 1
ATOM 6921 O O . LYS B 1 427 ? -12.203 -9.828 16.562 1 82.31 427 LYS B O 1
ATOM 6926 N N . TYR B 1 428 ? -13.297 -7.918 16.078 1 76.75 428 TYR B N 1
ATOM 6927 C CA . TYR B 1 428 ? -12.344 -7.566 15.031 1 76.75 428 TYR B CA 1
ATOM 6928 C C . TYR B 1 428 ? -11.359 -6.508 15.516 1 76.75 428 TYR B C 1
ATOM 6930 O O . TYR B 1 428 ? -11.375 -5.371 15.047 1 76.75 428 TYR B O 1
ATOM 6938 N N . ASN B 1 429 ? -10.578 -6.934 16.438 1 73.75 429 ASN B N 1
ATOM 6939 C CA . ASN B 1 429 ? -9.727 -5.93 17.078 1 73.75 429 ASN B CA 1
ATOM 6940 C C . ASN B 1 429 ? -8.266 -6.094 16.688 1 73.75 429 ASN B C 1
ATOM 6942 O O . ASN B 1 429 ? -7.715 -7.195 16.781 1 73.75 429 ASN B O 1
ATOM 6946 N N . VAL B 1 430 ? -7.762 -5.07 16.156 1 79.06 430 VAL B N 1
ATOM 6947 C CA . VAL B 1 430 ? -6.379 -5.008 15.695 1 79.06 430 VAL B CA 1
ATOM 6948 C C . VAL B 1 430 ? -5.426 -5.27 16.859 1 79.06 430 VAL B C 1
ATOM 6950 O O . VAL B 1 430 ? -4.254 -5.582 16.656 1 79.06 430 VAL B O 1
ATOM 6953 N N . LEU B 1 431 ? -5.973 -5.148 18.016 1 77.94 431 LEU B N 1
ATOM 6954 C CA . LEU B 1 431 ? -5.117 -5.281 19.188 1 77.94 431 LEU B CA 1
ATOM 6955 C C . LEU B 1 431 ? -4.953 -6.746 19.578 1 77.94 431 LEU B C 1
ATOM 6957 O O . LEU B 1 431 ? -4.188 -7.066 20.5 1 77.94 431 LEU B O 1
ATOM 6961 N N . ASN B 1 432 ? -5.656 -7.668 18.891 1 69.25 432 ASN B N 1
ATOM 6962 C CA . ASN B 1 432 ? -5.523 -9.102 19.125 1 69.25 432 ASN B CA 1
ATOM 6963 C C . ASN B 1 432 ? -4.559 -9.742 18.141 1 69.25 432 ASN B C 1
ATOM 6965 O O . ASN B 1 432 ? -4.844 -10.812 17.594 1 69.25 432 ASN B O 1
ATOM 6969 N N . ILE B 1 433 ? -3.539 -9.062 17.766 1 66.12 433 ILE B N 1
ATOM 6970 C CA . ILE B 1 433 ? -2.545 -9.586 16.844 1 66.12 433 ILE B CA 1
ATOM 6971 C C . ILE B 1 433 ? -1.547 -10.469 17.594 1 66.12 433 ILE B C 1
ATOM 6973 O O . ILE B 1 433 ? -1.174 -10.156 18.719 1 66.12 433 ILE B O 1
#

InterPro domains:
  IPR007724 Poly(ADP-ribose) glycohydrolase [PTHR12837] (2-427)
  IPR046372 Poly (ADP-ribose) glycohydrolase (PARG), catalytic domain [PF05028] (207-408)
  IPR048362 Poly (ADP-ribose) glycohydrolase, helical domain [PF20811] (77-198)

Nearest PDB structures (foldseek):
  7kg6-assembly1_A  TM=9.933E-01  e=1.194E-61  Homo sapiens
  7kg7-assembly1_A  TM=9.907E-01  e=1.263E-61  Homo sapiens
  6oa0-assembly1_A  TM=9.887E-01  e=1.067E-61  Homo sapiens
  7kg0-assembly1_A  TM=9.901E-01  e=3.479E-61  Homo sapiens
  4b1j-assembly1_A  TM=9.903E-01  e=4.611E-61  Homo sapiens

pLDDT: mean 92.74, std 7.79, range [59.22, 98.69]

Organism: Nematostella vectensis (NCBI:txid45351)

Foldseek 3Di:
DADDDLFFFHDLQDQPQWADDPPDPDIDRLLVLLLVLLPPQDQALVSLVVSLCSSVVVCNPPFDQQQVNCLLPPVDDVVVSRCCSPPLSNLLSVLQNCQVVQVVDTGGFADEPDKDKDKHWLSNLSNVLSCLASPSRPPQVDAPPGSQNQFHHRRLRQLSGADPVGRQPVSSQLVVLVSLVSVVCSVPNAGAMKMKIKFFDDPVRFDPQQPFQFFFFAEAEDQDDDCVVPVQPAAEEALAALNGCPQLSHQWWARRNVVCSQQVSSSCCSSRYGGYDLRMKMKMWQGFGFWDWDDGRSGIHTDDTDDGPADADPRRGGRYIYMYFYAAADPDQCVCLDLVNLVSLLNRLLSRLADPDDLPPHGAYEEEQRCPDVRPHDRLSSLVSNSLSCRVNVHYYYYHHNNDVVSRVSNVVVSCVCVVVVPGSSRPDSSVD/DADDDLFFFHDLQDQPQWADDPPDPDIDRLLVLLLVLLPPQDQALVSLVVSLCSSVVVCNPPFDQQQVRCLLPPVDDVVVSRCCSPPLSVLLSVLQNCQVVQVVDTGGFADEPDKDKDKHWLSNLSNVLSCLASPSRPPQVDEPDGSQNQFHHRRLRQLSGADPVGRQPVSSQLVVLSSLVSVVCSVPNAGAMKMKIKFFDDPVRFDPQQPFQFFFFAEAEDQDDDCVVPVQPAAEEQLAALNGCPQLSHQWWARRNVVCSQQVSSSCCSSRYGGYDLRMKMKMWQGFGFWDWDDGRSGIHTDDTDDGPADADPRRGGRYIYMYFYAAADPDQCVCLDLVNLVSLLNRLLSRLADPDDLPPHGAYEEEQRCPDVRPDDRLSSLVSNSLSCRVNVHYYYYHHNNDVVSRVSNVVVSCVCVVVVPGSSRPDSSVD

Radius of gyration: 35.63 Å; Cα contacts (8 Å, |Δi|>4): 1738; chains: 2; bounding box: 56×110×76 Å

Secondary structure (DSSP, 8-state):
----STTB---TT-TT-EEEPTTSS-EEEHHHHHHHHHHS---SHHHHHHHHHHT-GGGTTT---HHHHHIIIIIS-HHHHHHIIIIIHHHHHHHHHTHHHH--S--B-B-TT--EEEEEEHHHHHHHHHHHHTT--TT-S--TTSTTTTS---STHHHHPPBTTB--HHHHHHHHHHHHHHHHHHHS----EEEEEEEE--GGGS--GGG--PBP--EEEESSS-HHHH-TTSEEEEEE-SSTTTTTTSS--SHHHHHHHHSGGGGGHHHHBPPP-TTEEEEEESPPP-EEEE--GGG-EEEEE------B-TTS-BS-EEEEEE-PPPSSGGGGGSHHHHHHHHHHHHHHH--SS--TTPPPEEE--TTBSTT-B-HHHHHHHHHHHHHHTT--EEEE-TT-HHHHHHHHHHHHHHHHTT-BTTTT-GGG-/----STTB---TT-TT-EEEPTTSS-EEEHHHHHHHHHHS---SHHHHHHHHHHT-GGGTTT---HHHHHIIIIIS-HHHHHHIIIIIHHHHHHHHHTHHHH--S--B-B-TT--EEEEEEHHHHHHHHHHHHTT--TT-S--TTSTTTTS---STHHHHPPBTTB--HHHHHHHHHHHHHHHHHHHS----EEEEEEEE--GGGS--GGG--PBP--EEEESSS-HHHH-TTSEEEEEE-SSTTTTTTSS--SHHHHHHHHSGGGGGHHHHBPPP-TTEEEEEESPPP-EEEE--GGG-EEEEE------B-TTS-BS-EEEEEE-PPPSSGGGGGSHHHHHHHHHHHHHHH--SS--TTPPPEEE--TTBSTT-B-HHHHHHHHHHHHHHTT--EEEE-TT-HHHHHHHHHHHHHHHHTT-BTTTS-TT--